Protein AF-A0A944GNU3-F1 (afdb_monomer)

Foldseek 3Di:
DQFQALLDDGDDDDDDFAKDKDKDKFWQQQLLLAQNQQSLLQLQQQQQQQQQQAFLGWAFAAKEKEKEFADQCLDPPLVLSVQDDDDPQPHDGRLRSVQNNLNNNQVLCALLQHFHFYYFYAHDWFDDPRATATQSRMIIMMIGMTIAGPVRRHAADADFFWFKKKWFDAADQELQCVVVQLQAAPPPDDDVNSVNSPHDDDSNRLSLVSQLSVSLRPHPHRQFRGKHAQAFQGQQVQVLVVQLQFAKEFELVQGGHPDPPDDPSSSRGHRHGSMMITTGHPVCVVVSVSSSVVSVIDMTRGITGHRPQWYFYAYPVRDTPDIGRSCVVVDDDDDDDDDADADADFWDDDDFDPVCVVVLLLSLLQGSRQFFPCLSNVSHDQQRPVFWLHGQFDAQLGTRAQLWTWGAPDPVAFKIKIKHKFFQLLLCVLALLQRLVRRVLSRLLSRLLFLFPQFLAQKEKEKEKEFQPPVDGNRVVSVVSNVVSNVVLCVQLVYYHPYYYYRHNSWHADPVRDIHHHRTMIMMMMMGMGRGSVLRAALADDPAQQKFKKKWALAVDPQFQASASSQSSRSIRGNGAAGRPHSLLNSLSSVLSSVCSVVSFFNHKHWAAHQGQQSSQLSNHQSDLWKHKEWEPQPDPDQRPSSNRTGRHTIMMTMGRNVCVVVSVVSCVVSVIDMDGTIGIDGDQWYWYDHPHDIDTGRSNVSSLSSHVSSLSSVPVVDPDCVSVVCSVPSSPRGDDDDDDPQDPVDCVSVVHDD

Secondary structure (DSSP, 8-state):
-EES-SSS---EE-----EEEEEEEEE-HHHHHHSHHHHHHHHHHHHHHHHHTSTT--EEEEEEEEEEES----SS--GGGGSSPPP--SS--HHHHHHHHHHHHHHHHHHHT--EEEEEEEE-EEEETTEEEE-SS-EEEEEEEEEEEGGGSSPPPP-TTPEEEEEEPPB-S--TTHHHHHTS-BT-S-HHHHGGG-----HHHHHHHHHHHHHHHHSSS--EEEEEE--TTTHHHHHHHHHTTT-EEEEGGGS-BS-TT--HHHHHH---SSEEEEEE-GGGHHHHHHHHHHHT--EEEEEEE-SSSEEEEE-TTS--SEEEEHHHHT--PPPP-----------PPPP--GGGHHHHHHHHHHSTTTS--HHHHTTS-SSTTS-EEE-SEETTTTEE--S-EEEESSSS--SEEEEEEE--HHHHHH-HHHHHHHHHHHHHHHHTTS-BSSGGGGEEEEEEEE--TTSSTTHHHHHHHHHHHHHHHHHHHT-EEEEEEEE---EEE-TTS-EEEPPPEEEEEEEEEES-GGG---SSPP--SSEEEEEEESS-S----BTSHHHHHTT---S-B---S-HHHHHHHHHHHHHHHHTT-EEEEEE--TTHHHHHHHHHHHT-SS-EEEEE-TTSS---HHHHHH---SEEEEEEETTTHHHHHHHHHHHT--EEEEEEEESSSEEEEEETTEEEEEEHHHHHHHHHHHHHHHHTTT--TTHHHHHHHHGGG--------TT--SSTGGGT---

Sequence (755 aa):
FSPAEHSVPDWFRVKDVESVISLKAETHNFPTTVEPFNGASTGTGGEIRDRMGGGTGSLPIAGTAVYMTSYPRLEEGRGWENVLPVREWLYQSPEQILVKASNGASDFGNKFGQPLIAGSLLTFEHQENGEKYGYDKVIMLAGGVGYGTRRDCLKGEPKKGNKVVVVGGDNYRIGLGGGSVSSVDTGRYAGAIELNAVQRANPEMQKRAANLVRALCEEDVNPVVSIHDHGSAGHVNCLSELVEECGGKIDMSALPVGDPTLSAKEIIANESQERMGLLIREEHIDHVRRIAERERAPLYVVGETTGDARFCFEQADGERPFDLEVAQMFGHSPKTVMTDTTVERHYAAPQTDAAKLQEYVENVLRLEAVACKDWLTNKVDRSVTGRVANQQTQGELQLPLADYGCVALDYRGRAGIATSIGHAPQAGLADPAEGSRLAVSEALTNLVFAPLSDGLDSVSLSANWMWPCRSQKGEDARLYAAVEALSRFCCELKINVPTGKDSLSLSQQYPNGEKIISPGTVIVSAGGEVNDIRKVVNPVLQDVAKSSLYHIDFSSSPLALGGSAFAQSQGKVGDDVARVVSADYFRDAFNAVQQLVQEGLLLAGHDISAGGLITCLLEMCFARVEGGLDVDLAKFRDTDLVRILFAENPGVVVQVADAHKKRFLEVLDAAGVACVKIAKPCDERHVMVHFHGADYQFGVDYLRDVWYKTSYLLDTRQSFHGCARQRYENYGRQPLEFHFHPEFRGTFASLGIDP

Mean predicted aligned error: 5.02 Å

Solvent-accessible surface area (backbone atoms only — not comparable to full-atom values): 38013 Å² total; per-residue (Å²): 107,44,51,76,45,69,67,55,96,55,62,72,44,82,67,92,75,65,67,40,79,40,70,54,54,40,73,26,27,61,29,22,37,65,39,18,32,34,13,27,14,38,27,40,51,48,36,51,37,49,44,33,23,38,22,34,26,27,46,70,57,38,30,28,41,35,43,32,27,28,67,52,77,90,61,86,93,53,73,32,66,63,57,52,82,89,71,89,61,93,63,53,51,41,47,54,34,59,55,32,21,51,49,17,32,31,50,30,30,48,60,44,56,34,15,53,25,41,69,53,47,43,54,43,64,46,62,57,99,89,48,47,36,22,22,72,42,26,45,37,34,20,30,35,40,29,37,20,47,55,88,28,55,55,59,51,81,75,51,64,60,25,29,33,32,43,32,32,55,50,37,41,102,27,26,64,55,40,58,66,60,55,69,37,56,43,74,76,72,63,72,78,65,55,58,28,41,51,55,67,67,58,37,57,49,33,34,22,35,48,51,37,51,48,46,42,63,69,44,97,70,58,62,47,33,32,37,30,36,38,49,66,49,8,52,55,45,29,54,45,67,67,23,56,91,20,7,25,44,32,39,55,76,45,50,58,68,69,45,87,83,58,50,74,68,45,64,37,31,18,34,38,45,46,32,37,35,37,31,31,48,60,92,43,48,71,58,54,47,43,26,19,60,71,52,62,22,48,74,30,74,25,32,32,26,63,57,74,39,36,38,33,41,31,41,90,88,66,52,54,92,40,74,43,46,37,71,68,74,74,45,88,71,77,83,85,81,87,84,70,50,85,63,92,67,85,44,61,66,62,86,82,56,78,91,47,46,68,60,51,53,56,46,27,28,47,36,66,58,49,15,41,48,46,61,68,53,78,76,36,39,64,47,58,88,76,27,61,68,36,42,31,55,35,59,43,43,52,37,58,63,44,59,30,15,27,31,34,76,49,93,84,59,36,41,24,42,34,33,21,57,15,58,27,36,52,24,15,64,48,36,33,35,43,14,3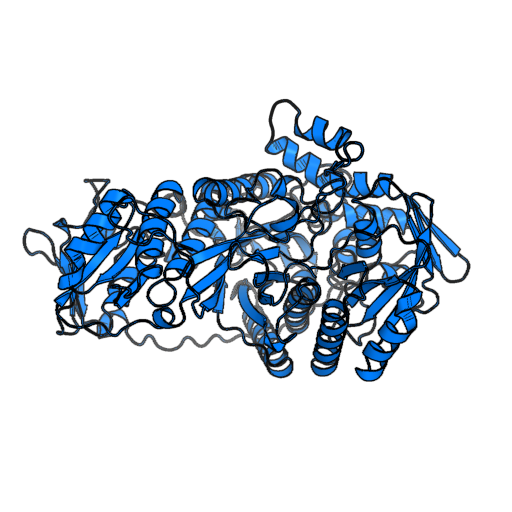1,43,45,5,50,44,42,11,46,50,27,38,42,41,46,30,40,65,59,39,67,73,35,37,41,31,29,47,35,39,40,27,27,45,81,73,51,89,20,38,54,37,39,50,50,45,18,53,51,36,32,52,52,47,32,58,65,58,64,38,53,66,86,41,60,44,77,43,56,35,29,27,29,48,44,97,89,72,51,66,38,34,25,60,52,32,51,42,24,38,32,38,30,44,22,58,35,56,84,45,57,47,46,35,48,66,63,98,49,81,66,28,37,27,30,42,36,53,36,12,86,51,77,78,22,47,13,27,20,42,51,11,41,50,69,60,29,40,10,59,53,44,36,45,69,73,41,49,65,58,29,48,35,33,47,38,38,45,27,50,36,37,71,71,65,52,56,64,12,37,39,43,26,46,69,34,3,44,51,42,38,60,49,57,23,48,53,28,53,90,70,37,28,34,45,29,45,54,72,82,52,88,72,86,50,66,56,50,66,32,27,18,43,35,45,27,35,41,37,31,32,42,55,91,47,45,66,62,55,49,52,47,30,59,76,52,70,39,57,69,44,77,34,34,28,64,38,77,54,62,28,41,37,40,38,48,92,92,44,78,46,81,42,50,45,69,62,52,42,50,50,17,36,45,51,19,37,60,57,22,56,78,74,45,64,97,59,48,30,56,55,46,67,78,37,47,88,76,52,67,64,81,85,86,73,62,93,70,59,70,93,44,52,68,56,70,77,42,85,133

Structure (mmCIF, N/CA/C/O backbone):
data_AF-A0A944GNU3-F1
#
_entry.id   AF-A0A944GNU3-F1
#
loop_
_atom_site.group_PDB
_atom_site.id
_atom_site.type_symbol
_atom_site.label_atom_id
_atom_site.label_alt_id
_atom_site.label_comp_id
_atom_site.label_asym_id
_atom_site.label_entity_id
_atom_site.label_seq_id
_atom_site.pdbx_PDB_ins_code
_atom_site.Cartn_x
_atom_site.Cartn_y
_atom_site.Cartn_z
_atom_site.occupancy
_atom_site.B_iso_or_equiv
_atom_site.auth_seq_id
_atom_site.auth_comp_id
_atom_site.auth_asym_id
_atom_site.auth_atom_id
_atom_site.pdbx_PDB_model_num
ATOM 1 N N . PHE A 1 1 ? -11.774 -24.131 8.171 1.00 87.06 1 PHE A N 1
ATOM 2 C CA . PHE A 1 1 ? -10.802 -24.936 8.939 1.00 87.06 1 PHE A CA 1
ATOM 3 C C . PHE A 1 1 ? -10.678 -24.321 10.322 1.00 87.06 1 PHE A C 1
ATOM 5 O O . PHE A 1 1 ? -9.999 -23.311 10.466 1.00 87.06 1 PHE A O 1
ATOM 12 N N . SER A 1 2 ? -11.372 -24.885 11.303 1.00 91.12 2 SER A N 1
ATOM 13 C CA . SER A 1 2 ? -11.442 -24.389 12.687 1.00 91.12 2 SER A CA 1
ATOM 14 C C . SER A 1 2 ? -11.725 -25.560 13.638 1.00 91.12 2 SER A C 1
ATOM 16 O O . SER A 1 2 ? -12.176 -26.607 13.159 1.00 91.12 2 SER A O 1
ATOM 18 N N . PRO A 1 3 ? -11.421 -25.451 14.946 1.00 91.81 3 PRO A N 1
ATOM 19 C CA . PRO A 1 3 ? -11.862 -26.427 15.942 1.00 91.81 3 PRO A CA 1
ATOM 20 C C . PRO A 1 3 ? -13.382 -26.617 15.893 1.00 91.81 3 PRO A C 1
ATOM 22 O O . PRO A 1 3 ? -14.110 -25.674 15.602 1.00 91.81 3 PRO A O 1
ATOM 25 N N . ALA A 1 4 ? -13.869 -27.825 16.173 1.00 90.88 4 ALA A N 1
ATOM 26 C CA . ALA A 1 4 ? -15.310 -28.074 16.187 1.00 90.88 4 ALA A CA 1
ATOM 27 C C . ALA A 1 4 ? -16.034 -27.413 17.375 1.00 90.88 4 ALA A C 1
ATOM 29 O O . ALA A 1 4 ? -17.187 -27.018 17.227 1.00 90.88 4 ALA A O 1
ATOM 30 N N . GLU A 1 5 ? -15.356 -27.254 18.512 1.00 92.56 5 GLU A N 1
ATOM 31 C CA . GLU A 1 5 ? -15.818 -26.468 19.654 1.00 92.56 5 GLU A CA 1
ATOM 32 C C . GLU A 1 5 ? -14.703 -25.522 20.123 1.00 92.56 5 GLU A C 1
ATOM 34 O O . GLU A 1 5 ? -13.572 -25.942 20.375 1.00 92.56 5 GLU A O 1
ATOM 39 N N . HIS A 1 6 ? -15.021 -24.234 20.270 1.00 94.69 6 HIS A N 1
ATOM 40 C CA . HIS A 1 6 ? -14.042 -23.212 20.648 1.00 94.69 6 HIS A CA 1
ATOM 41 C C . HIS A 1 6 ? -13.842 -23.054 22.162 1.00 94.69 6 HIS A C 1
ATOM 43 O O . HIS A 1 6 ? -12.827 -22.491 22.580 1.00 94.69 6 HIS A O 1
ATOM 49 N N . SER A 1 7 ? -14.762 -23.557 22.996 1.00 93.44 7 SER A N 1
ATOM 50 C CA . SER A 1 7 ? -14.659 -23.508 24.465 1.00 93.44 7 SER A CA 1
ATOM 51 C C . SER A 1 7 ? -13.730 -24.561 25.073 1.00 93.44 7 SER A C 1
ATOM 53 O O . SER A 1 7 ? -13.356 -24.434 26.239 1.00 93.44 7 SER A O 1
ATOM 55 N N . VAL A 1 8 ? -13.323 -25.580 24.314 1.00 92.56 8 VAL A N 1
ATOM 56 C CA . VAL A 1 8 ? -12.504 -26.705 24.799 1.00 92.56 8 VAL A CA 1
ATOM 57 C C . VAL A 1 8 ? -11.402 -27.062 23.791 1.00 92.56 8 VAL A C 1
ATOM 59 O O . VAL A 1 8 ? -11.365 -26.522 22.686 1.00 92.56 8 VAL A O 1
ATOM 62 N N . PRO A 1 9 ? -10.421 -27.908 24.148 1.00 91.88 9 PRO A N 1
ATOM 63 C CA . PRO A 1 9 ? -9.549 -28.528 23.155 1.00 91.88 9 PRO A CA 1
ATOM 64 C C . PRO A 1 9 ? -10.360 -29.488 22.274 1.00 91.88 9 PRO A C 1
ATOM 66 O O . PRO A 1 9 ? -10.901 -30.466 22.783 1.00 91.88 9 PRO A O 1
ATOM 69 N N . ASP A 1 10 ? -10.420 -29.228 20.969 1.00 94.19 10 ASP A N 1
ATOM 70 C CA . ASP A 1 10 ? -11.136 -30.071 20.006 1.00 94.19 10 ASP A CA 1
ATOM 71 C C . ASP A 1 10 ? -10.383 -30.157 18.665 1.00 94.19 10 ASP A C 1
ATOM 73 O O . ASP A 1 10 ? -9.446 -29.398 18.395 1.00 94.19 10 ASP A O 1
ATOM 77 N N . TRP A 1 11 ? -10.780 -31.108 17.826 1.00 93.38 11 TRP A N 1
ATOM 78 C CA . TRP A 1 11 ? -10.220 -31.364 16.507 1.00 93.38 11 TRP A CA 1
ATOM 79 C C . TRP A 1 11 ? -10.645 -30.303 15.495 1.00 93.38 11 TRP A C 1
ATOM 81 O O . TRP A 1 11 ? -11.786 -29.836 15.491 1.00 93.38 11 TRP A O 1
ATOM 91 N N . PHE A 1 12 ? -9.739 -29.976 14.574 1.00 92.56 12 PHE A N 1
ATOM 92 C CA . PHE A 1 12 ? -10.054 -29.108 13.447 1.00 92.56 12 PHE A CA 1
ATOM 93 C C . PHE A 1 12 ? -10.945 -29.823 12.429 1.00 92.56 12 PHE A C 1
ATOM 95 O O . PHE A 1 12 ? -10.721 -30.987 12.096 1.00 92.56 12 PHE A O 1
ATOM 102 N N . ARG A 1 13 ? -11.925 -29.100 11.886 1.00 91.44 13 ARG A N 1
ATOM 103 C CA . ARG A 1 13 ? -12.795 -29.552 10.797 1.00 91.44 13 ARG A CA 1
ATOM 104 C C . ARG A 1 13 ? -12.716 -28.606 9.610 1.00 91.44 13 ARG A C 1
ATOM 106 O O . ARG A 1 13 ? -12.487 -27.402 9.750 1.00 91.44 13 ARG A O 1
ATOM 113 N N . VAL A 1 14 ? -12.920 -29.160 8.422 1.00 90.31 14 VAL A N 1
ATOM 114 C CA . VAL A 1 14 ? -13.059 -28.393 7.183 1.00 90.31 14 VAL A CA 1
ATOM 115 C C . VAL A 1 14 ? -14.545 -28.188 6.911 1.00 90.31 14 VAL A C 1
ATOM 117 O O . VAL A 1 14 ? -15.332 -29.123 7.036 1.00 90.31 14 VAL A O 1
ATOM 120 N N . LYS A 1 15 ? -14.915 -26.957 6.564 1.00 89.00 15 LYS A N 1
ATOM 121 C CA . LYS A 1 15 ? -16.277 -26.556 6.227 1.00 89.00 15 LYS A CA 1
ATOM 122 C C . LYS A 1 15 ? -16.204 -25.557 5.084 1.00 89.00 15 LYS A C 1
ATOM 124 O O . LYS A 1 15 ? -15.349 -24.670 5.120 1.00 89.00 15 LYS A O 1
ATOM 129 N N . ASP A 1 16 ? -17.108 -25.711 4.129 1.00 90.44 16 ASP A N 1
ATOM 130 C CA . ASP A 1 16 ? -17.300 -24.745 3.059 1.00 90.44 16 ASP A CA 1
ATOM 131 C C . ASP A 1 16 ? -18.222 -23.631 3.564 1.00 90.44 16 ASP A C 1
ATOM 133 O O . ASP A 1 16 ? -19.275 -23.891 4.157 1.00 90.44 16 ASP A O 1
ATOM 137 N N . VAL A 1 17 ? -17.800 -22.385 3.373 1.00 91.25 17 VAL A N 1
ATOM 138 C CA . VAL A 1 17 ? -18.550 -21.190 3.766 1.00 91.25 17 VAL A CA 1
ATOM 139 C C . VAL A 1 17 ? -18.490 -20.172 2.640 1.00 91.25 17 VAL A C 1
ATOM 141 O O . VAL A 1 17 ? -17.457 -20.023 1.991 1.00 91.25 17 VAL A O 1
ATOM 144 N N . GLU A 1 18 ? -19.587 -19.455 2.419 1.00 93.06 18 GLU A N 1
ATOM 145 C CA . GLU A 1 18 ? -19.543 -18.257 1.587 1.00 93.06 18 GLU A CA 1
ATOM 146 C C . GLU A 1 18 ? -18.896 -17.125 2.385 1.00 93.06 18 GLU A C 1
ATOM 148 O O . GLU A 1 18 ? -19.298 -16.849 3.520 1.00 93.06 18 GLU A O 1
ATOM 153 N N . SER A 1 19 ? -17.908 -16.462 1.793 1.00 93.06 19 SER A N 1
ATOM 154 C CA . SER A 1 19 ? -17.188 -15.343 2.399 1.00 93.06 19 SER A CA 1
ATOM 155 C C . SER A 1 19 ? -17.290 -14.083 1.549 1.00 93.06 19 SER A C 1
ATOM 157 O O . SER A 1 19 ? -17.420 -14.164 0.332 1.00 93.06 19 SER A O 1
ATOM 159 N N . VAL A 1 20 ? -17.176 -12.924 2.189 1.00 94.75 20 VAL A N 1
ATOM 160 C CA . VAL A 1 20 ? -17.062 -11.615 1.539 1.00 94.75 20 VAL A CA 1
ATOM 161 C C . VAL A 1 20 ? -15.716 -11.015 1.918 1.00 94.75 20 VAL A C 1
ATOM 163 O O . VAL A 1 20 ? -15.351 -11.022 3.095 1.00 94.75 20 VAL A O 1
ATOM 166 N N . ILE A 1 21 ? -14.979 -10.511 0.931 1.00 93.94 21 ILE A N 1
ATOM 167 C CA . ILE A 1 21 ? -13.676 -9.874 1.136 1.00 93.94 21 ILE A CA 1
ATOM 168 C C . ILE A 1 21 ? -13.868 -8.550 1.876 1.00 93.94 21 ILE A C 1
ATOM 170 O O . ILE A 1 21 ? -14.768 -7.773 1.562 1.00 93.94 21 ILE A O 1
ATOM 174 N N . SER A 1 22 ? -13.003 -8.285 2.851 1.00 94.19 22 SER A N 1
ATOM 175 C CA . SER A 1 22 ? -12.895 -6.988 3.509 1.00 94.19 22 SER A CA 1
ATOM 176 C C . SER A 1 22 ? -11.599 -6.294 3.101 1.00 94.19 22 SER A C 1
ATOM 178 O O . SER A 1 22 ? -10.547 -6.923 2.984 1.00 94.19 22 SER A O 1
ATOM 180 N N . LEU A 1 23 ? -11.689 -4.984 2.889 1.00 95.75 23 LEU A N 1
ATOM 181 C CA . LEU A 1 23 ? -10.580 -4.084 2.596 1.00 95.75 23 LEU A CA 1
ATOM 182 C C . LEU A 1 23 ? -10.748 -2.859 3.490 1.00 95.75 23 LEU A C 1
ATOM 184 O O . LEU A 1 23 ? -11.850 -2.322 3.589 1.00 95.75 23 LEU A O 1
ATOM 188 N N . LYS A 1 24 ? -9.670 -2.421 4.132 1.00 96.00 24 LYS A N 1
ATOM 189 C CA . LYS A 1 24 ? -9.643 -1.193 4.927 1.00 96.00 24 LYS A CA 1
ATOM 190 C C . LYS A 1 24 ? -8.237 -0.607 4.892 1.00 96.00 24 LYS A C 1
ATOM 192 O O . LYS A 1 24 ? -7.249 -1.324 4.747 1.00 96.00 24 LYS A O 1
ATOM 197 N N . ALA A 1 25 ? -8.173 0.711 4.996 1.00 96.25 25 ALA A N 1
ATOM 198 C CA . ALA A 1 25 ? -6.951 1.449 5.242 1.00 96.25 25 ALA A CA 1
ATOM 199 C C . ALA A 1 25 ? -7.256 2.660 6.132 1.00 96.25 25 ALA A C 1
ATOM 201 O O . ALA A 1 25 ? -8.369 3.187 6.135 1.00 96.25 25 ALA A O 1
ATOM 202 N N . GLU A 1 26 ? -6.265 3.040 6.923 1.00 93.81 26 GLU A N 1
ATOM 203 C CA . GLU A 1 26 ? -6.300 4.029 7.995 1.00 93.81 26 GLU A CA 1
ATOM 204 C C . GLU A 1 26 ? -4.999 4.834 7.966 1.00 93.81 26 GLU A C 1
ATOM 206 O O . GLU A 1 26 ? -3.953 4.327 7.561 1.00 93.81 26 GLU A O 1
ATOM 211 N N . THR A 1 27 ? -5.022 6.068 8.468 1.00 95.50 27 THR A N 1
ATOM 212 C CA . THR A 1 27 ? -3.814 6.898 8.568 1.00 95.50 27 THR A CA 1
ATOM 213 C C . THR A 1 27 ? -3.547 7.343 9.992 1.00 95.50 27 THR A C 1
ATOM 215 O O . THR A 1 27 ? -4.478 7.699 10.713 1.00 95.50 27 THR A O 1
ATOM 218 N N . HIS A 1 28 ? -2.272 7.425 10.367 1.00 94.44 28 HIS A N 1
ATOM 219 C CA . HIS A 1 28 ? -1.835 7.836 11.700 1.00 94.44 28 HIS A CA 1
ATOM 220 C C . HIS A 1 28 ? -0.744 8.919 11.650 1.00 94.44 28 HIS A C 1
ATOM 222 O O . HIS A 1 28 ? 0.299 8.849 12.301 1.00 94.44 28 HIS A O 1
ATOM 228 N N . ASN A 1 29 ? -1.013 9.951 10.851 1.00 95.19 29 ASN A N 1
ATOM 229 C CA . ASN A 1 29 ? -0.065 10.979 10.409 1.00 95.19 29 ASN A CA 1
ATOM 230 C C . ASN A 1 29 ? 0.542 11.802 11.559 1.00 95.19 29 ASN A C 1
ATOM 232 O O . ASN A 1 29 ? 1.760 11.843 11.742 1.00 95.19 29 ASN A O 1
ATOM 236 N N . PHE A 1 30 ? -0.305 12.452 12.366 1.00 91.69 30 PHE A N 1
ATOM 237 C CA . PHE A 1 30 ? 0.155 13.329 13.449 1.00 91.69 30 PHE A CA 1
ATOM 238 C C . PHE A 1 30 ? 0.888 12.564 14.568 1.00 91.69 30 PHE A C 1
ATOM 240 O O . PHE A 1 30 ? 2.024 12.940 14.860 1.00 91.69 30 PHE A O 1
ATOM 247 N N . PRO A 1 31 ? 0.340 11.466 15.137 1.00 91.69 31 PRO A N 1
ATOM 248 C CA . PRO A 1 31 ? 1.061 10.684 16.141 1.00 91.69 31 PRO A CA 1
ATOM 249 C C . PRO A 1 31 ? 2.408 10.180 15.624 1.00 91.69 31 PRO A C 1
ATOM 251 O O . PRO A 1 31 ? 3.402 10.277 16.334 1.00 91.69 31 PRO A O 1
ATOM 254 N N . THR A 1 32 ? 2.471 9.733 14.363 1.00 95.81 32 THR A N 1
ATOM 255 C CA . THR A 1 32 ? 3.727 9.260 13.763 1.00 95.81 32 THR A CA 1
ATOM 256 C C . THR A 1 32 ? 4.741 10.387 13.552 1.00 95.81 32 THR A C 1
ATOM 258 O O . THR A 1 32 ? 5.941 10.155 13.647 1.00 95.81 32 THR A O 1
ATOM 261 N N . THR A 1 33 ? 4.283 11.618 13.309 1.00 94.88 33 THR A N 1
ATOM 262 C CA . THR A 1 33 ? 5.166 12.792 13.209 1.00 94.88 33 THR A CA 1
ATOM 263 C C . THR A 1 33 ? 5.836 13.098 14.558 1.00 94.88 33 THR A C 1
ATOM 265 O O . THR A 1 33 ? 7.015 13.442 14.591 1.00 94.88 33 THR A O 1
ATOM 268 N N . VAL A 1 34 ? 5.104 12.947 15.670 1.00 92.06 34 VAL A N 1
ATOM 269 C CA . VAL A 1 34 ? 5.588 13.250 17.032 1.00 92.06 34 VAL A CA 1
ATOM 270 C C . VAL A 1 34 ? 6.413 12.096 17.616 1.00 92.06 34 VAL A C 1
ATOM 272 O O . VAL A 1 34 ? 7.550 12.290 18.047 1.00 92.06 34 VAL A O 1
ATOM 275 N N . GLU A 1 35 ? 5.851 10.886 17.626 1.00 94.50 35 GLU A N 1
ATOM 276 C CA . GLU A 1 35 ? 6.476 9.665 18.138 1.00 94.50 35 GLU A CA 1
ATOM 277 C C . GLU A 1 35 ? 6.230 8.515 17.139 1.00 94.50 35 GLU A C 1
ATOM 279 O O . GLU A 1 35 ? 5.177 7.870 17.161 1.00 94.50 35 GLU A O 1
ATOM 284 N N . PRO A 1 36 ? 7.182 8.252 16.225 1.00 96.12 36 PRO A N 1
ATOM 285 C CA . PRO A 1 36 ? 6.901 7.419 15.064 1.00 96.12 36 PRO A CA 1
ATOM 286 C C . PRO A 1 36 ? 6.667 5.944 15.375 1.00 96.12 36 PRO A C 1
ATOM 288 O O . PRO A 1 36 ? 5.898 5.301 14.662 1.00 96.12 36 PRO A O 1
ATOM 291 N N . PHE A 1 37 ? 7.313 5.386 16.406 1.00 97.19 37 PHE A N 1
ATOM 292 C CA . PHE A 1 37 ? 7.216 3.952 16.671 1.00 97.19 37 PHE A CA 1
ATOM 293 C C . PHE A 1 37 ? 5.804 3.577 17.122 1.00 97.19 37 PHE A C 1
ATOM 295 O O . PHE A 1 37 ? 5.136 2.775 16.469 1.00 97.19 37 PHE A O 1
ATOM 302 N N . ASN A 1 38 ? 5.310 4.177 18.206 1.00 95.25 38 ASN A N 1
ATOM 303 C CA . ASN A 1 38 ? 3.967 3.890 18.693 1.00 95.25 38 ASN A CA 1
ATOM 304 C C . ASN A 1 38 ? 2.902 4.496 17.784 1.00 95.25 38 ASN A C 1
ATOM 306 O O . ASN A 1 38 ? 1.839 3.893 17.650 1.00 95.25 38 ASN A O 1
ATOM 310 N N . GLY A 1 39 ? 3.176 5.626 17.122 1.00 95.00 39 GLY A N 1
ATOM 311 C CA . GLY A 1 39 ? 2.290 6.183 16.100 1.00 95.00 39 GLY A CA 1
ATOM 312 C C . GLY A 1 39 ? 1.968 5.156 15.012 1.00 95.00 39 GLY A C 1
ATOM 313 O O . GLY A 1 39 ? 0.802 4.831 14.802 1.00 95.00 39 GLY A O 1
ATOM 314 N N . ALA A 1 40 ? 2.987 4.553 14.401 1.00 97.06 40 ALA A N 1
ATOM 315 C CA . ALA A 1 40 ? 2.806 3.535 13.367 1.00 97.06 40 ALA A CA 1
ATOM 316 C C . ALA A 1 40 ? 2.263 2.198 13.904 1.00 97.06 40 ALA A C 1
ATOM 318 O O . ALA A 1 40 ? 1.438 1.545 13.258 1.00 97.06 40 ALA A O 1
ATOM 319 N N . SER A 1 41 ? 2.708 1.795 15.099 1.00 96.88 41 SER A N 1
ATOM 320 C CA . SER A 1 41 ? 2.262 0.563 15.757 1.00 96.88 41 SER A CA 1
ATOM 321 C C . SER A 1 41 ? 0.758 0.603 16.049 1.00 96.88 41 SER A C 1
ATOM 323 O O . SER A 1 41 ? 0.021 -0.306 15.677 1.00 96.88 41 SER A O 1
ATOM 325 N N . THR A 1 42 ? 0.271 1.703 16.624 1.00 94.75 42 THR A N 1
ATOM 326 C CA . THR A 1 42 ? -1.158 1.886 16.919 1.00 94.75 42 THR A CA 1
ATOM 327 C C . THR A 1 42 ? -1.996 2.189 15.684 1.00 94.75 42 THR A C 1
ATOM 329 O O . THR A 1 42 ? -3.146 1.768 15.652 1.00 94.75 42 THR A O 1
ATOM 332 N N . GLY A 1 43 ? -1.425 2.797 14.637 1.00 95.06 43 GLY A N 1
ATOM 333 C CA . GLY A 1 43 ? -2.073 2.877 13.323 1.00 95.06 43 GLY A CA 1
ATOM 334 C C . GLY A 1 43 ? -2.367 1.488 12.743 1.00 95.06 43 GLY A C 1
ATOM 335 O O . GLY A 1 43 ? -3.484 1.216 12.315 1.00 95.06 43 GLY A O 1
ATOM 336 N N . THR A 1 44 ? -1.393 0.574 12.830 1.00 96.44 44 THR A N 1
ATOM 337 C CA . THR A 1 44 ? -1.568 -0.838 12.437 1.00 96.44 44 THR A CA 1
ATOM 338 C C . THR A 1 44 ? -2.599 -1.540 13.323 1.00 96.44 44 THR A C 1
ATOM 340 O O . THR A 1 44 ? -3.485 -2.234 12.831 1.00 96.44 44 THR A O 1
ATOM 343 N N . GLY A 1 45 ? -2.521 -1.337 14.640 1.00 96.38 45 GLY A N 1
ATOM 344 C CA . GLY A 1 45 ? -3.476 -1.907 15.585 1.00 96.38 45 GLY A CA 1
ATOM 345 C C . GLY A 1 45 ? -4.911 -1.437 15.357 1.00 96.38 45 GLY A C 1
ATOM 346 O O . GLY A 1 45 ? -5.811 -2.272 15.330 1.00 96.38 45 GLY A O 1
ATOM 347 N N . GLY A 1 46 ? -5.126 -0.134 15.171 1.00 94.69 46 GLY A N 1
ATOM 348 C CA . GLY A 1 46 ? -6.435 0.456 14.888 1.00 94.69 46 GLY A CA 1
ATOM 349 C C . GLY A 1 46 ? -7.057 -0.119 13.622 1.00 94.69 46 GLY A C 1
ATOM 350 O O . GLY A 1 46 ? -8.162 -0.644 13.672 1.00 94.69 46 GLY A O 1
ATOM 351 N N . GLU A 1 47 ? -6.297 -0.163 12.529 1.00 96.19 47 GLU A N 1
ATOM 352 C CA . GLU A 1 47 ? -6.762 -0.730 11.259 1.00 96.19 47 GLU A CA 1
ATOM 353 C C . GLU A 1 47 ? -7.194 -2.201 11.377 1.00 96.19 47 GLU A C 1
ATOM 355 O O . GLU A 1 47 ? -8.243 -2.599 10.864 1.00 96.19 47 GLU A O 1
ATOM 360 N N . ILE A 1 48 ? -6.432 -3.015 12.111 1.00 96.88 48 ILE A N 1
ATOM 361 C CA . ILE A 1 48 ? -6.793 -4.415 12.358 1.00 96.88 48 ILE A CA 1
ATOM 362 C C . ILE A 1 48 ? -8.112 -4.506 13.145 1.00 96.88 48 ILE A C 1
ATOM 364 O O . ILE A 1 48 ? -8.925 -5.389 12.858 1.00 96.88 48 ILE A O 1
ATOM 368 N N . ARG A 1 49 ? -8.344 -3.615 14.121 1.00 96.94 49 ARG A N 1
ATOM 369 C CA . ARG A 1 49 ? -9.598 -3.584 14.894 1.00 96.94 49 ARG A CA 1
ATOM 370 C C . ARG A 1 49 ? -10.785 -3.157 14.040 1.00 96.94 49 ARG A C 1
ATOM 372 O O . ARG A 1 49 ? -11.826 -3.800 14.134 1.00 96.94 49 ARG A O 1
ATOM 379 N N . ASP A 1 50 ? -10.615 -2.169 13.169 1.00 94.31 50 ASP A N 1
ATOM 380 C CA . ASP A 1 50 ? -11.651 -1.749 12.220 1.00 94.31 50 ASP A CA 1
ATOM 381 C C . ASP A 1 50 ? -12.099 -2.913 11.340 1.00 94.31 50 ASP A C 1
ATOM 383 O O . ASP A 1 50 ? -13.295 -3.172 11.197 1.00 94.31 50 ASP A O 1
ATOM 387 N N . ARG A 1 51 ? -11.144 -3.677 10.790 1.00 93.94 51 ARG A N 1
ATOM 388 C CA . ARG A 1 51 ? -11.478 -4.886 10.025 1.00 93.94 51 ARG A CA 1
ATOM 389 C C . ARG A 1 51 ? -12.203 -5.904 10.891 1.00 93.94 51 ARG A C 1
ATOM 391 O O . ARG A 1 51 ? -13.221 -6.440 10.459 1.00 93.94 51 ARG A O 1
ATOM 398 N N . MET A 1 52 ? -11.736 -6.157 12.111 1.00 95.50 52 MET A N 1
ATOM 399 C CA . MET A 1 52 ? -12.437 -7.052 13.040 1.00 95.50 52 MET A CA 1
ATOM 400 C C . MET A 1 52 ? -13.870 -6.587 13.342 1.00 95.50 52 MET A C 1
ATOM 402 O O . MET A 1 52 ? -14.739 -7.433 13.535 1.00 95.50 52 MET A O 1
ATOM 406 N N . GLY A 1 53 ? -14.117 -5.274 13.344 1.00 94.38 53 GLY A N 1
ATOM 407 C CA . GLY A 1 53 ? -15.418 -4.635 13.555 1.00 94.38 53 GLY A CA 1
ATOM 408 C C . GLY A 1 53 ? -16.369 -4.654 12.349 1.00 94.38 53 GLY A C 1
ATOM 409 O O . GLY A 1 53 ? -17.491 -4.157 12.449 1.00 94.38 53 GLY A O 1
ATOM 410 N N . GLY A 1 54 ? -15.958 -5.216 11.207 1.00 92.88 54 GLY A N 1
ATOM 411 C CA . GLY A 1 54 ? -16.816 -5.354 10.029 1.00 92.88 54 GLY A CA 1
ATOM 412 C C . GLY A 1 54 ? -17.968 -6.343 10.255 1.00 92.88 54 GLY A C 1
ATOM 413 O O . GLY A 1 54 ? -17.732 -7.513 10.556 1.00 92.88 54 GLY A O 1
ATOM 414 N N . GLY A 1 55 ? -19.213 -5.890 10.068 1.00 93.88 55 GLY A N 1
ATOM 415 C CA . GLY A 1 55 ? -20.410 -6.710 10.291 1.00 93.88 55 GLY A CA 1
ATOM 416 C C . GLY A 1 55 ? -20.593 -7.086 11.767 1.00 93.88 55 GLY A C 1
ATOM 417 O O . GLY A 1 55 ? -20.481 -6.232 12.644 1.00 93.88 55 GLY A O 1
ATOM 418 N N . THR A 1 56 ? -20.871 -8.358 12.051 1.00 96.06 56 THR A N 1
ATOM 419 C CA . THR A 1 56 ? -20.828 -8.952 13.402 1.00 96.06 56 THR A CA 1
ATOM 420 C C . THR A 1 56 ? -19.476 -9.606 13.713 1.00 96.06 56 THR A C 1
ATOM 422 O O . THR A 1 56 ? -19.317 -10.247 14.754 1.00 96.06 56 THR A O 1
ATOM 425 N N . GLY A 1 57 ? -18.494 -9.429 12.825 1.00 95.06 57 GLY A N 1
ATOM 426 C CA . GLY A 1 57 ? -17.119 -9.878 12.980 1.00 95.06 57 GLY A CA 1
ATOM 427 C C . GLY A 1 57 ? -16.493 -10.283 11.644 1.00 95.06 57 GLY A C 1
ATOM 428 O O . GLY A 1 57 ? -17.082 -11.027 10.858 1.00 95.06 57 GLY A O 1
ATOM 429 N N . SER A 1 58 ? -15.256 -9.847 11.402 1.00 95.12 58 SER A N 1
ATOM 430 C CA . SER A 1 58 ? -14.468 -10.276 10.239 1.00 95.12 58 SER A CA 1
ATOM 431 C C . SER A 1 58 ? -13.023 -10.617 10.613 1.00 95.12 58 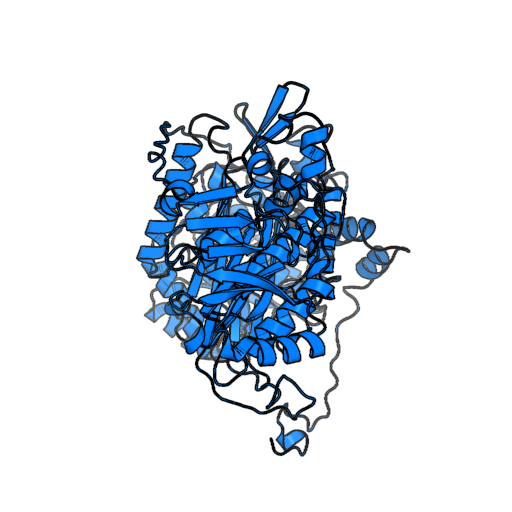SER A C 1
ATOM 433 O O . SER A 1 58 ? -12.546 -10.300 11.705 1.00 95.12 58 SER A O 1
ATOM 435 N N . LEU A 1 59 ? -12.333 -11.330 9.725 1.00 94.81 59 LEU A N 1
ATOM 436 C CA . LEU A 1 59 ? -11.003 -11.874 9.957 1.00 94.81 59 LEU A CA 1
ATOM 437 C C . LEU A 1 59 ? -9.964 -11.133 9.109 1.00 94.81 59 LEU A C 1
ATOM 439 O O . LEU A 1 59 ? -9.941 -11.307 7.887 1.00 94.81 59 LEU A O 1
ATOM 443 N N . PRO A 1 60 ? -9.067 -10.348 9.726 1.00 94.94 60 PRO A N 1
ATOM 444 C CA . PRO A 1 60 ? -7.940 -9.766 9.012 1.00 94.94 60 PRO A CA 1
ATOM 445 C C . PRO A 1 60 ? -6.945 -10.874 8.626 1.00 94.94 60 PRO A C 1
ATOM 447 O O . PRO A 1 60 ? -6.556 -11.676 9.477 1.00 94.94 60 PRO A O 1
ATOM 450 N N . ILE A 1 61 ? -6.521 -10.930 7.356 1.00 95.25 61 ILE A N 1
ATOM 451 C CA . ILE A 1 61 ? -5.555 -11.938 6.880 1.00 95.25 61 ILE A CA 1
ATOM 452 C C . ILE A 1 61 ? -4.171 -11.332 6.700 1.00 95.25 61 ILE A C 1
ATOM 454 O O . ILE A 1 61 ? -3.216 -11.866 7.249 1.00 95.25 61 ILE A O 1
ATOM 458 N N . ALA A 1 62 ? -4.056 -10.250 5.932 1.00 97.19 62 ALA A N 1
ATOM 459 C CA . ALA A 1 62 ? -2.776 -9.636 5.590 1.00 97.19 62 ALA A CA 1
ATOM 460 C C . ALA A 1 62 ? -2.849 -8.114 5.678 1.00 97.19 62 ALA A C 1
ATOM 462 O O . ALA A 1 62 ? -3.935 -7.535 5.581 1.00 97.19 62 ALA A O 1
ATOM 463 N N . GLY A 1 63 ? -1.696 -7.494 5.902 1.00 97.38 63 GLY A N 1
ATOM 464 C CA . GLY A 1 63 ? -1.535 -6.056 6.049 1.00 97.38 63 GLY A CA 1
ATOM 465 C C . GLY A 1 63 ? -0.708 -5.428 4.932 1.00 97.38 63 GLY A C 1
ATOM 466 O O . GLY A 1 63 ? 0.052 -6.098 4.224 1.00 97.38 63 GLY A O 1
ATOM 467 N N . THR A 1 64 ? -0.841 -4.114 4.827 1.00 97.81 64 THR A N 1
ATOM 468 C CA . THR A 1 64 ? -0.093 -3.232 3.938 1.00 97.81 64 THR A CA 1
ATOM 469 C C . THR A 1 64 ? 0.329 -1.968 4.678 1.00 97.81 64 THR A C 1
ATOM 471 O O . THR A 1 64 ? -0.373 -1.539 5.594 1.00 97.81 64 THR A O 1
ATOM 474 N N . ALA A 1 65 ? 1.431 -1.334 4.273 1.00 98.12 65 ALA A N 1
ATOM 475 C CA . ALA A 1 65 ? 1.862 -0.069 4.873 1.00 98.12 65 ALA A CA 1
ATOM 476 C C . ALA A 1 65 ? 2.395 0.928 3.840 1.00 98.12 65 ALA A C 1
ATOM 478 O O . ALA A 1 65 ? 3.092 0.536 2.905 1.00 98.12 65 ALA A O 1
ATOM 479 N N . VAL A 1 66 ? 2.108 2.217 4.035 1.00 98.69 66 VAL A N 1
ATOM 480 C CA . VAL A 1 66 ? 2.668 3.305 3.218 1.00 98.69 66 VAL A CA 1
ATOM 481 C C . VAL A 1 66 ? 3.317 4.356 4.104 1.00 98.69 66 VAL A C 1
ATOM 483 O O . VAL A 1 66 ? 2.743 4.764 5.116 1.00 98.69 66 VAL A O 1
ATOM 486 N N . TYR A 1 67 ? 4.502 4.809 3.699 1.00 98.62 67 TYR A N 1
ATOM 487 C CA . TYR A 1 67 ? 5.262 5.850 4.385 1.00 98.62 67 TYR A CA 1
ATOM 488 C C . TYR A 1 67 ? 5.553 6.997 3.418 1.00 98.62 67 TYR A C 1
ATOM 490 O O . TYR A 1 67 ? 6.129 6.765 2.357 1.00 98.62 67 TYR A O 1
ATOM 498 N N . MET A 1 68 ? 5.194 8.232 3.779 1.00 98.75 68 MET A N 1
ATOM 499 C CA . MET A 1 68 ? 5.622 9.416 3.027 1.00 98.75 68 MET A CA 1
ATOM 500 C C . MET A 1 68 ? 6.252 10.460 3.937 1.00 98.75 68 MET A C 1
ATOM 502 O O . MET A 1 68 ? 5.631 10.890 4.912 1.00 98.75 68 MET A O 1
ATOM 506 N N . THR A 1 69 ? 7.486 10.858 3.623 1.00 98.56 69 THR A N 1
ATOM 507 C CA . THR A 1 69 ? 8.269 11.812 4.422 1.00 98.56 69 THR A CA 1
ATOM 508 C C . THR A 1 69 ? 9.011 12.814 3.542 1.00 98.56 69 THR A C 1
ATOM 510 O O . THR A 1 69 ? 9.118 12.673 2.329 1.00 98.56 69 THR A O 1
ATOM 513 N N . SER A 1 70 ? 9.554 13.850 4.161 1.00 98.25 70 SER A N 1
ATOM 514 C CA . SER A 1 70 ? 10.602 14.678 3.564 1.00 98.25 70 SER A CA 1
ATOM 515 C C . SER A 1 70 ? 11.910 13.880 3.356 1.00 98.25 70 SER A C 1
ATOM 517 O O . SER A 1 70 ? 11.989 12.706 3.737 1.00 98.25 70 SER A O 1
ATOM 519 N N . TYR A 1 71 ? 12.938 14.464 2.728 1.00 98.31 71 TYR A N 1
ATOM 520 C CA . TYR A 1 71 ? 14.142 13.709 2.346 1.00 98.31 71 TYR A CA 1
ATOM 521 C C . TYR A 1 71 ? 14.990 13.295 3.564 1.00 98.31 71 TYR A C 1
ATOM 523 O O . TYR A 1 71 ? 15.333 14.158 4.385 1.00 98.31 71 TYR A O 1
ATOM 531 N N . PRO A 1 72 ? 15.385 12.010 3.679 1.00 97.12 72 PRO A N 1
ATOM 532 C CA . PRO A 1 72 ? 16.169 11.506 4.804 1.00 97.12 72 PRO A CA 1
ATOM 533 C C . PRO A 1 72 ? 17.635 11.944 4.768 1.00 97.12 72 PRO A C 1
ATOM 535 O O . PRO A 1 72 ? 18.249 11.985 5.832 1.00 97.12 72 PRO A O 1
ATOM 538 N N . ARG A 1 73 ? 18.173 12.314 3.591 1.00 96.38 73 ARG A N 1
ATOM 539 C CA . ARG A 1 73 ? 19.540 12.837 3.419 1.00 96.38 73 ARG A CA 1
ATOM 540 C C . ARG A 1 73 ? 20.607 11.883 3.954 1.00 96.38 73 ARG A C 1
ATOM 542 O O . ARG A 1 73 ? 21.393 12.214 4.838 1.00 96.38 73 ARG A O 1
ATOM 549 N N . LEU A 1 74 ? 20.588 10.663 3.418 1.00 95.69 74 LEU A N 1
ATOM 550 C CA . LEU A 1 74 ? 21.379 9.526 3.907 1.00 95.69 74 LEU A CA 1
ATOM 551 C C . LEU A 1 74 ? 22.870 9.609 3.548 1.00 95.69 74 LEU A C 1
ATOM 553 O O . LEU A 1 74 ? 23.703 9.001 4.220 1.00 95.69 74 LEU A O 1
ATOM 557 N N . GLU A 1 75 ? 23.207 10.319 2.473 1.00 94.69 75 GLU A N 1
ATOM 558 C CA . GLU A 1 75 ? 24.572 10.484 1.971 1.00 94.69 75 GLU A CA 1
ATOM 559 C C . GLU A 1 75 ? 24.683 11.736 1.087 1.00 94.69 75 GLU A C 1
ATOM 561 O O . GLU A 1 75 ? 23.684 12.256 0.592 1.00 94.69 75 GLU A O 1
ATOM 566 N N . GLU A 1 76 ? 25.908 12.206 0.854 1.00 93.50 76 GLU A N 1
ATOM 567 C CA . GLU A 1 76 ? 26.175 13.305 -0.079 1.00 93.50 76 GLU A CA 1
ATOM 568 C C . GLU A 1 76 ? 25.976 12.884 -1.554 1.00 93.50 76 GLU A C 1
ATOM 570 O O . GLU A 1 76 ? 25.846 11.706 -1.896 1.00 93.50 76 GLU A O 1
ATOM 575 N N . GLY A 1 77 ? 25.961 13.861 -2.468 1.00 90.62 77 GLY A N 1
ATOM 576 C CA . GLY A 1 77 ? 25.857 13.596 -3.911 1.00 90.62 77 GLY A CA 1
ATOM 577 C C . GLY A 1 77 ? 24.449 13.227 -4.395 1.00 90.62 77 GLY A C 1
ATOM 578 O O . GLY A 1 77 ? 24.307 12.639 -5.466 1.00 90.62 77 GLY A O 1
ATOM 579 N N . ARG A 1 78 ? 23.411 13.554 -3.617 1.00 95.44 78 ARG A N 1
ATOM 580 C CA . ARG A 1 78 ? 21.991 13.477 -3.996 1.00 95.44 78 ARG A CA 1
ATOM 581 C C . ARG A 1 78 ? 21.459 14.882 -4.272 1.00 95.44 78 ARG A C 1
ATOM 583 O O . ARG A 1 78 ? 20.895 15.538 -3.403 1.00 95.44 78 ARG A O 1
ATOM 590 N N . GLY A 1 79 ? 21.723 15.391 -5.476 1.00 94.62 79 GLY A N 1
ATOM 591 C CA . GLY A 1 79 ? 21.506 16.804 -5.819 1.00 94.62 79 GLY A CA 1
ATOM 592 C C . GLY A 1 79 ? 20.077 17.307 -5.573 1.00 94.62 79 GLY A C 1
ATOM 593 O O . GLY A 1 79 ? 19.905 18.441 -5.126 1.00 94.62 79 GLY A O 1
ATOM 594 N N . TRP A 1 80 ? 19.075 16.452 -5.793 1.00 95.75 80 TRP A N 1
ATOM 595 C CA . TRP A 1 80 ? 17.655 16.761 -5.589 1.00 95.75 80 TRP A CA 1
ATOM 596 C C . TRP A 1 80 ? 17.290 17.058 -4.127 1.00 95.75 80 TRP A C 1
ATOM 598 O O . TRP A 1 80 ? 16.362 17.822 -3.875 1.00 95.75 80 TRP A O 1
ATOM 608 N N . GLU A 1 81 ? 18.039 16.537 -3.148 1.00 97.19 81 GLU A N 1
ATOM 609 C CA . GLU A 1 81 ? 17.766 16.769 -1.720 1.00 97.19 81 GLU A CA 1
ATOM 610 C C . GLU A 1 81 ? 18.120 18.197 -1.260 1.00 97.19 81 GLU A C 1
ATOM 612 O O . GLU A 1 81 ? 17.758 18.607 -0.151 1.00 97.19 81 GLU A O 1
ATOM 617 N N . ASN A 1 82 ? 18.801 18.966 -2.119 1.00 95.44 82 ASN A N 1
ATOM 618 C CA . ASN A 1 82 ? 19.194 20.356 -1.877 1.00 95.44 82 ASN A CA 1
ATOM 619 C C . ASN A 1 82 ? 18.143 21.380 -2.339 1.00 95.44 82 ASN A C 1
ATOM 621 O O . ASN A 1 82 ? 18.374 22.581 -2.201 1.00 95.44 82 ASN A O 1
ATOM 625 N N . VAL A 1 83 ? 17.007 20.933 -2.893 1.00 95.44 83 VAL A N 1
ATOM 626 C CA . VAL A 1 83 ? 15.911 21.814 -3.350 1.00 95.44 83 VAL A CA 1
ATOM 627 C C . VAL A 1 83 ? 15.350 22.688 -2.223 1.00 95.44 83 VAL A C 1
ATOM 629 O O . VAL A 1 83 ? 14.921 23.815 -2.459 1.00 95.44 83 VAL A O 1
ATOM 632 N N . LEU A 1 84 ? 15.402 22.187 -0.988 1.00 94.69 84 LEU A N 1
ATOM 633 C CA . LEU A 1 84 ? 15.057 22.912 0.225 1.00 94.69 84 LEU A CA 1
ATOM 634 C C . LEU A 1 84 ? 16.197 22.805 1.245 1.00 94.69 84 LEU A C 1
ATOM 636 O O . LEU A 1 84 ? 16.824 21.745 1.365 1.00 94.69 84 LEU A O 1
ATOM 640 N N . PRO A 1 85 ? 16.450 23.871 2.028 1.00 92.38 85 PRO A N 1
ATOM 641 C CA . PRO A 1 85 ? 17.383 23.798 3.140 1.00 92.38 85 PRO A CA 1
ATOM 642 C C . PRO A 1 85 ? 16.888 22.804 4.196 1.00 92.38 85 PRO A C 1
ATOM 644 O O . PRO A 1 85 ? 15.684 22.672 4.445 1.00 92.38 85 PRO A O 1
ATOM 647 N N . VAL A 1 86 ? 17.840 22.135 4.850 1.00 93.56 86 VAL A N 1
ATOM 648 C CA . VAL A 1 86 ? 17.553 21.274 6.001 1.00 93.56 86 VAL A CA 1
ATOM 649 C C . VAL A 1 86 ? 16.929 22.118 7.105 1.00 93.56 86 VAL A C 1
ATOM 651 O O . VAL A 1 86 ? 17.432 23.189 7.448 1.00 93.56 86 VAL A O 1
ATOM 654 N N . ARG A 1 87 ? 15.828 21.618 7.656 1.00 90.81 87 ARG A N 1
ATOM 655 C CA . ARG A 1 87 ? 15.071 22.279 8.716 1.00 90.81 87 ARG A CA 1
ATOM 656 C C . ARG A 1 87 ? 15.540 21.788 10.079 1.00 90.81 87 ARG A C 1
ATOM 658 O O . ARG A 1 87 ? 15.989 20.652 10.228 1.00 90.81 87 ARG A O 1
ATOM 665 N N . GLU A 1 88 ? 15.397 22.636 11.088 1.00 93.38 88 GLU A N 1
ATOM 666 C CA . GLU A 1 88 ? 15.470 22.201 12.481 1.00 93.38 88 GLU A CA 1
ATOM 667 C C . GLU A 1 88 ? 14.157 21.484 12.819 1.00 93.38 88 GLU A C 1
ATOM 669 O O . GLU A 1 88 ? 13.136 22.118 13.075 1.00 93.38 88 GLU A O 1
ATOM 674 N N . TRP A 1 89 ? 14.153 20.154 12.710 1.00 93.25 89 TRP A N 1
ATOM 675 C CA . TRP A 1 89 ? 12.953 19.331 12.876 1.00 93.25 89 TRP A CA 1
ATOM 676 C C . TRP A 1 89 ? 12.328 19.498 14.267 1.00 93.25 89 TRP A C 1
ATOM 678 O O . TRP A 1 89 ? 13.029 19.371 15.267 1.00 93.25 89 TRP A O 1
ATOM 688 N N . LEU A 1 90 ? 11.004 19.709 14.338 1.00 89.00 90 LEU A N 1
ATOM 689 C CA . LEU A 1 90 ? 10.298 19.868 15.621 1.00 89.00 90 LEU A CA 1
ATOM 690 C C . LEU A 1 90 ? 10.386 18.623 16.511 1.00 89.00 90 LEU A C 1
ATOM 692 O O . LEU A 1 90 ? 10.501 18.758 17.727 1.00 89.00 90 LEU A O 1
ATOM 696 N N . TYR A 1 91 ? 10.300 17.428 15.917 1.00 90.94 91 TYR A N 1
ATOM 697 C CA . TYR A 1 91 ? 10.217 16.173 16.672 1.00 90.94 91 TYR A CA 1
ATOM 698 C C . TYR A 1 91 ? 11.284 15.157 16.256 1.00 90.94 91 TYR A C 1
ATOM 700 O O . TYR A 1 91 ? 12.096 14.743 17.080 1.00 90.94 91 TYR A O 1
ATOM 708 N N . GLN A 1 92 ? 11.276 14.720 14.994 1.00 94.81 92 GLN A N 1
ATOM 709 C CA . GLN A 1 92 ? 12.162 13.674 14.475 1.00 94.81 92 GLN A CA 1
ATOM 710 C C . GLN A 1 92 ? 12.603 14.026 13.052 1.00 94.81 92 GLN A C 1
ATOM 712 O O . GLN A 1 92 ? 11.840 14.632 12.300 1.00 94.81 92 GLN A O 1
ATOM 717 N N . SER A 1 93 ? 13.817 13.627 12.667 1.00 96.94 93 SER A N 1
ATOM 718 C CA . SER A 1 93 ? 14.249 13.725 11.269 1.00 96.94 93 SER A CA 1
ATOM 719 C C . SER A 1 93 ? 13.499 12.712 10.387 1.00 96.94 93 SER A C 1
ATOM 721 O O . SER A 1 93 ? 13.069 11.671 10.893 1.00 96.94 93 SER A O 1
ATOM 723 N N . PRO A 1 94 ? 13.383 12.932 9.064 1.00 97.69 94 PRO A N 1
ATOM 724 C CA . PRO A 1 94 ? 12.744 11.967 8.172 1.00 97.69 94 PRO A CA 1
ATOM 725 C C . PRO A 1 94 ? 13.384 10.572 8.214 1.00 97.69 94 PRO A C 1
ATOM 727 O O . PRO A 1 94 ? 12.662 9.579 8.232 1.00 97.69 94 PRO A O 1
ATOM 730 N N . GLU A 1 95 ? 14.715 10.477 8.343 1.00 97.62 95 GLU A N 1
ATOM 731 C CA . GLU A 1 95 ? 15.420 9.201 8.570 1.00 97.62 95 GLU A CA 1
ATOM 732 C C . GLU A 1 95 ? 14.903 8.496 9.838 1.00 97.62 95 GLU A C 1
ATOM 734 O O . GLU A 1 95 ? 14.554 7.315 9.800 1.00 97.62 95 GLU A O 1
ATOM 739 N N . GLN A 1 96 ? 14.797 9.221 10.959 1.00 97.69 96 GLN A N 1
ATOM 740 C CA . GLN A 1 96 ? 14.279 8.671 12.214 1.00 97.69 96 GLN A CA 1
ATOM 741 C C . GLN A 1 96 ? 12.815 8.246 12.090 1.00 97.69 96 GLN A C 1
ATOM 743 O O . GLN A 1 96 ? 12.453 7.204 12.637 1.00 97.69 96 GLN A O 1
ATOM 748 N N . ILE A 1 97 ? 11.984 9.022 11.387 1.00 98.31 97 ILE A N 1
ATOM 749 C CA . ILE A 1 97 ? 10.573 8.690 11.169 1.00 98.31 97 ILE A CA 1
ATOM 750 C C . ILE A 1 97 ? 10.454 7.403 10.360 1.00 98.31 97 ILE A C 1
ATOM 752 O O . ILE A 1 97 ? 9.819 6.464 10.832 1.00 98.31 97 ILE A O 1
ATOM 756 N N . LEU A 1 98 ? 11.109 7.316 9.201 1.00 98.38 98 LEU A N 1
ATOM 757 C CA . LEU A 1 98 ? 11.107 6.120 8.355 1.00 98.38 98 LEU A CA 1
ATOM 758 C C . LEU A 1 98 ? 11.559 4.878 9.132 1.00 98.38 98 LEU A C 1
ATOM 760 O O . LEU A 1 98 ? 10.901 3.832 9.102 1.00 98.38 98 LEU A O 1
ATOM 764 N N . VAL A 1 99 ? 12.651 5.001 9.890 1.00 97.81 99 VAL A N 1
ATOM 765 C CA . VAL A 1 99 ? 13.208 3.901 10.679 1.00 97.81 99 VAL A CA 1
ATOM 766 C C . VAL A 1 99 ? 12.262 3.455 11.791 1.00 97.81 99 VAL A C 1
ATOM 768 O O . VAL A 1 99 ? 11.980 2.263 11.914 1.00 97.81 99 VAL A O 1
ATOM 771 N N . LYS A 1 100 ? 11.767 4.390 12.605 1.00 98.06 100 LYS A N 1
ATOM 772 C CA . LYS A 1 100 ? 10.947 4.078 13.782 1.00 98.06 100 LYS A CA 1
ATOM 773 C C . LYS A 1 100 ? 9.520 3.680 13.406 1.00 98.06 100 LYS A C 1
ATOM 775 O O . LYS A 1 100 ? 9.010 2.727 13.986 1.00 98.06 100 LYS A O 1
ATOM 780 N N . ALA A 1 101 ? 8.903 4.347 12.429 1.00 98.06 101 ALA A N 1
ATOM 781 C CA . ALA A 1 101 ? 7.552 4.031 11.969 1.00 98.06 101 ALA A CA 1
ATOM 782 C C . ALA A 1 101 ? 7.486 2.638 11.336 1.00 98.06 101 ALA A C 1
ATOM 784 O O . ALA A 1 101 ? 6.613 1.841 11.679 1.00 98.06 101 ALA A O 1
ATOM 785 N N . SER A 1 102 ? 8.445 2.298 10.468 1.00 97.56 102 SER A N 1
ATOM 786 C CA . SER A 1 102 ? 8.494 0.951 9.891 1.00 97.56 102 SER A CA 1
ATOM 787 C C . SER A 1 102 ? 8.727 -0.124 10.952 1.00 97.56 102 SER A C 1
ATOM 789 O O . SER A 1 102 ? 8.052 -1.147 10.933 1.00 97.56 102 SER A O 1
ATOM 791 N N . ASN A 1 103 ? 9.596 0.127 11.937 1.00 97.12 103 ASN A N 1
ATOM 792 C CA . ASN A 1 103 ? 9.779 -0.789 13.063 1.00 97.12 103 ASN A CA 1
ATOM 793 C C . ASN A 1 103 ? 8.497 -0.953 13.895 1.00 97.12 103 ASN A C 1
ATOM 795 O O . ASN A 1 103 ? 8.177 -2.072 14.278 1.00 97.12 103 ASN A O 1
ATOM 799 N N . GLY A 1 104 ? 7.758 0.128 14.155 1.00 97.38 104 GLY A N 1
ATOM 800 C CA . GLY A 1 104 ? 6.512 0.091 14.923 1.00 97.38 104 GLY A CA 1
ATOM 801 C C . GLY A 1 104 ? 5.398 -0.700 14.236 1.00 97.38 104 GLY A C 1
ATOM 802 O O . GLY A 1 104 ? 4.738 -1.520 14.879 1.00 97.38 104 GLY A O 1
ATOM 803 N N . ALA A 1 105 ? 5.221 -0.498 12.926 1.00 97.06 105 ALA A N 1
ATOM 804 C CA . ALA A 1 105 ? 4.259 -1.250 12.120 1.00 97.06 105 ALA A CA 1
ATOM 805 C C . ALA A 1 105 ? 4.623 -2.745 12.046 1.00 97.06 105 ALA A C 1
ATOM 807 O O . ALA A 1 105 ? 3.779 -3.602 12.313 1.00 97.06 105 ALA A O 1
ATOM 808 N N . SER A 1 106 ? 5.894 -3.066 11.760 1.00 96.00 106 SER A N 1
ATOM 809 C CA . SER A 1 106 ? 6.378 -4.452 11.745 1.00 96.00 106 SER A CA 1
ATOM 810 C C . SER A 1 106 ? 6.256 -5.120 13.115 1.00 96.00 106 SER A C 1
ATOM 812 O O . SER A 1 106 ? 5.827 -6.265 13.189 1.00 96.00 106 SER A O 1
ATOM 814 N N . ASP A 1 107 ? 6.591 -4.427 14.208 1.00 97.06 107 ASP A N 1
ATOM 815 C CA . ASP A 1 107 ? 6.487 -4.977 15.565 1.00 97.06 107 ASP A CA 1
ATOM 816 C C . ASP A 1 107 ? 5.043 -5.363 15.909 1.00 97.06 107 ASP A C 1
ATOM 818 O O . ASP A 1 107 ? 4.812 -6.455 16.439 1.00 97.06 107 ASP A O 1
ATOM 822 N N . PHE A 1 108 ? 4.071 -4.516 15.540 1.00 97.94 108 PHE A N 1
ATOM 823 C CA . PHE A 1 108 ? 2.657 -4.826 15.738 1.00 97.94 108 PHE A CA 1
ATOM 824 C C . PHE A 1 108 ? 2.233 -6.039 14.912 1.00 97.94 108 PHE A C 1
ATOM 826 O O . PHE A 1 108 ? 1.723 -7.008 15.476 1.00 97.94 108 PHE A O 1
ATOM 833 N N . GLY A 1 109 ? 2.483 -6.013 13.597 1.00 96.62 109 GLY A N 1
ATOM 834 C CA . GLY A 1 109 ? 2.127 -7.103 12.685 1.00 96.62 109 GLY A CA 1
ATOM 835 C C . GLY A 1 109 ? 2.733 -8.443 13.110 1.00 96.62 109 GLY A C 1
ATOM 836 O O . GLY A 1 109 ? 2.013 -9.436 13.219 1.00 96.62 109 GLY A O 1
ATOM 837 N N . ASN A 1 110 ? 4.022 -8.456 13.464 1.00 97.44 110 ASN A N 1
ATOM 838 C CA . ASN A 1 110 ? 4.751 -9.653 13.890 1.00 97.44 110 ASN A CA 1
ATOM 839 C C . ASN A 1 110 ? 4.176 -10.250 15.182 1.00 97.44 110 ASN A C 1
ATOM 841 O O . ASN A 1 110 ? 3.895 -11.445 15.243 1.00 97.44 110 ASN A O 1
ATOM 845 N N . LYS A 1 111 ? 3.984 -9.430 16.224 1.00 97.81 111 LYS A N 1
ATOM 846 C CA . LYS A 1 111 ? 3.478 -9.903 17.526 1.00 97.81 111 LYS A CA 1
ATOM 847 C C . LYS A 1 111 ? 1.996 -10.279 17.477 1.00 97.81 111 LYS A C 1
ATOM 849 O O . LYS A 1 111 ? 1.582 -11.192 18.187 1.00 97.81 111 LYS A O 1
ATOM 854 N N . PHE A 1 112 ? 1.203 -9.602 16.645 1.00 97.69 112 PHE A N 1
ATOM 855 C CA . PHE A 1 112 ? -0.192 -9.965 16.395 1.00 97.69 112 PHE A CA 1
ATOM 856 C C . PHE A 1 112 ? -0.310 -11.246 15.546 1.00 97.69 112 PHE A C 1
ATOM 858 O O . PHE A 1 112 ? -1.213 -12.060 15.752 1.00 97.69 112 PHE A O 1
ATOM 865 N N . GLY A 1 113 ? 0.615 -11.453 14.607 1.00 96.31 113 GLY A N 1
ATOM 866 C CA . GLY A 1 113 ? 0.599 -12.561 13.654 1.00 96.31 113 GLY A CA 1
ATOM 867 C C . GLY A 1 113 ? -0.165 -12.243 12.367 1.00 96.31 113 GLY A C 1
ATOM 868 O O . GLY A 1 113 ? -0.900 -13.097 11.872 1.00 96.31 113 GLY A O 1
ATOM 869 N N . GLN A 1 114 ? -0.010 -11.024 11.843 1.00 95.62 114 GLN A N 1
ATOM 870 C CA . GLN A 1 114 ? -0.462 -10.627 10.509 1.00 95.62 114 GLN A CA 1
ATOM 871 C C . GLN A 1 114 ? 0.760 -10.388 9.608 1.00 95.62 114 GLN A C 1
ATOM 873 O O . GLN A 1 114 ? 1.590 -9.544 9.950 1.00 95.62 114 GLN A O 1
ATOM 878 N N . PRO A 1 115 ? 0.869 -11.073 8.455 1.00 97.06 115 PRO A N 1
ATOM 879 C CA . PRO A 1 115 ? 1.930 -10.803 7.503 1.00 97.06 115 PRO A CA 1
ATOM 880 C C . PRO A 1 115 ? 1.697 -9.459 6.804 1.00 97.06 115 PRO A C 1
ATOM 882 O O . PRO A 1 115 ? 0.565 -9.132 6.434 1.00 97.06 115 PRO A O 1
ATOM 885 N N . LEU A 1 116 ? 2.772 -8.707 6.571 1.00 96.44 116 LEU A N 1
ATOM 886 C CA . LEU A 1 116 ? 2.745 -7.489 5.761 1.00 96.44 116 LEU A CA 1
ATOM 887 C C . LEU A 1 116 ? 3.277 -7.814 4.365 1.00 96.44 116 LEU A C 1
ATOM 889 O O . LEU A 1 116 ? 4.464 -8.105 4.221 1.00 96.44 116 LEU A O 1
ATOM 893 N N . ILE A 1 117 ? 2.418 -7.781 3.348 1.00 96.81 117 ILE A N 1
ATOM 894 C CA . ILE A 1 117 ? 2.722 -8.385 2.033 1.00 96.81 117 ILE A CA 1
ATOM 895 C C . ILE A 1 117 ? 2.805 -7.390 0.873 1.00 96.81 117 ILE A C 1
ATOM 897 O O . ILE A 1 117 ? 3.257 -7.765 -0.203 1.00 96.81 117 ILE A O 1
ATOM 901 N N . ALA A 1 118 ? 2.400 -6.137 1.087 1.00 97.12 118 ALA A N 1
ATOM 902 C CA . ALA A 1 118 ? 2.521 -5.050 0.118 1.00 97.12 118 ALA A CA 1
ATOM 903 C C . ALA A 1 118 ? 2.724 -3.712 0.845 1.00 97.12 118 ALA A C 1
ATOM 905 O O . ALA A 1 118 ? 2.469 -3.594 2.047 1.00 97.12 118 ALA A O 1
ATOM 906 N N . GLY A 1 119 ? 3.207 -2.697 0.138 1.00 97.56 119 GLY A N 1
ATOM 907 C CA . GLY A 1 119 ? 3.438 -1.383 0.722 1.00 97.56 119 GLY A CA 1
ATOM 908 C C . GLY A 1 119 ? 4.058 -0.402 -0.259 1.00 97.56 119 GLY A C 1
ATOM 909 O O . GLY A 1 119 ? 4.391 -0.774 -1.376 1.00 97.56 119 GLY A O 1
ATOM 910 N N . SER A 1 120 ? 4.218 0.845 0.173 1.00 97.81 120 SER A N 1
ATOM 911 C CA . SER A 1 120 ? 4.826 1.903 -0.636 1.00 97.81 120 SER A CA 1
ATOM 912 C C . SER A 1 120 ? 5.635 2.878 0.226 1.00 97.81 120 SER A C 1
ATOM 914 O O . SER A 1 120 ? 5.437 2.993 1.440 1.00 97.81 120 SER A O 1
ATOM 916 N N . LEU A 1 121 ? 6.583 3.568 -0.399 1.00 98.44 121 LEU A N 1
ATOM 917 C CA . LEU A 1 121 ? 7.420 4.588 0.218 1.00 98.44 121 LEU A CA 1
ATOM 918 C C . LEU A 1 121 ? 7.589 5.741 -0.764 1.00 98.44 121 LEU A C 1
ATOM 920 O O . LEU A 1 121 ? 7.968 5.510 -1.905 1.00 98.44 121 LEU A O 1
ATOM 924 N N . LEU A 1 122 ? 7.385 6.972 -0.305 1.00 98.69 122 LEU A N 1
ATOM 925 C CA . LEU A 1 122 ? 7.706 8.173 -1.067 1.00 98.69 122 LEU A CA 1
ATOM 926 C C . LEU A 1 122 ? 8.455 9.171 -0.187 1.00 98.69 122 LEU A C 1
ATOM 928 O O . LEU A 1 122 ? 8.030 9.489 0.921 1.00 98.69 122 LEU A O 1
ATOM 932 N N . THR A 1 123 ? 9.548 9.718 -0.699 1.00 98.75 123 THR A N 1
ATOM 933 C CA . THR A 1 123 ? 10.168 10.915 -0.130 1.00 98.75 123 THR A CA 1
ATOM 934 C C . THR A 1 123 ? 9.977 12.061 -1.101 1.00 98.75 123 THR A C 1
ATOM 936 O O . THR A 1 123 ? 10.110 11.868 -2.308 1.00 98.75 123 THR A O 1
ATOM 939 N N . PHE A 1 124 ? 9.619 13.246 -0.613 1.00 98.50 124 PHE A N 1
ATOM 940 C CA . PHE A 1 124 ? 9.431 14.387 -1.502 1.00 98.50 124 PHE A CA 1
ATOM 941 C C . PHE A 1 124 ? 9.602 15.718 -0.778 1.00 98.50 124 PHE A C 1
ATOM 943 O O . PHE A 1 124 ? 9.014 15.956 0.278 1.00 98.50 124 PHE A O 1
ATOM 950 N N . GLU A 1 125 ? 10.368 16.604 -1.404 1.00 98.44 125 GLU A N 1
ATOM 951 C CA . GLU A 1 125 ? 10.429 18.030 -1.106 1.00 98.44 125 GLU A CA 1
ATOM 952 C C . GLU A 1 125 ? 10.503 18.789 -2.432 1.00 98.44 125 GLU A C 1
ATOM 954 O O . GLU A 1 125 ? 11.158 18.326 -3.369 1.00 98.44 125 GLU A O 1
ATOM 959 N N . HIS A 1 126 ? 9.864 19.957 -2.508 1.00 97.81 126 HIS A N 1
ATOM 960 C CA . HIS A 1 126 ? 9.961 20.848 -3.666 1.00 97.81 126 HIS A CA 1
ATOM 961 C C . HIS A 1 126 ? 9.797 22.308 -3.261 1.00 97.81 126 HIS A C 1
ATOM 963 O O . HIS A 1 126 ? 9.086 22.626 -2.306 1.00 97.81 126 HIS A O 1
ATOM 969 N N . GLN A 1 127 ? 10.416 23.211 -4.015 1.00 96.00 127 GLN A N 1
ATOM 970 C CA . GLN A 1 127 ? 10.175 24.641 -3.888 1.00 96.00 127 GLN A CA 1
ATOM 971 C C . GLN A 1 127 ? 10.143 25.303 -5.257 1.00 96.00 127 GLN A C 1
ATOM 973 O O . GLN A 1 127 ? 11.107 25.241 -6.016 1.00 96.00 127 GLN A O 1
ATOM 978 N N . GLU A 1 128 ? 9.055 26.013 -5.536 1.00 94.00 128 GLU A N 1
ATOM 979 C CA . GLU A 1 128 ? 8.886 26.787 -6.761 1.00 94.00 128 GLU A CA 1
ATOM 980 C C . GLU A 1 128 ? 7.833 27.876 -6.539 1.00 94.00 128 GLU A C 1
ATOM 982 O O . GLU A 1 128 ? 6.952 27.730 -5.696 1.00 94.00 128 GLU A O 1
ATOM 987 N N . ASN A 1 129 ? 7.942 29.007 -7.242 1.00 90.88 129 ASN A N 1
ATOM 988 C CA . ASN A 1 129 ? 6.978 30.117 -7.166 1.00 90.88 129 ASN A CA 1
ATOM 989 C C . ASN A 1 129 ? 6.693 30.659 -5.746 1.00 90.88 129 ASN A C 1
ATOM 991 O O . ASN A 1 129 ? 5.648 31.252 -5.495 1.00 90.88 129 ASN A O 1
ATOM 995 N N . GLY A 1 130 ? 7.633 30.485 -4.812 1.00 89.25 130 GLY A N 1
ATOM 996 C CA . GLY A 1 130 ? 7.481 30.908 -3.415 1.00 89.25 130 GLY A CA 1
ATOM 997 C C . GLY A 1 130 ? 6.701 29.930 -2.526 1.00 89.25 130 GLY A C 1
ATOM 998 O O . GLY A 1 130 ? 6.608 30.174 -1.325 1.00 89.25 130 GLY A O 1
ATOM 999 N N . GLU A 1 131 ? 6.206 28.819 -3.072 1.00 92.31 131 GLU A N 1
ATOM 1000 C CA . GLU A 1 131 ? 5.561 27.737 -2.323 1.00 92.31 131 GLU A CA 1
ATOM 1001 C C . GLU A 1 131 ? 6.596 26.670 -1.937 1.00 92.31 131 GLU A C 1
ATOM 1003 O O . GLU A 1 131 ? 7.513 26.371 -2.705 1.00 92.31 131 GLU A O 1
ATOM 1008 N N . LYS A 1 132 ? 6.463 26.105 -0.732 1.00 96.06 132 LYS A N 1
ATOM 1009 C CA . LYS A 1 132 ? 7.354 25.067 -0.198 1.00 96.06 132 LYS A CA 1
ATOM 1010 C C . LYS A 1 132 ? 6.552 23.818 0.129 1.00 96.06 132 LYS A C 1
ATOM 1012 O O . LYS A 1 132 ? 5.672 23.854 0.994 1.00 96.06 132 LYS A O 1
ATOM 1017 N N . TYR A 1 133 ? 6.902 22.728 -0.538 1.00 97.62 133 TYR A N 1
ATOM 1018 C CA . TYR A 1 133 ? 6.234 21.447 -0.418 1.00 97.62 133 TYR A CA 1
ATOM 1019 C C . TYR A 1 133 ? 7.116 20.419 0.285 1.00 97.62 133 TYR A C 1
ATOM 1021 O O . TYR A 1 133 ? 8.307 20.315 -0.009 1.00 97.62 133 TYR A O 1
ATOM 1029 N N . GLY A 1 134 ? 6.523 19.644 1.190 1.00 97.62 134 GLY A N 1
ATOM 1030 C CA . GLY A 1 134 ? 7.193 18.539 1.872 1.00 97.62 134 GLY A CA 1
ATOM 1031 C C . GLY A 1 134 ? 6.271 17.782 2.826 1.00 97.62 134 GLY A C 1
ATOM 1032 O O . GLY A 1 134 ? 5.312 18.334 3.374 1.00 97.62 134 GLY A O 1
ATOM 1033 N N . TYR A 1 135 ? 6.569 16.507 3.053 1.00 97.94 135 TYR A N 1
ATOM 1034 C CA . TYR A 1 135 ? 5.877 15.688 4.053 1.00 97.94 135 TYR A CA 1
ATOM 1035 C C . TYR A 1 135 ? 6.565 15.821 5.415 1.00 97.94 135 TYR A C 1
ATOM 1037 O O . TYR A 1 135 ? 7.109 14.859 5.958 1.00 97.94 135 TYR A O 1
ATOM 1045 N N . ASP A 1 136 ? 6.574 17.043 5.951 1.00 96.00 136 ASP A N 1
ATOM 1046 C CA . ASP A 1 136 ? 7.093 17.326 7.296 1.00 96.00 136 ASP A CA 1
ATOM 1047 C C . ASP A 1 136 ? 6.116 16.845 8.375 1.00 96.00 136 ASP A C 1
ATOM 1049 O O . ASP A 1 136 ? 6.528 16.249 9.369 1.00 96.00 136 ASP A O 1
ATOM 1053 N N . LYS A 1 137 ? 4.810 17.027 8.132 1.00 95.69 137 LYS A N 1
ATOM 1054 C CA . LYS A 1 137 ? 3.777 16.177 8.725 1.00 95.69 137 LYS A CA 1
ATOM 1055 C C . LYS A 1 137 ? 3.660 14.946 7.836 1.00 95.69 137 LYS A C 1
ATOM 1057 O O . LYS A 1 137 ? 3.271 15.054 6.675 1.00 95.69 137 LYS A O 1
ATOM 1062 N N . VAL A 1 138 ? 4.050 13.797 8.367 1.00 97.38 138 VAL A N 1
ATOM 1063 C CA . VAL A 1 138 ? 4.249 12.594 7.553 1.00 97.38 138 VAL A CA 1
ATOM 1064 C C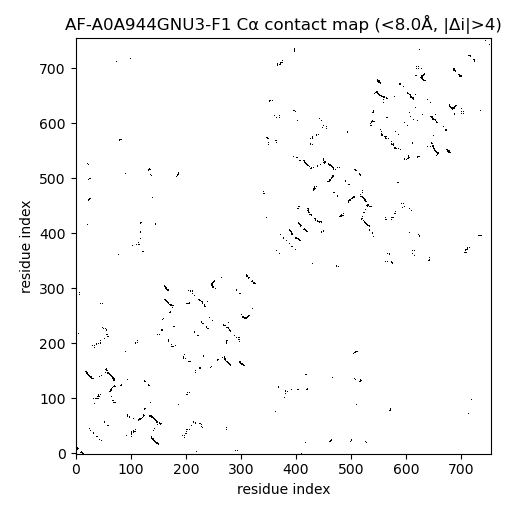 . VAL A 1 138 ? 2.938 11.898 7.233 1.00 97.38 138 VAL A C 1
ATOM 1066 O O . VAL A 1 138 ? 1.955 12.048 7.962 1.00 97.38 138 VAL A O 1
ATOM 1069 N N . ILE A 1 139 ? 2.946 11.081 6.182 1.00 98.62 139 ILE A N 1
ATOM 1070 C CA . ILE A 1 139 ? 1.884 10.105 5.949 1.00 98.62 139 ILE A CA 1
ATOM 1071 C C . ILE A 1 139 ? 2.363 8.751 6.456 1.00 98.62 139 ILE A C 1
ATOM 1073 O O . ILE A 1 139 ? 3.398 8.243 6.026 1.00 98.62 139 ILE A O 1
ATOM 1077 N N . MET A 1 140 ? 1.595 8.173 7.375 1.00 98.19 140 MET A N 1
ATOM 1078 C CA . MET A 1 140 ? 1.725 6.776 7.773 1.00 98.19 140 MET A CA 1
ATOM 1079 C C . MET A 1 140 ? 0.360 6.141 7.588 1.00 98.19 140 MET A C 1
ATOM 1081 O O . MET A 1 140 ? -0.578 6.488 8.305 1.00 98.19 140 MET A O 1
ATOM 1085 N N . LEU A 1 141 ? 0.254 5.255 6.603 1.00 98.50 141 LEU A N 1
ATOM 1086 C CA . LEU A 1 141 ? -0.954 4.492 6.334 1.00 98.50 141 LEU A CA 1
ATOM 1087 C C . LEU A 1 141 ? -0.717 3.036 6.717 1.00 98.50 141 LEU A C 1
ATOM 1089 O O . LEU A 1 141 ? 0.286 2.441 6.321 1.00 98.50 141 LEU A O 1
ATOM 1093 N N . ALA A 1 142 ? -1.666 2.470 7.452 1.00 97.88 142 ALA A N 1
ATOM 1094 C CA . ALA A 1 142 ? -1.821 1.035 7.619 1.00 97.88 142 ALA A CA 1
ATOM 1095 C C . ALA A 1 142 ? -3.069 0.602 6.851 1.00 97.88 142 ALA A C 1
ATOM 1097 O O . ALA A 1 142 ? -4.062 1.323 6.819 1.00 97.88 142 ALA A O 1
ATOM 1098 N N . GLY A 1 143 ? -3.026 -0.562 6.224 1.00 97.38 143 GLY A N 1
ATOM 1099 C CA . GLY A 1 143 ? -4.173 -1.135 5.530 1.00 97.38 143 GLY A CA 1
ATOM 1100 C C . GLY A 1 143 ? -4.107 -2.645 5.518 1.00 97.38 143 GLY A C 1
ATOM 1101 O O . GLY A 1 143 ? -3.161 -3.242 6.038 1.00 97.38 143 GLY A O 1
ATOM 1102 N N . GLY A 1 144 ? -5.090 -3.276 4.896 1.00 96.50 144 GLY A N 1
ATOM 1103 C CA . GLY A 1 144 ? -5.033 -4.702 4.665 1.00 96.50 144 GLY A CA 1
ATOM 1104 C C . GLY A 1 144 ? -6.319 -5.304 4.136 1.00 96.50 144 GLY A C 1
ATOM 1105 O O . GLY A 1 144 ? -7.356 -4.653 4.006 1.00 96.50 144 GLY A O 1
ATOM 1106 N N . VAL A 1 145 ? -6.228 -6.605 3.874 1.00 97.38 145 VAL A N 1
ATOM 1107 C CA . VAL A 1 145 ? -7.329 -7.425 3.371 1.00 97.38 145 VAL A CA 1
ATOM 1108 C C . VAL A 1 145 ? -7.685 -8.551 4.329 1.00 97.38 145 VAL A C 1
ATOM 1110 O O . VAL A 1 145 ? -6.850 -9.064 5.083 1.00 97.38 145 VAL A O 1
ATOM 1113 N N . GLY A 1 146 ? -8.951 -8.929 4.320 1.00 95.88 146 GLY A N 1
ATOM 1114 C CA . GLY A 1 146 ? -9.508 -9.981 5.150 1.00 95.88 146 GLY A CA 1
ATOM 1115 C C . GLY A 1 146 ? -10.789 -10.534 4.549 1.00 95.88 146 GLY A C 1
ATOM 1116 O O . GLY A 1 146 ? -11.077 -10.332 3.371 1.00 95.88 146 GLY A O 1
ATOM 1117 N N . TYR A 1 147 ? -11.561 -11.243 5.361 1.00 95.19 147 TYR A N 1
ATOM 1118 C CA . TYR A 1 147 ? -12.875 -11.731 4.958 1.00 95.19 147 TYR A CA 1
ATOM 1119 C C . TYR A 1 147 ? -13.813 -11.866 6.152 1.00 95.19 147 TYR A C 1
ATOM 1121 O O . TYR A 1 147 ? -13.383 -12.135 7.272 1.00 95.19 147 TYR A O 1
ATOM 1129 N N . GLY A 1 148 ? -15.108 -11.719 5.903 1.00 95.12 148 GLY A N 1
ATOM 1130 C CA . GLY A 1 148 ? -16.170 -12.149 6.809 1.00 95.12 148 GLY A CA 1
ATOM 1131 C C . GLY A 1 148 ? -16.938 -13.318 6.203 1.00 95.12 148 GLY A C 1
ATOM 1132 O O . GLY A 1 148 ? -17.030 -13.438 4.981 1.00 95.12 148 GLY A O 1
ATOM 1133 N N . THR A 1 149 ? -17.511 -14.183 7.035 1.00 94.31 149 THR A N 1
ATOM 1134 C CA . THR A 1 149 ? -18.518 -15.143 6.563 1.00 94.31 149 THR A CA 1
ATOM 1135 C C . THR A 1 149 ? -19.748 -14.356 6.120 1.00 94.31 149 THR A C 1
ATOM 1137 O O . THR A 1 149 ? -20.200 -13.485 6.854 1.00 94.31 149 THR A O 1
ATOM 1140 N N . ARG A 1 150 ? -20.342 -14.666 4.962 1.00 95.25 150 ARG A N 1
ATOM 1141 C CA . ARG A 1 150 ? -21.448 -13.882 4.378 1.00 95.25 150 ARG A CA 1
ATOM 1142 C C . ARG A 1 150 ? -22.609 -13.632 5.346 1.00 95.25 150 ARG A C 1
ATOM 1144 O O . ARG A 1 150 ? -23.202 -12.557 5.322 1.00 95.25 150 ARG A O 1
ATOM 1151 N N . ARG A 1 151 ? -22.917 -14.607 6.208 1.00 94.38 151 ARG A N 1
ATOM 1152 C CA . ARG A 1 151 ? -23.962 -14.498 7.243 1.00 94.38 151 ARG A CA 1
ATOM 1153 C C . ARG A 1 151 ? -23.687 -13.390 8.277 1.00 94.38 151 ARG A C 1
ATOM 1155 O O . ARG A 1 151 ? -24.632 -12.865 8.845 1.00 94.38 151 ARG A O 1
ATOM 1162 N N . ASP A 1 152 ? -22.411 -13.075 8.507 1.00 95.25 152 ASP A N 1
ATOM 1163 C CA . ASP A 1 152 ? -21.895 -12.185 9.554 1.00 95.25 152 ASP A CA 1
ATOM 1164 C C . ASP A 1 152 ? -21.513 -10.801 8.994 1.00 95.25 152 ASP A C 1
ATOM 1166 O O . ASP A 1 152 ? -21.106 -9.911 9.731 1.00 95.25 152 ASP A O 1
ATOM 1170 N N . CYS A 1 153 ? -21.639 -10.576 7.681 1.00 94.44 153 CYS A N 1
ATOM 1171 C CA . CYS A 1 153 ? -21.209 -9.327 7.041 1.00 94.44 153 CYS A CA 1
ATOM 1172 C C . CYS A 1 153 ? -22.138 -8.129 7.299 1.00 94.44 153 CYS A C 1
ATOM 1174 O O . CYS A 1 153 ? -21.765 -6.999 6.988 1.00 94.44 153 CYS A O 1
ATOM 1176 N N . LEU A 1 154 ? -23.331 -8.351 7.854 1.00 94.50 154 LEU A N 1
ATOM 1177 C CA . LEU A 1 154 ? -24.274 -7.298 8.229 1.00 94.50 154 LEU A CA 1
ATOM 1178 C C . LEU A 1 154 ? -24.440 -7.276 9.744 1.00 94.50 154 LEU A C 1
ATOM 1180 O O . LEU A 1 154 ? -24.613 -8.327 10.356 1.00 94.50 154 LEU A O 1
ATOM 1184 N N . LYS A 1 155 ? -24.426 -6.078 10.336 1.00 93.56 155 LYS A N 1
ATOM 1185 C CA . LYS A 1 155 ? -24.755 -5.894 11.754 1.00 93.56 155 LYS A CA 1
ATOM 1186 C C . LYS A 1 155 ? -26.205 -6.320 12.014 1.00 93.56 155 LYS A C 1
ATOM 1188 O O . LYS A 1 155 ? -27.084 -6.123 11.173 1.00 93.56 155 LYS A O 1
ATOM 1193 N N . GLY A 1 156 ? -26.444 -6.904 13.181 1.00 93.00 156 GLY A N 1
ATOM 1194 C CA . GLY A 1 156 ? -27.779 -7.164 13.704 1.00 93.00 156 GLY A CA 1
ATOM 1195 C C . GLY A 1 156 ? -28.382 -5.928 14.374 1.00 93.00 156 GLY A C 1
ATOM 1196 O O . GLY A 1 156 ? -27.688 -4.961 14.675 1.00 93.00 156 GLY A O 1
ATOM 1197 N N . GLU A 1 157 ? -29.686 -5.984 14.636 1.00 93.25 157 GLU A N 1
ATOM 1198 C CA . GLU A 1 157 ? -30.431 -4.894 15.274 1.00 93.25 157 GLU A CA 1
ATOM 1199 C C . GLU A 1 157 ? -30.319 -4.980 16.813 1.00 93.25 157 GLU A C 1
ATOM 1201 O O . GLU A 1 157 ? -30.709 -6.008 17.387 1.00 93.25 157 GLU A O 1
ATOM 1206 N N . PRO A 1 158 ? -29.832 -3.933 17.505 1.00 92.81 158 PRO A N 1
ATOM 1207 C CA . PRO A 1 158 ? -29.817 -3.869 18.964 1.00 92.81 158 PRO A CA 1
ATOM 1208 C C . PRO A 1 158 ? -31.217 -4.017 19.575 1.00 92.81 158 PRO A C 1
ATOM 1210 O O . PRO A 1 158 ? -32.152 -3.296 19.231 1.00 92.81 158 PRO A O 1
ATOM 1213 N N . LYS A 1 159 ? -31.377 -4.920 20.548 1.00 94.44 159 LYS A N 1
ATOM 1214 C CA . LYS A 1 159 ? -32.638 -5.118 21.285 1.00 94.44 159 LYS A CA 1
ATOM 1215 C C . LYS A 1 159 ? -32.432 -4.914 22.772 1.00 94.44 159 LYS A C 1
ATOM 1217 O O . LYS A 1 159 ? -31.427 -5.361 23.310 1.00 94.44 159 LYS A O 1
ATOM 1222 N N . LYS A 1 160 ? -33.430 -4.326 23.441 1.00 96.31 160 LYS A N 1
ATOM 1223 C CA . LYS A 1 160 ? -33.449 -4.151 24.900 1.00 96.31 160 LYS A CA 1
ATOM 1224 C C . LYS A 1 160 ? -32.996 -5.424 25.623 1.00 96.31 160 LYS A C 1
ATOM 1226 O O . LYS A 1 160 ? -33.501 -6.511 25.346 1.00 96.31 160 LYS A O 1
ATOM 1231 N N . GLY A 1 161 ? -32.089 -5.265 26.583 1.00 95.88 161 GLY A N 1
ATOM 1232 C CA . GLY A 1 161 ? -31.518 -6.356 27.368 1.00 95.88 161 GLY A CA 1
ATOM 1233 C C . GLY A 1 161 ? -30.333 -7.060 26.702 1.00 95.88 161 GLY A C 1
ATOM 1234 O O . GLY A 1 161 ? -29.753 -7.955 27.313 1.00 95.88 161 GLY A O 1
ATOM 1235 N N . ASN A 1 162 ? -29.925 -6.675 25.486 1.00 97.50 162 ASN A N 1
ATOM 1236 C CA . ASN A 1 162 ? -28.612 -7.070 24.978 1.00 97.50 162 ASN A CA 1
ATOM 1237 C C . ASN A 1 162 ? -27.520 -6.477 25.869 1.00 97.50 162 ASN A C 1
ATOM 1239 O O . ASN A 1 162 ? -27.588 -5.302 26.242 1.00 97.50 162 ASN A O 1
ATOM 1243 N N . LYS A 1 163 ? -26.516 -7.290 26.188 1.00 98.38 163 LYS A N 1
ATOM 1244 C CA . LYS A 1 163 ? -25.392 -6.909 27.032 1.00 98.38 163 LYS A CA 1
ATOM 1245 C C . LYS A 1 163 ? -24.328 -6.195 26.227 1.00 98.38 163 LYS A C 1
ATOM 1247 O O . LYS A 1 163 ? -23.945 -6.650 25.149 1.00 98.38 163 LYS A O 1
ATOM 1252 N N . VAL A 1 164 ? -23.844 -5.100 26.799 1.00 98.31 164 VAL A N 1
ATOM 1253 C CA . VAL A 1 164 ? -22.704 -4.344 26.295 1.00 98.31 164 VAL A CA 1
ATOM 1254 C C . VAL A 1 164 ? -21.451 -4.937 26.920 1.00 98.31 164 VAL A C 1
ATOM 1256 O O . VAL A 1 164 ? -21.318 -4.998 28.145 1.00 98.31 164 VAL A O 1
ATOM 1259 N N . VAL A 1 165 ? -20.546 -5.405 26.072 1.00 98.19 165 VAL A N 1
ATOM 1260 C CA . VAL A 1 165 ? -19.331 -6.111 26.466 1.00 98.19 165 VAL A CA 1
ATOM 1261 C C . VAL A 1 165 ? -18.117 -5.354 25.949 1.00 98.19 165 VAL A C 1
ATOM 1263 O O . VAL A 1 165 ? -18.063 -4.985 24.781 1.00 98.19 165 VAL A O 1
ATOM 1266 N N . VAL A 1 166 ? -17.125 -5.150 26.809 1.00 97.88 166 VAL A N 1
ATOM 1267 C CA . VAL A 1 166 ? -15.799 -4.656 26.429 1.00 97.88 166 VAL A CA 1
ATOM 1268 C C . VAL A 1 166 ? -14.824 -5.821 26.493 1.00 97.88 166 VAL A C 1
ATOM 1270 O O . VAL A 1 166 ? -14.757 -6.527 27.498 1.00 97.88 166 VAL A O 1
ATOM 1273 N N . VAL A 1 167 ? -14.060 -6.018 25.423 1.00 97.31 167 VAL A N 1
ATOM 1274 C CA . VAL A 1 167 ? -12.993 -7.021 25.345 1.00 97.31 167 VAL A CA 1
ATOM 1275 C C . VAL A 1 167 ? -11.661 -6.309 25.162 1.00 97.31 167 VAL A C 1
ATOM 1277 O O . VAL A 1 167 ? -11.570 -5.421 24.316 1.00 97.31 167 VAL A O 1
ATOM 1280 N N . GLY A 1 168 ? -10.627 -6.726 25.897 1.00 95.25 168 GLY A N 1
ATOM 1281 C CA . GLY A 1 168 ? -9.251 -6.276 25.674 1.00 95.25 168 GLY A CA 1
ATOM 1282 C C . GLY A 1 168 ? -8.620 -5.500 26.832 1.00 95.25 168 GLY A C 1
ATOM 1283 O O . GLY A 1 168 ? -8.760 -5.896 27.985 1.00 95.25 168 GLY A O 1
ATOM 1284 N N . GLY A 1 169 ? -7.843 -4.461 26.510 1.00 92.44 169 GLY A N 1
ATOM 1285 C CA . GLY A 1 169 ? -6.964 -3.765 27.461 1.00 92.44 169 GLY A CA 1
ATOM 1286 C C . GLY A 1 169 ? -7.654 -2.867 28.500 1.00 92.44 169 GLY A C 1
ATOM 1287 O O . GLY A 1 169 ? -8.780 -2.408 28.309 1.00 92.44 169 GLY A O 1
ATOM 1288 N N . ASP A 1 170 ? -6.927 -2.577 29.584 1.00 93.69 170 ASP A N 1
ATOM 1289 C CA . ASP A 1 170 ? -7.366 -1.684 30.663 1.00 93.69 170 ASP A CA 1
ATOM 1290 C C . ASP A 1 170 ? -7.318 -0.194 30.265 1.00 93.69 170 ASP A C 1
ATOM 1292 O O . ASP A 1 170 ? -6.577 0.224 29.372 1.00 93.69 170 ASP A O 1
ATOM 1296 N N . ASN A 1 171 ? -8.083 0.630 30.982 1.00 91.44 171 ASN A N 1
ATOM 1297 C CA . ASN A 1 171 ? -8.109 2.082 30.848 1.00 91.44 171 ASN A CA 1
ATOM 1298 C C . ASN A 1 171 ? -6.874 2.729 31.501 1.00 91.44 171 ASN A C 1
ATOM 1300 O O . ASN A 1 171 ? -6.626 2.548 32.697 1.00 91.44 171 ASN A O 1
ATOM 1304 N N . TYR A 1 172 ? -6.162 3.554 30.730 1.00 92.06 172 TYR A N 1
ATOM 1305 C CA . TYR A 1 172 ? -5.045 4.396 31.167 1.00 92.06 172 TYR A CA 1
ATOM 1306 C C . TYR A 1 172 ? -5.214 5.838 30.666 1.00 92.06 172 TYR A C 1
ATOM 1308 O O . TYR A 1 172 ? -6.019 6.116 29.775 1.00 92.06 172 TYR A O 1
ATOM 1316 N N . ARG A 1 173 ? -4.417 6.775 31.201 1.00 90.25 173 ARG A N 1
ATOM 1317 C CA . ARG A 1 173 ? -4.356 8.168 30.720 1.00 90.25 173 ARG A CA 1
ATOM 1318 C C . ARG A 1 173 ? -3.601 8.243 29.385 1.00 90.25 173 ARG A C 1
ATOM 1320 O O . ARG A 1 173 ? -2.447 8.656 29.345 1.00 90.25 173 ARG A O 1
ATOM 1327 N N . ILE A 1 174 ? -4.241 7.804 28.303 1.00 86.69 174 ILE A N 1
ATOM 1328 C CA . ILE A 1 174 ? -3.667 7.736 26.950 1.00 86.69 174 ILE A CA 1
ATOM 1329 C C . ILE A 1 174 ? -4.588 8.459 25.966 1.00 86.69 174 ILE A C 1
ATOM 1331 O O . ILE A 1 174 ? -5.809 8.301 26.023 1.00 86.69 174 ILE A O 1
ATOM 1335 N N . GLY A 1 175 ? -3.999 9.253 25.065 1.00 77.56 175 GLY A N 1
ATOM 1336 C CA . GLY A 1 175 ? -4.689 9.795 23.889 1.00 77.56 175 GLY A CA 1
ATOM 1337 C C . GLY A 1 175 ? -5.854 10.743 24.178 1.00 77.56 175 GLY A C 1
ATOM 1338 O O . GLY A 1 175 ? -6.729 10.921 23.340 1.00 77.56 175 GLY A O 1
ATOM 1339 N N . LEU A 1 176 ? -5.914 11.364 25.360 1.00 80.12 176 LEU A N 1
ATOM 1340 C CA . LEU A 1 176 ? -7.023 12.258 25.704 1.00 80.12 176 LEU A CA 1
ATOM 1341 C C . LEU A 1 176 ? -7.083 13.457 24.748 1.00 80.12 176 LEU A C 1
ATOM 1343 O O . LEU A 1 176 ? -6.260 14.374 24.815 1.00 80.12 176 LEU A O 1
ATOM 1347 N N . GLY A 1 177 ? -8.099 13.451 23.883 1.00 68.56 177 GLY A N 1
ATOM 1348 C CA . GLY A 1 177 ? -8.301 14.465 22.852 1.00 68.56 177 GLY A CA 1
ATOM 1349 C C . GLY A 1 177 ? -7.478 14.251 21.578 1.00 68.56 177 GLY A C 1
ATOM 1350 O O . GLY A 1 177 ? -7.324 15.211 20.824 1.00 68.56 177 GLY A O 1
ATOM 1351 N N . GLY A 1 178 ? -6.965 13.041 21.319 1.00 63.16 178 GLY A N 1
ATOM 1352 C CA . GLY A 1 178 ? -6.173 12.716 20.126 1.00 63.16 178 GLY A CA 1
ATOM 1353 C C . GLY A 1 178 ? -6.860 13.119 18.817 1.00 63.16 178 GLY A C 1
ATOM 1354 O O . GLY A 1 178 ? -6.240 13.779 17.978 1.00 63.16 178 GLY A O 1
ATOM 1355 N N . GLY A 1 179 ? -8.168 12.861 18.695 1.00 60.94 179 GLY A N 1
ATOM 1356 C CA . GLY A 1 179 ? -8.983 13.319 17.560 1.00 60.94 179 GLY A CA 1
ATOM 1357 C C . GLY A 1 179 ? -8.923 14.839 17.339 1.00 60.94 179 GLY A C 1
ATOM 1358 O O . GLY A 1 179 ? -8.647 15.306 16.231 1.00 60.94 179 GLY A O 1
ATOM 1359 N N . SER A 1 180 ? -9.061 15.631 18.405 1.00 67.31 180 SER A N 1
ATOM 1360 C CA . SER A 1 180 ? -8.985 17.097 18.339 1.00 67.31 180 SER A CA 1
ATOM 1361 C C . SER A 1 180 ? -7.592 17.606 17.959 1.00 67.31 180 SER A C 1
ATOM 1363 O O . SER A 1 180 ? -7.481 18.568 17.201 1.00 67.31 180 SER A O 1
ATOM 1365 N N . VAL A 1 181 ? -6.525 16.972 18.458 1.00 63.97 181 VAL A N 1
ATOM 1366 C CA . VAL A 1 181 ? -5.141 17.381 18.153 1.00 63.97 181 VAL A CA 1
ATOM 1367 C C . VAL A 1 181 ? -4.741 16.979 16.729 1.00 63.97 181 VAL A C 1
ATOM 1369 O O . VAL A 1 181 ? -4.055 17.733 16.046 1.00 63.97 181 VAL A O 1
ATOM 1372 N N . SER A 1 182 ? -5.229 15.844 16.224 1.00 60.19 182 SER A N 1
ATOM 1373 C CA . SER A 1 182 ? -4.995 15.435 14.830 1.00 60.19 182 SER A CA 1
ATOM 1374 C C . SER A 1 182 ? -5.650 16.378 13.802 1.00 60.19 182 SER A C 1
ATOM 1376 O O . SER A 1 182 ? -5.159 16.517 12.678 1.00 60.19 182 SER A O 1
ATOM 1378 N N . SER A 1 183 ? -6.705 17.091 14.214 1.00 58.72 183 SER A N 1
ATOM 1379 C CA . SER A 1 183 ? -7.522 17.983 13.378 1.00 58.72 183 SER A CA 1
ATOM 1380 C C . SER A 1 183 ? -6.933 19.389 13.171 1.00 58.72 183 SER A C 1
ATOM 1382 O O . SER A 1 183 ? -7.573 20.234 12.545 1.00 58.72 183 SER A O 1
ATOM 1384 N N . VAL A 1 184 ? -5.726 19.670 13.676 1.00 61.06 184 VAL A N 1
ATOM 1385 C CA . VAL A 1 184 ? -5.058 20.977 13.534 1.00 61.06 184 VAL A CA 1
ATOM 1386 C C . VAL A 1 184 ? -3.697 20.883 12.836 1.00 61.06 184 VAL A C 1
ATOM 1388 O O . VAL A 1 184 ? -3.105 19.806 12.725 1.00 61.06 184 VAL A O 1
ATOM 1391 N N . ASP A 1 185 ? -3.195 22.036 12.386 1.00 60.38 185 ASP A N 1
ATOM 1392 C CA . ASP A 1 185 ? -1.810 22.195 11.927 1.00 60.38 185 ASP A CA 1
ATOM 1393 C C . ASP A 1 185 ? -0.833 21.779 13.041 1.00 60.38 185 ASP A C 1
ATOM 1395 O O . ASP A 1 185 ? -0.960 22.200 14.199 1.00 60.38 185 ASP A O 1
ATOM 1399 N N . THR A 1 186 ? 0.153 20.953 12.687 1.00 57.91 186 THR A N 1
ATOM 1400 C CA . THR A 1 186 ? 1.172 20.472 13.627 1.00 57.91 186 THR A CA 1
ATOM 1401 C C . THR A 1 186 ? 2.066 21.634 14.082 1.00 57.91 186 THR A C 1
ATOM 1403 O O . THR A 1 186 ? 2.436 22.487 13.273 1.00 57.91 186 THR A O 1
ATOM 1406 N N . GLY A 1 187 ? 2.432 21.669 15.371 1.00 55.00 187 GLY A N 1
ATOM 1407 C CA . GLY A 1 187 ? 3.276 22.721 15.964 1.00 55.00 187 GLY A CA 1
ATOM 1408 C C . GLY A 1 187 ? 2.525 23.958 16.482 1.00 55.00 187 GLY A C 1
ATOM 1409 O O . GLY A 1 187 ? 3.152 24.907 16.947 1.00 55.00 187 GLY A O 1
ATOM 1410 N N . ARG A 1 188 ? 1.183 23.975 16.432 1.00 54.81 188 ARG A N 1
ATOM 1411 C CA . ARG A 1 188 ? 0.357 25.114 16.884 1.00 54.81 188 ARG A CA 1
ATOM 1412 C C . ARG A 1 188 ? 0.103 25.165 18.404 1.00 54.81 188 ARG A C 1
ATOM 1414 O O . ARG A 1 188 ? -0.239 26.228 18.922 1.00 54.81 188 ARG A O 1
ATOM 1421 N N . TYR A 1 189 ? 0.224 24.043 19.119 1.00 56.75 189 TYR A N 1
ATOM 1422 C CA . TYR A 1 189 ? -0.112 23.919 20.549 1.00 56.75 189 TYR A CA 1
ATOM 1423 C C . TYR A 1 189 ? 1.127 23.734 21.445 1.00 56.75 189 TYR A C 1
ATOM 1425 O O . TYR A 1 189 ? 2.174 23.305 20.985 1.00 56.75 189 TYR A O 1
ATOM 1433 N N . ALA A 1 190 ? 1.006 24.066 22.738 1.00 54.84 190 ALA A N 1
ATOM 1434 C CA . ALA A 1 190 ? 2.080 23.917 23.728 1.00 54.84 190 ALA A CA 1
ATOM 1435 C C . ALA A 1 190 ? 2.247 22.459 24.220 1.00 54.84 190 ALA A C 1
ATOM 1437 O O . ALA A 1 190 ? 1.283 21.693 24.251 1.00 54.84 190 ALA A O 1
ATOM 1438 N N . GLY A 1 191 ? 3.448 22.111 24.703 1.00 53.78 191 GLY A N 1
ATOM 1439 C CA . GLY A 1 191 ? 3.911 20.728 24.928 1.00 53.78 191 GLY A CA 1
ATOM 1440 C C . GLY A 1 191 ? 3.078 19.800 25.831 1.00 53.78 191 GLY A C 1
ATOM 1441 O O . GLY A 1 191 ? 3.212 18.586 25.726 1.00 53.78 191 GLY A O 1
ATOM 1442 N N . ALA A 1 192 ? 2.171 20.304 26.679 1.00 54.41 192 ALA A N 1
ATOM 1443 C CA . ALA A 1 192 ? 1.272 19.439 27.460 1.00 54.41 192 ALA A CA 1
ATOM 1444 C C . ALA A 1 192 ? 0.211 18.731 26.590 1.00 54.41 192 ALA A C 1
ATOM 1446 O O . ALA A 1 192 ? -0.223 17.634 26.925 1.00 54.41 192 ALA A O 1
ATOM 1447 N N . ILE A 1 193 ? -0.192 19.344 25.471 1.00 58.72 193 ILE A N 1
ATOM 1448 C CA . ILE A 1 193 ? -1.152 18.769 24.513 1.00 58.72 193 ILE A CA 1
ATOM 1449 C C . ILE A 1 193 ? -0.456 17.732 23.614 1.00 58.72 193 ILE A C 1
ATOM 1451 O O . ILE A 1 193 ? -1.072 16.753 23.204 1.00 58.72 193 ILE A O 1
ATOM 1455 N N . GLU A 1 194 ? 0.842 17.905 23.358 1.00 66.69 194 GLU A N 1
ATOM 1456 C CA . GLU A 1 194 ? 1.645 17.008 22.518 1.00 66.69 194 GLU A CA 1
ATOM 1457 C C . GLU A 1 194 ? 1.997 15.691 23.225 1.00 66.69 194 GLU A C 1
ATOM 1459 O O . GLU A 1 194 ? 2.087 14.657 22.570 1.00 66.69 194 GLU A O 1
ATOM 1464 N N . LEU A 1 195 ? 2.102 15.678 24.562 1.00 70.88 195 LEU A N 1
ATOM 1465 C CA . LEU A 1 195 ? 2.250 14.431 25.330 1.00 70.88 195 LEU A CA 1
ATOM 1466 C C . LEU A 1 195 ? 1.056 13.484 25.145 1.00 70.88 195 LEU A C 1
ATOM 1468 O O . LEU A 1 195 ? 1.241 12.269 25.150 1.00 70.88 195 LEU A O 1
ATOM 1472 N N . ASN A 1 196 ? -0.149 14.016 24.909 1.00 74.31 196 ASN A N 1
ATOM 1473 C CA . ASN A 1 196 ? -1.323 13.193 24.609 1.00 74.31 196 ASN A CA 1
ATOM 1474 C C . ASN A 1 196 ? -1.248 12.538 23.218 1.00 74.31 196 ASN A C 1
ATOM 1476 O O . ASN A 1 196 ? -2.035 11.641 22.941 1.00 74.31 196 ASN A O 1
ATOM 1480 N N . ALA A 1 197 ? -0.317 12.955 22.351 1.00 71.31 197 ALA A N 1
ATOM 1481 C CA . ALA A 1 197 ? -0.076 12.324 21.055 1.00 71.31 197 ALA A CA 1
ATOM 1482 C C . ALA A 1 197 ? 0.754 11.035 21.166 1.00 71.31 197 ALA A C 1
ATOM 1484 O O . ALA A 1 197 ? 0.793 10.254 20.214 1.00 71.31 197 ALA A O 1
ATOM 1485 N N . VAL A 1 198 ? 1.425 10.810 22.305 1.00 81.88 198 VAL A N 1
ATOM 1486 C CA . VAL A 1 198 ? 2.218 9.601 22.539 1.00 81.88 198 VAL A CA 1
ATOM 1487 C C . VAL A 1 198 ? 1.273 8.433 22.787 1.00 81.88 198 VAL A C 1
ATOM 1489 O O . VAL A 1 198 ? 0.605 8.337 23.817 1.00 81.88 198 VAL A O 1
ATOM 1492 N N . GLN A 1 199 ? 1.225 7.545 21.805 1.00 85.12 199 GLN A N 1
ATOM 1493 C CA . GLN A 1 199 ? 0.397 6.349 21.822 1.00 85.12 199 GLN A CA 1
ATOM 1494 C C . GLN A 1 199 ? 1.127 5.177 22.490 1.00 85.12 199 GLN A C 1
ATOM 1496 O O . GLN A 1 199 ? 2.333 5.229 22.738 1.00 85.12 199 GLN A O 1
ATOM 1501 N N . ARG A 1 200 ? 0.400 4.095 22.781 1.00 90.69 200 ARG A N 1
ATOM 1502 C CA . ARG A 1 200 ? 0.968 2.864 23.350 1.00 90.69 200 ARG A CA 1
ATOM 1503 C C . ARG A 1 200 ? 0.294 1.650 22.738 1.00 90.69 200 ARG A C 1
ATOM 1505 O O . ARG A 1 200 ? -0.919 1.528 22.845 1.00 90.69 200 ARG A O 1
ATOM 1512 N N . ALA A 1 201 ? 1.092 0.744 22.186 1.00 93.00 201 ALA A N 1
ATOM 1513 C CA . ALA A 1 201 ? 0.610 -0.514 21.630 1.00 93.00 201 ALA A CA 1
ATOM 1514 C C . ALA A 1 201 ? 0.904 -1.714 22.546 1.00 93.00 201 ALA A C 1
ATOM 1516 O O . ALA A 1 201 ? 1.955 -1.790 23.189 1.00 93.00 201 ALA A O 1
ATOM 1517 N N . ASN A 1 202 ? 0.001 -2.692 22.544 1.00 96.50 202 ASN A N 1
ATOM 1518 C CA . ASN A 1 202 ? 0.202 -4.039 23.071 1.00 96.50 202 ASN A CA 1
ATOM 1519 C C . ASN A 1 202 ? -0.386 -5.096 22.109 1.00 96.50 202 ASN A C 1
ATOM 1521 O O . ASN A 1 202 ? -1.473 -5.625 22.351 1.00 96.50 202 ASN A O 1
ATOM 1525 N N . PRO A 1 203 ? 0.337 -5.470 21.038 1.00 97.12 203 PRO A N 1
ATOM 1526 C CA . PRO A 1 203 ? -0.203 -6.337 19.986 1.00 97.12 203 PRO A CA 1
ATOM 1527 C C . PRO A 1 203 ? -0.662 -7.722 20.479 1.00 97.12 203 PRO A C 1
ATOM 1529 O O . PRO A 1 203 ? -1.568 -8.319 19.899 1.00 97.12 203 PRO A O 1
ATOM 1532 N N . GLU A 1 204 ? -0.071 -8.231 21.567 1.00 97.88 204 GLU A N 1
ATOM 1533 C CA . GLU A 1 204 ? -0.459 -9.507 22.187 1.00 97.88 204 GLU A CA 1
ATOM 1534 C C . GLU A 1 204 ? -1.874 -9.454 22.776 1.00 97.88 204 GLU A C 1
ATOM 1536 O O . GLU A 1 204 ? -2.656 -10.391 22.594 1.00 97.88 204 GLU A O 1
ATOM 1541 N N . MET A 1 205 ? -2.244 -8.330 23.402 1.00 97.94 205 MET A N 1
ATOM 1542 C CA . MET A 1 205 ? -3.602 -8.124 23.909 1.00 97.94 205 MET A CA 1
ATOM 1543 C C . MET A 1 205 ? -4.610 -8.126 22.759 1.00 97.94 205 MET A C 1
ATOM 1545 O O . MET A 1 205 ? -5.639 -8.801 22.832 1.00 97.94 205 MET A O 1
ATOM 1549 N N . GLN A 1 206 ? -4.286 -7.439 21.656 1.00 97.94 206 GLN A N 1
ATOM 1550 C CA . GLN A 1 206 ? -5.144 -7.447 20.474 1.00 97.94 206 GLN A CA 1
ATOM 1551 C C . GLN A 1 206 ? -5.248 -8.840 19.859 1.00 97.94 206 GLN A C 1
ATOM 1553 O O . GLN A 1 206 ? -6.322 -9.217 19.402 1.00 97.94 206 GLN A O 1
ATOM 1558 N N . LYS A 1 207 ? -4.173 -9.637 19.883 1.00 97.75 207 LYS A N 1
ATOM 1559 C CA . LYS A 1 207 ? -4.208 -11.026 19.417 1.00 97.75 207 LYS A CA 1
ATOM 1560 C C . LYS A 1 207 ? -5.178 -11.878 20.237 1.00 97.75 207 LYS A C 1
ATOM 1562 O O . LYS A 1 207 ? -5.957 -12.632 19.659 1.00 97.75 207 LYS A O 1
ATOM 1567 N N . ARG A 1 208 ? -5.198 -11.729 21.562 1.00 98.19 208 ARG A N 1
ATOM 1568 C CA . ARG A 1 208 ? -6.163 -12.427 22.433 1.00 98.19 208 ARG A CA 1
ATOM 1569 C C . ARG A 1 208 ? -7.601 -12.019 22.124 1.00 98.19 208 ARG A C 1
ATOM 1571 O O . ARG A 1 208 ? -8.445 -12.888 21.914 1.00 98.19 208 ARG A O 1
ATOM 1578 N N . ALA A 1 209 ? -7.866 -10.716 22.007 1.00 97.44 209 ALA A N 1
ATOM 1579 C CA . ALA A 1 209 ? -9.179 -10.210 21.602 1.00 97.44 209 ALA A CA 1
ATOM 1580 C C . ALA A 1 209 ? -9.589 -10.721 20.207 1.00 97.44 209 ALA A C 1
ATOM 1582 O O . ALA A 1 209 ? -10.720 -11.163 20.010 1.00 97.44 209 ALA A O 1
ATOM 1583 N N . ALA A 1 210 ? -8.659 -10.738 19.251 1.00 97.19 210 ALA A N 1
ATOM 1584 C CA . ALA A 1 210 ? -8.891 -11.239 17.901 1.00 97.19 210 ALA A CA 1
ATOM 1585 C C . ALA A 1 210 ? -9.157 -12.742 17.859 1.00 97.19 210 ALA A C 1
ATOM 1587 O O . ALA A 1 210 ? -9.990 -13.180 17.074 1.00 97.19 210 ALA A O 1
ATOM 1588 N N . ASN A 1 211 ? -8.497 -13.542 18.698 1.00 97.06 211 ASN A N 1
ATOM 1589 C CA . ASN A 1 211 ? -8.787 -14.969 18.789 1.00 97.06 211 ASN A CA 1
ATOM 1590 C C . ASN A 1 211 ? -10.195 -15.232 19.342 1.00 97.06 211 ASN A C 1
ATOM 1592 O O . ASN A 1 211 ? -10.859 -16.141 18.848 1.00 97.06 211 ASN A O 1
ATOM 1596 N N . LEU A 1 212 ? -10.668 -14.428 20.305 1.00 97.75 212 LEU A N 1
ATOM 1597 C CA . LEU A 1 212 ? -12.059 -14.492 20.762 1.00 97.75 212 LEU A CA 1
ATOM 1598 C C . LEU A 1 212 ? -13.019 -14.162 19.615 1.00 97.75 212 LEU A C 1
ATOM 1600 O O . LEU A 1 212 ? -13.880 -14.975 19.307 1.00 97.75 212 LEU A O 1
ATOM 1604 N N . VAL A 1 213 ? -12.849 -13.016 18.945 1.00 97.06 213 VAL A N 1
ATOM 1605 C CA . VAL A 1 213 ? -13.707 -12.628 17.807 1.00 97.06 213 VAL A CA 1
ATOM 1606 C C . VAL A 1 213 ? -13.686 -13.703 16.721 1.00 97.06 213 VAL A C 1
ATOM 1608 O O . VAL A 1 213 ? -14.735 -14.120 16.244 1.00 97.06 213 VAL A O 1
ATOM 1611 N N . ARG A 1 214 ? -12.502 -14.227 16.390 1.00 96.12 214 ARG A N 1
ATOM 1612 C CA . ARG A 1 214 ? -12.346 -15.314 15.425 1.00 96.12 214 ARG A CA 1
ATOM 1613 C C . ARG A 1 214 ? -13.130 -16.557 15.820 1.00 96.12 214 ARG A C 1
ATOM 1615 O O . ARG A 1 214 ? -13.794 -17.121 14.961 1.00 96.12 214 ARG A O 1
ATOM 1622 N N . ALA A 1 215 ? -13.051 -16.973 17.082 1.00 96.69 215 ALA A N 1
ATOM 1623 C CA . ALA A 1 215 ? -13.798 -18.122 17.572 1.00 96.69 215 ALA A CA 1
ATOM 1624 C C . ALA A 1 215 ? -15.307 -17.935 17.366 1.00 96.69 215 ALA A C 1
ATOM 1626 O O . ALA A 1 215 ? -15.944 -18.828 16.823 1.00 96.69 215 ALA A O 1
ATOM 1627 N N . LEU A 1 216 ? -15.849 -16.756 17.697 1.00 96.25 216 LEU A N 1
ATOM 1628 C CA . LEU A 1 216 ? -17.271 -16.436 17.501 1.00 96.25 216 LEU A CA 1
ATOM 1629 C C . LEU A 1 216 ? -17.675 -16.445 16.016 1.00 96.25 216 LEU A C 1
ATOM 1631 O O . LEU A 1 216 ? -18.734 -16.960 15.663 1.00 96.25 216 LEU A O 1
ATOM 1635 N N . CYS A 1 217 ? -16.813 -15.929 15.134 1.00 95.00 217 CYS A N 1
ATOM 1636 C CA . CYS A 1 217 ? -17.036 -15.954 13.686 1.00 95.00 217 CYS A CA 1
ATOM 1637 C C . CYS A 1 217 ? -16.932 -17.359 13.072 1.00 95.00 217 CYS A C 1
ATOM 1639 O O . CYS A 1 217 ? -17.483 -17.592 11.998 1.00 95.00 217 CYS A O 1
ATOM 1641 N N . GLU A 1 218 ? -16.195 -18.280 13.697 1.00 94.31 218 GLU A N 1
ATOM 1642 C CA . GLU A 1 218 ? -15.984 -19.649 13.209 1.00 94.31 218 GLU A CA 1
ATOM 1643 C C . GLU A 1 218 ? -17.079 -20.633 13.682 1.00 94.31 218 GLU A C 1
ATOM 1645 O O . GLU A 1 218 ? -17.196 -21.717 13.105 1.00 94.31 218 GLU A O 1
ATOM 1650 N N . GLU A 1 219 ? -17.929 -20.254 14.648 1.00 92.50 219 GLU A N 1
ATOM 1651 C CA . GLU A 1 219 ? -19.063 -21.073 15.113 1.00 92.50 219 GLU A CA 1
ATOM 1652 C C . GLU A 1 219 ? -20.169 -21.221 14.055 1.00 92.50 219 GLU A C 1
ATOM 1654 O O . GLU A 1 219 ? -20.210 -20.508 13.055 1.00 92.50 219 GLU A O 1
ATOM 1659 N N . ASP A 1 220 ? -21.123 -22.135 14.245 1.00 90.31 220 ASP A N 1
ATOM 1660 C CA . ASP A 1 220 ? -22.285 -22.234 13.349 1.00 90.31 220 ASP A CA 1
ATOM 1661 C C . ASP A 1 220 ? -23.254 -21.052 13.509 1.00 90.31 220 ASP A C 1
ATOM 1663 O O . ASP A 1 220 ? -23.841 -20.598 12.521 1.00 90.31 220 ASP A O 1
ATOM 1667 N N . VAL A 1 221 ? -23.370 -20.530 14.732 1.00 91.69 221 VAL A N 1
ATOM 1668 C CA . VAL A 1 221 ? -24.207 -19.384 15.092 1.00 91.69 221 VAL A CA 1
ATOM 1669 C C . VAL A 1 221 ? -23.335 -18.356 15.800 1.00 91.69 221 VAL A C 1
ATOM 1671 O O . VAL A 1 221 ? -22.915 -18.591 16.925 1.00 91.69 221 VAL A O 1
ATOM 1674 N N . ASN A 1 222 ? -23.099 -17.209 15.164 1.00 95.38 222 ASN A N 1
ATOM 1675 C CA . ASN A 1 222 ? -22.380 -16.107 15.792 1.00 95.38 222 ASN A CA 1
ATOM 1676 C C . ASN A 1 222 ? -23.293 -15.407 16.829 1.00 95.38 222 ASN A C 1
ATOM 1678 O O . ASN A 1 222 ? -24.379 -14.933 16.468 1.00 95.38 222 ASN A O 1
ATOM 1682 N N . PRO A 1 223 ? -22.910 -15.342 18.119 1.00 95.44 223 PRO A N 1
ATOM 1683 C CA . PRO A 1 223 ? -23.729 -14.716 19.158 1.00 95.44 223 PRO A CA 1
ATOM 1684 C C . PRO A 1 223 ? -23.671 -13.179 19.154 1.00 95.44 223 PRO A C 1
ATOM 1686 O O . PRO A 1 223 ? -24.441 -12.544 19.883 1.00 95.44 223 PRO A O 1
ATOM 1689 N N . VAL A 1 224 ? -22.768 -12.578 18.371 1.00 97.00 224 VAL A N 1
ATOM 1690 C CA . VAL A 1 224 ? -22.580 -11.127 18.279 1.00 97.00 224 VAL A CA 1
ATOM 1691 C C . VAL A 1 224 ? -23.716 -10.492 17.480 1.00 97.00 224 VAL A C 1
ATOM 1693 O O . VAL A 1 224 ? -24.003 -10.880 16.352 1.00 97.00 224 VAL A O 1
ATOM 1696 N N . VAL A 1 225 ? -24.361 -9.485 18.069 1.00 96.50 225 VAL A N 1
ATOM 1697 C CA . VAL A 1 225 ? -25.363 -8.640 17.403 1.00 96.50 225 VAL A CA 1
ATOM 1698 C C . VAL A 1 225 ? -24.676 -7.491 16.675 1.00 96.50 225 VAL A C 1
ATOM 1700 O O . VAL A 1 225 ? -25.010 -7.187 15.538 1.00 96.50 225 VAL A O 1
ATOM 1703 N N . SER A 1 226 ? -23.698 -6.861 17.317 1.00 96.50 226 SER A N 1
ATOM 1704 C CA . SER A 1 226 ? -22.908 -5.776 16.741 1.00 96.50 226 SER A CA 1
ATOM 1705 C C . SER A 1 226 ? -21.531 -5.758 17.395 1.00 96.50 226 SER A C 1
ATOM 1707 O O . SER A 1 226 ? -21.394 -6.124 18.564 1.00 96.50 226 SER A O 1
ATOM 1709 N N . ILE A 1 227 ? -20.515 -5.352 16.645 1.00 97.19 227 ILE A N 1
ATOM 1710 C CA . ILE A 1 227 ? -19.143 -5.187 17.117 1.00 97.19 227 ILE A CA 1
ATOM 1711 C C . ILE A 1 227 ? -18.603 -3.853 16.599 1.00 97.19 227 ILE A C 1
ATOM 1713 O O . ILE A 1 227 ? -18.962 -3.408 15.507 1.00 97.19 227 ILE A O 1
ATOM 1717 N N . HIS A 1 228 ? -17.777 -3.198 17.407 1.00 96.31 228 HIS A N 1
ATOM 1718 C CA . HIS A 1 228 ? -17.142 -1.933 17.063 1.00 96.31 228 HIS A CA 1
ATOM 1719 C C . HIS A 1 228 ? -15.745 -1.845 17.684 1.00 96.31 228 HIS A C 1
ATOM 1721 O O . HIS A 1 228 ? -15.509 -2.352 18.786 1.00 96.31 228 HIS A O 1
ATOM 1727 N N . ASP A 1 229 ? -14.804 -1.208 16.996 1.00 94.12 229 ASP A N 1
ATOM 1728 C CA . ASP A 1 229 ? -13.484 -0.917 17.545 1.00 94.12 229 ASP A CA 1
ATOM 1729 C C . ASP A 1 229 ? -13.552 0.215 18.585 1.00 94.12 229 ASP A C 1
ATOM 1731 O O . ASP A 1 229 ? -14.467 1.043 18.585 1.00 94.12 229 ASP A O 1
ATOM 1735 N N . HIS A 1 230 ? -12.576 0.249 19.496 1.00 92.62 230 HIS A N 1
ATOM 1736 C CA . HIS A 1 230 ? -12.264 1.466 20.241 1.00 92.62 230 HIS A CA 1
ATOM 1737 C C . HIS A 1 230 ? -11.131 2.221 19.535 1.00 92.62 230 HIS A C 1
ATOM 1739 O O . HIS A 1 230 ? -9.983 1.754 19.490 1.00 92.62 230 HIS A O 1
ATOM 1745 N N . GLY A 1 231 ? -11.466 3.414 19.053 1.00 87.31 231 GLY A N 1
ATOM 1746 C CA . GLY A 1 231 ? -10.552 4.371 18.442 1.00 87.31 231 GLY A CA 1
ATOM 1747 C C . GLY A 1 231 ? -10.601 5.722 19.155 1.00 87.31 231 GLY A C 1
ATOM 1748 O O . GLY A 1 231 ? -10.463 5.802 20.381 1.00 87.31 231 GLY A O 1
ATOM 1749 N N . SER A 1 232 ? -10.794 6.796 18.382 1.00 85.12 232 SER A N 1
ATOM 1750 C CA . SER A 1 232 ? -10.848 8.150 18.938 1.00 85.12 232 SER A CA 1
ATOM 1751 C C . SER A 1 232 ? -12.054 8.350 19.859 1.00 85.12 232 SER A C 1
ATOM 1753 O O . SER A 1 232 ? -13.111 7.757 19.661 1.00 85.12 232 SER A O 1
ATOM 1755 N N . ALA A 1 233 ? -11.868 9.166 20.900 1.00 87.00 233 ALA A N 1
ATOM 1756 C CA . ALA A 1 233 ? -12.824 9.388 21.989 1.00 87.00 233 ALA A CA 1
ATOM 1757 C C . ALA A 1 233 ? -13.189 8.139 22.831 1.00 87.00 233 ALA A C 1
ATOM 1759 O O . ALA A 1 233 ? -13.983 8.242 23.766 1.00 87.00 233 ALA A O 1
ATOM 1760 N N . GLY A 1 234 ? -12.561 6.982 22.597 1.00 91.00 234 GLY A N 1
ATOM 1761 C CA . GLY A 1 234 ? -12.589 5.856 23.530 1.00 91.00 234 GLY A CA 1
ATOM 1762 C C . GLY A 1 234 ? -13.961 5.202 23.707 1.00 91.00 234 GLY A C 1
ATOM 1763 O O . GLY A 1 234 ? -14.660 4.910 22.736 1.00 91.00 234 GLY A O 1
ATOM 1764 N N . HIS A 1 235 ? -14.336 4.940 24.966 1.00 94.38 235 HIS A N 1
ATOM 1765 C CA . HIS A 1 235 ? -15.594 4.265 25.300 1.00 94.38 235 HIS A CA 1
ATOM 1766 C C . HIS A 1 235 ? -16.814 5.050 24.832 1.00 94.38 235 HIS A C 1
ATOM 1768 O O . HIS A 1 235 ? -17.789 4.437 24.410 1.00 94.38 235 HIS A O 1
ATOM 1774 N N . VAL A 1 236 ? -16.773 6.385 24.894 1.00 92.06 236 VAL A N 1
ATOM 1775 C CA . VAL A 1 236 ? -17.943 7.192 24.538 1.00 92.06 236 VAL A CA 1
ATOM 1776 C C . VAL A 1 236 ? -18.343 6.981 23.083 1.00 92.06 236 VAL A C 1
ATOM 1778 O O . VAL A 1 236 ? -19.527 6.826 22.840 1.00 92.06 236 VAL A O 1
ATOM 1781 N N . ASN A 1 237 ? -17.378 6.902 22.157 1.00 91.94 237 ASN A N 1
ATOM 1782 C CA . ASN A 1 237 ? -17.652 6.711 20.733 1.00 91.94 237 ASN A CA 1
ATOM 1783 C C . ASN A 1 237 ? -18.067 5.268 20.436 1.00 91.94 237 ASN A C 1
ATOM 1785 O O . ASN A 1 237 ? -19.157 5.016 19.936 1.00 91.94 237 ASN A O 1
ATOM 1789 N N . CYS A 1 238 ? -17.225 4.306 20.825 1.00 94.19 238 CYS A N 1
ATOM 1790 C CA . CYS A 1 238 ? -17.475 2.894 20.543 1.00 94.19 238 CYS A CA 1
ATOM 1791 C C . CYS A 1 238 ? -18.819 2.419 21.119 1.00 94.19 238 CYS A C 1
ATOM 1793 O O . CYS A 1 238 ? -19.613 1.778 20.433 1.00 94.19 238 CYS A O 1
ATOM 1795 N N . LEU A 1 239 ? -19.092 2.734 22.390 1.00 95.44 239 LEU A N 1
ATOM 1796 C CA . LEU A 1 239 ? -20.284 2.227 23.060 1.00 95.44 239 LEU A CA 1
ATOM 1797 C C . LEU A 1 239 ? -21.549 2.983 22.648 1.00 95.44 239 LEU A C 1
ATOM 1799 O O . LEU A 1 239 ? -22.606 2.358 22.641 1.00 95.44 239 LEU A O 1
ATOM 1803 N N . SER A 1 240 ? -21.468 4.268 22.271 1.00 92.56 240 SER A N 1
ATOM 1804 C CA . SER A 1 240 ? -22.639 4.985 21.749 1.00 92.56 240 SER A CA 1
ATOM 1805 C C . SER A 1 240 ? -23.077 4.441 20.395 1.00 92.56 240 SER A C 1
ATOM 1807 O O . SER A 1 240 ? -24.272 4.277 20.178 1.00 92.56 240 SER A O 1
ATOM 1809 N N . GLU A 1 241 ? -22.132 4.106 19.511 1.00 89.94 241 GLU A N 1
ATOM 1810 C CA . GLU A 1 241 ? -22.433 3.494 18.210 1.00 89.94 241 GLU A CA 1
ATOM 1811 C C . GLU A 1 241 ? -23.088 2.110 18.351 1.00 89.94 241 GLU A C 1
ATOM 1813 O O . GLU A 1 241 ? -23.983 1.753 17.589 1.00 89.94 241 GLU A O 1
ATOM 1818 N N . LEU A 1 242 ? -22.711 1.326 19.367 1.00 92.69 242 LEU A N 1
ATOM 1819 C CA . LEU A 1 242 ? -23.338 0.021 19.625 1.00 92.69 242 LEU A CA 1
ATOM 1820 C C . LEU A 1 242 ? -24.787 0.119 20.114 1.00 92.69 242 LEU A C 1
ATOM 1822 O O . LEU A 1 242 ? -25.543 -0.845 19.969 1.00 92.69 242 LEU A O 1
ATOM 1826 N N . VAL A 1 243 ? -25.165 1.240 20.729 1.00 92.56 243 VAL A N 1
ATOM 1827 C CA . VAL A 1 243 ? -26.479 1.417 21.365 1.00 92.56 243 VAL A CA 1
ATOM 1828 C C . VAL A 1 243 ? -27.326 2.500 20.705 1.00 92.56 243 VAL A C 1
ATOM 1830 O O . VAL A 1 243 ? -28.383 2.834 21.239 1.00 92.56 243 VAL A O 1
ATOM 1833 N N . GLU A 1 244 ? -26.901 3.026 19.553 1.00 88.81 244 GLU A N 1
ATOM 1834 C CA . GLU A 1 244 ? -27.521 4.174 18.882 1.00 88.81 244 GLU A CA 1
ATOM 1835 C C . GLU A 1 244 ? -29.045 4.008 18.718 1.00 88.81 244 GLU A C 1
ATOM 1837 O O . GLU A 1 244 ? -29.827 4.895 19.053 1.00 88.81 244 GLU A O 1
ATOM 1842 N N . GLU A 1 245 ? -29.501 2.832 18.294 1.00 86.94 245 GLU A N 1
ATOM 1843 C CA . GLU A 1 245 ? -30.925 2.601 18.019 1.00 86.94 245 GLU A CA 1
ATOM 1844 C C . GLU A 1 245 ? -31.785 2.363 19.276 1.00 86.94 245 GLU A C 1
ATOM 1846 O O . GLU A 1 245 ? -33.009 2.480 19.223 1.00 86.94 245 GLU A O 1
ATOM 1851 N N . CYS A 1 246 ? -31.179 2.014 20.417 1.00 90.50 246 CYS A N 1
ATOM 1852 C CA . CYS A 1 246 ? -31.901 1.468 21.576 1.00 90.50 246 CYS A CA 1
ATOM 1853 C C . CYS A 1 246 ? -31.660 2.248 22.882 1.00 90.50 246 CYS A C 1
ATOM 1855 O O . CYS A 1 246 ? -32.459 2.162 23.817 1.00 90.50 246 CYS A O 1
ATOM 1857 N N . GLY A 1 247 ? -30.586 3.033 22.962 1.00 94.62 247 GLY A N 1
ATOM 1858 C CA . GLY A 1 247 ? -30.057 3.529 24.229 1.00 94.62 247 GLY A CA 1
ATOM 1859 C C . GLY A 1 247 ? -29.349 2.430 25.025 1.00 94.62 247 GLY A C 1
ATOM 1860 O O . GLY A 1 247 ? -29.454 1.232 24.734 1.00 94.62 247 GLY A O 1
ATOM 1861 N N . GLY A 1 248 ? -28.609 2.834 26.050 1.00 96.56 248 GLY A N 1
ATOM 1862 C CA . GLY A 1 248 ? -27.854 1.921 26.889 1.00 96.56 248 GLY A CA 1
ATOM 1863 C C . GLY A 1 248 ? -27.381 2.549 28.190 1.00 96.56 248 GLY A C 1
ATOM 1864 O O . GLY A 1 248 ? -27.175 3.756 28.297 1.00 96.56 248 GLY A O 1
ATOM 1865 N N . LYS A 1 249 ? -27.179 1.699 29.189 1.00 97.94 249 LYS A N 1
ATOM 1866 C CA . LYS A 1 249 ? -26.628 2.081 30.484 1.00 97.94 249 LYS A CA 1
ATOM 1867 C C . LYS A 1 249 ? -25.320 1.339 30.709 1.00 97.94 249 LYS A C 1
ATOM 1869 O O . LYS A 1 249 ? -25.315 0.109 30.732 1.00 97.94 249 LYS A O 1
ATOM 1874 N N . ILE A 1 250 ? -24.243 2.093 30.896 1.00 98.12 250 ILE A N 1
ATOM 1875 C CA . ILE A 1 250 ? -22.911 1.582 31.218 1.00 98.12 250 ILE A CA 1
ATOM 1876 C C . ILE A 1 250 ? -22.665 1.742 32.718 1.00 98.12 250 ILE A C 1
ATOM 1878 O O . ILE A 1 250 ? -22.748 2.845 33.255 1.00 98.12 250 ILE A O 1
ATOM 1882 N N . ASP A 1 251 ? -22.352 0.640 33.387 1.00 97.75 251 ASP A N 1
ATOM 1883 C CA . ASP A 1 251 ? -21.853 0.601 34.757 1.00 97.75 251 ASP A CA 1
ATOM 1884 C C . ASP A 1 251 ? -20.344 0.865 34.749 1.00 97.75 251 ASP A C 1
ATOM 1886 O O . ASP A 1 251 ? -19.536 0.033 34.325 1.00 97.75 251 ASP A O 1
ATOM 1890 N N . MET A 1 252 ? -19.948 2.043 35.229 1.00 96.75 252 MET A N 1
ATOM 1891 C CA . MET A 1 252 ? -18.543 2.441 35.265 1.00 96.75 252 MET A CA 1
ATOM 1892 C C . MET A 1 252 ? -17.704 1.585 36.217 1.00 96.75 252 MET A C 1
ATOM 1894 O O . MET A 1 252 ? -16.492 1.504 36.028 1.00 96.75 252 MET A O 1
ATOM 1898 N N . SER A 1 253 ? -18.312 0.939 37.217 1.00 95.06 253 SER A N 1
ATOM 1899 C CA . SER A 1 253 ? -17.594 0.059 38.148 1.00 95.06 253 SER A CA 1
ATOM 1900 C C . SER A 1 253 ? -17.179 -1.271 37.511 1.00 95.06 253 SER A C 1
ATOM 1902 O O . SER A 1 253 ? -16.263 -1.930 38.002 1.00 95.06 253 SER A O 1
ATOM 1904 N N 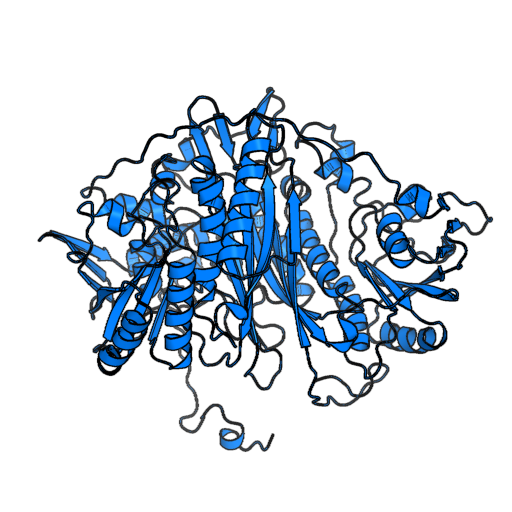. ALA A 1 254 ? -17.813 -1.637 36.393 1.00 96.56 254 ALA A N 1
ATOM 1905 C CA . ALA A 1 254 ? -17.491 -2.821 35.606 1.00 96.56 254 ALA A CA 1
ATOM 1906 C C . ALA A 1 254 ? -16.442 -2.556 34.509 1.00 96.56 254 ALA A C 1
ATOM 1908 O O . ALA A 1 254 ? -15.962 -3.503 33.881 1.00 96.56 254 ALA A O 1
ATOM 1909 N N . LEU A 1 255 ? -16.075 -1.291 34.259 1.00 96.12 255 LEU A N 1
ATOM 1910 C CA . LEU A 1 255 ? -15.031 -0.944 33.293 1.00 96.12 255 LEU A CA 1
ATOM 1911 C C . LEU A 1 255 ? -13.638 -1.323 33.831 1.00 96.12 255 LEU A C 1
ATOM 1913 O O . LEU A 1 255 ? -13.355 -1.133 35.016 1.00 96.12 255 LEU A O 1
ATOM 1917 N N . PRO A 1 256 ? -12.723 -1.805 32.973 1.00 92.31 256 PRO A N 1
ATOM 1918 C CA . PRO A 1 256 ? -11.386 -2.189 33.411 1.00 92.31 256 PRO A CA 1
ATOM 1919 C C . PRO A 1 256 ? -10.505 -0.963 33.657 1.00 92.31 256 PRO A C 1
ATOM 1921 O O . PRO A 1 256 ? -10.015 -0.359 32.709 1.00 92.31 256 PRO A O 1
ATOM 1924 N N . VAL A 1 257 ? -10.292 -0.558 34.909 1.00 94.06 257 VAL A N 1
ATOM 1925 C CA . VAL A 1 257 ? -9.482 0.629 35.244 1.00 94.06 257 VAL A CA 1
ATOM 1926 C C . VAL A 1 257 ? -8.067 0.221 35.662 1.00 94.06 257 VAL A C 1
ATOM 1928 O O . VAL A 1 257 ? -7.864 -0.289 36.762 1.00 94.06 257 VAL A O 1
ATOM 1931 N N . GLY A 1 258 ? -7.086 0.462 34.786 1.00 92.25 258 GLY A N 1
ATOM 1932 C CA . GLY A 1 258 ? -5.674 0.137 35.023 1.00 92.25 258 GLY A CA 1
ATOM 1933 C C . GLY A 1 258 ? -4.916 1.222 35.795 1.00 92.25 258 GLY A C 1
ATOM 1934 O O . GLY A 1 258 ? -3.968 0.918 36.520 1.00 92.25 258 GLY A O 1
ATOM 1935 N N . ASP A 1 259 ? -5.343 2.481 35.671 1.00 92.56 259 ASP A N 1
ATOM 1936 C CA . ASP A 1 259 ? -4.875 3.608 36.485 1.00 92.56 259 ASP A CA 1
ATOM 1937 C C . ASP A 1 259 ? -6.010 4.099 37.406 1.00 92.56 259 ASP A C 1
ATOM 1939 O O . ASP A 1 259 ? -6.957 4.732 36.934 1.00 92.56 259 ASP A O 1
ATOM 1943 N N . PRO A 1 260 ? -5.941 3.848 38.727 1.00 91.12 260 PRO A N 1
ATOM 1944 C CA . PRO A 1 260 ? -7.000 4.232 39.659 1.00 91.12 260 PRO A CA 1
ATOM 1945 C C . PRO A 1 260 ? -7.096 5.750 39.889 1.00 91.12 260 PRO A C 1
ATOM 1947 O O . PRO A 1 260 ? -7.993 6.199 40.597 1.00 91.12 260 PRO A O 1
ATOM 1950 N N . THR A 1 261 ? -6.179 6.551 39.335 1.00 93.88 261 THR A N 1
ATOM 1951 C CA . THR A 1 261 ? -6.194 8.020 39.449 1.00 93.88 261 THR A CA 1
ATOM 1952 C C . THR A 1 261 ? -7.013 8.710 38.359 1.00 93.88 261 THR A C 1
ATOM 1954 O O . THR A 1 261 ? -7.106 9.940 38.355 1.00 93.88 261 THR A O 1
ATOM 1957 N N . LEU A 1 262 ? -7.587 7.946 37.423 1.00 94.00 262 LEU A N 1
ATOM 1958 C CA . LEU A 1 262 ? -8.401 8.491 36.344 1.00 94.00 262 LEU A CA 1
ATOM 1959 C C . LEU A 1 262 ? -9.703 9.082 36.887 1.00 94.00 262 LEU A C 1
ATOM 1961 O O . LEU A 1 262 ? -10.463 8.441 37.609 1.00 94.00 262 LEU A O 1
ATOM 1965 N N . SER A 1 263 ? -9.989 10.311 36.476 1.00 94.75 263 SER A N 1
ATOM 1966 C CA . SER A 1 263 ? -11.307 10.913 36.653 1.00 94.75 263 SER A CA 1
ATOM 1967 C C . SER A 1 263 ? -12.355 10.229 35.768 1.00 94.75 263 SER A C 1
ATOM 1969 O O . SER A 1 263 ? -12.029 9.587 34.769 1.00 94.75 263 SER A O 1
ATOM 1971 N N . ALA A 1 264 ? -13.639 10.442 36.067 1.00 94.69 264 ALA A N 1
ATOM 1972 C CA . ALA A 1 264 ? -14.744 9.907 35.267 1.00 94.69 264 ALA A CA 1
ATOM 1973 C C . ALA A 1 264 ? -14.637 10.269 33.776 1.00 94.69 264 ALA A C 1
ATOM 1975 O O . ALA A 1 264 ? -14.819 9.419 32.907 1.00 94.69 264 ALA A O 1
ATOM 1976 N N . LYS A 1 265 ? -14.265 11.521 33.479 1.00 93.31 265 LYS A N 1
ATOM 1977 C CA . LYS A 1 265 ? -14.017 11.990 32.111 1.00 93.31 265 LYS A CA 1
ATOM 1978 C C . LYS A 1 265 ? -12.912 11.184 31.429 1.00 93.31 265 LYS A C 1
ATOM 1980 O O . LYS A 1 265 ? -13.038 10.847 30.258 1.00 93.31 265 LYS A O 1
ATOM 1985 N N . GLU A 1 266 ? -11.824 10.908 32.140 1.00 93.31 266 GLU A N 1
ATOM 1986 C CA . GLU A 1 266 ? -10.685 10.182 31.581 1.00 93.31 266 GLU A CA 1
ATOM 1987 C C . GLU A 1 266 ? -11.011 8.704 31.363 1.00 93.31 266 GLU A C 1
ATOM 1989 O O . GLU A 1 266 ? -10.640 8.155 30.331 1.00 93.31 266 GLU A O 1
ATOM 1994 N N . ILE A 1 267 ? -11.777 8.078 32.262 1.00 95.06 267 ILE A N 1
ATOM 1995 C CA . ILE A 1 267 ? -12.289 6.713 32.063 1.00 95.06 267 ILE A CA 1
ATOM 1996 C C . ILE A 1 267 ? -13.165 6.651 30.805 1.00 95.06 267 ILE A C 1
ATOM 1998 O O . ILE A 1 267 ? -12.996 5.756 29.989 1.00 95.06 267 ILE A O 1
ATOM 2002 N N . ILE A 1 268 ? -14.057 7.621 30.604 1.00 94.50 268 ILE A N 1
ATOM 2003 C CA . ILE A 1 268 ? -14.988 7.624 29.466 1.00 94.50 268 ILE A CA 1
ATOM 2004 C C . ILE A 1 268 ? -14.275 7.903 28.128 1.00 94.50 268 ILE A C 1
ATOM 2006 O O . ILE A 1 268 ? -14.599 7.276 27.121 1.00 94.50 268 ILE A O 1
ATOM 2010 N N . ALA A 1 269 ? -13.313 8.832 28.102 1.00 91.75 269 ALA A N 1
ATOM 2011 C CA . ALA A 1 269 ? -12.785 9.403 26.857 1.00 91.75 269 ALA A CA 1
ATOM 2012 C C . ALA A 1 269 ? -11.339 9.008 26.498 1.00 91.75 269 ALA A C 1
ATOM 2014 O O . ALA A 1 269 ? -10.798 9.535 25.525 1.00 91.75 269 ALA A O 1
ATOM 2015 N N . ASN A 1 270 ? -10.670 8.145 27.271 1.00 91.62 270 ASN A N 1
ATOM 2016 C CA . ASN A 1 270 ? -9.306 7.723 26.933 1.00 91.62 270 ASN A CA 1
ATOM 2017 C C . ASN A 1 270 ? -9.265 6.860 25.665 1.00 91.62 270 ASN A C 1
ATOM 2019 O O . ASN A 1 270 ? -10.112 5.991 25.449 1.00 91.62 270 ASN A O 1
ATOM 2023 N N . GLU A 1 271 ? -8.198 7.019 24.892 1.00 91.12 271 GLU A N 1
ATOM 2024 C CA . GLU A 1 271 ? -7.955 6.283 23.649 1.00 91.12 271 GLU A CA 1
ATOM 2025 C C . GLU A 1 271 ? -6.973 5.118 23.891 1.00 91.12 271 GLU A C 1
ATOM 2027 O O . GLU A 1 271 ? -6.113 4.821 23.061 1.00 91.12 271 GLU A O 1
ATOM 2032 N N . SER A 1 272 ? -7.075 4.451 25.054 1.00 92.69 272 SER A N 1
ATOM 2033 C CA . SER A 1 272 ? -6.313 3.219 25.320 1.00 92.69 272 SER A CA 1
ATOM 2034 C C . SER A 1 272 ? -6.601 2.178 24.235 1.00 92.69 272 SER A C 1
ATOM 2036 O O . SER A 1 272 ? -7.745 2.026 23.789 1.00 92.69 272 SER A O 1
ATOM 2038 N N . GLN A 1 273 ? -5.556 1.476 23.809 1.00 92.62 273 GLN A N 1
ATOM 2039 C CA . GLN A 1 273 ? -5.577 0.613 22.634 1.00 92.62 273 GLN A CA 1
ATOM 2040 C C . GLN A 1 273 ? -6.072 -0.809 22.943 1.00 92.62 273 GLN A C 1
ATOM 2042 O O . GLN A 1 273 ? -6.364 -1.157 24.086 1.00 92.62 273 GLN A O 1
ATOM 2047 N N . GLU A 1 274 ? -6.192 -1.622 21.888 1.00 94.88 274 GLU A N 1
ATOM 2048 C CA . GLU A 1 274 ? -6.531 -3.051 21.953 1.00 94.88 274 GLU A CA 1
ATOM 2049 C C . GLU A 1 274 ? -7.862 -3.371 22.644 1.00 94.88 274 GLU A C 1
ATOM 2051 O O . GLU A 1 274 ? -7.963 -4.369 23.358 1.00 94.88 274 GLU A O 1
ATOM 2056 N N . ARG A 1 275 ? -8.889 -2.539 22.423 1.00 95.75 275 ARG A N 1
ATOM 2057 C CA . ARG A 1 275 ? -10.251 -2.750 22.934 1.00 95.75 275 ARG A CA 1
ATOM 2058 C C . ARG A 1 275 ? -11.272 -2.888 21.804 1.00 95.75 275 ARG A C 1
ATOM 2060 O O . ARG A 1 275 ? -11.221 -2.149 20.822 1.00 95.75 275 ARG A O 1
ATOM 2067 N N . MET A 1 276 ? -12.224 -3.799 21.982 1.00 97.25 276 MET A N 1
ATOM 2068 C CA . MET A 1 276 ? -13.409 -3.969 21.133 1.00 97.25 276 MET A CA 1
ATOM 2069 C C . MET A 1 276 ? -14.666 -3.856 21.996 1.00 97.25 276 MET A C 1
ATOM 2071 O O . MET A 1 276 ? -14.696 -4.368 23.116 1.00 97.25 276 MET A O 1
ATOM 2075 N N . GLY A 1 277 ? -15.698 -3.197 21.480 1.00 97.50 277 GLY A N 1
ATOM 2076 C CA . GLY A 1 277 ? -17.039 -3.209 22.052 1.00 97.50 277 GLY A CA 1
ATOM 2077 C C . GLY A 1 277 ? -17.910 -4.215 21.306 1.00 97.50 277 GLY A C 1
ATOM 2078 O O . GLY A 1 277 ? -17.885 -4.265 20.079 1.00 97.50 277 GLY A O 1
ATOM 2079 N N . LEU A 1 278 ? -18.651 -5.042 22.037 1.00 98.06 278 LEU A N 1
ATOM 2080 C CA . LEU A 1 278 ? -19.556 -6.042 21.482 1.00 98.06 278 LEU A CA 1
ATOM 2081 C C . LEU A 1 278 ? -20.940 -5.892 22.112 1.00 98.06 278 LEU A C 1
ATOM 2083 O O . LEU A 1 278 ? -21.073 -5.642 23.311 1.00 98.06 278 LEU A O 1
ATOM 2087 N N . LEU A 1 279 ? -21.969 -6.120 21.306 1.00 97.69 279 LEU A N 1
ATOM 2088 C CA . LEU A 1 279 ? -23.341 -6.284 21.752 1.00 97.69 279 LEU A CA 1
ATOM 2089 C C . LEU A 1 279 ? -23.734 -7.758 21.620 1.00 97.69 279 LEU A C 1
ATOM 2091 O O . LEU A 1 279 ? -23.678 -8.317 20.525 1.00 97.69 279 LEU A O 1
ATOM 2095 N N . ILE A 1 280 ? -24.107 -8.402 22.729 1.00 97.69 280 ILE A N 1
ATOM 2096 C CA . ILE A 1 280 ? -24.348 -9.855 22.793 1.00 97.69 280 ILE A CA 1
ATOM 2097 C C . ILE A 1 280 ? -25.679 -10.139 23.500 1.00 97.69 280 ILE A C 1
ATOM 2099 O O . ILE A 1 280 ? -26.063 -9.443 24.443 1.00 97.69 280 ILE A O 1
ATOM 2103 N N . ARG A 1 281 ? -26.407 -11.173 23.063 1.00 94.56 281 ARG A N 1
ATOM 2104 C CA . ARG A 1 281 ? -27.613 -11.643 23.768 1.00 94.56 281 ARG A CA 1
ATOM 2105 C C . ARG A 1 281 ? -27.243 -12.311 25.096 1.00 94.56 281 ARG A C 1
ATOM 2107 O O . ARG A 1 281 ? -26.317 -13.116 25.138 1.00 94.56 281 ARG A O 1
ATOM 2114 N N . GLU A 1 282 ? -28.008 -12.028 26.151 1.00 95.62 282 GLU A N 1
ATOM 2115 C CA . GLU A 1 282 ? -27.757 -12.527 27.517 1.00 95.62 282 GLU A CA 1
ATOM 2116 C C . GLU A 1 282 ? -27.540 -14.047 27.575 1.00 95.62 282 GLU A C 1
ATOM 2118 O O . GLU A 1 282 ? -26.594 -14.526 28.193 1.00 95.62 282 GLU A O 1
ATOM 2123 N N . GLU A 1 283 ? -28.363 -14.810 26.853 1.00 96.56 283 GLU A N 1
ATOM 2124 C CA . GLU A 1 283 ? -28.304 -16.277 26.784 1.00 96.56 283 GLU A CA 1
ATOM 2125 C C . GLU A 1 283 ? -26.963 -16.849 26.288 1.00 96.56 283 GLU A C 1
ATOM 2127 O O . GLU A 1 283 ? -26.663 -18.017 26.534 1.00 96.56 283 GLU A O 1
ATOM 2132 N N . HIS A 1 284 ? -26.143 -16.045 25.604 1.00 96.94 284 HIS A N 1
ATOM 2133 C CA . HIS A 1 284 ? -24.844 -16.463 25.076 1.00 96.94 284 HIS A CA 1
ATOM 2134 C C . HIS A 1 284 ? -23.659 -16.024 25.943 1.00 96.94 284 HIS A C 1
ATOM 2136 O O . HIS A 1 284 ? -22.545 -16.503 25.727 1.00 96.94 284 HIS A O 1
ATOM 2142 N N . ILE A 1 285 ? -23.863 -15.159 26.941 1.00 97.50 285 ILE A N 1
ATOM 2143 C CA . ILE A 1 285 ? -22.770 -14.536 27.701 1.00 97.50 285 ILE A CA 1
ATOM 2144 C C . ILE A 1 285 ? -21.875 -15.565 28.394 1.00 97.50 285 ILE A C 1
ATOM 2146 O O . ILE A 1 285 ? -20.651 -15.468 28.308 1.00 97.50 285 ILE A O 1
ATOM 2150 N N . ASP A 1 286 ? -22.452 -16.586 29.026 1.00 97.75 286 ASP A N 1
ATOM 2151 C CA . ASP A 1 286 ? -21.663 -17.618 29.707 1.00 97.75 286 ASP A CA 1
ATOM 2152 C C . ASP A 1 286 ? -20.828 -18.453 28.737 1.00 97.75 286 ASP A C 1
ATOM 2154 O O . ASP A 1 286 ? -19.735 -18.902 29.080 1.00 97.75 286 ASP A O 1
ATOM 2158 N N . HIS A 1 287 ? -21.332 -18.673 27.524 1.00 97.00 287 HIS A N 1
ATOM 2159 C CA . HIS A 1 287 ? -20.600 -19.389 26.489 1.00 97.00 287 HIS A CA 1
ATOM 2160 C C . HIS A 1 287 ? -19.435 -18.552 25.949 1.00 97.00 287 HIS A C 1
ATOM 2162 O O . HIS A 1 287 ? -18.296 -19.023 25.955 1.00 97.00 287 HIS A O 1
ATOM 2168 N N . VAL A 1 288 ? -19.689 -17.286 25.604 1.00 97.81 288 VAL A N 1
ATOM 2169 C CA . VAL A 1 288 ? -18.652 -16.346 25.150 1.00 97.81 288 VAL A CA 1
ATOM 2170 C C . VAL A 1 288 ? -17.576 -16.160 26.224 1.00 97.81 288 VAL A C 1
ATOM 2172 O O . VAL A 1 288 ? -16.388 -16.153 25.905 1.00 97.81 288 VAL A O 1
ATOM 2175 N N . ARG A 1 289 ? -17.958 -16.091 27.508 1.00 98.00 289 ARG A N 1
ATOM 2176 C CA . ARG A 1 289 ? -17.009 -15.996 28.627 1.00 98.00 289 ARG A CA 1
ATOM 2177 C C . ARG A 1 289 ? -16.069 -17.202 28.698 1.00 98.00 289 ARG A C 1
ATOM 2179 O O . ARG A 1 289 ? -14.871 -17.004 28.868 1.00 98.00 289 ARG A O 1
ATOM 2186 N N . ARG A 1 290 ? -16.566 -18.430 28.500 1.00 97.88 290 ARG A N 1
ATOM 2187 C CA . ARG A 1 290 ? -15.711 -19.636 28.469 1.00 97.88 290 ARG A CA 1
ATOM 2188 C C . ARG A 1 290 ? -14.680 -19.586 27.339 1.00 97.88 290 ARG A C 1
ATOM 2190 O O . ARG A 1 290 ? -13.526 -19.956 27.549 1.00 97.88 290 ARG A O 1
ATOM 2197 N N . ILE A 1 291 ? -15.076 -19.113 26.155 1.00 97.88 291 ILE A N 1
ATOM 2198 C CA . ILE A 1 291 ? -14.148 -18.925 25.029 1.00 97.88 291 ILE A CA 1
ATOM 2199 C C . ILE A 1 291 ? -13.107 -17.855 25.382 1.00 97.88 291 ILE A C 1
ATOM 2201 O O . ILE A 1 291 ? -11.909 -18.080 25.205 1.00 97.88 291 ILE A O 1
ATOM 2205 N N . ALA A 1 292 ? -13.545 -16.723 25.938 1.00 98.00 292 ALA A N 1
ATOM 2206 C CA . ALA A 1 292 ? -12.665 -15.634 26.350 1.00 98.00 292 ALA A CA 1
ATOM 2207 C C . ALA A 1 292 ? -11.631 -16.095 27.392 1.00 98.00 292 ALA A C 1
ATOM 2209 O O . ALA A 1 292 ? -10.443 -15.833 27.230 1.00 98.00 292 ALA A O 1
ATOM 2210 N N . GLU A 1 293 ? -12.040 -16.860 28.407 1.00 97.81 293 GLU A N 1
ATOM 2211 C CA . GLU A 1 293 ? -11.144 -17.450 29.412 1.00 97.81 293 GLU A CA 1
ATOM 2212 C C . GLU A 1 293 ? -10.111 -18.400 28.787 1.00 97.81 293 GLU A C 1
ATOM 2214 O O . GLU A 1 293 ? -8.925 -18.343 29.129 1.00 97.81 293 GLU A O 1
ATOM 2219 N N . ARG A 1 294 ? -10.527 -19.238 27.825 1.00 96.88 294 ARG A N 1
ATOM 2220 C CA . ARG A 1 294 ? -9.627 -20.152 27.103 1.00 96.88 294 ARG A CA 1
ATOM 2221 C C . ARG A 1 294 ? -8.589 -19.399 26.271 1.00 96.88 294 ARG A C 1
ATOM 2223 O O . ARG A 1 294 ? -7.408 -19.742 26.326 1.00 96.88 294 ARG A O 1
ATOM 2230 N N . GLU A 1 295 ? -9.007 -18.357 25.557 1.00 96.88 295 GLU A N 1
ATOM 2231 C CA . GLU A 1 295 ? -8.119 -17.467 24.791 1.00 96.88 295 GLU A CA 1
ATOM 2232 C C . GLU A 1 295 ? -7.366 -16.465 25.683 1.00 96.88 295 GLU A C 1
ATOM 2234 O O . GLU A 1 295 ? -6.496 -15.731 25.216 1.00 96.88 295 GLU A O 1
ATOM 2239 N N . ARG A 1 296 ? -7.671 -16.443 26.987 1.00 97.50 296 ARG A N 1
ATOM 2240 C CA . ARG A 1 296 ? -7.236 -15.430 27.952 1.00 97.50 296 ARG A CA 1
ATOM 2241 C C . ARG A 1 296 ? -7.592 -14.008 27.515 1.00 97.50 296 ARG A C 1
ATOM 2243 O O . ARG A 1 296 ? -6.909 -13.079 27.916 1.00 97.50 296 ARG A O 1
ATOM 2250 N N . ALA A 1 297 ? -8.617 -13.786 26.706 1.00 97.56 297 ALA A N 1
ATOM 2251 C CA . ALA A 1 297 ? -9.075 -12.447 26.350 1.00 97.56 297 ALA A CA 1
ATOM 2252 C C . ALA A 1 297 ? -9.843 -11.830 27.536 1.00 97.56 297 ALA A C 1
ATOM 2254 O O . ALA A 1 297 ? -10.853 -12.407 27.944 1.00 97.56 297 ALA A O 1
ATOM 2255 N N . PRO A 1 298 ? -9.404 -10.695 28.118 1.00 97.50 298 PRO A N 1
ATOM 2256 C CA . PRO A 1 298 ? -10.181 -10.031 29.160 1.00 97.50 298 PRO A CA 1
ATOM 2257 C C . PRO A 1 298 ? -11.542 -9.610 28.602 1.00 97.50 298 PRO A C 1
ATOM 2259 O O . PRO A 1 298 ? -11.606 -9.031 27.517 1.00 97.50 298 PRO A O 1
ATOM 2262 N N . LEU A 1 299 ? -12.613 -9.929 29.327 1.00 97.69 299 LEU A N 1
ATOM 2263 C CA . LEU A 1 299 ? -13.992 -9.681 28.923 1.00 97.69 299 LEU A CA 1
ATOM 2264 C C . LEU A 1 299 ? -14.767 -9.095 30.099 1.00 97.69 299 LEU A C 1
ATOM 2266 O O . LEU A 1 299 ? -14.843 -9.703 31.167 1.00 97.69 299 LEU A O 1
ATOM 2270 N N . TYR A 1 300 ? -15.388 -7.945 29.869 1.00 97.94 300 TYR A N 1
ATOM 2271 C CA . TYR A 1 300 ? -16.131 -7.186 30.865 1.00 97.94 300 TYR A CA 1
ATOM 2272 C C . TYR A 1 300 ? -17.550 -6.964 30.356 1.00 97.94 300 TYR A C 1
ATOM 2274 O O . TYR A 1 300 ? -17.742 -6.374 29.296 1.00 97.94 300 TYR A O 1
ATOM 2282 N N . VAL A 1 301 ? -18.555 -7.435 31.096 1.00 98.19 301 VAL A N 1
ATOM 2283 C CA . VAL A 1 301 ? -19.953 -7.061 30.842 1.00 98.19 301 VAL A CA 1
ATOM 2284 C C . VAL A 1 301 ? -20.178 -5.731 31.545 1.00 98.19 301 VAL A C 1
ATOM 2286 O O . VAL A 1 301 ? -20.281 -5.694 32.767 1.00 98.19 301 VAL A O 1
ATOM 2289 N N . VAL A 1 302 ? -20.184 -4.647 30.776 1.00 97.88 302 VAL A N 1
ATOM 2290 C CA . VAL A 1 302 ? -20.120 -3.276 31.305 1.00 97.88 302 VAL A CA 1
ATOM 2291 C C . VAL A 1 302 ? -21.472 -2.582 31.308 1.00 97.88 302 VAL A C 1
ATOM 2293 O O . VAL A 1 302 ? -21.580 -1.460 31.780 1.00 97.88 302 VAL A O 1
ATOM 2296 N N . GLY A 1 303 ? -22.509 -3.200 30.752 1.00 97.50 303 GLY A N 1
ATOM 2297 C CA . GLY A 1 303 ? -23.808 -2.555 30.651 1.00 97.50 303 GLY A CA 1
ATOM 2298 C C . GLY A 1 303 ? -24.829 -3.350 29.861 1.00 97.50 303 GLY A C 1
ATOM 2299 O O . GLY A 1 303 ? -24.622 -4.515 29.511 1.00 97.50 303 GLY A O 1
ATOM 2300 N N . GLU A 1 304 ? -25.941 -2.695 29.557 1.00 97.88 304 GLU A N 1
ATOM 2301 C CA . GLU A 1 304 ? -27.010 -3.254 28.735 1.00 97.88 304 GLU A CA 1
ATOM 2302 C C . GLU A 1 304 ? -27.768 -2.175 27.961 1.00 97.88 304 GLU A C 1
ATOM 2304 O O . GLU A 1 304 ? -27.788 -1.002 28.334 1.00 97.88 304 GLU A O 1
ATOM 2309 N N . THR A 1 305 ? -28.414 -2.595 26.880 1.00 97.69 305 THR A N 1
ATOM 2310 C CA . THR A 1 305 ? -29.338 -1.763 26.101 1.00 97.69 305 THR A CA 1
ATOM 2311 C C . THR A 1 305 ? -30.681 -1.623 26.814 1.00 97.69 305 THR A C 1
ATOM 2313 O O . THR A 1 305 ? -31.263 -2.603 27.290 1.00 97.69 305 THR A O 1
ATOM 2316 N N . THR A 1 306 ? -31.201 -0.401 26.883 1.00 96.44 306 THR A N 1
ATOM 2317 C CA . THR A 1 306 ? -32.333 -0.039 27.756 1.00 96.44 306 THR A CA 1
ATOM 2318 C C . THR A 1 306 ? -33.673 0.034 27.022 1.00 96.44 306 THR A C 1
ATOM 2320 O O . THR A 1 306 ? -34.718 -0.269 27.613 1.00 96.44 306 THR A O 1
ATOM 2323 N N . GLY A 1 307 ? -33.662 0.385 25.734 1.00 94.75 307 GLY A N 1
ATOM 2324 C CA . GLY A 1 307 ? -34.862 0.610 24.921 1.00 94.75 307 GLY A CA 1
ATOM 2325 C C . GLY A 1 307 ? -35.548 1.955 25.174 1.00 94.75 307 GLY A C 1
ATOM 2326 O O . GLY A 1 307 ? -36.697 2.122 24.776 1.00 94.75 307 GLY A O 1
ATOM 2327 N N . ASP A 1 308 ? -34.890 2.886 25.869 1.00 94.88 308 ASP A N 1
ATOM 2328 C CA . ASP A 1 308 ? -35.416 4.216 26.212 1.00 94.88 308 ASP A CA 1
ATOM 2329 C C . ASP A 1 308 ? -34.744 5.358 25.428 1.00 94.88 308 ASP A C 1
ATOM 2331 O O . ASP A 1 308 ? -34.997 6.527 25.719 1.00 94.88 308 ASP A O 1
ATOM 2335 N N . ALA A 1 309 ? -33.911 5.022 24.431 1.00 91.94 309 ALA A N 1
ATOM 2336 C CA . ALA A 1 309 ? -33.162 5.969 23.601 1.00 91.94 309 ALA A CA 1
ATOM 2337 C C . ALA A 1 309 ? -32.276 6.942 24.407 1.00 91.94 309 ALA A C 1
ATOM 2339 O O . ALA A 1 309 ? -31.963 8.050 23.956 1.00 91.94 309 ALA A O 1
ATOM 2340 N N . ARG A 1 310 ? -31.847 6.524 25.602 1.00 95.25 310 ARG A N 1
ATOM 2341 C CA . ARG A 1 310 ? -30.968 7.285 26.487 1.00 95.25 310 ARG A CA 1
ATOM 2342 C C . ARG A 1 310 ? -29.653 6.543 26.683 1.00 95.25 310 ARG A C 1
ATOM 2344 O O . ARG A 1 310 ? -29.648 5.328 26.849 1.00 95.25 310 ARG A O 1
ATOM 2351 N N . PHE A 1 311 ? -28.537 7.262 26.638 1.00 96.12 311 PHE A N 1
ATOM 2352 C CA . PHE A 1 311 ? -27.203 6.705 26.825 1.00 96.12 311 PHE A CA 1
ATOM 2353 C C . PHE A 1 311 ? -26.533 7.337 28.042 1.00 96.12 311 PHE A C 1
ATOM 2355 O O . PHE A 1 311 ? -26.370 8.560 28.105 1.00 96.12 311 PHE A O 1
ATOM 2362 N N . CYS A 1 312 ? -26.158 6.516 29.023 1.00 96.88 312 CYS A N 1
ATOM 2363 C CA . CYS A 1 312 ? -25.508 7.007 30.231 1.00 96.88 312 CYS A CA 1
ATOM 2364 C C . CYS A 1 312 ? -24.361 6.121 30.722 1.00 96.88 312 CYS A C 1
ATOM 2366 O O . CYS A 1 312 ? -24.363 4.903 30.551 1.00 96.88 312 CYS A O 1
ATOM 2368 N N . PHE A 1 313 ? -23.404 6.770 31.382 1.00 97.69 313 PHE A N 1
ATOM 2369 C CA . PHE A 1 313 ? -22.392 6.142 32.221 1.00 97.69 313 PHE A CA 1
ATOM 2370 C C . PHE A 1 313 ? -22.759 6.439 33.673 1.00 97.69 313 PHE A C 1
ATOM 2372 O O . PHE A 1 313 ? -22.868 7.606 34.045 1.00 97.69 313 PHE A O 1
ATOM 2379 N N . GLU A 1 314 ? -22.976 5.402 34.478 1.00 97.88 314 GLU A N 1
ATOM 2380 C CA . GLU A 1 314 ? -23.375 5.507 35.884 1.00 97.88 314 GLU A CA 1
ATOM 2381 C C . GLU A 1 314 ? -22.277 4.940 36.789 1.00 97.88 314 GLU A C 1
ATOM 2383 O O . GLU A 1 314 ? -21.741 3.859 36.543 1.00 97.88 314 GLU A O 1
ATOM 2388 N N . GLN A 1 315 ? -21.928 5.689 37.829 1.00 95.75 315 GLN A N 1
ATOM 2389 C CA . GLN A 1 315 ? -20.989 5.282 38.867 1.00 95.75 315 GLN A CA 1
ATOM 2390 C C . GLN A 1 315 ? -21.686 4.462 39.959 1.00 95.75 315 GLN A C 1
ATOM 2392 O O . GLN A 1 315 ? -22.910 4.452 40.077 1.00 95.75 315 GLN A O 1
ATOM 2397 N N . ALA A 1 316 ? -20.896 3.793 40.803 1.00 93.31 316 ALA A N 1
ATOM 2398 C CA . ALA A 1 316 ? -21.413 2.938 41.875 1.00 93.31 316 ALA A CA 1
ATOM 2399 C C . ALA A 1 316 ? -22.249 3.693 42.931 1.00 93.31 316 ALA A C 1
ATOM 2401 O O . ALA A 1 316 ? -23.075 3.086 43.611 1.00 93.31 316 ALA A O 1
ATOM 2402 N N . ASP A 1 317 ? -22.044 5.003 43.080 1.00 94.06 317 ASP A N 1
ATOM 2403 C CA . ASP A 1 317 ? -22.829 5.881 43.955 1.00 94.06 317 ASP A CA 1
ATOM 2404 C C . ASP A 1 317 ? -24.104 6.436 43.285 1.00 94.06 317 ASP A C 1
ATOM 2406 O O . ASP A 1 317 ? -24.879 7.151 43.923 1.00 94.06 317 ASP A O 1
ATOM 2410 N N . GLY A 1 318 ? -24.349 6.073 42.022 1.00 94.44 318 GLY A N 1
ATOM 2411 C CA . GLY A 1 318 ? -25.472 6.531 41.212 1.00 94.44 318 GLY A CA 1
ATOM 2412 C C . GLY A 1 318 ? -25.222 7.848 40.474 1.00 94.44 318 GLY A C 1
ATOM 2413 O O . GLY A 1 318 ? -26.113 8.294 39.746 1.00 94.44 318 GLY A O 1
ATOM 2414 N N . GLU A 1 319 ? -24.050 8.479 40.622 1.00 96.12 319 GLU A N 1
ATOM 2415 C CA . GLU A 1 319 ? -23.704 9.666 39.842 1.00 96.12 319 GLU A CA 1
ATOM 2416 C C . GLU A 1 319 ? -23.581 9.304 38.356 1.00 96.12 319 GLU A C 1
ATOM 2418 O O . GLU A 1 319 ? -22.972 8.301 37.981 1.00 96.12 319 GLU A O 1
ATOM 2423 N N . ARG A 1 320 ? -24.159 10.138 37.486 1.00 96.56 320 ARG A N 1
ATOM 2424 C CA . ARG A 1 320 ? -24.095 9.963 36.032 1.00 96.56 320 ARG A CA 1
ATOM 2425 C C . ARG A 1 320 ? -23.290 11.086 35.391 1.00 96.56 320 ARG A C 1
ATOM 2427 O O . ARG A 1 320 ? -23.878 12.073 34.947 1.00 96.56 320 ARG A O 1
ATOM 2434 N N . PRO A 1 321 ? -21.952 10.965 35.328 1.00 95.06 321 PRO A N 1
ATOM 2435 C CA . PRO A 1 321 ? -21.095 11.980 34.710 1.00 95.06 321 PRO A CA 1
ATOM 2436 C C . PRO A 1 321 ? -21.395 12.199 33.220 1.00 95.06 321 PRO A C 1
ATOM 2438 O O . PRO A 1 321 ? -21.027 13.232 32.663 1.00 95.06 321 PRO A O 1
ATOM 2441 N N . PHE A 1 322 ? -22.058 11.237 32.574 1.00 94.75 322 PHE A N 1
ATOM 2442 C CA . PHE A 1 322 ? -22.577 11.347 31.220 1.00 94.75 322 PHE A CA 1
ATOM 2443 C C . PHE A 1 322 ? -23.982 10.737 31.176 1.00 94.75 322 PHE A C 1
ATOM 2445 O O . PHE A 1 322 ? -24.150 9.565 31.507 1.00 94.75 322 PHE A O 1
ATOM 2452 N N . ASP A 1 323 ? -24.983 11.521 30.778 1.00 95.38 323 ASP A N 1
ATOM 2453 C CA . ASP A 1 323 ? -26.379 11.088 30.644 1.00 95.38 323 ASP A CA 1
ATOM 2454 C C . ASP A 1 323 ? -27.075 11.973 29.602 1.00 95.38 323 ASP A C 1
ATOM 2456 O O . ASP A 1 323 ? -27.470 13.105 29.894 1.00 95.38 323 ASP A O 1
ATOM 2460 N N . LEU A 1 324 ? -27.181 11.469 28.372 1.00 94.44 324 LEU A N 1
ATOM 2461 C CA . LEU A 1 324 ? -27.776 12.183 27.244 1.00 94.44 324 LEU A CA 1
ATOM 2462 C C . LEU A 1 324 ? -28.794 11.303 26.524 1.00 94.44 324 LEU A C 1
ATOM 2464 O O . LEU A 1 324 ? -28.686 10.078 26.491 1.00 94.44 324 LEU A O 1
ATOM 2468 N N . GLU A 1 325 ? -29.785 11.932 25.900 1.00 91.75 325 GLU A N 1
ATOM 2469 C CA . GLU A 1 325 ? -30.572 11.241 24.878 1.00 91.75 325 GLU A CA 1
ATOM 2470 C C . GLU A 1 325 ? -29.684 10.983 23.661 1.00 91.75 325 GLU A C 1
ATOM 2472 O O . GLU A 1 325 ? -28.901 11.850 23.266 1.00 91.75 325 GLU A O 1
ATOM 2477 N N . VAL A 1 326 ? -29.821 9.817 23.031 1.00 87.44 326 VAL A N 1
ATOM 2478 C CA . VAL A 1 326 ? -28.967 9.439 21.896 1.00 87.44 326 VAL A CA 1
ATOM 2479 C C . VAL A 1 326 ? -29.047 10.477 20.766 1.00 87.44 326 VAL A C 1
ATOM 2481 O O . VAL A 1 326 ? -28.028 10.900 20.222 1.00 87.44 326 VAL A O 1
ATOM 2484 N N . ALA A 1 327 ? -30.248 10.996 20.494 1.00 85.69 327 ALA A N 1
ATOM 2485 C CA . ALA A 1 327 ? -30.474 12.036 19.490 1.00 85.69 327 ALA A CA 1
ATOM 2486 C C . ALA A 1 327 ? -29.755 13.371 19.786 1.00 85.69 327 ALA A C 1
ATOM 2488 O O . ALA A 1 327 ? -29.500 14.147 18.866 1.00 85.69 327 ALA A O 1
ATOM 2489 N N . GLN A 1 328 ? -29.433 13.661 21.053 1.00 86.44 328 GLN A N 1
ATOM 2490 C CA . GLN A 1 328 ? -28.660 14.849 21.433 1.00 86.44 328 GLN A CA 1
ATOM 2491 C C . GLN A 1 328 ? -27.164 14.656 21.167 1.00 86.44 328 GLN A C 1
ATOM 2493 O O . GLN A 1 328 ? -26.471 15.626 20.866 1.00 86.44 328 GLN A O 1
ATOM 2498 N N . MET A 1 329 ? -26.674 13.418 21.265 1.00 81.31 329 MET A N 1
ATOM 2499 C CA . MET A 1 329 ? -25.268 13.074 21.062 1.00 81.31 329 MET A CA 1
ATOM 2500 C C . MET A 1 329 ? -24.886 13.094 19.579 1.00 81.31 329 MET A C 1
ATOM 2502 O O . MET A 1 329 ? -23.922 13.755 19.205 1.00 81.31 329 MET A O 1
ATOM 2506 N N . PHE A 1 330 ? -25.692 12.457 18.727 1.00 75.12 330 PHE A N 1
ATOM 2507 C CA . PHE A 1 330 ? -25.496 12.433 17.270 1.00 75.12 330 PHE A CA 1
ATOM 2508 C C . PHE A 1 330 ? -26.110 13.654 16.561 1.00 75.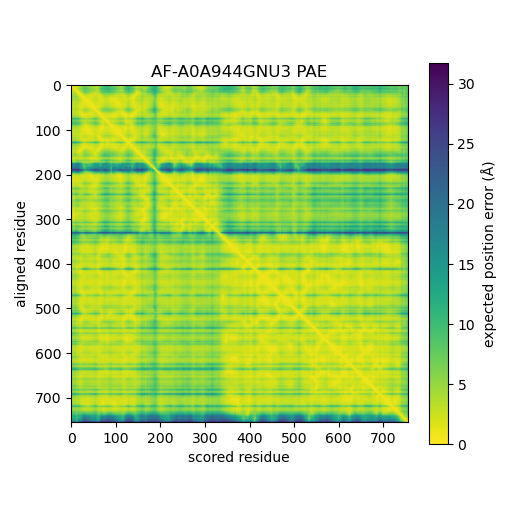12 330 PHE A C 1
ATOM 2510 O O . PHE A 1 330 ? -26.408 13.613 15.368 1.00 75.12 330 PHE A O 1
ATOM 2517 N N . GLY A 1 331 ? -26.347 14.741 17.305 1.00 66.56 331 GLY A N 1
ATOM 2518 C CA . GLY A 1 331 ? -27.112 15.903 16.864 1.00 66.56 331 GLY A CA 1
ATOM 2519 C C . GLY A 1 331 ? -26.715 16.443 15.482 1.00 66.56 331 GLY A C 1
ATOM 2520 O O . GLY A 1 331 ? -25.553 16.443 15.077 1.00 66.56 331 GLY A O 1
ATOM 2521 N N . HIS A 1 332 ? -27.708 16.965 14.762 1.00 65.00 332 HIS A N 1
ATOM 2522 C CA . HIS A 1 332 ? -27.578 17.483 13.400 1.00 65.00 332 HIS A CA 1
ATOM 2523 C C . HIS A 1 332 ? -26.820 18.822 13.378 1.00 65.00 332 HIS A C 1
ATOM 2525 O O . HIS A 1 332 ? -27.426 19.892 13.270 1.00 65.00 332 HIS A O 1
ATOM 2531 N N . SER A 1 333 ? -25.491 18.787 13.488 1.00 71.69 333 SER A N 1
ATOM 2532 C CA . SER A 1 333 ? -24.668 19.967 13.202 1.00 71.69 333 SER A CA 1
ATOM 2533 C C . SER A 1 333 ? -24.963 20.454 11.773 1.00 71.69 333 SER A C 1
ATOM 2535 O O . SER A 1 333 ? -25.102 19.623 10.868 1.00 71.69 333 SER A O 1
ATOM 2537 N N . PRO A 1 334 ? -25.087 21.774 11.524 1.00 82.25 334 PRO A N 1
ATOM 2538 C CA . PRO A 1 334 ? -25.277 22.280 10.171 1.00 82.25 334 PRO A CA 1
ATOM 2539 C C . PRO A 1 334 ? -24.173 21.772 9.243 1.00 82.25 334 PRO A C 1
ATOM 2541 O O . PRO A 1 334 ? -23.006 21.723 9.632 1.00 82.25 334 PRO A O 1
ATOM 2544 N N . LYS A 1 335 ? -24.529 21.418 8.004 1.00 87.50 335 LYS A N 1
ATOM 2545 C CA . LYS A 1 335 ? -23.536 21.021 7.001 1.00 87.50 335 LYS A CA 1
ATOM 2546 C C . LYS A 1 335 ? -22.535 22.162 6.793 1.00 87.50 335 LYS A C 1
ATOM 2548 O O . LYS A 1 335 ? -22.936 23.282 6.474 1.00 87.50 335 LYS A O 1
ATOM 2553 N N . THR A 1 336 ? -21.246 21.870 6.942 1.00 87.44 336 THR A N 1
ATOM 2554 C CA . THR A 1 336 ? -20.175 22.828 6.647 1.00 87.44 336 THR A CA 1
ATOM 2555 C C . THR A 1 336 ? -20.091 23.049 5.141 1.00 87.44 336 THR A C 1
ATOM 2557 O O . THR A 1 336 ? -19.919 22.098 4.383 1.00 87.44 336 THR A O 1
ATOM 2560 N N . VAL A 1 337 ? -20.179 24.305 4.704 1.00 89.69 337 VAL A N 1
ATOM 2561 C CA . VAL A 1 337 ? -19.920 24.695 3.313 1.00 89.69 337 VAL A CA 1
ATOM 2562 C C . VAL A 1 337 ? -18.506 25.259 3.240 1.00 89.69 337 VAL A C 1
ATOM 2564 O O . VAL A 1 337 ? -18.214 26.280 3.862 1.00 89.69 337 VAL A O 1
ATOM 2567 N N . MET A 1 338 ? -17.622 24.574 2.516 1.00 89.12 338 MET A N 1
ATOM 2568 C CA . MET A 1 338 ? -16.264 25.043 2.235 1.00 89.12 338 MET A CA 1
ATOM 2569 C C . MET A 1 338 ? -16.270 25.807 0.911 1.00 89.12 338 MET A C 1
ATOM 2571 O O . MET A 1 338 ? -16.717 25.278 -0.104 1.00 89.12 338 MET A O 1
ATOM 2575 N N . THR A 1 339 ? -15.799 27.054 0.938 1.00 92.69 339 THR A N 1
ATOM 2576 C CA . THR A 1 339 ? -15.748 27.933 -0.235 1.00 92.69 339 THR A CA 1
ATOM 2577 C C . THR A 1 339 ? -14.303 28.305 -0.514 1.00 92.69 339 THR A C 1
ATOM 2579 O O . THR A 1 339 ? -13.648 28.906 0.335 1.00 92.69 339 THR A O 1
ATOM 2582 N N . ASP A 1 340 ? -13.835 27.996 -1.717 1.00 96.25 340 ASP A N 1
ATOM 2583 C CA . ASP A 1 340 ? -12.492 28.318 -2.194 1.00 96.25 340 ASP A CA 1
ATOM 2584 C C . ASP A 1 340 ? -12.545 28.649 -3.695 1.00 96.25 340 ASP A C 1
ATOM 2586 O O . ASP A 1 340 ? -13.601 28.591 -4.329 1.00 96.25 340 ASP A O 1
ATOM 2590 N N . THR A 1 341 ? -11.412 29.040 -4.266 1.00 96.12 341 THR A N 1
ATOM 2591 C CA . THR A 1 341 ? -11.273 29.401 -5.680 1.00 96.12 341 THR A CA 1
ATOM 2592 C C . THR A 1 341 ? -10.151 28.609 -6.318 1.00 96.12 341 THR A C 1
ATOM 2594 O O . THR A 1 341 ? -9.074 28.518 -5.733 1.00 96.12 341 THR A O 1
ATOM 2597 N N . THR A 1 342 ? -10.355 28.130 -7.542 1.00 96.75 342 THR A N 1
ATOM 2598 C CA . THR A 1 342 ? -9.296 27.484 -8.321 1.00 96.75 342 THR A CA 1
ATOM 2599 C C . THR A 1 342 ? -8.102 28.423 -8.500 1.00 96.75 342 THR A C 1
ATOM 2601 O O . THR A 1 342 ? -8.260 29.587 -8.872 1.00 96.75 342 THR A O 1
ATOM 2604 N N . VAL A 1 343 ? -6.906 27.903 -8.227 1.00 95.00 343 VAL A N 1
ATOM 2605 C CA . VAL A 1 343 ? -5.625 28.577 -8.457 1.00 95.00 343 VAL A CA 1
ATOM 2606 C C . VAL A 1 343 ? -4.806 27.693 -9.385 1.00 95.00 343 VAL A C 1
ATOM 2608 O O . VAL A 1 343 ? -4.473 26.565 -9.016 1.00 95.00 343 VAL A O 1
ATOM 2611 N N . GLU A 1 344 ? -4.498 28.203 -10.574 1.00 92.31 344 GLU A N 1
ATOM 2612 C CA . GLU A 1 344 ? -3.592 27.542 -11.513 1.00 92.31 344 GLU A CA 1
ATOM 2613 C C . GLU A 1 344 ? -2.152 27.647 -11.007 1.00 92.31 344 GLU A C 1
ATOM 2615 O O . GLU A 1 344 ? -1.714 28.704 -10.540 1.00 92.31 344 GLU A O 1
ATOM 2620 N N . ARG A 1 345 ? -1.428 26.530 -11.078 1.00 92.12 345 ARG A N 1
ATOM 2621 C CA . ARG A 1 345 ? -0.019 26.420 -10.704 1.00 92.12 345 ARG A CA 1
ATOM 2622 C C . ARG A 1 345 ? 0.736 25.849 -11.890 1.00 92.12 345 ARG A C 1
ATOM 2624 O O . ARG A 1 345 ? 0.242 24.931 -12.532 1.00 92.12 345 ARG A O 1
ATOM 2631 N N . HIS A 1 346 ? 1.907 26.416 -12.149 1.00 95.81 346 HIS A N 1
ATOM 2632 C CA . HIS A 1 346 ? 2.786 26.010 -13.235 1.00 95.81 346 HIS A CA 1
ATOM 2633 C C . HIS A 1 346 ? 4.162 25.674 -12.684 1.00 95.81 346 HIS A C 1
ATOM 2635 O O . HIS A 1 346 ? 4.700 26.415 -11.855 1.00 95.81 346 HIS A O 1
ATOM 2641 N N . TYR A 1 347 ? 4.733 24.590 -13.180 1.00 97.62 347 TYR A N 1
ATOM 2642 C CA . TYR A 1 347 ? 5.996 24.030 -12.747 1.00 97.62 347 TYR A CA 1
ATOM 2643 C C . TYR A 1 347 ? 6.927 23.831 -13.939 1.00 97.62 347 TYR A C 1
ATOM 2645 O O . TYR A 1 347 ? 6.549 23.321 -14.997 1.00 97.62 347 TYR A O 1
ATOM 2653 N N . ALA A 1 348 ? 8.190 24.203 -13.758 1.00 97.50 348 ALA A N 1
ATOM 2654 C CA . ALA A 1 348 ? 9.205 24.055 -14.784 1.00 97.50 348 ALA A CA 1
ATOM 2655 C C . ALA A 1 348 ? 9.418 22.577 -15.152 1.00 97.50 348 ALA A C 1
ATOM 2657 O O . ALA A 1 348 ? 9.632 21.729 -14.284 1.00 97.50 348 ALA A O 1
ATOM 2658 N N . ALA A 1 349 ? 9.416 22.288 -16.454 1.00 96.88 349 ALA A N 1
ATOM 2659 C CA . ALA A 1 349 ? 9.700 20.958 -16.977 1.00 96.88 349 ALA A CA 1
ATOM 2660 C C . ALA A 1 349 ? 11.156 20.527 -16.694 1.00 96.88 349 ALA A C 1
ATOM 2662 O O . ALA A 1 349 ? 12.059 21.378 -16.672 1.00 96.88 349 ALA A O 1
ATOM 2663 N N . PRO A 1 350 ? 11.414 19.219 -16.507 1.00 95.94 350 PRO A N 1
ATOM 2664 C CA . PRO A 1 350 ? 12.775 18.696 -16.469 1.00 95.94 350 PRO A CA 1
ATOM 2665 C C . PRO A 1 350 ? 13.459 18.825 -17.836 1.00 95.94 350 PRO A C 1
ATOM 2667 O O . PRO A 1 350 ? 12.806 18.843 -18.879 1.00 95.94 350 PRO A O 1
ATOM 2670 N N . GLN A 1 351 ? 14.790 18.910 -17.835 1.00 94.38 351 GLN A N 1
ATOM 2671 C CA . GLN A 1 351 ? 15.575 18.947 -19.069 1.00 94.38 351 GLN A CA 1
ATOM 2672 C C . GLN A 1 351 ? 15.960 17.536 -19.503 1.00 94.38 351 GLN A C 1
ATOM 2674 O O . GLN A 1 351 ? 16.363 16.716 -18.681 1.00 94.38 351 GLN A O 1
ATOM 2679 N N . THR A 1 352 ? 15.882 17.266 -20.800 1.00 96.31 352 THR A N 1
ATOM 2680 C CA . THR A 1 352 ? 16.210 15.965 -21.386 1.00 96.31 352 THR A CA 1
ATOM 2681 C C . THR A 1 352 ? 17.521 16.052 -22.162 1.00 96.31 352 THR A C 1
ATOM 2683 O O . THR A 1 352 ? 17.642 16.827 -23.111 1.00 96.31 352 THR A O 1
ATOM 2686 N N . ASP A 1 353 ? 18.502 15.242 -21.771 1.00 96.19 353 ASP A N 1
ATOM 2687 C CA . ASP A 1 353 ? 19.779 15.099 -22.471 1.00 96.19 353 ASP A CA 1
ATOM 2688 C C . ASP A 1 353 ? 20.213 13.627 -22.485 1.00 96.19 353 ASP A C 1
ATOM 2690 O O . ASP A 1 353 ? 20.617 13.070 -21.464 1.00 96.19 353 ASP A O 1
ATOM 2694 N N . ALA A 1 354 ? 20.152 12.988 -23.656 1.00 93.69 354 ALA A N 1
ATOM 2695 C CA . ALA A 1 354 ? 20.530 11.585 -23.812 1.00 93.69 354 ALA A CA 1
ATOM 2696 C C . ALA A 1 354 ? 22.012 11.316 -23.476 1.00 93.69 354 ALA A C 1
ATOM 2698 O O . ALA A 1 354 ? 22.367 10.178 -23.174 1.00 93.69 354 ALA A O 1
ATOM 2699 N N . ALA A 1 355 ? 22.882 12.336 -23.480 1.00 95.75 355 ALA A N 1
ATOM 2700 C CA . ALA A 1 355 ? 24.276 12.182 -23.062 1.00 95.75 355 ALA A CA 1
ATOM 2701 C C . ALA A 1 355 ? 24.428 11.949 -21.547 1.00 95.75 355 ALA A C 1
ATOM 2703 O O . ALA A 1 355 ? 25.451 11.425 -21.109 1.00 95.75 355 ALA A O 1
ATOM 2704 N N . LYS A 1 356 ? 23.413 12.304 -20.747 1.00 97.25 356 LYS A N 1
ATOM 2705 C CA . LYS A 1 356 ? 23.385 12.129 -19.284 1.00 97.25 356 LYS A CA 1
ATOM 2706 C C . LYS A 1 356 ? 22.585 10.913 -18.834 1.00 97.25 356 LYS A C 1
ATOM 2708 O O . LYS A 1 356 ? 22.309 10.757 -17.650 1.00 97.25 356 LYS A O 1
ATOM 2713 N N . LEU A 1 357 ? 22.204 10.041 -19.764 1.00 97.44 357 LEU A N 1
ATOM 2714 C CA . LEU A 1 357 ? 21.255 8.968 -19.492 1.00 97.44 357 LEU A CA 1
ATOM 2715 C C . LEU A 1 357 ? 21.690 8.048 -18.338 1.00 97.44 357 LEU A C 1
ATOM 2717 O O . LEU A 1 357 ? 20.870 7.710 -17.493 1.00 97.44 357 LEU A O 1
ATOM 2721 N N . GLN A 1 358 ? 22.981 7.717 -18.255 1.00 97.69 358 GLN A N 1
ATOM 2722 C CA . GLN A 1 358 ? 23.535 6.928 -17.150 1.00 97.69 358 GLN A CA 1
ATOM 2723 C C . GLN A 1 358 ? 23.354 7.626 -15.789 1.00 97.69 358 GLN A C 1
ATOM 2725 O O . GLN A 1 358 ? 22.882 7.007 -14.841 1.00 97.69 358 GLN A O 1
ATOM 2730 N N . GLU A 1 359 ? 23.665 8.925 -15.709 1.00 97.94 359 GLU A N 1
ATOM 2731 C CA . GLU A 1 359 ? 23.476 9.739 -14.498 1.00 97.94 359 GLU A CA 1
ATOM 2732 C C . GLU A 1 359 ? 21.995 9.796 -14.099 1.00 97.94 359 GLU A C 1
ATOM 2734 O O . GLU A 1 359 ? 21.655 9.672 -12.924 1.00 97.94 359 GLU A O 1
ATOM 2739 N N . TYR A 1 360 ? 21.097 9.946 -15.077 1.00 98.56 360 TYR A N 1
ATOM 2740 C CA . TYR A 1 360 ? 19.658 9.964 -14.829 1.00 98.56 360 TYR A CA 1
ATOM 2741 C C . TYR A 1 360 ? 19.148 8.641 -14.262 1.00 98.56 360 TYR A C 1
ATOM 2743 O O . TYR A 1 360 ? 18.419 8.661 -13.272 1.00 98.56 360 TYR A O 1
ATOM 2751 N N . VAL A 1 361 ? 19.566 7.506 -14.831 1.00 98.81 361 VAL A N 1
ATOM 2752 C CA . VAL A 1 361 ? 19.199 6.180 -14.312 1.00 98.81 361 VAL A CA 1
ATOM 2753 C C . VAL A 1 361 ? 19.726 6.002 -12.888 1.00 98.81 361 VAL A C 1
ATOM 2755 O O . VAL A 1 361 ? 18.969 5.613 -12.003 1.00 98.81 361 VAL A O 1
ATOM 2758 N N . GLU A 1 362 ? 20.989 6.345 -12.627 1.00 98.69 362 GLU A N 1
ATOM 2759 C CA . GLU A 1 362 ? 21.574 6.239 -11.285 1.00 98.69 362 GLU A CA 1
ATOM 2760 C C . GLU A 1 362 ? 20.852 7.116 -10.254 1.00 98.69 362 GLU A C 1
ATOM 2762 O O . GLU A 1 362 ? 20.595 6.669 -9.137 1.00 98.69 362 GLU A O 1
ATOM 2767 N N . ASN A 1 363 ? 20.491 8.350 -10.612 1.00 98.56 363 ASN A N 1
ATOM 2768 C CA . ASN A 1 363 ? 19.768 9.246 -9.712 1.00 98.56 363 ASN A CA 1
ATOM 2769 C C . ASN A 1 363 ? 18.352 8.735 -9.421 1.00 98.56 363 ASN A C 1
ATOM 2771 O O . ASN A 1 363 ? 17.946 8.713 -8.260 1.00 98.56 363 ASN A O 1
ATOM 2775 N N . VAL A 1 364 ? 17.627 8.281 -10.449 1.00 98.88 364 VAL A N 1
ATOM 2776 C CA . VAL A 1 364 ? 16.278 7.716 -10.299 1.00 98.88 364 VAL A CA 1
ATOM 2777 C C . VAL A 1 364 ? 16.306 6.478 -9.405 1.00 98.88 364 VAL A C 1
ATOM 2779 O O . VAL A 1 364 ? 15.554 6.428 -8.438 1.00 98.88 364 VAL A O 1
ATOM 2782 N N . LEU A 1 365 ? 17.230 5.537 -9.629 1.00 98.88 365 LEU A N 1
ATOM 2783 C CA . LEU A 1 365 ? 17.356 4.321 -8.812 1.00 98.88 365 LEU A CA 1
ATOM 2784 C C . LEU A 1 365 ? 17.742 4.590 -7.349 1.00 98.88 365 LEU A C 1
ATOM 2786 O O . LEU A 1 365 ? 17.586 3.707 -6.508 1.00 98.88 365 LEU A O 1
ATOM 2790 N N . ARG A 1 366 ? 18.250 5.786 -7.024 1.00 98.44 366 ARG A N 1
ATOM 2791 C CA . ARG A 1 366 ? 18.608 6.186 -5.653 1.00 98.44 366 ARG A CA 1
ATOM 2792 C C . ARG A 1 366 ? 17.462 6.855 -4.895 1.00 98.44 366 ARG A C 1
ATOM 2794 O O . ARG A 1 366 ? 17.540 6.896 -3.663 1.00 98.44 366 ARG A O 1
ATOM 2801 N N . LEU A 1 367 ? 16.427 7.352 -5.583 1.00 98.69 367 LEU A N 1
ATOM 2802 C CA . LEU A 1 367 ? 15.232 7.925 -4.951 1.00 98.69 367 LEU A CA 1
ATOM 2803 C C . LEU A 1 367 ? 14.532 6.871 -4.101 1.00 98.69 367 LEU A C 1
ATOM 2805 O O . LEU A 1 367 ? 14.335 5.752 -4.559 1.00 98.69 367 LEU A O 1
ATOM 2809 N N . GLU A 1 368 ? 14.095 7.217 -2.891 1.00 98.44 368 GLU A N 1
ATOM 2810 C CA . GLU A 1 368 ? 13.465 6.241 -1.996 1.00 98.44 368 GLU A CA 1
ATOM 2811 C C . GLU A 1 368 ? 12.208 5.599 -2.593 1.00 98.44 368 GLU A C 1
ATOM 2813 O O . GLU A 1 368 ? 11.927 4.454 -2.258 1.00 98.44 368 GLU A O 1
ATOM 2818 N N . ALA A 1 369 ? 11.488 6.283 -3.490 1.00 98.06 369 ALA A N 1
ATOM 2819 C CA . ALA A 1 369 ? 10.337 5.717 -4.197 1.00 98.06 369 ALA A CA 1
ATOM 2820 C C . ALA A 1 369 ? 10.714 4.545 -5.114 1.00 98.06 369 ALA A C 1
ATOM 2822 O O . ALA A 1 369 ? 9.986 3.560 -5.164 1.00 98.06 369 ALA A O 1
ATOM 2823 N N . VAL A 1 370 ? 11.901 4.585 -5.722 1.00 98.81 370 VAL A N 1
ATOM 2824 C CA . VAL A 1 370 ? 12.381 3.585 -6.688 1.00 98.81 370 VAL A CA 1
ATOM 2825 C C . VAL A 1 370 ? 13.325 2.577 -6.037 1.00 98.81 370 VAL A C 1
ATOM 2827 O O . VAL A 1 370 ? 13.166 1.378 -6.201 1.00 98.81 370 VAL A O 1
ATOM 2830 N N . ALA A 1 371 ? 14.274 3.052 -5.231 1.00 98.75 371 ALA A N 1
ATOM 2831 C CA . ALA A 1 371 ? 15.326 2.251 -4.616 1.00 98.75 371 ALA A CA 1
ATOM 2832 C C . ALA A 1 371 ? 14.796 1.047 -3.820 1.00 98.75 371 ALA A C 1
ATOM 2834 O O . ALA A 1 371 ? 13.682 1.066 -3.295 1.00 98.75 371 ALA A O 1
ATOM 2835 N N . CYS A 1 372 ? 15.638 0.033 -3.631 1.00 98.69 372 CYS A N 1
ATOM 2836 C CA . CYS A 1 372 ? 15.291 -1.198 -2.927 1.00 98.69 372 CYS A CA 1
ATOM 2837 C C . CYS A 1 372 ? 14.614 -0.957 -1.570 1.00 98.69 372 CYS A C 1
ATOM 2839 O O . CYS A 1 372 ? 15.062 -0.146 -0.754 1.00 98.69 372 CYS A O 1
ATOM 2841 N N . LYS A 1 373 ? 13.556 -1.724 -1.295 1.00 98.44 373 LYS A N 1
ATOM 2842 C CA . LYS A 1 373 ? 12.787 -1.661 -0.040 1.00 98.44 373 LYS A CA 1
ATOM 2843 C C . LYS A 1 373 ? 13.149 -2.766 0.948 1.00 98.44 373 LYS A C 1
ATOM 2845 O O . LYS A 1 373 ? 12.378 -3.057 1.860 1.00 98.44 373 LYS A O 1
ATOM 2850 N N . ASP A 1 374 ? 14.314 -3.391 0.795 1.00 97.62 374 ASP A N 1
ATOM 2851 C CA . ASP A 1 374 ? 14.662 -4.581 1.572 1.00 97.62 374 ASP A CA 1
ATOM 2852 C C . ASP A 1 374 ? 14.674 -4.320 3.088 1.00 97.62 374 ASP A C 1
ATOM 2854 O O . ASP A 1 374 ? 14.185 -5.144 3.855 1.00 97.62 374 ASP A O 1
ATOM 2858 N N . TRP A 1 375 ? 15.109 -3.134 3.517 1.00 97.38 375 TRP A N 1
ATOM 2859 C CA . TRP A 1 375 ? 15.086 -2.679 4.914 1.00 97.38 375 TRP A CA 1
ATOM 2860 C C . TRP A 1 375 ? 13.671 -2.595 5.526 1.00 97.38 375 TRP A C 1
ATOM 2862 O O . TRP A 1 375 ? 13.514 -2.599 6.749 1.00 97.38 375 TRP A O 1
ATOM 2872 N N . LEU A 1 376 ? 12.619 -2.513 4.702 1.00 97.50 376 LEU A N 1
ATOM 2873 C CA . LEU A 1 376 ? 11.222 -2.612 5.144 1.00 97.50 376 LEU A CA 1
ATOM 2874 C C . LEU A 1 376 ? 10.771 -4.067 5.235 1.00 97.50 376 LEU A C 1
ATOM 2876 O O . LEU A 1 376 ? 10.051 -4.435 6.163 1.00 97.50 376 LEU A O 1
ATOM 2880 N N . THR A 1 377 ? 11.194 -4.897 4.283 1.00 95.56 377 THR A N 1
ATOM 2881 C CA . THR A 1 377 ? 10.699 -6.267 4.151 1.00 95.56 377 THR A CA 1
ATOM 2882 C C . THR A 1 377 ? 11.467 -7.264 5.007 1.00 95.56 377 THR A C 1
ATOM 2884 O O . THR A 1 377 ? 10.874 -8.214 5.490 1.00 95.56 377 THR A O 1
ATOM 2887 N N . ASN A 1 378 ? 12.762 -7.077 5.258 1.00 92.19 378 ASN A N 1
ATOM 2888 C CA . ASN A 1 378 ? 13.619 -8.086 5.892 1.00 92.19 378 ASN A CA 1
ATOM 2889 C C . ASN A 1 378 ? 13.352 -8.313 7.399 1.00 92.19 378 ASN A C 1
ATOM 2891 O O . ASN A 1 378 ? 13.804 -9.313 7.955 1.00 92.19 378 ASN A O 1
ATOM 2895 N N . LYS A 1 379 ? 12.571 -7.433 8.035 1.00 91.25 379 LYS A N 1
ATOM 2896 C CA . LYS A 1 379 ? 12.215 -7.464 9.467 1.00 91.25 379 LYS A CA 1
ATOM 2897 C C . LYS A 1 379 ? 10.759 -7.835 9.755 1.00 91.25 379 LYS A C 1
ATOM 2899 O O . LYS A 1 379 ? 10.397 -8.065 10.910 1.00 91.25 379 LYS A O 1
ATOM 2904 N N . VAL A 1 380 ? 9.912 -7.839 8.729 1.00 93.19 380 VAL A N 1
ATOM 2905 C CA . VAL A 1 380 ? 8.479 -8.109 8.874 1.00 93.19 380 VAL A CA 1
ATOM 2906 C C . VAL A 1 380 ? 8.174 -9.563 8.551 1.00 93.19 380 VAL A C 1
ATOM 2908 O O . VAL A 1 380 ? 8.797 -10.151 7.665 1.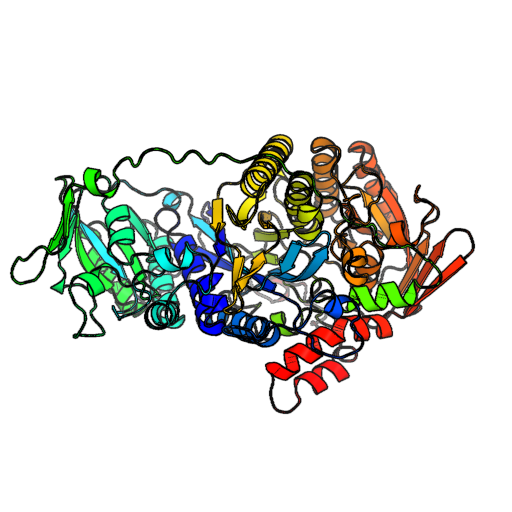00 93.19 380 VAL A O 1
ATOM 2911 N N . ASP A 1 381 ? 7.220 -10.150 9.264 1.00 95.25 381 ASP A N 1
ATOM 2912 C CA . ASP A 1 381 ? 6.701 -11.468 8.940 1.00 95.25 381 ASP A CA 1
ATOM 2913 C C . ASP A 1 381 ? 5.952 -11.411 7.601 1.00 95.25 381 ASP A C 1
ATOM 2915 O O . ASP A 1 381 ? 5.145 -10.515 7.342 1.00 95.25 381 ASP A O 1
ATOM 2919 N N . ARG A 1 382 ? 6.256 -12.372 6.730 1.00 94.81 382 ARG A N 1
ATOM 2920 C CA . ARG A 1 382 ? 5.681 -12.517 5.383 1.00 94.81 382 ARG A CA 1
ATOM 2921 C C . ARG A 1 382 ? 5.207 -13.948 5.124 1.00 94.81 382 ARG A C 1
ATOM 2923 O O . ARG A 1 382 ? 5.099 -14.370 3.979 1.00 94.81 382 ARG A O 1
ATOM 2930 N N . SER A 1 383 ? 4.991 -14.722 6.187 1.00 93.12 383 SER A N 1
ATOM 2931 C CA . SER A 1 383 ? 4.748 -16.169 6.119 1.00 93.12 383 SER A CA 1
ATOM 2932 C C . SER A 1 383 ? 3.740 -16.684 7.149 1.00 93.12 383 SER A C 1
ATOM 2934 O O . SER A 1 383 ? 3.087 -17.705 6.907 1.00 93.12 383 SER A O 1
ATOM 2936 N N . VAL A 1 384 ? 3.569 -15.986 8.278 1.00 95.38 384 VAL A N 1
ATOM 2937 C CA . VAL A 1 384 ? 2.577 -16.317 9.302 1.00 95.38 384 VAL A CA 1
ATOM 2938 C C . VAL A 1 384 ? 1.195 -16.446 8.671 1.00 95.38 384 VAL A C 1
ATOM 2940 O O . VAL A 1 384 ? 0.869 -15.764 7.700 1.00 95.38 384 VAL A O 1
ATOM 2943 N N . THR A 1 385 ? 0.403 -17.368 9.224 1.00 92.88 385 THR A N 1
ATOM 2944 C CA . THR A 1 385 ? -0.810 -18.011 8.676 1.00 92.88 385 THR A CA 1
ATOM 2945 C C . THR A 1 385 ? -0.565 -19.204 7.760 1.00 92.88 385 THR A C 1
ATOM 2947 O O . THR A 1 385 ? -1.442 -20.063 7.719 1.00 92.88 385 THR A O 1
ATOM 2950 N N . GLY A 1 386 ? 0.577 -19.289 7.066 1.00 93.75 386 GLY A N 1
ATOM 2951 C CA . GLY A 1 386 ? 0.834 -20.313 6.045 1.00 93.75 386 GLY A CA 1
ATOM 2952 C C . GLY A 1 386 ? -0.009 -20.154 4.773 1.00 93.75 386 GLY A C 1
ATOM 2953 O O . GLY A 1 386 ? -0.118 -21.102 4.003 1.00 93.75 386 GLY A O 1
ATOM 2954 N N . ARG A 1 387 ? -0.642 -18.987 4.573 1.00 95.00 387 ARG A N 1
ATOM 2955 C CA . ARG A 1 387 ? -1.530 -18.698 3.432 1.00 95.00 387 ARG A CA 1
ATOM 2956 C C . ARG A 1 387 ? -0.972 -17.661 2.460 1.00 95.00 387 ARG A C 1
ATOM 2958 O O . ARG A 1 387 ? -1.640 -17.337 1.489 1.00 95.00 387 ARG A O 1
ATOM 2965 N N . VA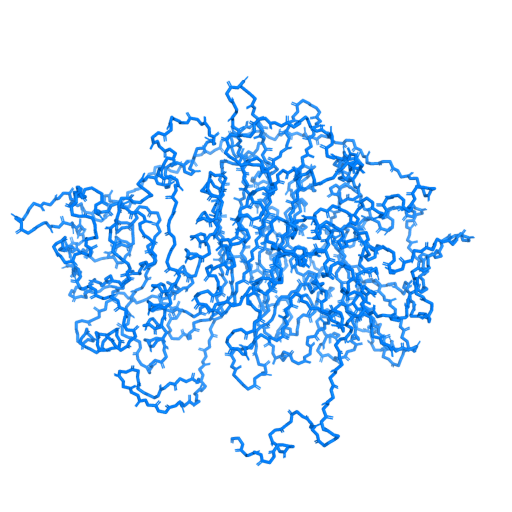L A 1 388 ? 0.213 -17.109 2.705 1.00 96.94 388 VAL A N 1
ATOM 2966 C CA . VAL A 1 388 ? 0.814 -16.118 1.801 1.00 96.94 388 VAL A CA 1
ATOM 2967 C C . VAL A 1 388 ? 1.236 -16.810 0.504 1.00 96.94 388 VAL A C 1
ATOM 2969 O O . VAL A 1 388 ? 2.064 -17.715 0.532 1.00 96.94 388 VAL A O 1
ATOM 2972 N N . ALA A 1 389 ? 0.638 -16.397 -0.613 1.00 96.38 389 ALA A N 1
ATOM 2973 C CA . ALA A 1 389 ? 0.867 -16.962 -1.942 1.00 96.38 389 ALA A CA 1
ATOM 2974 C C . ALA A 1 389 ? 1.816 -16.097 -2.781 1.00 96.38 389 ALA A C 1
ATOM 2976 O O . ALA A 1 389 ? 2.653 -16.629 -3.502 1.00 96.38 389 ALA A O 1
ATOM 2977 N N . ASN A 1 390 ? 1.708 -14.770 -2.653 1.00 97.25 390 ASN A N 1
ATOM 2978 C CA . ASN A 1 390 ? 2.646 -13.813 -3.229 1.00 97.25 390 ASN A CA 1
ATOM 2979 C C . ASN A 1 390 ? 2.985 -12.735 -2.196 1.00 97.25 390 ASN A C 1
ATOM 2981 O O . ASN A 1 390 ? 2.095 -12.202 -1.530 1.00 97.25 390 ASN A O 1
ATOM 2985 N N . GLN A 1 391 ? 4.271 -12.432 -2.070 1.00 95.88 391 GLN A N 1
ATOM 2986 C CA . GLN A 1 391 ? 4.822 -11.418 -1.170 1.00 95.88 391 GLN A CA 1
ATOM 2987 C C . GLN A 1 391 ? 5.889 -10.609 -1.903 1.00 95.88 391 GLN A C 1
ATOM 2989 O O . GLN A 1 391 ? 6.280 -10.955 -3.014 1.00 95.88 391 GLN A O 1
ATOM 2994 N N . GLN A 1 392 ? 6.376 -9.544 -1.274 1.00 97.88 392 GLN A N 1
ATOM 2995 C CA . GLN A 1 392 ? 7.255 -8.556 -1.896 1.00 97.88 392 GLN A CA 1
ATOM 2996 C C . GLN A 1 392 ? 8.504 -9.184 -2.518 1.00 97.88 392 GLN A C 1
ATOM 2998 O O . GLN A 1 392 ? 8.907 -8.789 -3.606 1.00 97.88 392 GLN A O 1
ATOM 3003 N N . THR A 1 393 ? 9.138 -10.141 -1.827 1.00 97.25 393 THR A N 1
ATOM 3004 C CA . THR A 1 393 ? 10.440 -10.675 -2.253 1.00 97.25 393 THR A CA 1
ATOM 3005 C C . THR A 1 393 ? 10.319 -11.757 -3.328 1.00 97.25 393 THR A C 1
ATOM 3007 O O . THR A 1 393 ? 9.613 -12.745 -3.137 1.00 97.25 393 THR A O 1
ATOM 3010 N N . GLN A 1 394 ? 11.040 -11.577 -4.435 1.00 97.06 394 GLN A N 1
ATOM 3011 C CA . GLN A 1 394 ? 10.921 -12.342 -5.676 1.00 97.06 394 GLN A CA 1
ATOM 3012 C C . GLN A 1 394 ? 12.278 -12.868 -6.162 1.00 97.06 394 GLN A C 1
ATOM 3014 O O . GLN A 1 394 ? 13.328 -12.303 -5.842 1.00 97.06 394 GLN A O 1
ATOM 3019 N N . GLY A 1 395 ? 12.232 -13.933 -6.969 1.00 95.31 395 GLY A N 1
ATOM 3020 C CA . GLY A 1 395 ? 13.393 -14.554 -7.615 1.00 95.31 395 GLY A CA 1
ATOM 3021 C C . GLY A 1 395 ? 14.371 -15.226 -6.650 1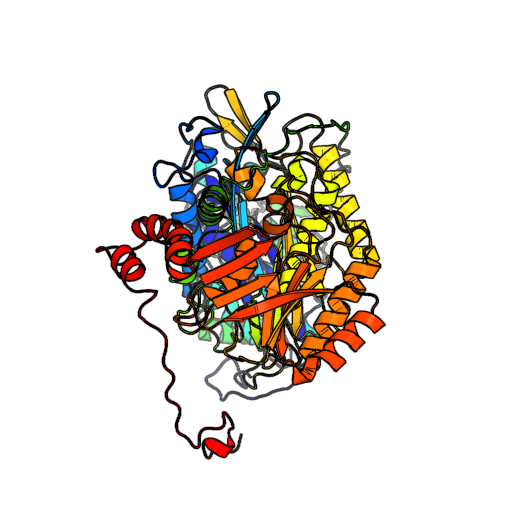.00 95.31 395 GLY A C 1
ATOM 3022 O O . GLY A 1 395 ? 14.179 -15.236 -5.435 1.00 95.31 395 GLY A O 1
ATOM 3023 N N . GLU A 1 396 ? 15.442 -15.793 -7.202 1.00 95.31 396 GLU A N 1
ATOM 3024 C CA . GLU A 1 396 ? 16.446 -16.543 -6.432 1.00 95.31 396 GLU A CA 1
ATOM 3025 C C . GLU A 1 396 ? 17.182 -15.668 -5.409 1.00 95.31 396 GLU A C 1
ATOM 3027 O O . GLU A 1 396 ? 17.617 -16.166 -4.378 1.00 95.31 396 GLU A O 1
ATOM 3032 N N . LEU A 1 397 ? 17.268 -14.356 -5.643 1.00 96.56 397 LEU A N 1
ATOM 3033 C CA . LEU A 1 397 ? 17.884 -13.409 -4.708 1.00 96.56 397 LEU A CA 1
ATOM 3034 C C . LEU A 1 397 ? 16.914 -12.848 -3.655 1.00 96.56 397 LEU A C 1
ATOM 3036 O O . LEU A 1 397 ? 17.340 -12.092 -2.782 1.00 96.56 397 LEU A O 1
ATOM 3040 N N . GLN A 1 398 ? 15.622 -13.194 -3.726 1.00 96.62 398 GLN A N 1
ATOM 3041 C CA . GLN A 1 398 ? 14.575 -12.695 -2.829 1.00 96.62 398 GLN A CA 1
ATOM 3042 C C . GLN A 1 398 ? 14.572 -11.159 -2.694 1.00 96.62 398 GLN A C 1
ATOM 3044 O O . GLN A 1 398 ? 14.564 -10.622 -1.583 1.00 96.62 398 GLN A O 1
ATOM 3049 N N . LEU A 1 399 ? 14.544 -10.440 -3.819 1.00 98.06 399 LEU A N 1
ATOM 3050 C CA . LEU A 1 399 ? 14.501 -8.972 -3.835 1.00 98.06 399 LEU A CA 1
ATOM 3051 C C . LEU A 1 399 ? 13.060 -8.445 -3.811 1.00 98.06 399 LEU A C 1
ATOM 3053 O O . LEU A 1 399 ? 12.208 -9.041 -4.467 1.00 98.06 399 LEU A O 1
ATOM 3057 N N . PRO A 1 400 ? 12.760 -7.357 -3.076 1.00 97.94 400 PRO A N 1
ATOM 3058 C CA . PRO A 1 400 ? 11.401 -6.839 -2.903 1.00 97.94 400 PRO A CA 1
ATOM 3059 C C . PRO A 1 400 ? 10.900 -6.106 -4.159 1.00 97.94 400 PRO A C 1
ATOM 3061 O O . PRO A 1 400 ? 11.013 -4.888 -4.238 1.00 97.94 400 PRO A O 1
ATOM 3064 N N . LEU A 1 401 ? 10.378 -6.860 -5.127 1.00 98.12 401 LEU A N 1
ATOM 3065 C CA . LEU A 1 401 ? 10.008 -6.385 -6.468 1.00 98.12 401 LEU A CA 1
ATOM 3066 C C . LEU A 1 401 ? 8.538 -6.634 -6.829 1.00 98.12 401 LEU A C 1
ATOM 3068 O O . LEU A 1 401 ? 8.106 -6.228 -7.895 1.00 98.12 401 LEU A O 1
ATOM 3072 N N . ALA A 1 402 ? 7.777 -7.368 -6.012 1.00 98.31 402 ALA A N 1
ATOM 3073 C CA . ALA A 1 402 ? 6.410 -7.731 -6.381 1.00 98.31 402 ALA A CA 1
ATOM 3074 C C . ALA A 1 402 ? 5.466 -6.519 -6.421 1.00 98.31 402 ALA A C 1
ATOM 3076 O O . ALA A 1 402 ? 5.374 -5.785 -5.438 1.00 98.31 402 ALA A O 1
ATOM 3077 N N . ASP A 1 403 ? 4.682 -6.432 -7.494 1.00 98.69 403 ASP A N 1
ATOM 3078 C CA . ASP A 1 403 ? 3.663 -5.396 -7.718 1.00 98.69 403 ASP A CA 1
ATOM 3079 C C . ASP A 1 403 ? 2.483 -5.473 -6.726 1.00 98.69 403 ASP A C 1
ATOM 3081 O O . ASP A 1 403 ? 1.860 -4.476 -6.361 1.00 98.69 403 ASP A O 1
ATOM 3085 N N . TYR A 1 404 ? 2.158 -6.678 -6.246 1.00 98.69 404 TYR A N 1
ATOM 3086 C CA . TYR A 1 404 ? 0.993 -6.925 -5.394 1.00 98.69 404 TYR A CA 1
ATOM 3087 C C . TYR A 1 404 ? 1.235 -8.050 -4.382 1.00 98.69 404 TYR A C 1
ATOM 3089 O O . TYR A 1 404 ? 2.052 -8.950 -4.581 1.00 98.69 404 TYR A O 1
ATOM 3097 N N . GLY A 1 405 ? 0.470 -8.043 -3.292 1.00 98.38 405 GLY A N 1
ATOM 3098 C CA . GLY A 1 405 ? 0.400 -9.146 -2.335 1.00 98.38 405 GLY A CA 1
ATOM 3099 C C . GLY A 1 405 ? -0.762 -10.087 -2.647 1.00 98.38 405 GLY A C 1
ATOM 3100 O O . GLY A 1 405 ? -1.819 -9.636 -3.081 1.00 98.38 405 GLY A O 1
ATOM 3101 N N . CYS A 1 406 ? -0.605 -11.389 -2.396 1.00 98.31 406 CYS A N 1
ATOM 3102 C CA . CYS A 1 406 ? -1.681 -12.370 -2.559 1.00 98.31 406 CYS A CA 1
ATOM 3103 C C . CYS A 1 406 ? -1.697 -13.380 -1.410 1.00 98.31 406 CYS A C 1
ATOM 3105 O O . CYS A 1 406 ? -0.657 -13.921 -1.029 1.00 98.31 406 CYS A O 1
ATOM 3107 N N . VAL A 1 407 ? -2.885 -13.692 -0.897 1.00 97.62 407 VAL A N 1
ATOM 3108 C CA . VAL A 1 407 ? -3.102 -14.711 0.141 1.00 97.62 407 VAL A CA 1
ATOM 3109 C C . VAL A 1 407 ? -4.163 -15.714 -0.277 1.00 97.62 407 VAL A C 1
ATOM 3111 O O . VAL A 1 407 ? -5.111 -15.360 -0.965 1.00 97.62 407 VAL A O 1
ATOM 3114 N N . ALA A 1 408 ? -4.031 -16.959 0.166 1.00 96.31 408 ALA A N 1
ATOM 3115 C CA . ALA A 1 408 ? -5.060 -17.978 0.057 1.00 96.31 408 ALA A CA 1
ATOM 3116 C C . ALA A 1 408 ? -6.164 -17.753 1.105 1.00 96.31 408 ALA A C 1
ATOM 3118 O O . ALA A 1 408 ? -5.887 -17.399 2.256 1.00 96.31 408 ALA A O 1
ATOM 3119 N N . LEU A 1 409 ? -7.417 -18.021 0.737 1.00 93.00 409 LEU A N 1
ATOM 3120 C CA . LEU A 1 409 ? -8.539 -18.006 1.682 1.00 93.00 409 LEU A CA 1
ATOM 3121 C C . LEU A 1 409 ? -8.480 -19.204 2.641 1.00 93.00 409 LEU A C 1
ATOM 3123 O O . LEU A 1 409 ? -8.810 -19.084 3.823 1.00 93.00 409 LEU A O 1
ATOM 3127 N N . ASP A 1 410 ? -7.995 -20.346 2.156 1.00 89.81 410 ASP A N 1
ATOM 3128 C CA . ASP A 1 410 ? -7.903 -21.598 2.898 1.00 89.81 410 ASP A CA 1
ATOM 3129 C C . ASP A 1 410 ? -6.519 -22.264 2.781 1.00 89.81 410 ASP A C 1
ATOM 3131 O O . ASP A 1 410 ? -5.586 -21.731 2.186 1.00 89.81 410 ASP A O 1
ATOM 3135 N N . TYR A 1 411 ? -6.385 -23.447 3.384 1.00 89.31 411 TYR A N 1
ATOM 3136 C CA . TYR A 1 411 ? -5.162 -24.258 3.343 1.00 89.31 411 TYR A CA 1
ATOM 3137 C C . TYR A 1 411 ? -5.110 -25.242 2.164 1.00 89.31 411 TYR A C 1
ATOM 3139 O O . TYR A 1 411 ? -4.150 -25.999 2.050 1.00 89.31 411 TYR A O 1
ATOM 3147 N N . ARG A 1 412 ? -6.135 -25.265 1.299 1.00 83.19 412 ARG A N 1
ATOM 3148 C CA . ARG A 1 412 ? -6.139 -26.057 0.057 1.00 83.19 412 ARG A CA 1
ATOM 3149 C C . ARG A 1 412 ? -5.485 -25.289 -1.092 1.00 83.19 412 ARG A C 1
ATOM 3151 O O . ARG A 1 412 ? -5.077 -25.913 -2.067 1.00 83.19 412 ARG A O 1
ATOM 3158 N N . GLY A 1 413 ? -5.344 -23.967 -0.957 1.00 80.81 413 GLY A N 1
ATOM 3159 C CA . GLY A 1 413 ? -4.436 -23.160 -1.772 1.00 80.81 413 GLY A CA 1
ATOM 3160 C C . GLY A 1 413 ? -4.919 -22.960 -3.205 1.00 80.81 413 GLY A C 1
ATOM 3161 O O . GLY A 1 413 ? -4.151 -23.150 -4.147 1.00 80.81 413 GLY A O 1
ATOM 3162 N N . ARG A 1 414 ? -6.200 -22.603 -3.375 1.00 91.50 414 ARG A N 1
ATOM 3163 C CA . ARG A 1 414 ? -6.781 -22.276 -4.686 1.00 91.50 414 ARG A CA 1
ATOM 3164 C C . ARG A 1 414 ? -7.325 -20.852 -4.743 1.00 91.50 414 ARG A C 1
ATOM 3166 O O . ARG A 1 414 ? -6.731 -20.025 -5.420 1.00 91.50 414 ARG A O 1
ATOM 3173 N N . ALA A 1 415 ? -8.419 -20.570 -4.040 1.00 95.00 415 ALA A N 1
ATOM 3174 C CA . ALA A 1 415 ? -8.998 -19.229 -4.002 1.00 95.00 415 ALA A CA 1
ATOM 3175 C C . ALA A 1 415 ? -8.229 -18.317 -3.035 1.00 95.00 415 ALA A C 1
ATOM 3177 O O . ALA A 1 415 ? -7.636 -18.791 -2.057 1.00 95.00 415 ALA A O 1
ATOM 3178 N N . GLY A 1 416 ? -8.249 -17.014 -3.288 1.00 96.75 416 GLY A N 1
ATOM 3179 C CA . GLY A 1 416 ? -7.446 -16.049 -2.553 1.00 96.75 416 GLY A CA 1
ATOM 3180 C C . GLY A 1 416 ? -7.945 -14.612 -2.630 1.00 96.75 416 GLY A C 1
ATOM 3181 O O . GLY A 1 416 ? -9.009 -14.328 -3.173 1.00 96.75 416 GLY A O 1
ATOM 3182 N N . ILE A 1 417 ? -7.137 -13.710 -2.081 1.00 97.88 417 ILE A N 1
ATOM 3183 C CA . ILE A 1 417 ? -7.324 -12.261 -2.146 1.00 97.88 417 ILE A CA 1
ATOM 3184 C C . ILE A 1 417 ? -6.001 -11.641 -2.580 1.00 97.88 417 ILE A C 1
ATOM 3186 O O . ILE A 1 417 ? -4.966 -11.919 -1.966 1.00 97.88 417 ILE A O 1
ATOM 3190 N N . ALA A 1 418 ? -6.042 -10.794 -3.603 1.00 98.44 418 ALA A N 1
ATOM 3191 C CA . ALA A 1 418 ? -4.917 -9.967 -4.016 1.00 98.44 418 ALA A CA 1
ATOM 3192 C C . ALA A 1 418 ? -5.112 -8.517 -3.561 1.00 98.44 418 ALA A C 1
ATOM 3194 O O . ALA A 1 418 ? -6.245 -8.042 -3.467 1.00 98.44 418 ALA A O 1
ATOM 3195 N N . THR A 1 419 ? -4.014 -7.821 -3.269 1.00 98.69 419 THR A N 1
ATOM 3196 C CA . THR A 1 419 ? -4.028 -6.405 -2.894 1.00 98.69 419 THR A CA 1
ATOM 3197 C C . THR A 1 419 ? -2.802 -5.655 -3.398 1.00 98.69 419 THR A C 1
ATOM 3199 O O . THR A 1 419 ? -1.693 -6.190 -3.393 1.00 98.69 419 THR A O 1
ATOM 3202 N N . SER A 1 420 ? -3.008 -4.409 -3.807 1.00 98.75 420 SER A N 1
ATOM 3203 C CA . SER A 1 420 ? -1.996 -3.500 -4.354 1.00 98.75 420 SER A CA 1
ATOM 3204 C C . SER A 1 420 ? -2.284 -2.056 -3.925 1.00 98.75 420 SER A C 1
ATOM 3206 O O . SER A 1 420 ? -3.313 -1.766 -3.301 1.00 98.75 420 SER A O 1
ATOM 3208 N N . ILE A 1 421 ? -1.359 -1.145 -4.235 1.00 98.88 421 ILE A N 1
ATOM 3209 C CA . ILE A 1 421 ? -1.416 0.266 -3.841 1.00 98.88 421 ILE A CA 1
ATOM 3210 C C . ILE A 1 421 ? -1.031 1.145 -5.034 1.00 98.88 421 ILE A C 1
ATOM 3212 O O . ILE A 1 421 ? -0.186 0.748 -5.829 1.00 98.88 421 ILE A O 1
ATOM 3216 N N . GLY A 1 422 ? -1.626 2.335 -5.128 1.00 98.69 422 GLY A N 1
ATOM 3217 C CA . GLY A 1 422 ? -1.212 3.387 -6.056 1.00 98.69 422 GLY A CA 1
ATOM 3218 C C . GLY A 1 422 ? -1.395 4.794 -5.480 1.00 98.69 422 GLY A C 1
ATOM 3219 O O . GLY A 1 422 ? -2.287 5.037 -4.658 1.00 98.69 422 GLY A O 1
ATOM 3220 N N . HIS A 1 423 ? -0.516 5.717 -5.867 1.00 98.69 423 HIS A N 1
ATOM 3221 C CA . HIS A 1 423 ? -0.502 7.133 -5.490 1.00 98.69 423 HIS A CA 1
ATOM 3222 C C . HIS A 1 423 ? 0.397 7.925 -6.458 1.00 98.69 423 HIS A C 1
ATOM 3224 O O . HIS A 1 423 ? 1.480 7.487 -6.814 1.00 98.69 423 HIS A O 1
ATOM 3230 N N . ALA A 1 424 ? -0.014 9.132 -6.851 1.00 98.50 424 ALA A N 1
ATOM 3231 C CA . ALA A 1 424 ? 0.792 9.979 -7.742 1.00 98.50 424 ALA A CA 1
ATOM 3232 C C . ALA A 1 424 ? 0.805 11.454 -7.295 1.00 98.50 424 ALA A C 1
ATOM 3234 O O . ALA A 1 424 ? 0.382 12.340 -8.045 1.00 98.50 424 ALA A O 1
ATOM 3235 N N . PRO A 1 425 ? 1.238 11.766 -6.058 1.00 98.19 425 PRO A N 1
ATOM 3236 C CA . PRO A 1 425 ? 1.137 13.122 -5.522 1.00 98.19 425 PRO A CA 1
ATOM 3237 C C . PRO A 1 425 ? 2.025 14.140 -6.249 1.00 98.19 425 PRO A C 1
ATOM 3239 O O . PRO A 1 425 ? 1.663 15.313 -6.308 1.00 98.19 425 PRO A O 1
ATOM 3242 N N . GLN A 1 426 ? 3.149 13.727 -6.845 1.00 97.81 426 GLN A N 1
ATOM 3243 C CA . GLN A 1 426 ? 3.987 14.613 -7.660 1.00 97.81 426 GLN A CA 1
ATOM 3244 C C . GLN A 1 426 ? 3.244 15.081 -8.919 1.00 97.81 426 GLN A C 1
ATOM 3246 O O . GLN A 1 426 ? 3.234 16.275 -9.210 1.00 97.81 426 GLN A O 1
ATOM 3251 N N . ALA A 1 427 ? 2.562 14.173 -9.627 1.00 98.25 427 ALA A N 1
ATOM 3252 C CA . ALA A 1 427 ? 1.667 14.539 -10.726 1.00 98.25 427 ALA A CA 1
ATOM 3253 C C . ALA A 1 427 ? 0.467 15.354 -10.213 1.00 98.25 427 ALA A C 1
ATOM 3255 O O . ALA A 1 427 ? 0.089 16.353 -10.819 1.00 98.25 427 ALA A O 1
ATOM 3256 N N . GLY A 1 428 ? -0.064 14.989 -9.040 1.00 97.88 428 GLY A N 1
ATOM 3257 C CA . GLY A 1 428 ? -1.137 15.698 -8.344 1.00 97.88 428 GLY A CA 1
ATOM 3258 C C . GLY A 1 428 ? -0.825 17.162 -8.018 1.00 97.88 428 GLY A C 1
ATOM 3259 O O . GLY A 1 428 ? -1.744 17.982 -7.973 1.00 97.88 428 GLY A O 1
ATOM 3260 N N . LEU A 1 429 ? 0.447 17.532 -7.817 1.00 97.19 429 LEU A N 1
ATOM 3261 C CA . LEU A 1 429 ? 0.853 18.934 -7.658 1.00 97.19 429 LEU A CA 1
ATOM 3262 C C . LEU A 1 429 ? 0.521 19.752 -8.909 1.00 97.19 429 LEU A C 1
ATOM 3264 O O . LEU A 1 429 ? -0.157 20.777 -8.790 1.00 97.19 429 LEU A O 1
ATOM 3268 N N . ALA A 1 430 ? 0.934 19.266 -10.080 1.00 97.00 430 ALA A N 1
ATOM 3269 C CA . ALA A 1 430 ? 0.655 19.899 -11.365 1.00 97.00 430 ALA A CA 1
ATOM 3270 C C . ALA A 1 430 ? -0.835 19.818 -11.730 1.00 97.00 430 ALA A C 1
ATOM 3272 O O . ALA A 1 430 ? -1.456 20.844 -12.003 1.00 97.00 430 ALA A O 1
ATOM 3273 N N . ASP A 1 431 ? -1.435 18.628 -11.647 1.00 98.00 431 ASP A N 1
ATOM 3274 C CA . ASP A 1 431 ? -2.846 18.400 -11.961 1.00 98.00 431 ASP A CA 1
ATOM 3275 C C . ASP A 1 431 ? -3.496 17.449 -10.932 1.00 98.00 431 ASP A C 1
ATOM 3277 O O . ASP A 1 431 ? -3.251 16.239 -10.955 1.00 98.00 431 ASP A O 1
ATOM 3281 N N . PRO A 1 432 ? -4.353 17.957 -10.020 1.00 98.19 432 PRO A N 1
ATOM 3282 C CA . PRO A 1 432 ? -4.965 17.136 -8.973 1.00 98.19 432 PRO A CA 1
ATOM 3283 C C . PRO A 1 432 ? -5.943 16.084 -9.523 1.00 98.19 432 PRO A C 1
ATOM 3285 O O . PRO A 1 432 ? -6.148 15.045 -8.885 1.00 98.19 432 PRO A O 1
ATOM 3288 N N . ALA A 1 433 ? -6.546 16.329 -10.691 1.00 98.25 433 ALA A N 1
ATOM 3289 C CA . ALA A 1 433 ? -7.459 15.387 -11.322 1.00 98.25 433 ALA A CA 1
ATOM 3290 C C . ALA A 1 433 ? -6.682 14.214 -11.929 1.00 98.25 433 ALA A C 1
ATOM 3292 O O . ALA A 1 433 ? -7.012 13.058 -11.654 1.00 98.25 433 ALA A O 1
ATOM 3293 N N . GLU A 1 434 ? -5.621 14.496 -12.691 1.00 98.25 434 GLU A N 1
ATOM 3294 C CA . GLU A 1 434 ? -4.790 13.438 -13.276 1.00 98.25 434 GLU A CA 1
ATOM 3295 C C . GLU A 1 434 ? -4.016 12.672 -12.199 1.00 98.25 434 GLU A C 1
ATOM 3297 O O . GLU A 1 434 ? -4.012 11.446 -12.232 1.00 98.25 434 GLU A O 1
ATOM 3302 N N . GLY A 1 435 ? -3.484 13.338 -11.165 1.00 98.44 435 GLY A N 1
ATOM 3303 C CA . GLY A 1 435 ? -2.854 12.649 -10.029 1.00 98.44 435 GLY A CA 1
ATOM 3304 C C . GLY A 1 435 ? -3.784 11.636 -9.344 1.00 98.44 435 GLY A C 1
ATOM 3305 O O . GLY A 1 435 ? -3.349 10.558 -8.940 1.00 98.44 435 GLY A O 1
ATOM 3306 N N . SER A 1 436 ? -5.087 11.929 -9.281 1.00 98.62 436 SER A N 1
ATOM 3307 C CA . SER A 1 436 ? -6.081 11.005 -8.716 1.00 98.62 436 SER A CA 1
ATOM 3308 C C . SER A 1 436 ? -6.399 9.828 -9.638 1.00 98.62 436 SER A C 1
ATOM 3310 O O . SER A 1 436 ? -6.557 8.702 -9.164 1.00 98.62 436 SER A O 1
ATOM 3312 N N . ARG A 1 437 ? -6.468 10.055 -10.957 1.00 98.75 437 ARG A N 1
ATOM 3313 C CA . ARG A 1 437 ? -6.631 8.968 -11.936 1.00 98.75 437 ARG A CA 1
ATOM 3314 C C . ARG A 1 437 ? -5.403 8.072 -11.989 1.00 98.75 437 ARG A C 1
ATOM 3316 O O . ARG A 1 437 ? -5.556 6.857 -12.061 1.00 98.75 437 ARG A O 1
ATOM 3323 N N . LEU A 1 438 ? -4.206 8.650 -11.919 1.00 98.88 438 LEU A N 1
ATOM 3324 C CA . LEU A 1 438 ? -2.947 7.912 -11.881 1.00 98.88 438 LEU A CA 1
ATOM 3325 C C . LEU A 1 438 ? -2.837 7.060 -10.614 1.00 98.88 438 LEU A C 1
ATOM 3327 O O . LEU A 1 438 ? -2.468 5.900 -10.724 1.00 98.88 438 LEU A O 1
ATOM 3331 N N . ALA A 1 439 ? -3.270 7.559 -9.450 1.00 98.88 439 ALA A N 1
ATOM 3332 C CA . ALA A 1 439 ? -3.321 6.754 -8.226 1.00 98.88 439 ALA A CA 1
ATOM 3333 C C . ALA A 1 439 ? -4.220 5.508 -8.368 1.00 98.88 439 ALA A C 1
ATOM 3335 O O . ALA A 1 439 ? -3.852 4.422 -7.926 1.00 98.88 439 ALA A O 1
ATOM 3336 N N . VAL A 1 440 ? -5.388 5.640 -9.016 1.00 98.94 440 VAL A N 1
ATOM 3337 C CA . VAL A 1 440 ? -6.243 4.484 -9.352 1.00 98.94 440 VAL A CA 1
ATOM 3338 C C . VAL A 1 440 ? -5.561 3.582 -10.381 1.00 98.94 440 VAL A C 1
ATOM 3340 O O . VAL A 1 440 ? -5.585 2.364 -10.240 1.00 98.94 440 VAL A O 1
ATOM 3343 N N . SER A 1 441 ? -4.945 4.174 -11.401 1.00 98.88 441 SER A N 1
ATOM 3344 C CA . SER A 1 441 ? -4.310 3.446 -12.501 1.00 98.88 441 SER A CA 1
ATOM 3345 C C . SER A 1 441 ? -3.157 2.578 -12.011 1.00 98.88 441 SER A C 1
ATOM 3347 O O . SER A 1 441 ? -3.159 1.395 -12.315 1.00 98.88 441 SER A O 1
ATOM 3349 N N . GLU A 1 442 ? -2.248 3.125 -11.200 1.00 98.88 442 GLU A N 1
ATOM 3350 C CA . GLU A 1 442 ? -1.115 2.404 -10.603 1.00 98.88 442 GLU A CA 1
ATOM 3351 C C . GLU A 1 442 ? -1.591 1.272 -9.682 1.00 98.88 442 GLU A C 1
ATOM 3353 O O . GLU A 1 442 ? -1.099 0.149 -9.757 1.00 98.88 442 GLU A O 1
ATOM 3358 N N . ALA A 1 443 ? -2.618 1.514 -8.854 1.00 98.88 443 ALA A N 1
ATOM 3359 C CA . ALA A 1 443 ? -3.185 0.454 -8.021 1.00 98.88 443 ALA A CA 1
ATOM 3360 C C . ALA A 1 443 ? -3.696 -0.718 -8.881 1.00 98.88 443 ALA A C 1
ATOM 3362 O O . ALA A 1 443 ? -3.522 -1.882 -8.517 1.00 98.88 443 ALA A O 1
ATOM 3363 N N . LEU A 1 444 ? -4.303 -0.430 -10.034 1.00 98.94 444 LEU A N 1
ATOM 3364 C CA . LEU A 1 444 ? -4.824 -1.443 -10.949 1.00 98.94 444 LEU A CA 1
ATOM 3365 C C . LEU A 1 444 ? -3.725 -2.102 -11.801 1.00 98.94 444 LEU A C 1
ATOM 3367 O O . LEU A 1 444 ? -3.757 -3.322 -11.943 1.00 98.94 444 LEU A O 1
ATOM 3371 N N . THR A 1 445 ? -2.743 -1.364 -12.328 1.00 98.88 445 THR A N 1
ATOM 3372 C CA . THR A 1 445 ? -1.621 -1.950 -13.088 1.00 98.88 445 THR A CA 1
ATOM 3373 C C . THR A 1 445 ? -0.770 -2.855 -12.211 1.00 98.88 445 THR A C 1
ATOM 3375 O O . THR A 1 445 ? -0.385 -3.926 -12.666 1.00 98.88 445 THR A O 1
ATOM 3378 N N . ASN A 1 446 ? -0.606 -2.523 -10.930 1.00 98.75 446 ASN A N 1
ATOM 3379 C CA . ASN A 1 446 ? 0.014 -3.421 -9.963 1.00 98.75 446 ASN A CA 1
ATOM 3380 C C . ASN A 1 446 ? -0.799 -4.714 -9.738 1.00 98.75 446 ASN A C 1
ATOM 3382 O O . ASN A 1 446 ? -0.245 -5.806 -9.618 1.00 98.75 446 ASN A O 1
ATOM 3386 N N . LEU A 1 447 ? -2.134 -4.619 -9.679 1.00 98.81 447 LEU A N 1
ATOM 3387 C CA . LEU A 1 447 ? -3.011 -5.766 -9.394 1.00 98.81 447 LEU A CA 1
ATOM 3388 C C . LEU A 1 447 ? -3.209 -6.703 -10.597 1.00 98.81 447 LEU A C 1
ATOM 3390 O O . LEU A 1 447 ? -3.601 -7.855 -10.414 1.00 98.81 447 LEU A O 1
ATOM 3394 N N . VAL A 1 448 ? -2.982 -6.225 -11.825 1.00 98.81 448 VAL A N 1
ATOM 3395 C CA . VAL A 1 448 ? -3.410 -6.891 -13.072 1.00 98.81 448 VAL A CA 1
ATOM 3396 C C . VAL A 1 448 ? -2.752 -8.254 -13.320 1.00 98.81 448 VAL A C 1
ATOM 3398 O O . VAL A 1 448 ? -3.220 -9.027 -14.154 1.00 98.81 448 VAL A O 1
ATOM 3401 N N . PHE A 1 449 ? -1.679 -8.575 -12.603 1.00 98.62 449 PHE A N 1
ATOM 3402 C CA . PHE A 1 449 ? -0.988 -9.861 -12.685 1.00 98.62 449 PHE A CA 1
ATOM 3403 C C . PHE A 1 449 ? -1.557 -10.923 -11.733 1.00 98.62 449 PHE A C 1
ATOM 3405 O O . PHE A 1 449 ? -1.240 -12.110 -11.858 1.00 98.62 449 PHE A O 1
ATOM 3412 N N . ALA A 1 450 ? -2.450 -10.526 -10.819 1.00 98.44 450 ALA A N 1
ATOM 3413 C CA . ALA A 1 450 ? -3.232 -11.452 -10.017 1.00 98.44 450 ALA A CA 1
ATOM 3414 C C . ALA A 1 450 ? -4.290 -12.160 -10.886 1.00 98.44 450 ALA A C 1
ATOM 3416 O O . ALA A 1 450 ? -4.951 -11.505 -11.689 1.00 98.44 450 ALA A O 1
ATOM 3417 N N . PRO A 1 451 ? -4.512 -13.477 -10.722 1.00 97.81 451 PRO A N 1
ATOM 3418 C CA . PRO A 1 451 ? -5.537 -14.207 -11.464 1.00 97.81 451 PRO A CA 1
ATOM 3419 C C . PRO A 1 451 ? -6.922 -13.956 -10.852 1.00 97.81 451 PRO A C 1
ATOM 3421 O O . PRO A 1 451 ? -7.439 -14.777 -10.088 1.00 97.81 451 PRO A O 1
ATOM 3424 N N . LEU A 1 452 ? -7.510 -12.799 -11.161 1.00 98.50 452 LEU A N 1
ATOM 3425 C CA . LEU A 1 452 ? -8.789 -12.378 -10.594 1.00 98.50 452 LEU A CA 1
ATOM 3426 C C . LEU A 1 452 ? -9.942 -13.235 -11.131 1.00 98.50 452 LEU A C 1
ATOM 3428 O O . LEU A 1 452 ? -9.884 -13.734 -12.261 1.00 98.50 452 LEU A O 1
ATOM 3432 N N . SER A 1 453 ? -10.980 -13.423 -10.311 1.00 97.25 453 SER A N 1
ATOM 3433 C CA . SER A 1 453 ? -12.124 -14.286 -10.641 1.00 97.25 453 SER A CA 1
ATOM 3434 C C . SER A 1 453 ? -12.884 -13.813 -11.887 1.00 97.25 453 SER A C 1
ATOM 3436 O O . SER A 1 453 ? -13.121 -14.621 -12.784 1.00 97.25 453 SER A O 1
ATOM 3438 N N . ASP A 1 454 ? -13.175 -12.513 -11.974 1.00 97.50 454 ASP A N 1
ATOM 3439 C CA . ASP A 1 454 ? -14.003 -11.871 -13.007 1.00 97.50 454 ASP A CA 1
ATOM 3440 C C . ASP A 1 454 ? -13.309 -10.632 -13.611 1.00 97.50 454 ASP A C 1
ATOM 3442 O O . ASP A 1 454 ? -13.941 -9.643 -13.990 1.00 97.50 454 ASP A O 1
ATOM 3446 N N . GLY A 1 455 ? -11.974 -10.662 -13.683 1.00 97.94 455 GLY A N 1
ATOM 3447 C CA . GLY A 1 455 ? -11.177 -9.535 -14.165 1.00 97.94 455 GLY A CA 1
ATOM 3448 C C . GLY A 1 455 ? -11.392 -8.281 -13.313 1.00 97.94 455 GLY A C 1
ATOM 3449 O O . GLY A 1 455 ? -11.359 -8.348 -12.084 1.00 97.94 455 GLY A O 1
ATOM 3450 N N . LEU A 1 456 ? -11.607 -7.126 -13.953 1.00 98.50 456 LEU A N 1
ATOM 3451 C CA . LEU A 1 456 ? -11.767 -5.853 -13.236 1.00 98.50 456 LEU A CA 1
ATOM 3452 C C . LEU A 1 456 ? -13.015 -5.817 -12.332 1.00 98.50 456 LEU A C 1
ATOM 3454 O O . LEU A 1 456 ? -13.022 -5.098 -11.336 1.00 98.50 456 LEU A O 1
ATOM 3458 N N . ASP A 1 457 ? -14.049 -6.608 -12.634 1.00 97.94 457 ASP A N 1
ATOM 3459 C CA . ASP A 1 457 ? -15.295 -6.627 -11.850 1.00 97.94 457 ASP A CA 1
ATOM 3460 C C . ASP A 1 457 ? -15.129 -7.272 -10.466 1.00 97.94 457 ASP A C 1
ATOM 3462 O O . ASP A 1 457 ? -15.982 -7.099 -9.597 1.00 97.94 457 ASP A O 1
ATOM 3466 N N . SER A 1 458 ? -14.012 -7.965 -10.225 1.00 97.00 458 SER A N 1
ATOM 3467 C CA . SER A 1 458 ? -13.660 -8.490 -8.903 1.00 97.00 458 SER A CA 1
ATOM 3468 C C . SER A 1 458 ? -13.036 -7.449 -7.968 1.00 97.00 458 SER A C 1
ATOM 3470 O O . SER A 1 458 ? -12.734 -7.791 -6.825 1.00 97.00 458 SER A O 1
ATOM 3472 N N . VAL A 1 459 ? -12.779 -6.219 -8.431 1.00 98.31 459 VAL A N 1
ATOM 3473 C CA . VAL A 1 459 ? -11.963 -5.235 -7.705 1.00 98.31 459 VAL A CA 1
ATOM 3474 C C . VAL A 1 459 ? -12.816 -4.232 -6.927 1.00 98.31 459 VAL A C 1
ATOM 3476 O O . VAL A 1 459 ? -13.734 -3.610 -7.459 1.00 98.31 459 VAL A O 1
ATOM 3479 N N . SER A 1 460 ? -12.432 -4.002 -5.672 1.00 98.12 460 SER A N 1
ATOM 3480 C CA . SER A 1 460 ? -12.916 -2.904 -4.832 1.00 98.12 460 SER A CA 1
ATOM 3481 C C . SER A 1 460 ? -11.757 -2.052 -4.328 1.00 98.12 460 SER A C 1
ATOM 3483 O O . SER A 1 460 ? -10.659 -2.558 -4.089 1.00 98.12 460 SER A O 1
ATOM 3485 N N . LEU A 1 461 ? -12.010 -0.756 -4.139 1.00 98.50 461 LEU A N 1
ATOM 3486 C CA . LEU A 1 461 ? -10.986 0.212 -3.748 1.00 98.50 461 LEU A CA 1
ATOM 3487 C C . LEU A 1 461 ? -11.215 0.813 -2.353 1.00 98.50 461 LEU A C 1
ATOM 3489 O O . LEU A 1 461 ? -12.341 1.000 -1.898 1.00 98.50 461 LEU A O 1
ATOM 3493 N N . SER A 1 462 ? -10.127 1.214 -1.706 1.00 98.38 462 SER A N 1
ATOM 3494 C CA . SER A 1 462 ? -10.123 2.169 -0.599 1.00 98.38 462 SER A CA 1
ATOM 3495 C C . SER A 1 462 ? -9.428 3.444 -1.051 1.00 98.38 462 SER A C 1
ATOM 3497 O O . SER A 1 462 ? -8.289 3.366 -1.502 1.00 98.38 462 SER A O 1
ATOM 3499 N N . ALA A 1 463 ? -10.057 4.609 -0.882 1.00 98.50 463 ALA A N 1
ATOM 3500 C CA . ALA A 1 463 ? -9.433 5.904 -1.178 1.00 98.50 463 ALA A CA 1
ATOM 3501 C C . ALA A 1 463 ? -9.140 6.682 0.113 1.00 98.50 463 ALA A C 1
ATOM 3503 O O . ALA A 1 463 ? -10.059 7.029 0.856 1.00 98.50 463 ALA A O 1
ATOM 3504 N N . ASN A 1 464 ? -7.862 6.954 0.386 1.00 98.62 464 ASN A N 1
ATOM 3505 C CA . ASN A 1 464 ? -7.421 7.690 1.572 1.00 98.62 464 ASN A CA 1
ATOM 3506 C C . ASN A 1 464 ? -6.863 9.059 1.178 1.00 98.62 464 ASN A C 1
ATOM 3508 O O . ASN A 1 464 ? -5.881 9.128 0.441 1.00 98.62 464 ASN A O 1
ATOM 3512 N N . TRP A 1 465 ? -7.491 10.130 1.663 1.00 98.56 465 TRP A N 1
ATOM 3513 C CA . TRP A 1 465 ? -7.242 11.512 1.251 1.00 98.56 465 TRP A CA 1
ATOM 3514 C C . TRP A 1 465 ? -6.430 12.268 2.301 1.00 98.56 465 TRP A C 1
ATOM 3516 O O . TRP A 1 465 ? -6.943 12.653 3.348 1.00 98.56 465 TRP A O 1
ATOM 3526 N N . MET A 1 466 ? -5.163 12.534 2.011 1.00 98.38 466 MET A N 1
ATOM 3527 C CA . MET A 1 466 ? -4.275 13.341 2.841 1.00 98.38 466 MET A CA 1
ATOM 3528 C C . MET A 1 466 ? -4.120 14.695 2.166 1.00 98.38 466 MET A C 1
ATOM 3530 O O . MET A 1 466 ? -3.417 14.820 1.165 1.00 98.38 466 MET A O 1
ATOM 3534 N N . TRP A 1 467 ? -4.806 15.710 2.686 1.00 97.75 467 TRP A N 1
ATOM 3535 C CA . TRP A 1 467 ? -4.915 16.996 2.005 1.00 97.75 467 TRP A CA 1
ATOM 3536 C C . TRP A 1 467 ? -4.597 18.174 2.928 1.00 97.75 467 TRP A C 1
ATOM 3538 O O . TRP A 1 467 ? -5.013 18.172 4.087 1.00 97.75 467 TRP A O 1
ATOM 3548 N N . PRO A 1 468 ? -3.883 19.209 2.462 1.00 96.38 468 PRO A N 1
ATOM 3549 C CA . PRO A 1 468 ? -3.594 20.401 3.256 1.00 96.38 468 PRO A CA 1
ATOM 3550 C C . PRO A 1 468 ? -4.739 21.428 3.180 1.00 96.38 468 PRO A C 1
ATOM 3552 O O . PRO A 1 468 ? -4.517 22.589 2.823 1.00 96.38 468 PRO A O 1
ATOM 3555 N N . CYS A 1 469 ? -5.975 21.029 3.502 1.00 94.69 469 CYS A N 1
ATOM 3556 C CA . CYS A 1 469 ? -7.131 21.928 3.402 1.00 94.69 469 CYS A CA 1
ATOM 3557 C C . CYS A 1 469 ? -6.884 23.234 4.165 1.00 94.69 469 CYS A C 1
ATOM 3559 O O . CYS A 1 469 ? -6.275 23.244 5.239 1.00 94.69 469 CYS A O 1
ATOM 3561 N N . ARG A 1 470 ? -7.353 24.352 3.604 1.00 92.00 470 ARG A N 1
ATOM 3562 C CA . ARG A 1 470 ? -7.217 25.709 4.174 1.00 92.00 470 ARG A CA 1
ATOM 3563 C C . ARG A 1 470 ? -5.773 26.168 4.437 1.00 92.00 470 ARG A C 1
ATOM 3565 O O . ARG A 1 470 ? -5.574 27.219 5.048 1.00 92.00 470 ARG A O 1
ATOM 3572 N N . SER A 1 471 ? -4.760 25.418 3.998 1.00 91.00 471 SER A N 1
ATOM 3573 C CA . SER A 1 471 ? -3.355 25.770 4.239 1.00 91.00 471 SER A CA 1
ATOM 3574 C C . SER A 1 471 ? -2.832 26.820 3.271 1.00 91.00 471 SER A C 1
ATOM 3576 O O . SER A 1 471 ? -1.940 27.581 3.642 1.00 91.00 471 SER A O 1
ATOM 3578 N N . GLN A 1 472 ? -3.411 26.889 2.074 1.00 91.94 472 GLN A N 1
ATOM 3579 C CA . GLN A 1 472 ? -3.202 27.948 1.094 1.00 91.94 472 GLN A CA 1
ATOM 3580 C C . GLN A 1 472 ? -4.430 28.070 0.185 1.00 91.94 472 GLN A C 1
ATOM 3582 O O . GLN A 1 472 ? -5.302 27.201 0.169 1.00 91.94 472 GLN A O 1
ATOM 3587 N N . LYS A 1 473 ? -4.507 29.168 -0.570 1.00 94.38 473 LYS A N 1
ATOM 3588 C CA . LYS A 1 473 ? -5.603 29.420 -1.509 1.00 94.38 473 LYS A CA 1
ATOM 3589 C C . LYS A 1 473 ? -5.640 28.338 -2.599 1.00 94.38 473 LYS A C 1
ATOM 3591 O O . LYS A 1 473 ? -4.607 28.029 -3.203 1.00 94.38 473 LYS A O 1
ATOM 3596 N N . GLY A 1 474 ? -6.829 27.817 -2.882 1.00 95.88 474 GLY A N 1
ATOM 3597 C CA . GLY A 1 474 ? -7.076 26.825 -3.922 1.00 95.88 474 GLY A CA 1
ATOM 3598 C C . GLY A 1 474 ? -6.908 25.366 -3.505 1.00 95.88 474 GLY A C 1
ATOM 3599 O O . GLY A 1 474 ? -7.192 24.506 -4.333 1.00 95.88 474 GLY A O 1
ATOM 3600 N N . GLU A 1 475 ? -6.475 25.044 -2.281 1.00 95.75 475 GLU A N 1
ATOM 3601 C CA . GLU A 1 475 ? -6.331 23.637 -1.866 1.00 95.75 475 GLU A CA 1
ATOM 3602 C C . GLU A 1 475 ? -7.661 22.910 -1.726 1.00 95.75 475 GLU A C 1
ATOM 3604 O O . GLU A 1 475 ? -7.757 21.749 -2.118 1.00 95.75 475 GLU A O 1
ATOM 3609 N N . ASP A 1 476 ? -8.702 23.582 -1.237 1.00 96.94 476 ASP A N 1
ATOM 3610 C CA . ASP A 1 476 ? -10.007 22.944 -1.064 1.00 96.94 476 ASP A CA 1
ATOM 3611 C C . ASP A 1 476 ? -10.655 22.718 -2.447 1.00 96.94 476 ASP A C 1
ATOM 3613 O O . ASP A 1 476 ? -11.287 21.688 -2.693 1.00 96.94 476 ASP A O 1
ATOM 3617 N N . ALA A 1 477 ? -10.426 23.643 -3.391 1.00 97.62 477 ALA A N 1
ATOM 3618 C CA . ALA A 1 477 ? -10.824 23.479 -4.791 1.00 97.62 477 ALA A CA 1
ATOM 3619 C C . ALA A 1 477 ? -10.065 22.328 -5.480 1.00 97.62 477 ALA A C 1
ATOM 3621 O O . ALA A 1 477 ? -10.661 21.566 -6.243 1.00 97.62 477 ALA A O 1
ATOM 3622 N N . ARG A 1 478 ? -8.765 22.170 -5.191 1.00 97.81 478 ARG A N 1
ATOM 3623 C CA . ARG A 1 478 ? -7.950 21.060 -5.708 1.00 97.81 478 ARG A CA 1
ATOM 3624 C C . ARG A 1 478 ? -8.411 19.710 -5.152 1.00 97.81 478 ARG A C 1
ATOM 3626 O O . ARG A 1 478 ? -8.530 18.776 -5.940 1.00 97.81 478 ARG A O 1
ATOM 3633 N N . LEU A 1 479 ? -8.745 19.616 -3.858 1.00 98.25 479 LEU A N 1
ATOM 3634 C CA . LEU A 1 479 ? -9.329 18.401 -3.269 1.00 98.25 479 LEU A CA 1
ATOM 3635 C C . LEU A 1 479 ? -10.637 18.023 -3.965 1.00 98.25 479 LEU A C 1
ATOM 3637 O O . LEU A 1 479 ? -10.835 16.867 -4.323 1.00 98.25 479 LEU A O 1
ATOM 3641 N N . TYR A 1 480 ? -11.525 18.996 -4.187 1.00 98.06 480 TYR A N 1
ATOM 3642 C CA . TYR A 1 480 ? -12.793 18.734 -4.863 1.00 98.06 480 TYR A CA 1
ATOM 3643 C C . TYR A 1 480 ? -12.582 18.185 -6.281 1.00 98.06 480 TYR A C 1
ATOM 3645 O O . TYR A 1 480 ? -13.186 17.177 -6.640 1.00 98.06 480 TYR A O 1
ATOM 3653 N N . ALA A 1 481 ? -11.693 18.805 -7.066 1.00 98.38 481 ALA A N 1
ATOM 3654 C CA . ALA A 1 481 ? -11.363 18.347 -8.416 1.00 98.38 481 ALA A CA 1
ATOM 3655 C C . ALA A 1 481 ? -10.761 16.930 -8.420 1.00 98.38 481 ALA A C 1
ATOM 3657 O O . ALA A 1 481 ? -11.118 16.111 -9.264 1.00 98.38 481 ALA A O 1
ATOM 3658 N N . ALA A 1 482 ? -9.894 16.629 -7.450 1.00 98.69 482 ALA A N 1
ATOM 3659 C CA . ALA A 1 482 ? -9.287 15.316 -7.256 1.00 98.69 482 ALA A CA 1
ATOM 3660 C C . ALA A 1 482 ? -10.341 14.230 -6.951 1.00 98.69 482 ALA A C 1
ATOM 3662 O O . ALA A 1 482 ? -10.412 13.207 -7.637 1.00 98.69 482 ALA A O 1
ATOM 3663 N N . VAL A 1 483 ? -11.218 14.483 -5.970 1.00 98.69 483 VAL A N 1
ATOM 3664 C CA . VAL A 1 483 ? -12.312 13.576 -5.577 1.00 98.69 483 VAL A CA 1
ATOM 3665 C C . VAL A 1 483 ? -13.303 13.371 -6.720 1.00 98.69 483 VAL A C 1
ATOM 3667 O O . VAL A 1 483 ? -13.705 12.237 -6.988 1.00 98.69 483 VAL A O 1
ATOM 3670 N N . GLU A 1 484 ? -13.686 14.441 -7.421 1.00 98.69 484 GLU A N 1
ATOM 3671 C CA . GLU A 1 484 ? -14.585 14.354 -8.573 1.00 98.69 484 GLU A CA 1
ATOM 3672 C C . GLU A 1 484 ? -13.965 13.522 -9.704 1.00 98.69 484 GLU A C 1
ATOM 3674 O O . GLU A 1 484 ? -14.641 12.658 -10.268 1.00 98.69 484 GLU A O 1
ATOM 3679 N N . ALA A 1 485 ? -12.685 13.741 -10.020 1.00 98.75 485 ALA A N 1
ATOM 3680 C CA . ALA A 1 485 ? -11.984 13.003 -11.065 1.00 98.75 485 ALA A CA 1
ATOM 3681 C C . ALA A 1 485 ? -11.875 11.509 -10.744 1.00 98.75 485 ALA A C 1
ATOM 3683 O O . ALA A 1 485 ? -12.184 10.688 -11.609 1.00 98.75 485 ALA A O 1
ATOM 3684 N N . LEU A 1 486 ? -11.507 11.158 -9.505 1.00 98.69 486 LEU A N 1
ATOM 3685 C CA . LEU A 1 486 ? -11.476 9.768 -9.045 1.00 98.69 486 LEU A CA 1
ATOM 3686 C C . LEU A 1 486 ? -12.868 9.139 -9.118 1.00 98.69 486 LEU A C 1
ATOM 3688 O O . LEU A 1 486 ? -13.023 8.052 -9.666 1.00 98.69 486 LEU A O 1
ATOM 3692 N N . SER A 1 487 ? -13.892 9.830 -8.609 1.00 98.50 487 SER A N 1
ATOM 3693 C CA . SER A 1 487 ? -15.267 9.327 -8.610 1.00 98.50 487 SER A CA 1
ATOM 3694 C C . SER A 1 487 ? -15.777 9.058 -10.026 1.00 98.50 487 SER A C 1
ATOM 3696 O O . SER A 1 487 ? -16.321 7.983 -10.278 1.00 98.50 487 SER A O 1
ATOM 3698 N N . ARG A 1 488 ? -15.576 9.995 -10.962 1.00 98.62 488 ARG A N 1
ATOM 3699 C CA . ARG A 1 488 ? -15.967 9.808 -12.367 1.00 98.62 488 ARG A CA 1
ATOM 3700 C C . ARG A 1 488 ? -15.215 8.646 -13.004 1.00 98.62 488 ARG A C 1
ATOM 3702 O O . ARG A 1 488 ? -15.856 7.781 -13.590 1.00 98.62 488 ARG A O 1
ATOM 3709 N N . PHE A 1 489 ? -13.898 8.584 -12.822 1.00 98.75 489 PHE A N 1
ATOM 3710 C CA . PHE A 1 489 ? -13.073 7.526 -13.399 1.00 98.75 489 PHE A CA 1
ATOM 3711 C C . PHE A 1 489 ? -13.461 6.136 -12.874 1.00 98.75 489 PHE A C 1
ATOM 3713 O O . PHE A 1 489 ? -13.666 5.223 -13.666 1.00 98.75 489 PHE A O 1
ATOM 3720 N N . CYS A 1 490 ? -13.678 5.973 -11.563 1.00 98.62 490 CYS A N 1
ATOM 3721 C CA . CYS A 1 490 ? -14.150 4.706 -10.989 1.00 98.62 490 CYS A CA 1
ATOM 3722 C C . CYS A 1 490 ? -15.548 4.310 -11.496 1.00 98.62 490 CYS A C 1
ATOM 3724 O O . CYS A 1 490 ? -15.782 3.138 -11.787 1.00 98.62 490 CYS A O 1
ATOM 3726 N N . CYS A 1 491 ? -16.468 5.272 -11.649 1.00 98.56 491 CYS A N 1
ATOM 3727 C CA . CYS A 1 491 ? -17.786 5.024 -12.242 1.00 98.56 491 CYS A CA 1
ATOM 3728 C C . CYS A 1 491 ? -17.684 4.552 -13.700 1.00 98.56 491 CYS A C 1
ATOM 3730 O O . CYS A 1 491 ? -18.385 3.617 -14.085 1.00 98.56 491 CYS A O 1
ATOM 3732 N N . GLU A 1 492 ? -16.813 5.170 -14.500 1.00 98.38 492 GLU A N 1
ATOM 3733 C CA . GLU A 1 492 ? -16.558 4.780 -15.893 1.00 98.38 492 GLU A CA 1
ATOM 3734 C C . GLU A 1 492 ? -15.905 3.390 -15.979 1.00 98.38 492 GLU A C 1
ATOM 3736 O O . GLU A 1 492 ? -16.338 2.551 -16.769 1.00 98.38 492 GLU A O 1
ATOM 3741 N N . LEU A 1 493 ? -14.949 3.095 -15.091 1.00 98.44 493 LEU A N 1
ATOM 3742 C CA . LEU A 1 493 ? -14.337 1.771 -14.933 1.00 98.44 493 LEU A CA 1
ATOM 3743 C C . LEU A 1 493 ? -15.295 0.713 -14.364 1.00 98.44 493 LEU A C 1
ATOM 3745 O O . LEU A 1 493 ? -15.004 -0.479 -14.471 1.00 98.44 493 LEU A O 1
ATOM 3749 N N . LYS A 1 494 ? -16.433 1.130 -13.792 1.00 97.94 494 LYS A N 1
ATOM 3750 C CA . LYS A 1 494 ? -17.446 0.290 -13.124 1.00 97.94 494 LYS A CA 1
ATOM 3751 C C . LYS A 1 494 ? -16.921 -0.447 -11.888 1.00 97.94 494 LYS A C 1
ATOM 3753 O O . LYS A 1 494 ? -17.343 -1.564 -11.610 1.00 97.94 494 LYS A O 1
ATOM 3758 N N . ILE A 1 495 ? -16.040 0.199 -11.132 1.00 97.06 495 ILE A N 1
ATOM 3759 C CA . ILE A 1 495 ? -15.506 -0.305 -9.860 1.00 97.06 495 ILE A CA 1
ATOM 3760 C C . ILE A 1 495 ? -15.964 0.584 -8.704 1.00 97.06 495 ILE A C 1
ATOM 3762 O O . ILE A 1 495 ? -16.180 1.787 -8.867 1.00 97.06 495 ILE A O 1
ATOM 3766 N N . ASN A 1 496 ? -16.138 0.001 -7.521 1.00 96.44 496 ASN A N 1
ATOM 3767 C CA . ASN A 1 496 ? -16.610 0.724 -6.344 1.00 96.44 496 ASN A CA 1
ATOM 3768 C C . ASN A 1 496 ? -15.455 1.176 -5.433 1.00 96.44 496 ASN A C 1
ATOM 3770 O O . ASN A 1 496 ? -14.394 0.559 -5.358 1.00 96.44 496 ASN A O 1
ATOM 3774 N N . VAL A 1 497 ? -15.713 2.244 -4.677 1.00 97.69 497 VAL A N 1
ATOM 3775 C CA . VAL A 1 497 ? -14.865 2.713 -3.572 1.00 97.69 497 VAL A CA 1
ATOM 3776 C C . VAL A 1 497 ? -15.678 2.579 -2.274 1.00 97.69 497 VAL A C 1
ATOM 3778 O O . VAL A 1 497 ? -16.261 3.561 -1.817 1.00 97.69 497 VAL A O 1
ATOM 3781 N N . PRO A 1 498 ? -15.850 1.358 -1.725 1.00 94.12 498 PRO A N 1
ATOM 3782 C CA . PRO A 1 498 ? -16.741 1.115 -0.585 1.00 94.12 498 PRO A CA 1
ATOM 3783 C C . PRO A 1 498 ? -16.234 1.681 0.746 1.00 94.12 498 PRO A C 1
ATOM 3785 O O . PRO A 1 498 ? -16.994 1.740 1.708 1.00 94.12 498 PRO A O 1
ATOM 3788 N N . THR A 1 499 ? -14.961 2.063 0.825 1.00 94.50 499 THR A N 1
ATOM 3789 C CA . THR A 1 499 ? -14.339 2.572 2.048 1.00 94.50 499 THR A CA 1
ATOM 3790 C C . THR A 1 499 ? -13.310 3.651 1.724 1.00 94.50 499 THR A C 1
ATOM 3792 O O . THR A 1 499 ? -12.807 3.759 0.605 1.00 94.50 499 THR A O 1
ATOM 3795 N N . GLY A 1 500 ? -12.972 4.452 2.723 1.00 93.81 500 GLY A N 1
ATOM 3796 C CA . GLY A 1 500 ? -11.942 5.471 2.636 1.00 93.81 500 GLY A CA 1
ATOM 3797 C C . GLY A 1 500 ? -11.764 6.180 3.967 1.00 93.81 500 GLY A C 1
ATOM 3798 O O . GLY A 1 500 ? -12.485 5.909 4.930 1.00 93.81 500 GLY A O 1
ATOM 3799 N N . LYS A 1 501 ? -10.801 7.094 4.007 1.00 95.31 501 LYS A N 1
ATOM 3800 C CA . LYS A 1 501 ? -10.562 7.987 5.142 1.00 95.31 501 LYS A CA 1
ATOM 3801 C C . LYS A 1 501 ? -9.993 9.304 4.643 1.00 95.31 501 LYS A C 1
ATOM 3803 O O . LYS A 1 501 ? -9.474 9.379 3.529 1.00 95.31 501 LYS A O 1
ATOM 3808 N N . ASP A 1 502 ? -10.068 10.333 5.465 1.00 95.69 502 ASP A N 1
ATOM 3809 C CA . ASP A 1 502 ? -9.444 11.616 5.194 1.00 95.69 502 ASP A CA 1
ATOM 3810 C C . ASP A 1 502 ? -8.606 12.109 6.379 1.00 95.69 502 ASP A C 1
ATOM 3812 O O . ASP A 1 502 ? -8.846 11.797 7.545 1.00 95.69 502 ASP A O 1
ATOM 3816 N N . SER A 1 503 ? -7.575 12.878 6.049 1.00 95.31 503 SER A N 1
ATOM 3817 C CA . SER A 1 503 ? -6.733 13.634 6.963 1.00 95.31 503 SER A CA 1
ATOM 3818 C C . SER A 1 503 ? -6.502 14.991 6.308 1.00 95.31 503 SER A C 1
ATOM 3820 O O . SER A 1 503 ? -5.770 15.086 5.328 1.00 95.31 503 SER A O 1
ATOM 3822 N N . LEU A 1 504 ? -7.135 16.045 6.827 1.00 95.19 504 LEU A N 1
ATOM 3823 C CA . LEU A 1 504 ? -7.278 17.330 6.117 1.00 95.19 504 LEU A CA 1
ATOM 3824 C C . LEU A 1 504 ? -6.364 18.461 6.627 1.00 95.19 504 LEU A C 1
ATOM 3826 O O . LEU A 1 504 ? -6.537 19.621 6.258 1.00 95.19 504 LEU A O 1
ATOM 3830 N N . SER A 1 505 ? -5.394 18.141 7.485 1.00 92.81 505 SER A N 1
ATOM 3831 C CA . SER A 1 505 ? -4.488 19.101 8.136 1.00 92.81 505 SER A CA 1
ATOM 3832 C C . SER A 1 505 ? -3.014 18.818 7.815 1.00 92.81 505 SER A C 1
ATOM 3834 O O . SER A 1 505 ? -2.159 18.854 8.703 1.00 92.81 505 SER A O 1
ATOM 3836 N N . LEU A 1 506 ? -2.705 18.468 6.559 1.00 95.19 506 LEU A N 1
ATOM 3837 C CA . LEU A 1 506 ? -1.357 18.081 6.108 1.00 95.19 506 LEU A CA 1
ATOM 3838 C C . LEU A 1 506 ? -0.420 19.281 5.912 1.00 95.19 506 LEU A C 1
ATOM 3840 O O . LEU A 1 506 ? 0.042 19.593 4.817 1.00 95.19 506 LEU A O 1
ATOM 3844 N N . SER A 1 507 ? -0.141 19.982 7.004 1.00 94.50 507 SER A N 1
ATOM 3845 C CA . SER A 1 507 ? 0.857 21.041 7.026 1.00 94.50 507 SER A CA 1
ATOM 3846 C C . SER A 1 507 ? 1.606 21.079 8.355 1.00 94.50 507 SER A C 1
ATOM 3848 O O . SER A 1 507 ? 1.101 20.632 9.391 1.00 94.50 507 SER A O 1
ATOM 3850 N N . GLN A 1 508 ? 2.827 21.608 8.309 1.00 93.38 508 GLN A N 1
ATOM 3851 C CA . GLN A 1 508 ? 3.702 21.784 9.461 1.00 93.38 508 GLN A CA 1
ATOM 3852 C C . GLN A 1 508 ? 4.036 23.265 9.622 1.00 93.38 508 GLN A C 1
ATOM 3854 O O . GLN A 1 508 ? 4.567 23.887 8.700 1.00 93.38 508 GLN A O 1
ATOM 3859 N N . GLN A 1 509 ? 3.759 23.820 10.802 1.00 91.75 509 GLN A N 1
ATOM 3860 C CA . GLN A 1 509 ? 4.189 25.167 11.164 1.00 91.75 509 GLN A CA 1
ATOM 3861 C C . GLN A 1 509 ? 5.427 25.097 12.065 1.00 91.75 509 GLN A C 1
ATOM 3863 O O . GLN A 1 509 ? 5.486 24.286 12.991 1.00 91.75 509 GLN A O 1
ATOM 3868 N N . TYR A 1 510 ? 6.414 25.946 11.785 1.00 91.19 510 TYR A N 1
ATOM 3869 C CA . TYR A 1 510 ? 7.662 26.053 12.538 1.00 91.19 510 TYR A CA 1
ATOM 3870 C C . TYR A 1 510 ? 7.685 27.318 13.420 1.00 91.19 510 TYR A C 1
ATOM 3872 O O . TYR A 1 510 ? 7.047 28.321 13.078 1.00 91.19 510 TYR A O 1
ATOM 3880 N N . PRO A 1 511 ? 8.447 27.330 14.536 1.00 89.25 511 PRO A N 1
ATOM 3881 C CA . PRO A 1 511 ? 8.543 28.483 15.442 1.00 89.25 511 PRO A CA 1
ATOM 3882 C C . PRO A 1 511 ? 9.029 29.782 14.787 1.00 89.25 511 PRO A C 1
ATOM 3884 O O . PRO A 1 511 ? 8.707 30.872 15.254 1.00 89.25 511 PRO A O 1
ATOM 3887 N N . ASN A 1 512 ? 9.791 29.678 13.696 1.00 88.38 512 ASN A N 1
ATOM 3888 C CA . ASN A 1 512 ? 10.262 30.812 12.897 1.00 88.38 512 ASN A CA 1
ATOM 3889 C C . ASN A 1 512 ? 9.161 31.431 12.002 1.00 88.38 512 ASN A C 1
ATOM 3891 O O . ASN A 1 512 ? 9.435 32.384 11.275 1.00 88.38 512 ASN A O 1
ATOM 3895 N N . GLY A 1 513 ? 7.934 30.899 12.038 1.00 87.88 513 GLY A N 1
ATOM 3896 C CA . GLY A 1 513 ? 6.805 31.326 11.209 1.00 87.88 513 GLY A CA 1
ATOM 3897 C C . GLY A 1 513 ? 6.742 30.657 9.834 1.00 87.88 513 GLY A C 1
ATOM 3898 O O . GLY A 1 513 ? 5.798 30.911 9.087 1.00 87.88 513 GLY A O 1
ATOM 3899 N N . GLU A 1 514 ? 7.705 29.799 9.494 1.00 89.88 514 GLU A N 1
ATOM 3900 C CA . GLU A 1 514 ? 7.695 29.026 8.255 1.00 89.88 514 GLU A CA 1
ATOM 3901 C C . GLU A 1 514 ? 6.586 27.968 8.282 1.00 89.88 514 GLU A C 1
ATOM 3903 O O . GLU A 1 514 ? 6.352 27.312 9.300 1.00 89.88 514 GLU A O 1
ATOM 3908 N N . LYS A 1 515 ? 5.892 27.807 7.152 1.00 92.56 515 LYS A N 1
ATOM 3909 C CA . LYS A 1 515 ? 4.862 26.786 6.958 1.00 92.56 515 LYS A CA 1
ATOM 3910 C C . LYS A 1 515 ? 5.249 25.913 5.771 1.00 92.56 515 LYS A C 1
ATOM 3912 O O . LYS A 1 515 ? 5.455 26.434 4.677 1.00 92.56 515 LYS A O 1
ATOM 3917 N N . ILE A 1 516 ? 5.333 24.608 6.001 1.00 95.75 516 ILE A N 1
ATOM 3918 C CA . ILE A 1 516 ? 5.562 23.597 4.967 1.00 95.75 516 ILE A CA 1
ATOM 3919 C C . ILE A 1 516 ? 4.244 22.875 4.709 1.00 95.75 516 ILE A C 1
ATOM 3921 O O . ILE A 1 516 ? 3.553 22.462 5.644 1.00 95.75 516 ILE A O 1
ATOM 3925 N N . ILE A 1 517 ? 3.876 22.771 3.436 1.00 96.56 517 ILE A N 1
ATOM 3926 C CA . ILE A 1 517 ? 2.607 22.200 2.987 1.00 96.56 517 ILE A CA 1
ATOM 3927 C C . ILE A 1 517 ? 2.904 20.850 2.344 1.00 96.56 517 ILE A C 1
ATOM 3929 O O . ILE A 1 517 ? 3.781 20.757 1.490 1.00 96.56 517 ILE A O 1
ATOM 3933 N N . SER A 1 518 ? 2.205 19.786 2.724 1.00 97.62 518 SER A N 1
ATOM 3934 C CA . SER A 1 518 ? 2.364 18.525 1.996 1.00 97.62 518 SER A CA 1
ATOM 3935 C C . SER A 1 518 ? 1.599 18.573 0.676 1.00 97.62 518 SER A C 1
ATOM 3937 O O . SER A 1 518 ? 0.524 19.176 0.627 1.00 97.62 518 SER A O 1
ATOM 3939 N N . PRO A 1 519 ? 2.104 17.935 -0.392 1.00 97.31 519 PRO A N 1
ATOM 3940 C CA . PRO A 1 519 ? 1.312 17.706 -1.593 1.00 97.31 519 PRO A CA 1
ATOM 3941 C C . PRO A 1 519 ? -0.043 17.063 -1.260 1.00 97.31 519 PRO A C 1
ATOM 3943 O O . PRO A 1 519 ? -0.117 16.133 -0.452 1.00 97.31 519 PRO A O 1
ATOM 3946 N N . GLY A 1 520 ? -1.116 17.548 -1.888 1.00 97.94 520 GLY A N 1
ATOM 3947 C CA . GLY A 1 520 ? -2.418 16.886 -1.825 1.00 97.94 520 GLY A CA 1
ATOM 3948 C C . GLY A 1 520 ? -2.305 15.468 -2.381 1.00 97.94 520 GLY A C 1
ATOM 3949 O O . GLY A 1 520 ? -1.879 15.282 -3.519 1.00 97.94 520 GLY A O 1
ATOM 3950 N N . THR A 1 521 ? -2.638 14.473 -1.562 1.00 98.62 521 THR A N 1
ATOM 3951 C CA . THR A 1 521 ? -2.341 13.065 -1.834 1.00 98.62 521 THR A CA 1
ATOM 3952 C C . THR A 1 521 ? -3.585 12.213 -1.657 1.00 98.62 521 THR A C 1
ATOM 3954 O O . THR A 1 521 ? -4.228 12.253 -0.609 1.00 98.62 521 THR A O 1
ATOM 3957 N N . VAL A 1 522 ? -3.881 11.382 -2.652 1.00 98.81 522 VAL A N 1
ATOM 3958 C CA . VAL A 1 522 ? -4.770 10.231 -2.491 1.00 98.81 522 VAL A CA 1
ATOM 3959 C C . VAL A 1 522 ? -3.947 8.955 -2.599 1.00 98.81 522 VAL A C 1
ATOM 3961 O O . VAL A 1 522 ? -3.161 8.799 -3.531 1.00 98.81 522 VAL A O 1
ATOM 3964 N N . ILE A 1 523 ? -4.110 8.058 -1.628 1.00 98.88 523 ILE A N 1
ATOM 3965 C CA . ILE A 1 523 ? -3.577 6.696 -1.694 1.00 98.88 523 ILE A CA 1
ATOM 3966 C C . ILE A 1 523 ? -4.750 5.761 -1.950 1.00 98.88 523 ILE A C 1
ATOM 3968 O O . ILE A 1 523 ? -5.703 5.717 -1.161 1.00 98.88 523 ILE A O 1
ATOM 3972 N N . VAL A 1 524 ? -4.668 5.015 -3.047 1.00 98.88 524 VAL A N 1
ATOM 3973 C CA . VAL A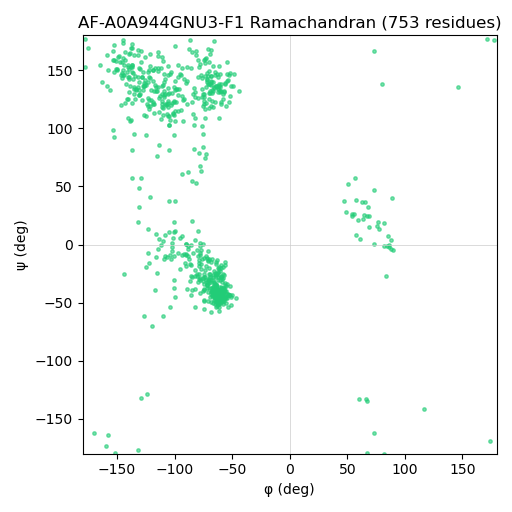 1 524 ? -5.659 4.020 -3.443 1.00 98.88 524 VAL A CA 1
ATOM 3974 C C . VAL A 1 524 ? -5.123 2.640 -3.096 1.00 98.88 524 VAL A C 1
ATOM 3976 O O . VAL A 1 524 ? -4.061 2.246 -3.566 1.00 98.88 524 VAL A O 1
ATOM 3979 N N . SER A 1 525 ? -5.856 1.897 -2.272 1.00 98.81 525 SER A N 1
ATOM 3980 C CA . SER A 1 525 ? -5.612 0.467 -2.059 1.00 98.81 525 SER A CA 1
ATOM 3981 C C . SER A 1 525 ? -6.646 -0.321 -2.845 1.00 98.81 525 SER A C 1
ATOM 3983 O O . SER A 1 525 ? -7.836 -0.035 -2.722 1.00 98.81 525 SER A O 1
ATOM 3985 N N . ALA A 1 526 ? -6.218 -1.307 -3.627 1.00 98.56 526 ALA A N 1
ATOM 3986 C CA . ALA A 1 526 ? -7.119 -2.206 -4.339 1.00 98.56 526 ALA A CA 1
ATOM 3987 C C . ALA A 1 526 ? -7.148 -3.580 -3.660 1.00 98.56 526 ALA A C 1
ATOM 3989 O O . ALA A 1 526 ? -6.140 -4.043 -3.121 1.00 98.56 526 ALA A O 1
ATOM 3990 N N . GLY A 1 527 ? -8.310 -4.228 -3.678 1.00 98.06 527 GLY A N 1
ATOM 3991 C CA . GLY A 1 527 ? -8.504 -5.603 -3.230 1.00 98.06 527 GLY A CA 1
ATOM 3992 C C . GLY A 1 527 ? -9.363 -6.364 -4.232 1.00 98.06 527 GLY A C 1
ATOM 3993 O O . GLY A 1 527 ? -10.370 -5.826 -4.690 1.00 98.06 527 GLY A O 1
ATOM 3994 N N . GLY A 1 528 ? -8.977 -7.595 -4.574 1.00 97.69 528 GLY A N 1
ATOM 3995 C CA . GLY A 1 528 ? -9.717 -8.413 -5.537 1.00 97.69 528 GLY A CA 1
ATOM 3996 C C . GLY A 1 528 ? -9.715 -9.903 -5.216 1.00 97.69 528 GLY A C 1
ATOM 3997 O O . GLY A 1 528 ? -8.741 -10.435 -4.678 1.00 97.69 528 GLY A O 1
ATOM 3998 N N . GLU A 1 529 ? -10.822 -10.572 -5.540 1.00 97.50 529 GLU A N 1
ATOM 3999 C CA . GLU A 1 529 ? -10.953 -12.027 -5.421 1.00 97.50 529 GLU A CA 1
ATOM 4000 C C . GLU A 1 529 ? -10.072 -12.739 -6.449 1.00 97.50 529 GLU A C 1
ATOM 4002 O O . GLU A 1 529 ? -10.095 -12.414 -7.634 1.00 97.50 529 GLU A O 1
ATOM 4007 N N . VAL A 1 530 ? -9.318 -13.736 -5.988 1.00 97.75 530 VAL A N 1
ATOM 4008 C CA . VAL A 1 530 ? -8.437 -14.566 -6.810 1.00 97.75 530 VAL A CA 1
ATOM 4009 C C . VAL A 1 530 ? -9.022 -15.969 -6.930 1.00 97.75 530 VAL A C 1
ATOM 4011 O O . VAL A 1 530 ? -9.267 -16.621 -5.913 1.00 97.75 530 VAL A O 1
ATOM 4014 N N . ASN A 1 531 ? -9.180 -16.477 -8.154 1.00 94.88 531 ASN A N 1
ATOM 4015 C CA . ASN A 1 531 ? -9.753 -17.810 -8.388 1.00 94.88 531 ASN A CA 1
ATOM 4016 C C . ASN A 1 531 ? -8.724 -18.953 -8.318 1.00 94.88 531 ASN A C 1
ATOM 4018 O O . ASN A 1 531 ? -9.085 -20.100 -8.025 1.00 94.88 531 ASN A O 1
ATOM 4022 N N . ASP A 1 532 ? -7.454 -18.665 -8.614 1.00 96.00 532 ASP A N 1
ATOM 4023 C CA . ASP A 1 532 ? -6.365 -19.640 -8.600 1.00 96.00 532 ASP A CA 1
ATOM 4024 C C . ASP A 1 532 ? -5.003 -18.991 -8.319 1.00 96.00 532 ASP A C 1
ATOM 4026 O O . ASP A 1 532 ? -4.277 -18.605 -9.233 1.00 96.00 532 ASP A O 1
ATOM 4030 N N . ILE A 1 533 ? -4.608 -18.948 -7.046 1.00 96.06 533 ILE A N 1
ATOM 4031 C CA . ILE A 1 533 ? -3.329 -18.379 -6.588 1.00 96.06 533 ILE A CA 1
ATOM 4032 C C . ILE A 1 533 ? -2.084 -18.994 -7.255 1.00 96.06 533 ILE A C 1
ATOM 4034 O O . ILE A 1 533 ? -1.000 -18.430 -7.168 1.00 96.06 533 ILE A O 1
ATOM 4038 N N . ARG A 1 534 ? -2.201 -20.151 -7.920 1.00 93.75 534 ARG A N 1
ATOM 4039 C CA . ARG A 1 534 ? -1.076 -20.824 -8.592 1.00 93.75 534 ARG A CA 1
ATOM 4040 C C . ARG A 1 534 ? -0.748 -20.213 -9.956 1.00 93.75 534 ARG A C 1
ATOM 4042 O O . ARG A 1 534 ? 0.263 -20.579 -10.543 1.00 93.75 534 ARG A O 1
ATOM 4049 N N . LYS A 1 535 ? -1.604 -19.320 -10.463 1.00 96.25 535 LYS A N 1
ATOM 4050 C CA . LYS A 1 535 ? -1.408 -18.580 -11.721 1.00 96.25 535 LYS A CA 1
ATOM 4051 C C . LYS A 1 535 ? -0.893 -17.151 -11.511 1.00 96.25 535 LYS A C 1
ATOM 4053 O O . LYS A 1 535 ? -0.947 -16.349 -12.435 1.00 96.25 535 LYS A O 1
ATOM 4058 N N . VAL A 1 536 ? -0.455 -16.817 -10.297 1.00 96.88 536 VAL A N 1
ATOM 4059 C CA . VAL A 1 536 ? 0.219 -15.545 -9.990 1.00 96.88 536 VAL A CA 1
ATOM 4060 C C . VAL A 1 536 ? 1.378 -15.347 -10.967 1.00 96.88 536 VAL A C 1
ATOM 4062 O O . VAL A 1 536 ? 2.213 -16.239 -11.117 1.00 96.88 536 VAL A O 1
ATOM 4065 N N . VAL A 1 537 ? 1.420 -14.183 -11.614 1.00 98.38 537 VAL A N 1
ATOM 4066 C CA . VAL A 1 537 ? 2.520 -13.778 -12.495 1.00 98.38 537 VAL A CA 1
ATOM 4067 C C . VAL A 1 537 ? 3.442 -12.844 -11.716 1.00 98.38 537 VAL A C 1
ATOM 4069 O O . VAL A 1 537 ? 2.979 -11.937 -11.031 1.00 98.38 537 VAL A O 1
ATOM 4072 N N . ASN A 1 538 ? 4.748 -13.092 -11.789 1.00 97.06 538 ASN A N 1
ATOM 4073 C CA . ASN A 1 538 ? 5.773 -12.335 -11.070 1.00 97.06 538 ASN A CA 1
ATOM 4074 C C . ASN A 1 538 ? 6.634 -11.491 -12.031 1.00 97.06 538 ASN A C 1
ATOM 4076 O O . ASN A 1 538 ? 6.708 -11.802 -13.222 1.00 97.06 538 ASN A O 1
ATOM 4080 N N . PRO A 1 539 ? 7.344 -10.468 -11.522 1.00 98.12 539 PRO A N 1
ATOM 4081 C CA . PRO A 1 539 ? 8.131 -9.549 -12.351 1.00 98.12 539 PRO A CA 1
ATOM 4082 C C . PRO A 1 539 ? 9.453 -10.140 -12.850 1.00 98.12 539 PRO A C 1
ATOM 4084 O O . PRO A 1 539 ? 10.089 -9.587 -13.740 1.00 98.12 539 PRO A O 1
ATOM 4087 N N . VAL A 1 540 ? 9.897 -11.274 -12.308 1.00 98.00 540 VAL A N 1
ATOM 4088 C CA . VAL A 1 540 ? 11.236 -11.807 -12.588 1.00 98.00 540 VAL A CA 1
ATOM 4089 C C . VAL A 1 540 ? 11.309 -12.418 -13.983 1.00 98.00 540 VAL A C 1
ATOM 4091 O O . VAL A 1 540 ? 10.584 -13.364 -14.293 1.00 98.00 540 VAL A O 1
ATOM 4094 N N . LEU A 1 541 ? 12.249 -11.927 -14.792 1.00 97.69 541 LEU A N 1
ATOM 4095 C CA . LEU A 1 541 ? 12.533 -12.419 -16.136 1.00 97.69 541 LEU A CA 1
ATOM 4096 C C . LEU A 1 541 ? 12.829 -13.926 -16.139 1.00 97.69 541 LEU A C 1
ATOM 4098 O O . LEU A 1 541 ? 13.825 -14.384 -15.574 1.00 97.69 541 LEU A O 1
ATOM 4102 N N . GLN A 1 542 ? 12.013 -14.699 -16.849 1.00 96.38 542 GLN A N 1
ATOM 4103 C CA . GLN A 1 542 ? 12.179 -16.145 -16.971 1.00 96.38 542 GLN A CA 1
ATOM 4104 C C . GLN A 1 542 ? 13.254 -16.509 -17.995 1.00 96.38 542 GLN A C 1
ATOM 4106 O O . GLN A 1 542 ? 13.380 -15.874 -19.047 1.00 96.38 542 GLN A O 1
ATOM 4111 N N . ASP A 1 543 ? 13.997 -17.580 -17.713 1.00 91.50 543 ASP A N 1
ATOM 4112 C CA . ASP A 1 543 ? 15.079 -18.082 -18.561 1.00 91.50 543 ASP A CA 1
ATOM 4113 C C . ASP A 1 543 ? 14.566 -18.871 -19.774 1.00 91.50 543 ASP A C 1
ATOM 4115 O O . ASP A 1 543 ? 14.681 -20.091 -19.878 1.00 91.50 543 ASP A O 1
ATOM 4119 N N . VAL A 1 544 ? 13.911 -18.164 -20.695 1.00 95.56 544 VAL A N 1
ATOM 4120 C CA . VAL A 1 544 ? 13.322 -18.750 -21.900 1.00 95.56 544 VAL A CA 1
ATOM 4121 C C . VAL A 1 544 ? 13.873 -18.030 -23.122 1.00 95.56 544 VAL A C 1
ATOM 4123 O O . VAL A 1 544 ? 13.326 -17.019 -23.556 1.00 95.56 544 VAL A O 1
ATOM 4126 N N . ALA A 1 545 ? 14.931 -18.578 -23.724 1.00 90.00 545 ALA A N 1
ATOM 4127 C CA . ALA A 1 545 ? 15.623 -17.963 -24.865 1.00 90.00 545 ALA A CA 1
ATOM 4128 C C . ALA A 1 545 ? 14.696 -17.628 -26.054 1.00 90.00 545 ALA A C 1
ATOM 4130 O O . ALA A 1 545 ? 14.884 -16.631 -26.744 1.00 90.00 545 ALA A O 1
ATOM 4131 N N . LYS A 1 546 ? 13.662 -18.447 -26.296 1.00 96.38 546 LYS A N 1
ATOM 4132 C CA . LYS A 1 546 ? 12.632 -18.195 -27.321 1.00 96.38 546 LYS A CA 1
ATOM 4133 C C . LYS A 1 546 ? 11.432 -17.469 -26.722 1.00 96.38 546 LYS A C 1
ATOM 4135 O O . LYS A 1 546 ? 10.319 -18.003 -26.694 1.00 96.38 546 LYS A O 1
ATOM 4140 N N . SER A 1 547 ? 11.675 -16.276 -26.198 1.00 98.44 547 SER A N 1
ATOM 4141 C CA . SER A 1 547 ? 10.642 -15.386 -25.676 1.00 98.44 547 SER A CA 1
ATOM 4142 C C . SER A 1 547 ? 10.918 -13.937 -26.065 1.00 98.44 547 SER A C 1
ATOM 4144 O O . SER A 1 547 ? 12.010 -13.572 -26.504 1.00 98.44 547 SER A O 1
ATOM 4146 N N . SER A 1 548 ? 9.894 -13.104 -25.937 1.00 98.56 548 SER A N 1
ATOM 4147 C CA . SER A 1 548 ? 9.945 -11.682 -26.257 1.00 98.56 548 SER A CA 1
ATOM 4148 C C . SER A 1 548 ? 9.221 -10.889 -25.173 1.00 98.56 548 SER A C 1
ATOM 4150 O O . SER A 1 548 ? 8.236 -11.379 -24.620 1.00 98.56 548 SER A O 1
ATOM 4152 N N . LEU A 1 549 ? 9.678 -9.666 -24.910 1.00 98.75 549 LEU A N 1
ATOM 4153 C CA . LEU A 1 549 ? 9.004 -8.735 -24.013 1.00 98.75 549 LEU A CA 1
ATOM 4154 C C . LEU A 1 549 ? 8.195 -7.716 -24.814 1.00 98.75 549 LEU A C 1
ATOM 4156 O O . LEU A 1 549 ? 8.645 -7.221 -25.858 1.00 98.75 549 LEU A O 1
ATOM 4160 N N . TYR A 1 550 ? 7.011 -7.399 -24.305 1.00 98.81 550 TYR A N 1
ATOM 4161 C CA . TYR A 1 550 ? 6.070 -6.474 -24.917 1.00 98.81 550 TYR A CA 1
ATOM 4162 C C . TYR A 1 550 ? 5.652 -5.404 -23.917 1.00 98.81 550 TYR A C 1
ATOM 4164 O O . TYR A 1 550 ? 5.269 -5.733 -22.801 1.00 98.81 550 TYR A O 1
ATOM 4172 N N . HIS A 1 551 ? 5.680 -4.148 -24.352 1.00 98.75 551 HIS A N 1
ATOM 4173 C CA . HIS A 1 551 ? 4.998 -3.045 -23.687 1.00 98.75 551 HIS A CA 1
ATOM 4174 C C . HIS A 1 551 ? 3.519 -3.081 -24.078 1.00 98.75 551 HIS A C 1
ATOM 4176 O O . HIS A 1 551 ? 3.213 -3.069 -25.275 1.00 98.75 551 HIS A O 1
ATOM 4182 N N . ILE A 1 552 ? 2.620 -3.096 -23.099 1.00 98.81 552 ILE A N 1
ATOM 4183 C CA . ILE A 1 552 ? 1.171 -2.954 -23.274 1.00 98.81 552 ILE A CA 1
ATOM 4184 C C . ILE A 1 552 ? 0.773 -1.600 -22.689 1.00 98.81 552 ILE A C 1
ATOM 4186 O O . ILE A 1 552 ? 1.016 -1.329 -21.515 1.00 98.81 552 ILE A O 1
ATOM 4190 N N . ASP A 1 553 ? 0.185 -0.746 -23.521 1.00 98.19 553 ASP A N 1
ATOM 4191 C CA . ASP A 1 553 ? -0.233 0.598 -23.120 1.00 98.19 553 ASP A CA 1
ATOM 4192 C C . ASP A 1 553 ? -1.590 0.561 -22.406 1.00 98.19 553 ASP A C 1
ATOM 4194 O O . ASP A 1 553 ? -2.540 -0.010 -22.941 1.00 98.19 553 ASP A O 1
ATOM 4198 N N . PHE A 1 554 ? -1.690 1.214 -21.246 1.00 98.69 554 PHE A N 1
ATOM 4199 C CA . PHE A 1 554 ? -2.944 1.432 -20.507 1.00 98.69 554 PHE A CA 1
ATOM 4200 C C . PHE A 1 554 ? -3.402 2.899 -20.561 1.00 98.69 554 PHE A C 1
ATOM 4202 O O . PHE A 1 554 ? -4.522 3.221 -20.169 1.00 98.69 554 PHE A O 1
ATOM 4209 N N . SER A 1 555 ? -2.554 3.800 -21.055 1.00 96.88 555 SER A N 1
ATOM 4210 C CA . SER A 1 555 ? -2.779 5.242 -21.017 1.00 96.88 555 SER A CA 1
ATOM 4211 C C . SER A 1 555 ? -3.547 5.758 -22.238 1.00 96.88 555 SER A C 1
ATOM 4213 O O . SER A 1 555 ? -4.378 6.665 -22.115 1.00 96.88 555 SER A O 1
ATOM 4215 N N . SER A 1 556 ? -3.261 5.208 -23.428 1.00 94.94 556 SER A N 1
ATOM 4216 C CA . SER A 1 556 ? -3.630 5.782 -24.729 1.00 94.94 556 SER A CA 1
ATOM 4217 C C . SER A 1 556 ? -3.269 7.277 -24.846 1.00 94.94 556 SER A C 1
ATOM 4219 O O . SER A 1 556 ? -3.920 8.032 -25.576 1.00 94.94 556 SER A O 1
ATOM 4221 N N . SER A 1 557 ? -2.230 7.712 -24.126 1.00 95.50 557 SER A N 1
ATOM 4222 C CA . SER A 1 557 ? -1.776 9.101 -24.017 1.00 95.50 557 SER A CA 1
ATOM 4223 C C . SER A 1 557 ? -0.362 9.256 -24.586 1.00 95.50 557 SER A C 1
ATOM 4225 O O . SER A 1 557 ? 0.431 8.316 -24.512 1.00 95.50 557 SER A O 1
ATOM 4227 N N . PRO A 1 558 ? 0.018 10.439 -25.109 1.00 96.38 558 PRO A N 1
ATOM 4228 C CA . PRO A 1 558 ? 1.426 10.786 -25.272 1.00 96.38 558 PRO A CA 1
ATOM 4229 C C . PRO A 1 558 ? 2.212 10.590 -23.969 1.00 96.38 558 PRO A C 1
ATOM 4231 O O . PRO A 1 558 ? 1.664 10.763 -22.874 1.00 96.38 558 PRO A O 1
ATOM 4234 N N . LEU A 1 559 ? 3.488 10.228 -24.109 1.00 97.62 559 LEU A N 1
ATOM 4235 C CA . LEU A 1 559 ? 4.405 10.082 -22.984 1.00 97.62 559 LEU A CA 1
ATOM 4236 C C . LEU A 1 559 ? 4.707 11.445 -22.368 1.00 97.62 559 LEU A C 1
ATOM 4238 O O . LEU A 1 559 ? 4.915 12.411 -23.102 1.00 97.62 559 LEU A O 1
ATOM 4242 N N . ALA A 1 560 ? 4.766 11.501 -21.041 1.00 97.94 560 ALA A N 1
ATOM 4243 C CA . ALA A 1 560 ? 4.901 12.747 -20.301 1.00 97.94 560 ALA A CA 1
ATOM 4244 C C . ALA A 1 560 ? 5.850 12.569 -19.099 1.00 97.94 560 ALA A C 1
ATOM 4246 O O . ALA A 1 560 ? 5.901 11.502 -18.489 1.00 97.94 560 ALA A O 1
ATOM 4247 N N . LEU A 1 561 ? 6.642 13.601 -18.781 1.00 98.56 561 LEU A N 1
ATOM 4248 C CA . LEU A 1 561 ? 7.671 13.551 -17.722 1.00 98.56 561 LEU A CA 1
ATOM 4249 C C . LEU A 1 561 ? 7.288 14.322 -16.455 1.00 98.56 561 LEU A C 1
ATOM 4251 O O . LEU A 1 561 ? 7.987 14.225 -15.445 1.00 98.56 561 LEU A O 1
ATOM 4255 N N . GLY A 1 562 ? 6.221 15.112 -16.499 1.00 98.38 562 GLY A N 1
ATOM 4256 C CA . GLY A 1 562 ? 5.711 15.857 -15.359 1.00 98.38 562 GLY A CA 1
ATOM 4257 C C . GLY A 1 562 ? 5.273 14.917 -14.242 1.00 98.38 562 GLY A C 1
ATOM 4258 O O . GLY A 1 562 ? 4.620 13.905 -14.485 1.00 98.38 562 GLY A O 1
ATOM 4259 N N . GLY A 1 563 ? 5.664 15.235 -13.013 1.00 98.00 563 GLY A N 1
ATOM 4260 C CA . GLY A 1 563 ? 5.383 14.422 -11.834 1.00 98.00 563 GLY A CA 1
ATOM 4261 C C . GLY A 1 563 ? 6.190 13.123 -11.728 1.00 98.00 563 GLY A C 1
ATOM 4262 O O . GLY A 1 563 ? 6.013 12.414 -10.748 1.00 98.00 563 GLY A O 1
ATOM 4263 N N . SER A 1 564 ? 7.082 12.816 -12.675 1.00 98.75 564 SER A N 1
ATOM 4264 C CA . SER A 1 564 ? 7.872 11.577 -12.637 1.00 98.75 564 SER A CA 1
ATOM 4265 C C . SER A 1 564 ? 8.989 11.595 -11.586 1.00 98.75 564 SER A C 1
ATOM 4267 O O . SER A 1 564 ? 9.502 12.652 -11.199 1.00 98.75 564 SER A O 1
ATOM 4269 N N . ALA A 1 565 ? 9.474 10.415 -11.200 1.00 98.75 565 ALA A N 1
ATOM 4270 C CA . ALA A 1 565 ? 10.710 10.245 -10.441 1.00 98.75 565 ALA A CA 1
ATOM 4271 C C . ALA A 1 565 ? 11.914 10.879 -11.166 1.00 98.75 565 ALA A C 1
ATOM 4273 O O . ALA A 1 565 ? 12.806 11.453 -10.538 1.00 98.75 565 ALA A O 1
ATOM 4274 N N . PHE A 1 566 ? 11.924 10.863 -12.502 1.00 98.75 566 PHE A N 1
ATOM 4275 C CA . PHE A 1 566 ? 12.929 11.583 -13.284 1.00 98.75 566 PHE A CA 1
ATOM 4276 C C . PHE A 1 566 ? 12.857 13.097 -13.065 1.00 98.75 566 PHE A C 1
ATOM 4278 O O . PHE A 1 566 ? 13.883 13.712 -12.761 1.00 98.75 566 PHE A O 1
ATOM 4285 N N . ALA A 1 567 ? 11.666 13.700 -13.148 1.00 98.56 567 ALA A N 1
ATOM 4286 C CA . ALA A 1 567 ? 11.473 15.110 -12.813 1.00 98.56 567 ALA A CA 1
ATOM 4287 C C . ALA A 1 567 ? 11.939 15.423 -11.383 1.00 98.56 567 ALA A C 1
ATOM 4289 O O . ALA A 1 567 ? 12.710 16.367 -11.178 1.00 98.56 567 ALA A O 1
ATOM 4290 N N . GLN A 1 568 ? 11.570 14.578 -10.418 1.00 98.50 568 GLN A N 1
ATOM 4291 C CA . GLN A 1 568 ? 11.978 14.718 -9.023 1.00 98.50 568 GLN A CA 1
ATOM 4292 C C . GLN A 1 568 ? 13.509 14.700 -8.858 1.00 98.50 568 GLN A C 1
ATOM 4294 O O . GLN A 1 568 ? 14.060 15.552 -8.160 1.00 98.50 568 GLN A O 1
ATOM 4299 N N . SER A 1 569 ? 14.207 13.781 -9.536 1.00 98.12 569 SER A N 1
ATOM 4300 C CA . SER A 1 569 ? 15.677 13.665 -9.503 1.00 98.12 569 SER A CA 1
ATOM 4301 C C . SER A 1 569 ? 16.402 14.920 -10.010 1.00 98.12 569 SER A C 1
ATOM 4303 O O . SER A 1 569 ? 17.539 15.189 -9.622 1.00 98.12 569 SER A O 1
ATOM 4305 N N . GLN A 1 570 ? 15.720 15.732 -10.822 1.00 97.75 570 GLN A N 1
ATOM 4306 C CA . GLN A 1 570 ? 16.196 17.029 -11.306 1.00 97.75 570 GLN A CA 1
ATOM 4307 C C . GLN A 1 570 ? 15.707 18.228 -10.476 1.00 97.75 570 GLN A C 1
ATOM 4309 O O . GLN A 1 570 ? 15.950 19.377 -10.854 1.00 97.75 570 GLN A O 1
ATOM 4314 N N . GLY A 1 571 ? 15.017 17.992 -9.356 1.00 97.19 571 GLY A N 1
ATOM 4315 C CA . GLY A 1 571 ? 14.413 19.044 -8.535 1.00 97.19 571 GLY A CA 1
ATOM 4316 C C . GLY A 1 571 ? 13.297 19.793 -9.268 1.00 97.19 571 GLY A C 1
ATOM 4317 O O . GLY A 1 571 ? 13.196 21.018 -9.160 1.00 97.19 571 GLY A O 1
ATOM 4318 N N . LYS A 1 572 ? 12.516 19.076 -10.084 1.00 97.62 572 LYS A N 1
ATOM 4319 C CA . LYS A 1 572 ? 11.406 19.597 -10.891 1.00 97.62 572 LYS A CA 1
ATOM 4320 C C . LYS A 1 572 ? 10.118 18.828 -10.617 1.00 97.62 572 LYS A C 1
ATOM 4322 O O . LYS A 1 572 ? 10.145 17.703 -10.130 1.00 97.62 572 LYS A O 1
ATOM 4327 N N . VAL A 1 573 ? 8.997 19.450 -10.982 1.00 98.06 573 VAL A N 1
ATOM 4328 C CA . VAL A 1 573 ? 7.683 18.794 -11.060 1.00 98.06 573 VAL A CA 1
ATOM 4329 C C . VAL A 1 573 ? 7.278 18.681 -12.526 1.00 98.06 573 VAL A C 1
ATOM 4331 O O . VAL A 1 573 ? 7.212 17.573 -13.034 1.00 98.06 573 VAL A O 1
ATOM 4334 N N . GLY A 1 574 ? 7.132 19.805 -13.234 1.00 97.75 574 GLY A N 1
ATOM 4335 C CA . GLY A 1 574 ? 6.710 19.850 -14.637 1.00 97.75 574 GLY A CA 1
ATOM 4336 C C . GLY A 1 574 ? 5.194 19.707 -14.825 1.00 97.75 574 GLY A C 1
ATOM 4337 O O . GLY A 1 574 ? 4.560 18.883 -14.176 1.00 97.75 574 GLY A O 1
ATOM 4338 N N . ASP A 1 575 ? 4.628 20.505 -15.733 1.00 96.56 575 ASP A N 1
ATOM 4339 C CA . ASP A 1 575 ? 3.172 20.563 -15.972 1.00 96.56 575 ASP A CA 1
ATOM 4340 C C . ASP A 1 575 ? 2.624 19.431 -16.853 1.00 96.56 575 ASP A C 1
ATOM 4342 O O . ASP A 1 575 ? 1.438 19.105 -16.801 1.00 96.56 575 ASP A O 1
ATOM 4346 N N . ASP A 1 576 ? 3.471 18.850 -17.702 1.00 96.94 576 ASP A N 1
ATOM 4347 C CA . ASP A 1 576 ? 3.069 17.812 -18.650 1.00 96.94 576 ASP A CA 1
ATOM 4348 C C . ASP A 1 576 ? 3.054 16.446 -17.961 1.00 96.94 576 ASP A C 1
ATOM 4350 O O . ASP A 1 576 ? 4.046 15.722 -17.999 1.00 96.94 576 ASP A O 1
ATOM 4354 N N . VAL A 1 577 ? 1.965 16.140 -17.255 1.00 97.75 577 VAL A N 1
ATOM 4355 C CA . VAL A 1 577 ? 1.776 14.882 -16.513 1.00 97.75 577 VAL A CA 1
ATOM 4356 C C . VAL A 1 577 ? 1.148 13.785 -17.372 1.00 97.75 577 VAL A C 1
ATOM 4358 O O . VAL A 1 577 ? 0.377 14.060 -18.297 1.00 97.75 577 VAL A O 1
ATOM 4361 N N . ALA A 1 578 ? 1.442 12.530 -17.025 1.00 97.56 578 ALA A N 1
ATOM 4362 C CA . ALA A 1 578 ? 0.813 11.363 -17.634 1.00 97.56 578 ALA A CA 1
ATOM 4363 C C . ALA A 1 578 ? -0.708 11.347 -17.402 1.00 97.56 578 ALA A C 1
ATOM 4365 O O . ALA A 1 578 ? -1.217 11.911 -16.433 1.00 97.56 578 ALA A O 1
ATOM 4366 N N . ARG A 1 579 ? -1.448 10.696 -18.306 1.00 97.31 579 ARG A N 1
ATOM 4367 C CA . ARG A 1 579 ? -2.919 10.677 -18.296 1.00 97.31 579 ARG A CA 1
ATOM 4368 C C . ARG A 1 579 ? -3.459 9.325 -18.724 1.00 97.31 579 ARG A C 1
ATOM 4370 O O . ARG A 1 579 ? -2.800 8.605 -19.467 1.00 97.31 579 ARG A O 1
ATOM 4377 N N . VAL A 1 580 ? -4.702 9.043 -18.346 1.00 97.69 580 VAL A N 1
ATOM 4378 C CA . VAL A 1 580 ? -5.517 7.990 -18.967 1.00 97.69 580 VAL A CA 1
ATOM 4379 C C . VAL A 1 580 ? -6.583 8.661 -19.821 1.00 97.69 580 VAL A C 1
ATOM 4381 O O . VAL A 1 580 ? -7.470 9.335 -19.300 1.00 97.69 580 VAL A O 1
ATOM 4384 N N . VAL A 1 581 ? -6.485 8.504 -21.142 1.00 96.00 581 VAL A N 1
ATOM 4385 C CA . VAL A 1 581 ? -7.374 9.196 -22.093 1.00 96.00 581 VAL A CA 1
ATOM 4386 C C . VAL A 1 581 ? -8.771 8.574 -22.126 1.00 96.00 581 VAL A C 1
ATOM 4388 O O . VAL A 1 581 ? -9.751 9.280 -22.360 1.00 96.00 581 VAL A O 1
ATOM 4391 N N . SER A 1 582 ? -8.879 7.263 -21.898 1.00 97.88 582 SER A N 1
ATOM 4392 C CA . SER A 1 582 ? -10.146 6.530 -21.950 1.00 97.88 582 SER A CA 1
ATOM 4393 C C . SER A 1 582 ? -10.203 5.445 -20.876 1.00 97.88 582 SER A C 1
ATOM 4395 O O . SER A 1 582 ? -9.378 4.533 -20.859 1.00 97.88 582 SER A O 1
ATOM 4397 N N . ALA A 1 583 ? -11.211 5.530 -20.003 1.00 98.25 583 ALA A N 1
ATOM 4398 C CA . ALA A 1 583 ? -11.505 4.498 -19.013 1.00 98.25 583 ALA A CA 1
ATOM 4399 C C . ALA A 1 583 ? -11.921 3.168 -19.662 1.00 98.25 583 ALA A C 1
ATOM 4401 O O . ALA A 1 583 ? -11.521 2.112 -19.180 1.00 98.25 583 ALA A O 1
ATOM 4402 N N . ASP A 1 584 ? -12.661 3.213 -20.776 1.00 98.19 584 ASP A N 1
ATOM 4403 C CA . ASP A 1 584 ? -13.031 2.013 -21.537 1.00 98.19 584 ASP A CA 1
ATOM 4404 C C . ASP A 1 584 ? -11.778 1.300 -22.066 1.00 98.19 584 ASP A C 1
ATOM 4406 O O . ASP A 1 584 ? -11.601 0.113 -21.810 1.00 98.19 584 ASP A O 1
ATOM 4410 N N . TYR A 1 585 ? -10.853 2.038 -22.695 1.00 98.69 585 TYR A N 1
ATOM 4411 C CA . TYR A 1 585 ? -9.577 1.478 -23.155 1.00 98.69 585 TYR A CA 1
ATOM 4412 C C . TYR A 1 585 ? -8.760 0.881 -22.001 1.00 98.69 585 TYR A C 1
ATOM 4414 O O . TYR A 1 585 ? -8.242 -0.227 -22.122 1.00 98.69 585 TYR A O 1
ATOM 4422 N N . PHE A 1 586 ? -8.671 1.583 -20.865 1.00 98.81 586 PHE A N 1
ATOM 4423 C CA . PHE A 1 586 ? -7.982 1.079 -19.673 1.00 98.81 586 PHE A CA 1
ATOM 4424 C C . PHE A 1 586 ? -8.602 -0.237 -19.184 1.00 98.81 586 PHE A C 1
ATOM 4426 O O . PHE A 1 586 ? -7.895 -1.200 -18.888 1.00 98.81 586 PHE A O 1
ATOM 4433 N N . ARG A 1 587 ? -9.936 -0.298 -19.114 1.00 98.69 587 ARG A N 1
ATOM 4434 C CA . ARG A 1 587 ? -10.677 -1.491 -18.700 1.00 98.69 587 ARG A CA 1
ATOM 4435 C C . ARG A 1 587 ? -10.490 -2.652 -19.679 1.00 98.69 587 ARG A C 1
ATOM 4437 O O . ARG A 1 587 ? -10.340 -3.791 -19.233 1.00 98.69 587 ARG A O 1
ATOM 4444 N N . ASP A 1 588 ? -10.474 -2.384 -20.980 1.00 98.75 588 ASP A N 1
ATOM 4445 C CA . ASP A 1 588 ? -10.222 -3.392 -22.012 1.00 98.75 588 ASP A CA 1
ATOM 4446 C C . ASP A 1 588 ? -8.781 -3.919 -21.931 1.00 98.75 588 ASP A C 1
ATOM 4448 O O . ASP A 1 588 ? -8.575 -5.134 -21.956 1.00 98.75 588 ASP A O 1
ATOM 4452 N N . ALA A 1 589 ? -7.794 -3.041 -21.717 1.00 98.88 589 ALA A N 1
ATOM 4453 C CA . ALA A 1 589 ? -6.401 -3.421 -21.469 1.00 98.88 589 ALA A CA 1
ATOM 4454 C C . ALA A 1 589 ? -6.258 -4.297 -20.217 1.00 98.88 589 ALA A C 1
ATOM 4456 O O . ALA A 1 589 ? -5.643 -5.365 -20.278 1.00 98.88 589 ALA A O 1
ATOM 4457 N N . PHE A 1 590 ? -6.893 -3.905 -19.108 1.00 98.88 590 PHE A N 1
ATOM 4458 C CA . PHE A 1 590 ? -6.897 -4.680 -17.868 1.00 98.88 590 PHE A CA 1
ATOM 4459 C C . PHE A 1 590 ? -7.467 -6.084 -18.091 1.00 98.88 590 PHE A C 1
ATOM 4461 O O . PHE A 1 590 ? -6.834 -7.083 -17.748 1.00 98.88 590 PHE A O 1
ATOM 4468 N N . ASN A 1 591 ? -8.646 -6.180 -18.708 1.00 98.88 591 ASN A N 1
ATOM 4469 C CA . ASN A 1 591 ? -9.312 -7.462 -18.927 1.00 98.88 591 ASN A CA 1
ATOM 4470 C C . ASN A 1 591 ? -8.594 -8.332 -19.970 1.00 98.88 591 ASN A C 1
ATOM 4472 O O . ASN A 1 591 ? -8.589 -9.556 -19.838 1.00 98.88 591 ASN A O 1
ATOM 4476 N N . ALA A 1 592 ? -7.932 -7.732 -20.962 1.00 98.88 592 ALA A N 1
ATOM 4477 C CA . ALA A 1 592 ? -7.086 -8.464 -21.897 1.00 98.88 592 ALA A CA 1
ATOM 4478 C C . ALA A 1 592 ? -5.880 -9.090 -21.180 1.00 98.88 592 ALA A C 1
ATOM 4480 O O . ALA A 1 592 ? -5.611 -10.276 -21.363 1.00 98.88 592 ALA A O 1
ATOM 4481 N N . VAL A 1 593 ? -5.192 -8.347 -20.303 1.00 98.88 593 VAL A N 1
ATOM 4482 C CA . VAL A 1 593 ? -4.092 -8.903 -19.494 1.00 98.88 593 VAL A CA 1
ATOM 4483 C C . VAL A 1 593 ? -4.598 -9.989 -18.540 1.00 98.88 593 VAL A C 1
ATOM 4485 O O . VAL A 1 593 ? -3.990 -11.055 -18.466 1.00 98.88 593 VAL A O 1
ATOM 4488 N N . GLN A 1 594 ? -5.754 -9.796 -17.900 1.00 98.75 594 GLN A N 1
ATOM 4489 C CA . GLN A 1 594 ? -6.393 -10.832 -17.078 1.00 98.75 594 GLN A CA 1
ATOM 4490 C C . GLN A 1 594 ? -6.680 -12.111 -17.869 1.00 98.75 594 GLN A C 1
ATOM 4492 O O . GLN A 1 594 ? -6.415 -13.213 -17.388 1.00 98.75 594 GLN A O 1
ATOM 4497 N N . GLN A 1 595 ? -7.153 -11.994 -19.111 1.00 98.69 595 GLN A N 1
ATOM 4498 C CA . GLN A 1 595 ? -7.333 -13.150 -19.983 1.00 98.69 595 GLN A CA 1
ATOM 4499 C C . GLN A 1 595 ? -6.001 -13.868 -20.258 1.00 98.69 595 GLN A C 1
ATOM 4501 O O . GLN A 1 595 ? -5.943 -15.097 -20.189 1.00 98.69 595 GLN A O 1
ATOM 4506 N N . LEU A 1 596 ? -4.918 -13.127 -20.513 1.00 98.75 596 LEU A N 1
ATOM 4507 C CA . LEU A 1 596 ? -3.582 -13.700 -20.726 1.00 98.75 596 LEU A CA 1
ATOM 4508 C C . LEU A 1 596 ? -3.052 -14.431 -19.479 1.00 98.75 596 LEU A C 1
ATOM 4510 O O . LEU A 1 596 ? -2.466 -15.509 -19.612 1.00 98.75 596 LEU A O 1
ATOM 4514 N N . VAL A 1 597 ? -3.292 -13.881 -18.283 1.00 98.50 597 VAL A N 1
ATOM 4515 C CA . VAL A 1 597 ? -2.987 -14.523 -16.991 1.00 98.50 597 VAL A CA 1
ATOM 4516 C C . VAL A 1 597 ? -3.790 -15.818 -16.840 1.00 98.50 597 VAL A C 1
ATOM 4518 O O . VAL A 1 597 ? -3.232 -16.875 -16.542 1.00 98.50 597 VAL A O 1
ATOM 4521 N N . GLN A 1 598 ? -5.098 -15.781 -17.109 1.00 97.69 598 GLN A N 1
ATOM 4522 C CA . GLN A 1 598 ? -5.967 -16.952 -16.976 1.00 97.69 598 GLN A CA 1
ATOM 4523 C C . GLN A 1 598 ? -5.628 -18.071 -17.968 1.00 97.69 598 GLN A C 1
ATOM 4525 O O . GLN A 1 598 ? -5.729 -19.251 -17.610 1.00 97.69 598 GLN A O 1
ATOM 4530 N N . GLU A 1 599 ? -5.190 -17.721 -19.179 1.00 97.81 599 GLU A N 1
ATOM 4531 C CA . GLU A 1 599 ? -4.707 -18.658 -20.199 1.00 97.81 599 GLU A CA 1
ATOM 4532 C C . GLU A 1 599 ? -3.267 -19.150 -19.945 1.00 97.81 599 GLU A C 1
ATOM 4534 O O . GLU A 1 599 ? -2.810 -20.062 -20.635 1.00 97.81 599 GLU A O 1
ATOM 4539 N N . GLY A 1 600 ? -2.557 -18.600 -18.950 1.00 97.62 600 GLY A N 1
ATOM 4540 C CA . GLY A 1 600 ? -1.188 -19.000 -18.602 1.00 97.62 600 GLY A CA 1
ATOM 4541 C C . GLY A 1 600 ? -0.154 -18.634 -19.670 1.00 97.62 600 GLY A C 1
ATOM 4542 O O . GLY A 1 600 ? 0.800 -19.378 -19.885 1.00 97.62 600 GLY A O 1
ATOM 4543 N N . LEU A 1 601 ? -0.365 -17.524 -20.386 1.00 98.31 601 LEU A N 1
ATOM 4544 C CA . LEU A 1 601 ? 0.479 -17.120 -21.519 1.00 98.31 601 LEU A CA 1
ATOM 4545 C C . LEU A 1 601 ? 1.649 -16.212 -21.122 1.00 98.31 601 LEU A C 1
ATOM 4547 O O . LEU A 1 601 ? 2.576 -16.034 -21.917 1.00 98.31 601 LEU A O 1
ATOM 4551 N N . LEU A 1 602 ? 1.595 -15.627 -19.925 1.00 98.62 602 LEU A N 1
ATOM 4552 C CA . LEU A 1 602 ? 2.616 -14.721 -19.409 1.00 98.62 602 LEU A CA 1
ATOM 4553 C C . LEU A 1 602 ? 3.659 -15.508 -18.615 1.00 98.62 602 LEU A C 1
ATOM 4555 O O . LEU A 1 602 ? 3.320 -16.235 -17.685 1.00 98.62 602 LEU A O 1
ATOM 4559 N N . LEU A 1 603 ? 4.928 -15.354 -18.990 1.00 98.50 603 LEU A N 1
ATOM 4560 C CA . LEU A 1 603 ? 6.065 -15.918 -18.258 1.00 98.50 603 LEU A CA 1
ATOM 4561 C C . LEU A 1 603 ? 6.465 -15.024 -17.080 1.00 98.50 603 LEU A C 1
ATOM 4563 O O . LEU A 1 603 ? 6.824 -15.522 -16.020 1.00 98.50 603 LEU A O 1
ATOM 4567 N N . ALA A 1 604 ? 6.406 -13.712 -17.294 1.00 98.69 604 ALA A N 1
ATOM 4568 C CA . ALA A 1 604 ? 6.681 -12.674 -16.314 1.00 98.69 604 ALA A CA 1
ATOM 4569 C C . ALA A 1 604 ? 5.898 -11.412 -16.692 1.00 98.69 604 ALA A C 1
ATOM 4571 O O . ALA A 1 604 ? 5.536 -11.233 -17.863 1.00 98.69 604 ALA A O 1
ATOM 4572 N N . GLY A 1 605 ? 5.667 -10.535 -15.724 1.00 98.69 605 GLY A N 1
ATOM 4573 C CA . GLY A 1 605 ? 4.971 -9.272 -15.926 1.00 98.69 605 GLY A CA 1
ATOM 4574 C C . GLY A 1 605 ? 5.307 -8.281 -14.825 1.00 98.69 605 GLY A C 1
ATOM 4575 O O . GLY A 1 605 ? 5.374 -8.683 -13.667 1.00 98.69 605 GLY A O 1
ATOM 4576 N N . HIS A 1 606 ? 5.549 -7.030 -15.205 1.00 98.88 606 HIS A N 1
ATOM 4577 C CA . HIS A 1 606 ? 5.844 -5.943 -14.281 1.00 98.88 606 HIS A CA 1
ATOM 4578 C C . HIS A 1 606 ? 5.219 -4.637 -14.780 1.00 98.88 606 HIS A C 1
ATOM 4580 O O . HIS A 1 606 ? 5.096 -4.429 -15.994 1.00 98.88 606 HIS A O 1
ATOM 4586 N N . ASP A 1 607 ? 4.773 -3.784 -13.864 1.00 98.56 607 ASP A N 1
ATOM 4587 C CA . ASP A 1 607 ? 4.137 -2.518 -14.199 1.00 98.56 607 ASP A CA 1
ATOM 4588 C C . ASP A 1 607 ? 5.155 -1.408 -14.521 1.00 98.56 607 ASP A C 1
ATOM 4590 O O . ASP A 1 607 ? 6.360 -1.545 -14.299 1.00 98.56 607 ASP A O 1
ATOM 4594 N N . ILE A 1 608 ? 4.688 -0.337 -15.167 1.00 98.75 608 ILE A N 1
ATOM 4595 C CA . ILE A 1 608 ? 5.476 0.875 -15.405 1.00 98.75 608 ILE A CA 1
ATOM 4596 C C . ILE A 1 608 ? 4.972 1.939 -14.437 1.00 98.75 608 ILE A C 1
ATOM 4598 O O . ILE A 1 608 ? 3.928 2.551 -14.660 1.00 98.75 608 ILE A O 1
ATOM 4602 N N . SER A 1 609 ? 5.742 2.151 -13.376 1.00 97.38 609 SER A N 1
ATOM 4603 C CA . SER A 1 609 ? 5.442 3.087 -12.294 1.00 97.38 609 SER A CA 1
ATOM 4604 C C . SER A 1 609 ? 6.649 4.006 -12.040 1.00 97.38 609 SER A C 1
ATOM 4606 O O . SER A 1 609 ? 7.195 4.581 -12.988 1.00 97.38 609 SER A O 1
ATOM 4608 N N . ALA A 1 610 ? 7.076 4.183 -10.787 1.00 98.19 610 ALA A N 1
ATOM 4609 C CA . ALA A 1 610 ? 8.132 5.126 -10.425 1.00 98.19 610 ALA A CA 1
ATOM 4610 C C . ALA A 1 610 ? 9.467 4.802 -11.129 1.00 98.19 610 ALA A C 1
ATOM 4612 O O . ALA A 1 610 ? 10.050 3.733 -10.968 1.00 98.19 610 ALA A O 1
ATOM 4613 N N . GLY A 1 611 ? 9.994 5.764 -11.885 1.00 98.31 611 GLY A N 1
ATOM 4614 C CA . GLY A 1 611 ? 11.218 5.629 -12.678 1.00 98.31 611 GLY A CA 1
ATOM 4615 C C . GLY A 1 611 ? 11.009 5.131 -14.112 1.00 98.31 611 GLY A C 1
ATOM 4616 O O . GLY A 1 611 ? 11.963 5.139 -14.892 1.00 98.31 611 GLY A O 1
ATOM 4617 N N . GLY A 1 612 ? 9.777 4.781 -14.485 1.00 98.69 612 GLY A N 1
ATOM 4618 C CA . GLY A 1 612 ? 9.382 4.497 -15.860 1.00 98.69 612 GLY A CA 1
ATOM 4619 C C . GLY A 1 612 ? 9.899 3.166 -16.415 1.00 98.69 612 GLY A C 1
ATOM 4620 O O . GLY A 1 612 ? 10.303 2.249 -15.695 1.00 98.69 612 GLY A O 1
ATOM 4621 N N . LEU A 1 613 ? 9.871 3.057 -17.745 1.00 98.88 613 LEU A N 1
ATOM 4622 C CA . LEU A 1 613 ? 10.185 1.832 -18.482 1.00 98.88 613 LEU A CA 1
ATOM 4623 C C . LEU A 1 613 ? 11.586 1.278 -18.174 1.00 98.88 613 LEU A C 1
ATOM 4625 O O . LEU A 1 613 ? 11.754 0.062 -18.103 1.00 98.88 613 LEU A O 1
ATOM 4629 N N . ILE A 1 614 ? 12.599 2.135 -18.003 1.00 98.88 614 ILE A N 1
ATOM 4630 C CA . ILE A 1 614 ? 13.965 1.658 -17.731 1.00 98.88 614 ILE A CA 1
ATOM 4631 C C . ILE A 1 614 ? 14.073 0.962 -16.374 1.00 98.88 614 ILE A C 1
ATOM 4633 O O . ILE A 1 614 ? 14.710 -0.088 -16.287 1.00 98.88 614 ILE A O 1
ATOM 4637 N N . THR A 1 615 ? 13.426 1.508 -15.342 1.00 98.88 615 THR A N 1
ATOM 4638 C CA . THR A 1 615 ? 13.370 0.885 -14.017 1.00 98.88 615 THR A CA 1
ATOM 4639 C C . THR A 1 615 ? 12.654 -0.454 -14.102 1.00 98.88 615 THR A C 1
ATOM 4641 O O . THR A 1 615 ? 13.239 -1.450 -13.692 1.00 98.88 615 THR A O 1
ATOM 4644 N N . CYS A 1 616 ? 11.478 -0.502 -14.738 1.00 98.88 616 CYS A N 1
ATOM 4645 C CA . CYS A 1 616 ? 10.723 -1.738 -14.954 1.00 98.88 616 CYS A CA 1
ATOM 4646 C C . CYS A 1 616 ? 11.606 -2.840 -15.580 1.00 98.88 616 CYS A C 1
ATOM 4648 O O . CYS A 1 616 ? 11.749 -3.931 -15.030 1.00 98.88 616 CYS A O 1
ATOM 4650 N N . LEU A 1 617 ? 12.304 -2.547 -16.686 1.00 98.88 617 LEU A N 1
ATOM 4651 C CA . LEU A 1 617 ? 13.177 -3.520 -17.363 1.00 98.88 617 LEU A CA 1
ATOM 4652 C C . LEU A 1 617 ? 14.361 -3.983 -16.495 1.00 98.88 617 LEU A C 1
ATOM 4654 O O . LEU A 1 617 ? 14.745 -5.157 -16.540 1.00 98.88 617 LEU A O 1
ATOM 4658 N N . LEU A 1 618 ? 14.954 -3.073 -15.721 1.00 98.88 618 LEU A N 1
ATOM 4659 C CA . LEU A 1 618 ? 16.052 -3.384 -14.808 1.00 98.88 618 LEU A CA 1
ATOM 4660 C C . LEU A 1 618 ? 15.578 -4.244 -13.629 1.00 98.88 618 LEU A C 1
ATOM 4662 O O . LEU A 1 618 ? 16.212 -5.255 -13.320 1.00 98.88 618 LEU A O 1
ATOM 4666 N N . GLU A 1 619 ? 14.444 -3.902 -13.023 1.00 98.81 619 GLU A N 1
ATOM 4667 C CA . GLU A 1 619 ? 13.834 -4.629 -11.909 1.00 98.81 619 GLU A CA 1
ATOM 4668 C C . GLU A 1 619 ? 13.430 -6.051 -12.310 1.00 98.81 619 GLU A C 1
ATOM 4670 O O . GLU A 1 619 ? 13.760 -6.998 -11.589 1.00 98.81 619 GLU A O 1
ATOM 4675 N N . MET A 1 620 ? 12.902 -6.247 -13.526 1.00 98.75 620 MET A N 1
ATOM 4676 C CA . MET A 1 620 ? 12.677 -7.590 -14.083 1.00 98.75 620 MET A CA 1
ATOM 4677 C C . MET A 1 620 ? 13.964 -8.441 -14.138 1.00 98.75 620 MET A C 1
ATOM 4679 O O . MET A 1 620 ? 13.902 -9.672 -14.084 1.00 98.75 620 MET A O 1
ATOM 4683 N N . CYS A 1 621 ? 15.143 -7.812 -14.218 1.00 98.50 621 CYS A N 1
ATOM 4684 C CA . CYS A 1 621 ? 16.442 -8.485 -14.274 1.00 98.50 621 CYS A CA 1
ATOM 4685 C C . CYS A 1 621 ? 17.143 -8.618 -12.909 1.00 98.50 621 CYS A C 1
ATOM 4687 O O . CYS A 1 621 ? 18.034 -9.464 -12.776 1.00 98.50 621 CYS A O 1
ATOM 4689 N N . PHE A 1 622 ? 16.807 -7.801 -11.906 1.00 98.50 622 PHE A N 1
ATOM 4690 C CA . PHE A 1 622 ? 17.601 -7.667 -10.676 1.00 98.50 622 PHE A CA 1
ATOM 4691 C C . PHE A 1 622 ? 17.630 -8.921 -9.809 1.00 98.50 622 PHE A C 1
ATOM 4693 O O . PHE A 1 622 ? 18.674 -9.228 -9.229 1.00 98.50 622 PHE A O 1
ATOM 4700 N N . ALA A 1 623 ? 16.524 -9.662 -9.732 1.00 96.88 623 ALA A N 1
ATOM 4701 C CA . ALA A 1 623 ? 16.403 -10.828 -8.856 1.00 96.88 623 ALA A CA 1
ATOM 4702 C C . ALA A 1 623 ? 17.048 -12.114 -9.399 1.00 96.88 623 ALA A C 1
ATOM 4704 O O . ALA A 1 623 ? 16.824 -13.181 -8.829 1.00 96.88 623 ALA A O 1
ATOM 4705 N N . ARG A 1 624 ? 17.842 -12.011 -10.471 1.00 95.00 624 ARG A N 1
ATOM 4706 C CA . ARG A 1 624 ? 18.637 -13.101 -11.051 1.00 95.00 624 ARG A CA 1
ATOM 4707 C C . ARG A 1 624 ? 20.139 -12.850 -10.922 1.00 95.00 624 ARG A C 1
ATOM 4709 O O . ARG A 1 624 ? 20.579 -11.721 -10.689 1.00 95.00 624 ARG A O 1
ATOM 4716 N N . VAL A 1 625 ? 20.941 -13.883 -11.135 1.00 95.44 625 VAL A N 1
ATOM 4717 C CA . VAL A 1 625 ? 22.408 -13.794 -11.239 1.00 95.44 625 VAL A CA 1
ATOM 4718 C C . VAL A 1 625 ? 22.917 -13.879 -12.681 1.00 95.44 625 VAL A C 1
ATOM 4720 O O . VAL A 1 625 ? 24.051 -13.493 -12.941 1.00 95.44 625 VAL A O 1
ATOM 4723 N N . GLU A 1 626 ? 22.066 -14.274 -13.632 1.00 94.88 626 GLU A N 1
ATOM 4724 C CA . GLU A 1 626 ? 22.410 -14.453 -15.052 1.00 94.88 626 GLU A CA 1
ATOM 4725 C C . GLU A 1 626 ? 21.400 -13.783 -16.000 1.00 94.88 626 GLU A C 1
ATOM 4727 O O . GLU A 1 626 ? 20.273 -13.461 -15.608 1.00 94.88 626 GLU A O 1
ATOM 4732 N N . GLY A 1 627 ? 21.817 -13.601 -17.257 1.00 94.75 627 GLY A N 1
ATOM 4733 C CA . GLY A 1 627 ? 20.998 -13.100 -18.364 1.00 94.75 627 GLY A CA 1
ATOM 4734 C C . GLY A 1 627 ? 20.856 -11.579 -18.421 1.00 94.75 627 GLY A C 1
ATOM 4735 O O . GLY A 1 627 ? 21.373 -10.846 -17.587 1.00 94.75 627 GLY A O 1
ATOM 4736 N N . GLY A 1 628 ? 20.128 -11.071 -19.397 1.00 97.06 628 GLY A N 1
ATOM 4737 C CA . GLY A 1 628 ? 19.896 -9.642 -19.575 1.00 97.06 628 GLY A CA 1
ATOM 4738 C C . GLY A 1 628 ? 18.831 -9.386 -20.624 1.00 97.06 628 GLY A C 1
ATOM 4739 O O . GLY A 1 628 ? 18.061 -10.287 -20.967 1.00 97.06 628 GLY A O 1
ATOM 4740 N N . LEU A 1 629 ? 18.785 -8.162 -21.141 1.00 98.44 629 LEU A N 1
ATOM 4741 C CA . LEU A 1 629 ? 17.835 -7.764 -22.173 1.00 98.44 629 LEU A CA 1
ATOM 4742 C C . LEU A 1 629 ? 18.528 -7.033 -23.321 1.00 98.44 629 LEU A C 1
ATOM 4744 O O . LEU A 1 629 ? 19.304 -6.108 -23.103 1.00 98.44 629 LEU A O 1
ATOM 4748 N N . ASP A 1 630 ? 18.157 -7.401 -24.541 1.00 98.25 630 ASP A N 1
ATOM 4749 C CA . ASP A 1 630 ? 18.389 -6.632 -25.765 1.00 98.25 630 ASP A CA 1
ATOM 4750 C C . ASP A 1 630 ? 17.058 -5.946 -26.111 1.00 98.25 630 ASP A C 1
ATOM 4752 O O . ASP A 1 630 ? 16.044 -6.614 -26.358 1.00 98.25 630 ASP A O 1
ATOM 4756 N N . VAL A 1 631 ? 17.051 -4.616 -26.011 1.00 98.62 631 VAL A N 1
ATOM 4757 C CA . VAL A 1 631 ? 15.880 -3.736 -26.049 1.00 98.62 631 VAL A CA 1
ATOM 4758 C C . VAL A 1 631 ? 15.934 -2.874 -27.310 1.00 98.62 631 VAL A C 1
ATOM 4760 O O . VAL A 1 631 ? 16.895 -2.147 -27.532 1.00 98.62 631 VAL A O 1
ATOM 4763 N N . ASP A 1 632 ? 14.872 -2.891 -28.110 1.00 97.94 632 ASP A N 1
ATOM 4764 C CA . ASP A 1 632 ? 14.694 -2.064 -29.305 1.00 97.94 632 ASP A CA 1
ATOM 4765 C C . ASP A 1 632 ? 13.481 -1.144 -29.129 1.00 97.94 632 ASP A C 1
ATOM 4767 O O . ASP A 1 632 ? 12.328 -1.590 -29.085 1.00 97.94 632 ASP A O 1
ATOM 4771 N N . LEU A 1 633 ? 13.751 0.160 -29.052 1.00 96.81 633 LEU A N 1
ATOM 4772 C CA . LEU A 1 633 ? 12.738 1.192 -28.833 1.00 96.81 633 LEU A CA 1
ATOM 4773 C C . LEU A 1 633 ? 12.345 1.936 -30.116 1.00 96.81 633 LEU A C 1
ATOM 4775 O O . LEU A 1 633 ? 11.536 2.859 -30.056 1.00 96.81 633 LEU A O 1
ATOM 4779 N N . ALA A 1 634 ? 12.834 1.526 -31.293 1.00 93.62 634 ALA A N 1
ATOM 4780 C CA . ALA A 1 634 ? 12.556 2.209 -32.564 1.00 93.62 634 ALA A CA 1
ATOM 4781 C C . ALA A 1 634 ? 11.068 2.199 -32.974 1.00 93.62 634 ALA A C 1
ATOM 4783 O O . ALA A 1 634 ? 10.666 2.901 -33.900 1.00 93.62 634 ALA A O 1
ATOM 4784 N N . LYS A 1 635 ? 10.245 1.373 -32.316 1.00 92.44 635 LYS A N 1
ATOM 4785 C CA . LYS A 1 635 ? 8.796 1.280 -32.552 1.00 92.44 635 LYS A CA 1
ATOM 4786 C C . LYS A 1 635 ? 7.965 2.231 -31.693 1.00 92.44 635 LYS A C 1
ATOM 4788 O O . LYS A 1 635 ? 6.759 2.331 -31.927 1.00 92.44 635 LYS A O 1
ATOM 4793 N N . PHE A 1 636 ? 8.570 2.916 -30.724 1.00 91.69 636 PHE A N 1
ATOM 4794 C CA . PHE A 1 636 ? 7.899 4.021 -30.050 1.00 91.69 636 PHE A CA 1
ATOM 4795 C C . PHE A 1 636 ? 7.728 5.194 -31.017 1.00 91.69 636 PHE A C 1
ATOM 4797 O O . PHE A 1 636 ? 8.550 5.427 -31.898 1.00 91.69 636 PHE A O 1
ATOM 4804 N N . ARG A 1 637 ? 6.615 5.921 -30.874 1.00 88.50 637 ARG A N 1
ATOM 4805 C CA . ARG A 1 637 ? 6.334 7.104 -31.705 1.00 88.50 637 ARG A CA 1
ATOM 4806 C C . ARG A 1 637 ? 7.105 8.340 -31.252 1.00 88.50 637 ARG A C 1
ATOM 4808 O O . ARG A 1 637 ? 7.300 9.246 -32.057 1.00 88.50 637 ARG A O 1
ATOM 4815 N N . ASP A 1 638 ? 7.475 8.399 -29.975 1.00 91.94 638 ASP A N 1
ATOM 4816 C CA . ASP A 1 638 ? 8.270 9.498 -29.442 1.00 91.94 638 ASP A CA 1
ATOM 4817 C C . ASP A 1 638 ? 9.712 9.400 -29.961 1.00 91.94 638 ASP A C 1
ATOM 4819 O O . ASP A 1 638 ? 10.230 8.317 -30.222 1.00 91.94 638 ASP A O 1
ATOM 4823 N N . THR A 1 639 ? 10.354 10.545 -30.153 1.00 93.06 639 THR A N 1
ATOM 4824 C CA . THR A 1 639 ? 11.738 10.636 -30.631 1.00 93.06 639 THR A CA 1
ATOM 4825 C C . THR A 1 639 ? 12.721 10.974 -29.512 1.00 93.06 639 THR A C 1
ATOM 4827 O O . THR A 1 639 ? 13.928 10.966 -29.742 1.00 93.06 639 THR A O 1
ATOM 4830 N N . ASP A 1 640 ? 12.222 11.312 -28.323 1.00 96.19 640 ASP A N 1
ATOM 4831 C CA . ASP A 1 640 ? 13.014 11.619 -27.139 1.00 96.19 640 ASP A CA 1
ATOM 4832 C C . ASP A 1 640 ? 13.220 10.354 -26.296 1.00 96.19 640 ASP A C 1
ATOM 4834 O O . ASP A 1 640 ? 12.314 9.883 -25.608 1.00 96.19 640 ASP A O 1
ATOM 4838 N N . LEU A 1 641 ? 14.439 9.812 -26.340 1.00 97.62 641 LEU A N 1
ATOM 4839 C CA . LEU A 1 641 ? 14.809 8.603 -25.604 1.00 97.62 641 LEU A CA 1
ATOM 4840 C C . LEU A 1 641 ? 14.615 8.752 -24.090 1.00 97.62 641 LEU A C 1
ATOM 4842 O O . LEU A 1 641 ? 14.195 7.802 -23.434 1.00 97.62 641 LEU A O 1
ATOM 4846 N N . VAL A 1 642 ? 14.899 9.931 -23.529 1.00 98.25 642 VAL A N 1
ATOM 4847 C CA . VAL A 1 642 ? 14.732 10.175 -22.090 1.00 98.25 642 VAL A CA 1
ATOM 4848 C C . VAL A 1 642 ? 13.247 10.093 -21.742 1.00 98.25 642 VAL A C 1
ATOM 4850 O O . VAL A 1 642 ? 12.876 9.439 -20.772 1.00 98.25 642 VAL A O 1
ATOM 4853 N N . ARG A 1 643 ? 12.377 10.665 -22.581 1.00 98.06 643 ARG A N 1
ATOM 4854 C CA . ARG A 1 643 ? 10.926 10.557 -22.394 1.00 98.06 643 ARG A CA 1
ATOM 4855 C C . ARG A 1 643 ? 10.416 9.127 -22.524 1.00 98.06 643 ARG A C 1
ATOM 4857 O O . ARG A 1 643 ? 9.604 8.716 -21.707 1.00 98.06 643 ARG A O 1
ATOM 4864 N N . ILE A 1 644 ? 10.920 8.355 -23.488 1.00 98.19 644 ILE A N 1
ATOM 4865 C CA . ILE A 1 644 ? 10.548 6.938 -23.642 1.00 98.19 644 ILE A CA 1
ATOM 4866 C C . ILE A 1 644 ? 10.909 6.123 -22.397 1.00 98.19 644 ILE A C 1
ATOM 4868 O O . ILE A 1 644 ? 10.126 5.282 -21.965 1.00 98.19 644 ILE A O 1
ATOM 4872 N N . LEU A 1 645 ? 12.095 6.353 -21.833 1.00 98.69 645 LEU A N 1
ATOM 4873 C CA . LEU A 1 645 ? 12.606 5.545 -20.730 1.00 98.69 645 LEU A CA 1
ATOM 4874 C C . LEU A 1 645 ? 12.025 5.928 -19.365 1.00 98.69 645 LEU A C 1
ATOM 4876 O O . LEU A 1 645 ? 11.877 5.041 -18.531 1.00 98.69 645 LEU A O 1
ATOM 4880 N N . PHE A 1 646 ? 11.710 7.206 -19.138 1.00 98.81 646 PHE A N 1
ATOM 4881 C CA . PHE A 1 646 ? 11.348 7.721 -17.810 1.00 98.81 646 PHE A CA 1
ATOM 4882 C C . PHE A 1 646 ? 9.907 8.215 -17.667 1.00 98.81 646 PHE A C 1
ATOM 4884 O O . PHE A 1 646 ? 9.524 8.621 -16.571 1.00 98.81 646 PHE A O 1
ATOM 4891 N N . ALA A 1 647 ? 9.108 8.229 -18.736 1.00 98.44 647 ALA A N 1
ATOM 4892 C CA . ALA A 1 647 ? 7.690 8.528 -18.592 1.00 98.44 647 ALA A CA 1
ATOM 4893 C C . ALA A 1 647 ? 6.999 7.448 -17.747 1.00 98.44 647 ALA A C 1
ATOM 4895 O O . ALA A 1 647 ? 7.216 6.252 -17.945 1.00 98.44 647 ALA A O 1
ATOM 4896 N N . GLU A 1 648 ? 6.142 7.892 -16.833 1.00 98.50 648 GLU A N 1
ATOM 4897 C CA . GLU A 1 648 ? 5.394 7.046 -15.890 1.00 98.50 648 GLU A CA 1
ATOM 4898 C C . GLU A 1 648 ? 3.929 6.933 -16.333 1.00 98.50 648 GLU A C 1
ATOM 4900 O O . GLU A 1 648 ? 2.986 6.987 -15.544 1.00 98.50 648 GLU A O 1
ATOM 4905 N N . ASN A 1 649 ? 3.724 6.859 -17.650 1.00 98.31 649 ASN A N 1
ATOM 4906 C CA . ASN A 1 649 ? 2.412 6.603 -18.221 1.00 98.31 649 ASN A CA 1
ATOM 4907 C C . ASN A 1 649 ? 1.940 5.202 -17.813 1.00 98.31 649 ASN A C 1
ATOM 4909 O O . ASN A 1 649 ? 2.727 4.262 -17.943 1.00 98.31 649 ASN A O 1
ATOM 4913 N N . PRO A 1 650 ? 0.662 5.031 -17.417 1.00 98.69 650 PRO A N 1
ATOM 4914 C CA . PRO A 1 650 ? 0.130 3.713 -17.101 1.00 98.69 650 PRO A CA 1
ATOM 4915 C C . PRO A 1 650 ? 0.375 2.720 -18.239 1.00 98.69 650 PRO A C 1
ATOM 4917 O O . PRO A 1 650 ? -0.051 2.929 -19.381 1.00 98.69 650 PRO A O 1
ATOM 4920 N N . GLY A 1 651 ? 1.049 1.625 -17.912 1.00 98.62 651 GLY A N 1
ATOM 4921 C CA . GLY A 1 651 ? 1.429 0.576 -18.844 1.00 98.62 651 GLY A CA 1
ATOM 4922 C C . GLY A 1 651 ? 2.084 -0.586 -18.111 1.00 98.62 651 GLY A C 1
ATOM 4923 O O . GLY A 1 651 ? 2.396 -0.492 -16.926 1.00 98.62 651 GLY A O 1
ATOM 4924 N N . VAL A 1 652 ? 2.278 -1.695 -18.819 1.00 98.88 652 VAL A N 1
ATOM 4925 C CA . VAL A 1 652 ? 2.946 -2.882 -18.274 1.00 98.88 652 VAL A CA 1
ATOM 4926 C C . VAL A 1 652 ? 3.906 -3.496 -19.286 1.00 98.88 652 VAL A C 1
ATOM 4928 O O . VAL A 1 652 ? 3.695 -3.402 -20.499 1.00 98.88 652 VAL A O 1
ATOM 4931 N N . VAL A 1 653 ? 4.940 -4.175 -18.796 1.00 98.94 653 VAL A N 1
ATOM 4932 C CA . VAL A 1 653 ? 5.842 -5.004 -19.598 1.00 98.94 653 VAL A CA 1
ATOM 4933 C C . VAL A 1 653 ? 5.591 -6.472 -19.284 1.00 98.94 653 VAL A C 1
ATOM 4935 O O . VAL A 1 653 ? 5.615 -6.883 -18.129 1.00 98.94 653 VAL A O 1
ATOM 4938 N N . VAL A 1 654 ? 5.377 -7.286 -20.319 1.00 98.94 654 VAL A N 1
ATOM 4939 C CA . VAL A 1 654 ? 5.150 -8.732 -20.169 1.00 98.94 654 VAL A CA 1
ATOM 4940 C C . VAL A 1 654 ? 6.108 -9.553 -21.015 1.00 98.94 654 VAL A C 1
ATOM 4942 O O . VAL A 1 654 ? 6.386 -9.213 -22.165 1.00 98.94 654 VAL A O 1
ATOM 4945 N N . GLN A 1 655 ? 6.578 -10.673 -20.470 1.00 98.81 655 GLN A N 1
ATOM 4946 C CA . GLN A 1 655 ? 7.377 -11.662 -21.186 1.00 98.81 655 GLN A CA 1
ATOM 4947 C C . GLN A 1 655 ? 6.483 -12.798 -21.688 1.00 98.81 655 GLN A C 1
ATOM 4949 O O . GLN A 1 655 ? 5.749 -13.418 -20.920 1.00 98.81 655 GLN A O 1
ATOM 4954 N N . VAL A 1 656 ? 6.582 -13.116 -22.979 1.00 98.75 656 VAL A N 1
ATOM 4955 C CA . VAL A 1 656 ? 5.753 -14.136 -23.634 1.00 98.75 656 VAL A CA 1
ATOM 4956 C C . VAL A 1 656 ? 6.639 -15.080 -24.436 1.00 98.75 656 VAL A C 1
ATOM 4958 O O . VAL A 1 656 ? 7.494 -14.639 -25.209 1.00 98.75 656 VAL A O 1
ATOM 4961 N N . ALA A 1 657 ? 6.425 -16.389 -24.287 1.00 98.62 657 ALA A N 1
ATOM 4962 C CA . ALA A 1 657 ? 7.089 -17.387 -25.121 1.00 98.62 657 ALA A CA 1
ATOM 4963 C C . ALA A 1 657 ? 6.709 -17.197 -26.600 1.00 98.62 657 ALA A C 1
ATOM 4965 O O . ALA A 1 657 ? 5.535 -17.025 -26.935 1.00 98.62 657 ALA A O 1
ATOM 4966 N N . ASP A 1 658 ? 7.669 -17.316 -27.518 1.00 98.06 658 ASP A N 1
ATOM 4967 C CA . ASP A 1 658 ? 7.425 -17.103 -28.951 1.00 98.06 658 ASP A CA 1
ATOM 4968 C C . ASP A 1 658 ? 6.368 -18.071 -29.516 1.00 98.06 658 ASP A C 1
ATOM 4970 O O . ASP A 1 658 ? 5.629 -17.724 -30.438 1.00 98.06 658 ASP A O 1
ATOM 4974 N N . ALA A 1 659 ? 6.241 -19.264 -28.923 1.00 98.00 659 ALA A N 1
ATOM 4975 C CA . ALA A 1 659 ? 5.205 -20.243 -29.255 1.00 98.00 659 ALA A CA 1
ATOM 4976 C C . ALA A 1 659 ? 3.775 -19.746 -28.954 1.00 98.00 659 ALA A C 1
ATOM 4978 O O . ALA A 1 659 ? 2.829 -20.154 -29.626 1.00 98.00 659 ALA A O 1
ATOM 4979 N N . HIS A 1 660 ? 3.614 -18.850 -27.978 1.00 98.12 660 HIS A N 1
ATOM 4980 C CA . HIS A 1 660 ? 2.330 -18.266 -27.578 1.00 98.12 660 HIS A CA 1
ATOM 4981 C C . HIS A 1 660 ? 2.067 -16.895 -28.205 1.00 98.12 660 HIS A C 1
ATOM 4983 O O . HIS A 1 660 ? 0.941 -16.404 -28.137 1.00 98.12 660 HIS A O 1
ATOM 4989 N N . LYS A 1 661 ? 3.055 -16.316 -28.900 1.00 98.06 661 LYS A N 1
ATOM 4990 C CA . LYS A 1 661 ? 2.973 -14.991 -29.532 1.00 98.06 661 LYS A CA 1
ATOM 4991 C C . LYS A 1 661 ? 1.690 -14.772 -30.332 1.00 98.06 661 LYS A C 1
ATOM 4993 O O . LYS A 1 661 ? 1.081 -13.715 -30.224 1.00 98.06 661 LYS A O 1
ATOM 4998 N N . LYS A 1 662 ? 1.293 -15.744 -31.161 1.00 98.44 662 LYS A N 1
ATOM 4999 C CA . LYS A 1 662 ? 0.098 -15.608 -32.005 1.00 98.44 662 LYS A CA 1
ATOM 5000 C C . LYS A 1 662 ? -1.156 -15.410 -31.150 1.00 98.44 662 LYS A C 1
ATOM 5002 O O . LYS A 1 662 ? -1.890 -14.460 -31.382 1.00 98.44 662 LYS A O 1
ATOM 5007 N N . ARG A 1 663 ? -1.362 -16.277 -30.153 1.00 98.56 663 ARG A N 1
ATOM 5008 C CA . ARG A 1 663 ? -2.523 -16.200 -29.261 1.00 98.56 663 ARG A CA 1
ATOM 5009 C C . ARG A 1 663 ? -2.504 -14.919 -28.425 1.00 98.56 663 ARG A C 1
ATOM 5011 O O . ARG A 1 663 ? -3.534 -14.275 -28.293 1.00 98.56 663 ARG A O 1
ATOM 5018 N N . PHE A 1 664 ? -1.332 -14.541 -27.922 1.00 98.75 664 PHE A N 1
ATOM 5019 C CA . PHE A 1 664 ? -1.129 -13.295 -27.186 1.00 98.75 664 PHE A CA 1
ATOM 5020 C C . PHE A 1 664 ? -1.580 -12.062 -27.987 1.00 98.75 664 PHE A C 1
ATOM 5022 O O . PHE A 1 664 ? -2.376 -11.270 -27.492 1.00 98.75 664 PHE A O 1
ATOM 5029 N N . LEU A 1 665 ? -1.128 -11.932 -29.241 1.00 98.62 665 LEU A N 1
ATOM 5030 C CA . LEU A 1 665 ? -1.519 -10.810 -30.101 1.00 98.62 665 LEU A CA 1
ATOM 5031 C C . LEU A 1 665 ? -3.008 -10.850 -30.459 1.00 98.62 665 LEU A C 1
ATOM 5033 O O . LEU A 1 665 ? -3.652 -9.813 -30.430 1.00 98.62 665 LEU A O 1
ATOM 5037 N N . GLU A 1 666 ? -3.578 -12.031 -30.721 1.00 98.69 666 GLU A N 1
ATOM 5038 C CA . GLU A 1 666 ? -5.017 -12.170 -30.998 1.00 98.69 666 GLU A CA 1
ATOM 5039 C C . GLU A 1 666 ? -5.898 -11.664 -29.845 1.00 98.69 666 GLU A C 1
ATOM 5041 O O . GLU A 1 666 ? -6.947 -11.082 -30.105 1.00 98.69 666 GLU A O 1
ATOM 5046 N N . VAL A 1 667 ? -5.493 -11.880 -28.586 1.00 98.81 667 VAL A N 1
ATOM 5047 C CA . VAL A 1 667 ? -6.226 -11.376 -27.409 1.00 98.81 667 VAL A CA 1
ATOM 5048 C C . VAL A 1 667 ? -6.196 -9.848 -27.363 1.00 98.81 667 VAL A C 1
ATOM 5050 O O . VAL A 1 667 ? -7.243 -9.222 -27.212 1.00 98.81 667 VAL A O 1
ATOM 5053 N N . LEU A 1 668 ? -5.019 -9.245 -27.544 1.00 98.62 668 LEU A N 1
ATOM 5054 C CA . LEU A 1 668 ? -4.861 -7.788 -27.508 1.00 98.62 668 LEU A CA 1
ATOM 5055 C C . LEU A 1 668 ? -5.537 -7.103 -28.703 1.00 98.62 668 LEU A C 1
ATOM 5057 O O . LEU A 1 668 ? -6.249 -6.120 -28.515 1.00 98.62 668 LEU A O 1
ATOM 5061 N N . ASP A 1 669 ? -5.392 -7.658 -29.909 1.00 98.38 669 ASP A N 1
ATOM 5062 C CA . ASP A 1 669 ? -6.033 -7.149 -31.125 1.00 98.38 669 ASP A CA 1
ATOM 5063 C C . ASP A 1 669 ? -7.565 -7.206 -31.015 1.00 98.38 669 ASP A C 1
ATOM 5065 O O . ASP A 1 669 ? -8.250 -6.267 -31.419 1.00 98.38 669 ASP A O 1
ATOM 5069 N N . ALA A 1 670 ? -8.118 -8.284 -30.441 1.00 98.44 670 ALA A N 1
ATOM 5070 C CA . ALA A 1 670 ? -9.559 -8.417 -30.222 1.00 98.44 670 ALA A CA 1
ATOM 5071 C C . ALA A 1 670 ? -10.102 -7.401 -29.205 1.00 98.44 670 ALA A C 1
ATOM 5073 O O . ALA A 1 670 ? -11.241 -6.957 -29.346 1.00 98.44 670 ALA A O 1
ATOM 5074 N N . ALA A 1 671 ? -9.291 -7.028 -28.212 1.00 98.12 671 ALA A N 1
ATOM 5075 C CA . ALA A 1 671 ? -9.608 -5.989 -27.236 1.00 98.12 671 ALA A CA 1
ATOM 5076 C C . ALA A 1 671 ? -9.291 -4.565 -27.738 1.00 98.12 671 ALA A C 1
ATOM 5078 O O . ALA A 1 671 ? -9.628 -3.594 -27.071 1.00 98.12 671 ALA A O 1
ATOM 5079 N N . GLY A 1 672 ? -8.641 -4.413 -28.900 1.00 98.06 672 GLY A N 1
ATOM 5080 C CA . GLY A 1 672 ? -8.215 -3.109 -29.416 1.00 98.06 672 GLY A CA 1
ATOM 5081 C C . GLY A 1 672 ? -7.082 -2.459 -28.611 1.00 98.06 672 GLY A C 1
ATOM 5082 O O . GLY A 1 672 ? -6.939 -1.238 -28.636 1.00 98.06 672 GLY A O 1
ATOM 5083 N N . VAL A 1 673 ? -6.280 -3.260 -27.905 1.00 98.38 673 VAL A N 1
ATOM 5084 C CA . VAL A 1 673 ? -5.238 -2.798 -26.978 1.00 98.38 673 VAL A CA 1
ATOM 5085 C C . VAL A 1 673 ? -3.895 -2.701 -27.693 1.00 98.38 673 VAL A C 1
ATOM 5087 O O . VAL A 1 673 ? -3.426 -3.656 -28.317 1.00 98.38 673 VAL A O 1
ATOM 5090 N N . ALA A 1 674 ? -3.242 -1.545 -27.590 1.00 97.00 674 ALA A N 1
ATOM 5091 C CA . ALA A 1 674 ? -1.955 -1.319 -28.225 1.00 97.00 674 ALA A CA 1
ATOM 5092 C C . ALA A 1 674 ? -0.831 -2.050 -27.478 1.00 97.00 674 ALA A C 1
ATOM 5094 O O . ALA A 1 674 ? -0.642 -1.890 -26.270 1.00 97.00 674 ALA A O 1
ATOM 5095 N N . CYS A 1 675 ? -0.022 -2.803 -28.225 1.00 97.19 675 CYS A N 1
ATOM 5096 C CA . CYS A 1 675 ? 1.212 -3.379 -27.711 1.00 97.19 675 CYS A CA 1
ATOM 5097 C C . CYS A 1 675 ? 2.374 -3.245 -28.693 1.00 97.19 675 CYS A C 1
ATOM 5099 O O . CYS A 1 675 ? 2.201 -3.165 -29.912 1.00 97.19 675 CYS A O 1
ATOM 5101 N N . VAL A 1 676 ? 3.588 -3.239 -28.151 1.00 97.19 676 VAL A N 1
ATOM 5102 C CA . VAL A 1 676 ? 4.826 -3.142 -28.924 1.00 97.19 676 VAL A CA 1
ATOM 5103 C C . VAL A 1 676 ? 5.817 -4.160 -28.385 1.00 97.19 676 VAL A C 1
ATOM 5105 O O . VAL A 1 676 ? 6.070 -4.205 -27.188 1.00 97.19 676 VAL A O 1
ATOM 5108 N N . LYS A 1 677 ? 6.411 -4.978 -29.264 1.00 98.00 677 LYS A N 1
ATOM 5109 C CA . LYS A 1 677 ? 7.581 -5.789 -28.893 1.00 98.00 677 LYS A CA 1
ATOM 5110 C C . LYS A 1 677 ? 8.760 -4.851 -28.659 1.00 98.00 677 LYS A C 1
ATOM 5112 O O . LYS A 1 677 ? 9.170 -4.203 -29.623 1.00 98.00 677 LYS A O 1
ATOM 5117 N N . ILE A 1 678 ? 9.302 -4.858 -27.446 1.00 98.31 678 ILE A N 1
ATOM 5118 C CA . ILE A 1 678 ? 10.373 -3.947 -27.025 1.00 98.31 678 ILE A CA 1
ATOM 5119 C C . ILE A 1 678 ? 11.679 -4.656 -26.696 1.00 98.31 678 ILE A C 1
ATOM 5121 O O . ILE A 1 678 ? 12.716 -4.025 -26.792 1.00 98.31 678 ILE A O 1
ATOM 5125 N N . ALA A 1 679 ? 11.670 -5.939 -26.323 1.00 98.12 679 ALA A N 1
ATOM 5126 C CA . ALA A 1 679 ? 12.913 -6.615 -25.959 1.00 98.12 679 ALA A CA 1
ATOM 5127 C C . ALA A 1 679 ? 12.877 -8.129 -26.190 1.00 98.12 679 ALA A C 1
ATOM 5129 O O . ALA A 1 679 ? 11.838 -8.724 -26.512 1.00 98.12 679 ALA A O 1
ATOM 5130 N N . LYS A 1 680 ? 14.037 -8.756 -26.028 1.00 97.81 680 LYS A N 1
ATOM 5131 C CA . LYS A 1 680 ? 14.241 -10.206 -25.916 1.00 97.81 680 LYS A CA 1
ATOM 5132 C C . LYS A 1 680 ? 15.313 -10.471 -24.844 1.00 97.81 680 LYS A C 1
ATOM 5134 O O . LYS A 1 680 ? 16.175 -9.610 -24.654 1.00 97.81 680 LYS A O 1
ATOM 5139 N N . PRO A 1 681 ? 15.299 -11.635 -24.177 1.00 97.62 681 PRO A N 1
ATOM 5140 C CA . PRO A 1 681 ? 16.402 -12.029 -23.307 1.00 97.62 681 PRO A CA 1
ATOM 5141 C C . PRO A 1 681 ? 17.728 -12.139 -24.075 1.00 97.62 681 PRO A C 1
ATOM 5143 O O . PRO A 1 681 ? 17.736 -12.546 -25.241 1.00 97.62 681 PRO A O 1
ATOM 5146 N N . CYS A 1 682 ? 18.834 -11.811 -23.412 1.00 96.06 682 CYS A N 1
ATOM 5147 C CA . CYS A 1 682 ? 20.202 -12.085 -23.862 1.00 96.06 682 CYS A CA 1
ATOM 5148 C C . CYS A 1 682 ? 21.010 -12.783 -22.756 1.00 96.06 682 CYS A C 1
ATOM 5150 O O . CYS A 1 682 ? 20.575 -12.821 -21.603 1.00 96.06 682 CYS A O 1
ATOM 5152 N N . ASP A 1 683 ? 22.173 -13.335 -23.107 1.00 94.56 683 ASP A N 1
ATOM 5153 C CA . ASP A 1 683 ? 23.026 -14.079 -22.167 1.00 94.56 683 ASP A CA 1
ATOM 5154 C C . ASP A 1 683 ? 23.897 -13.125 -21.326 1.00 94.56 683 ASP A C 1
ATOM 5156 O O . ASP A 1 683 ? 24.275 -13.426 -20.192 1.00 94.56 683 ASP A O 1
ATOM 5160 N N . GLU A 1 684 ? 24.212 -11.948 -21.868 1.00 96.06 684 GLU A N 1
ATOM 5161 C CA . GLU A 1 684 ? 25.027 -10.927 -21.224 1.00 96.06 684 GLU A CA 1
ATOM 5162 C C . GLU A 1 684 ? 24.306 -10.246 -20.053 1.00 96.06 684 GLU A C 1
ATOM 5164 O O . GLU A 1 684 ? 23.113 -9.958 -20.113 1.00 96.06 684 GLU A O 1
ATOM 5169 N N . ARG A 1 685 ? 25.056 -9.887 -18.999 1.00 96.62 685 ARG A N 1
ATOM 5170 C CA . ARG A 1 685 ? 24.521 -9.260 -17.776 1.00 96.62 685 ARG A CA 1
ATOM 5171 C C . ARG A 1 685 ? 24.298 -7.746 -17.910 1.00 96.62 685 ARG A C 1
ATOM 5173 O O . ARG A 1 685 ? 24.793 -6.940 -17.116 1.00 96.62 685 ARG A O 1
ATOM 5180 N N . HIS A 1 686 ? 23.563 -7.349 -18.943 1.00 97.88 686 HIS A N 1
ATOM 5181 C CA . HIS A 1 686 ? 23.214 -5.958 -19.219 1.00 97.88 686 HIS A CA 1
ATOM 5182 C C . HIS A 1 686 ? 21.764 -5.790 -19.691 1.00 97.88 686 HIS A C 1
ATOM 5184 O O . HIS A 1 686 ? 21.106 -6.743 -20.093 1.00 97.88 686 HIS A O 1
ATOM 5190 N N . VAL A 1 687 ? 21.278 -4.555 -19.655 1.00 98.62 687 VAL A N 1
ATOM 5191 C CA . VAL A 1 687 ? 20.166 -4.100 -20.489 1.00 98.62 687 VAL A CA 1
ATOM 5192 C C . VAL A 1 687 ? 20.786 -3.240 -21.587 1.00 98.62 687 VAL A C 1
ATOM 5194 O O . VAL A 1 687 ? 21.345 -2.179 -21.307 1.00 98.62 687 VAL A O 1
ATOM 5197 N N . MET A 1 688 ? 20.761 -3.732 -22.821 1.00 98.44 688 MET A N 1
ATOM 5198 C CA . MET A 1 688 ? 21.252 -3.033 -24.004 1.00 98.44 688 MET A CA 1
ATOM 5199 C C . MET A 1 688 ? 20.077 -2.359 -24.706 1.00 98.44 688 MET A C 1
ATOM 5201 O O . MET A 1 688 ? 19.183 -3.041 -25.193 1.00 98.44 688 MET A O 1
ATOM 5205 N N . VAL A 1 689 ? 20.066 -1.028 -24.753 1.00 98.50 689 VAL A N 1
ATOM 5206 C CA . VAL A 1 689 ? 19.009 -0.240 -25.396 1.00 98.50 689 VAL A CA 1
ATOM 5207 C C . VAL A 1 689 ? 19.484 0.278 -26.746 1.00 98.50 689 VAL A C 1
ATOM 5209 O O . VAL A 1 689 ? 20.424 1.067 -26.822 1.00 98.50 689 VAL A O 1
ATOM 5212 N N . HIS A 1 690 ? 18.776 -0.120 -27.797 1.00 97.38 690 HIS A N 1
ATOM 5213 C CA . HIS A 1 690 ? 18.964 0.316 -29.171 1.00 97.38 690 HIS A CA 1
ATOM 5214 C C . HIS A 1 690 ? 17.926 1.383 -29.531 1.00 97.38 690 HIS A C 1
ATOM 5216 O O . HIS A 1 690 ? 16.713 1.152 -29.460 1.00 97.38 690 HIS A O 1
ATOM 5222 N N . PHE A 1 691 ? 18.395 2.558 -29.956 1.00 95.94 691 PHE A N 1
ATOM 5223 C CA . PHE A 1 691 ? 17.517 3.637 -30.402 1.00 95.94 691 PHE A CA 1
ATOM 5224 C C . PHE A 1 691 ? 18.154 4.461 -31.522 1.00 95.94 691 PHE A C 1
ATOM 5226 O O . PHE A 1 691 ? 19.218 5.049 -31.356 1.00 95.94 691 PHE A O 1
ATOM 5233 N N . HIS A 1 692 ? 17.498 4.496 -32.687 1.00 90.06 692 HIS A N 1
ATOM 5234 C CA . HIS A 1 692 ? 17.907 5.289 -33.859 1.00 90.06 692 HIS A CA 1
ATOM 5235 C C . HIS A 1 692 ? 19.403 5.180 -34.238 1.00 90.06 692 HIS A C 1
ATOM 5237 O O . HIS A 1 692 ? 20.015 6.150 -34.684 1.00 90.06 692 HIS A O 1
ATOM 5243 N N . GLY A 1 693 ? 19.986 3.982 -34.107 1.00 89.56 693 GLY A N 1
ATOM 5244 C CA . GLY A 1 693 ? 21.379 3.699 -34.475 1.00 89.56 693 GLY A CA 1
ATOM 5245 C C . GLY A 1 693 ? 22.417 4.014 -33.393 1.00 89.56 693 GLY A C 1
ATOM 5246 O O . GLY A 1 693 ? 23.610 3.929 -33.679 1.00 89.56 693 GLY A O 1
ATOM 5247 N N . ALA A 1 694 ? 21.980 4.370 -32.183 1.00 94.44 694 ALA A N 1
ATOM 5248 C CA . ALA A 1 694 ? 22.815 4.461 -30.993 1.00 94.44 694 ALA A CA 1
ATOM 5249 C C . ALA A 1 694 ? 22.481 3.332 -30.008 1.00 94.44 694 ALA A C 1
ATOM 5251 O O . ALA A 1 694 ? 21.318 2.938 -29.877 1.00 94.44 694 ALA A O 1
ATOM 5252 N N . ASP A 1 695 ? 23.513 2.879 -29.297 1.00 96.31 695 ASP A N 1
ATOM 5253 C CA . ASP A 1 695 ? 23.434 1.813 -28.304 1.00 96.31 695 ASP A CA 1
ATOM 5254 C C . ASP A 1 695 ? 23.785 2.373 -26.922 1.00 96.31 695 ASP A C 1
ATOM 5256 O O . ASP A 1 695 ? 24.796 3.064 -26.756 1.00 96.31 695 ASP A O 1
ATOM 5260 N N . TYR A 1 696 ? 22.957 2.059 -25.928 1.00 97.69 696 TYR A N 1
ATOM 5261 C CA . TYR A 1 696 ? 23.132 2.459 -24.535 1.00 97.69 696 TYR A CA 1
ATOM 5262 C C . TYR A 1 696 ? 23.163 1.209 -23.664 1.00 97.69 696 TYR A C 1
ATOM 5264 O O . TYR A 1 696 ? 22.203 0.442 -23.631 1.00 97.69 696 TYR A O 1
ATOM 5272 N N . GLN A 1 697 ? 24.271 0.996 -22.961 1.00 97.62 697 GLN A N 1
ATOM 5273 C CA . GLN A 1 697 ? 24.481 -0.206 -22.164 1.00 97.62 697 GLN A CA 1
ATOM 5274 C C . GLN A 1 697 ? 24.343 0.087 -20.672 1.00 97.62 697 GLN A C 1
ATOM 5276 O O . GLN A 1 697 ? 25.110 0.871 -20.117 1.00 97.62 697 GLN A O 1
ATOM 5281 N N . PHE A 1 698 ? 23.446 -0.640 -20.011 1.00 98.44 698 PHE A N 1
ATOM 5282 C CA . PHE A 1 698 ? 23.213 -0.564 -18.572 1.00 98.44 698 PHE A CA 1
ATOM 5283 C C . PHE A 1 698 ? 23.625 -1.878 -17.900 1.00 98.44 698 PHE A C 1
ATOM 5285 O O . PHE A 1 698 ? 23.033 -2.926 -18.152 1.00 98.44 698 PHE A O 1
ATOM 5292 N N . GLY A 1 699 ? 24.664 -1.860 -17.062 1.00 98.50 699 GLY A N 1
ATOM 5293 C CA . GLY A 1 699 ? 25.121 -3.060 -16.348 1.00 98.50 699 GLY A CA 1
ATOM 5294 C C . GLY A 1 699 ? 24.164 -3.440 -15.218 1.00 98.50 699 GLY A C 1
ATOM 5295 O O . GLY A 1 699 ? 24.036 -2.678 -14.261 1.00 98.50 699 GLY A O 1
ATOM 5296 N N . VAL A 1 700 ? 23.527 -4.616 -15.301 1.00 98.50 700 VAL A N 1
ATOM 5297 C CA . VAL A 1 700 ? 22.461 -5.013 -14.359 1.00 98.50 700 VAL A CA 1
ATOM 5298 C C . VAL A 1 700 ? 22.985 -5.102 -12.929 1.00 98.50 700 VAL A C 1
ATOM 5300 O O . VAL A 1 700 ? 22.390 -4.516 -12.033 1.00 98.50 700 VAL A O 1
ATOM 5303 N N . ASP A 1 701 ? 24.114 -5.779 -12.704 1.00 98.00 701 ASP A N 1
ATOM 5304 C CA . ASP A 1 701 ? 24.652 -5.957 -11.349 1.00 98.00 701 ASP A CA 1
ATOM 5305 C C . ASP A 1 701 ? 25.075 -4.627 -10.711 1.00 98.00 701 ASP A C 1
ATOM 5307 O O . ASP A 1 701 ? 24.799 -4.390 -9.537 1.00 98.00 701 ASP A O 1
ATOM 5311 N N . TYR A 1 702 ? 25.694 -3.738 -11.494 1.00 98.50 702 TYR A N 1
ATOM 5312 C CA . TYR A 1 702 ? 26.095 -2.414 -11.020 1.00 98.50 702 TYR A CA 1
ATOM 5313 C C . TYR A 1 702 ? 24.879 -1.564 -10.637 1.00 98.50 702 TYR A C 1
ATOM 5315 O O . TYR A 1 702 ? 24.828 -1.008 -9.542 1.00 98.50 702 TYR A O 1
ATOM 5323 N N . LEU A 1 703 ? 23.874 -1.487 -11.514 1.00 98.81 703 LEU A N 1
ATOM 5324 C CA . LEU A 1 703 ? 22.671 -0.702 -11.239 1.00 98.81 703 LEU A CA 1
ATOM 5325 C C . LEU A 1 703 ? 21.817 -1.315 -10.128 1.00 98.81 703 LEU A C 1
ATOM 5327 O O . LEU A 1 703 ? 21.184 -0.573 -9.383 1.00 98.81 703 LEU A O 1
ATOM 5331 N N . ARG A 1 704 ? 21.862 -2.639 -9.943 1.00 98.69 704 ARG A N 1
ATOM 5332 C CA . ARG A 1 704 ? 21.267 -3.299 -8.779 1.00 98.69 704 ARG A CA 1
ATOM 5333 C C . ARG A 1 704 ? 21.937 -2.857 -7.479 1.00 98.69 704 ARG A C 1
ATOM 5335 O O . ARG A 1 704 ? 21.231 -2.590 -6.514 1.00 98.69 704 ARG A O 1
ATOM 5342 N N . ASP A 1 705 ? 23.264 -2.718 -7.449 1.00 98.56 705 ASP A N 1
ATOM 5343 C CA . ASP A 1 705 ? 23.976 -2.186 -6.277 1.00 98.56 705 ASP A CA 1
ATOM 5344 C C . ASP A 1 705 ? 23.608 -0.719 -6.005 1.00 98.56 705 ASP A C 1
ATOM 5346 O O . ASP A 1 705 ? 23.380 -0.347 -4.850 1.00 98.56 705 ASP A O 1
ATOM 5350 N N . VAL A 1 706 ? 23.486 0.102 -7.056 1.00 98.62 706 VAL A N 1
ATOM 5351 C CA . VAL A 1 706 ? 23.015 1.496 -6.950 1.00 98.62 706 VAL A CA 1
ATOM 5352 C C . VAL A 1 706 ? 21.602 1.548 -6.361 1.00 98.62 706 VAL A C 1
ATOM 5354 O O . VAL A 1 706 ? 21.371 2.264 -5.385 1.00 98.62 706 VAL A O 1
ATOM 5357 N N . TRP A 1 707 ? 20.686 0.737 -6.891 1.00 98.75 707 TRP A N 1
ATOM 5358 C CA . TRP A 1 707 ? 19.309 0.594 -6.415 1.00 98.75 707 TRP A CA 1
ATOM 5359 C C . TRP A 1 707 ? 19.233 0.066 -4.973 1.00 98.75 707 TRP A C 1
ATOM 5361 O O . TRP A 1 707 ? 18.430 0.539 -4.168 1.00 98.75 707 TRP A O 1
ATOM 5371 N N . TYR A 1 708 ? 20.100 -0.876 -4.589 1.00 98.75 708 TYR A N 1
ATOM 5372 C CA . TYR A 1 708 ? 20.122 -1.447 -3.239 1.00 98.75 708 TYR A CA 1
ATOM 5373 C C . TYR A 1 708 ? 20.699 -0.481 -2.197 1.00 98.75 708 TYR A C 1
ATOM 5375 O O . TYR A 1 708 ? 20.337 -0.536 -1.017 1.00 98.75 708 TYR A O 1
ATOM 5383 N N . LYS A 1 709 ? 21.596 0.426 -2.601 1.00 98.44 709 LYS A N 1
ATOM 5384 C CA . LYS A 1 709 ? 22.384 1.259 -1.686 1.00 98.44 709 LYS A CA 1
ATOM 5385 C C . LYS A 1 709 ? 21.540 2.019 -0.662 1.00 98.44 709 LYS A C 1
ATOM 5387 O O . LYS A 1 709 ? 21.900 2.032 0.516 1.00 98.44 709 LYS A O 1
ATOM 5392 N N . THR A 1 710 ? 20.418 2.609 -1.076 1.00 97.88 710 THR A N 1
ATOM 5393 C CA . THR A 1 710 ? 19.508 3.331 -0.170 1.00 97.88 710 THR A CA 1
ATOM 5394 C C . THR A 1 710 ? 18.957 2.415 0.928 1.00 97.88 710 THR A C 1
ATOM 5396 O O . THR A 1 710 ? 18.968 2.795 2.100 1.00 97.88 710 THR A O 1
ATOM 5399 N N . SER A 1 711 ? 18.579 1.178 0.584 1.00 98.12 711 SER A N 1
ATOM 5400 C CA . SER A 1 711 ? 18.154 0.170 1.563 1.00 98.12 711 SER A CA 1
ATOM 5401 C C . SER A 1 711 ? 19.252 -0.142 2.571 1.00 98.12 711 SER A C 1
ATOM 5403 O O . SER A 1 711 ? 18.994 -0.198 3.769 1.00 98.12 711 SER A O 1
ATOM 5405 N N . TYR A 1 712 ? 20.487 -0.326 2.097 1.00 98.25 712 TYR A N 1
ATOM 5406 C CA . TYR A 1 712 ? 21.632 -0.573 2.971 1.00 98.25 712 TYR A CA 1
ATOM 5407 C C . TYR A 1 712 ? 21.830 0.566 3.979 1.00 98.25 712 TYR A C 1
ATOM 5409 O O . TYR A 1 712 ? 21.998 0.302 5.168 1.00 98.25 712 TYR A O 1
ATOM 5417 N N . LEU A 1 713 ? 21.788 1.823 3.522 1.00 98.00 713 LEU A N 1
ATOM 5418 C CA . LEU A 1 713 ? 21.985 2.990 4.385 1.00 98.00 713 LEU A CA 1
ATOM 5419 C C . LEU A 1 713 ? 20.919 3.070 5.487 1.00 98.00 713 LEU A C 1
ATOM 5421 O O . LEU A 1 713 ? 21.271 3.259 6.651 1.00 98.00 713 LEU A O 1
ATOM 5425 N N . LEU A 1 714 ? 19.647 2.846 5.151 1.00 97.81 714 LEU A N 1
ATOM 5426 C CA . LEU A 1 714 ? 18.552 2.820 6.128 1.00 97.81 714 LEU A CA 1
ATOM 5427 C C . LEU A 1 714 ? 18.664 1.634 7.094 1.00 97.81 714 LEU A C 1
ATOM 5429 O O . LEU A 1 714 ? 18.494 1.807 8.302 1.00 97.81 714 LEU A O 1
ATOM 5433 N N . ASP A 1 715 ? 19.027 0.451 6.598 1.00 97.44 715 ASP A N 1
ATOM 5434 C CA . ASP A 1 715 ? 19.228 -0.739 7.431 1.00 97.44 715 ASP A CA 1
ATOM 5435 C C . ASP A 1 715 ? 20.372 -0.538 8.445 1.00 97.44 715 ASP A C 1
ATOM 5437 O O . ASP A 1 715 ? 20.280 -1.001 9.580 1.00 97.44 715 ASP A O 1
ATOM 5441 N N . THR A 1 716 ? 21.405 0.264 8.137 1.00 96.44 716 THR A N 1
ATOM 5442 C CA . THR A 1 716 ? 22.454 0.590 9.132 1.00 96.44 716 THR A CA 1
ATOM 5443 C C . THR A 1 716 ? 21.932 1.298 10.389 1.00 96.44 716 THR A C 1
ATOM 5445 O O . THR A 1 716 ? 22.624 1.334 11.409 1.00 96.44 716 THR A O 1
ATOM 5448 N N . ARG A 1 717 ? 20.718 1.863 10.337 1.00 94.94 717 ARG A N 1
ATOM 5449 C CA . ARG A 1 717 ? 20.035 2.496 11.476 1.00 94.94 717 ARG A CA 1
ATOM 5450 C C . ARG A 1 717 ? 19.126 1.542 12.251 1.00 94.94 717 ARG A C 1
ATOM 5452 O O . ARG A 1 717 ? 18.609 1.925 13.298 1.00 94.94 717 ARG A O 1
ATOM 5459 N N . GLN A 1 718 ? 18.911 0.332 11.742 1.00 91.81 718 GLN A N 1
ATOM 5460 C CA . GLN A 1 718 ? 17.976 -0.657 12.283 1.00 91.81 718 GLN A CA 1
ATOM 5461 C C . GLN A 1 718 ? 18.671 -1.928 12.748 1.00 91.81 718 GLN A C 1
ATOM 5463 O O . GLN A 1 718 ? 18.307 -2.478 13.789 1.00 91.81 718 GLN A O 1
ATOM 5468 N N . SER A 1 719 ? 19.673 -2.384 12.001 1.00 92.25 719 SER A N 1
ATOM 5469 C CA . SER A 1 719 ? 20.464 -3.556 12.339 1.00 92.25 719 SER A CA 1
ATOM 5470 C C . SER A 1 719 ? 21.747 -3.182 13.082 1.00 92.25 719 SER A C 1
ATOM 5472 O O . SER A 1 719 ? 22.373 -2.144 12.866 1.00 92.25 719 SER A O 1
ATOM 5474 N N . PHE A 1 720 ? 22.153 -4.060 13.997 1.00 91.31 720 PHE A N 1
ATOM 5475 C CA . PHE A 1 720 ? 23.353 -3.885 14.812 1.00 91.31 720 PHE A CA 1
ATOM 5476 C C . PHE A 1 720 ? 24.525 -4.697 14.246 1.00 91.31 720 PHE A C 1
ATOM 5478 O O . PHE A 1 720 ? 24.374 -5.505 13.334 1.00 91.31 720 PHE A O 1
ATOM 5485 N N . HIS A 1 721 ? 25.724 -4.477 14.792 1.00 93.75 721 HIS A N 1
ATOM 5486 C CA . HIS A 1 721 ? 26.911 -5.313 14.546 1.00 93.75 721 HIS A CA 1
ATOM 5487 C C . HIS A 1 721 ? 27.371 -5.420 13.079 1.00 93.75 721 HIS A C 1
ATOM 5489 O O . HIS A 1 721 ? 28.110 -6.334 12.722 1.00 93.75 721 HIS A O 1
ATOM 5495 N N . GLY A 1 722 ? 26.986 -4.465 12.227 1.00 94.31 722 GLY A N 1
ATOM 5496 C CA . GLY A 1 722 ? 27.377 -4.451 10.817 1.00 94.31 722 GLY A CA 1
ATOM 5497 C C . GLY A 1 722 ? 26.624 -5.457 9.939 1.00 94.31 722 GLY A C 1
ATOM 5498 O O . GLY A 1 722 ? 27.073 -5.711 8.821 1.00 94.31 722 GLY A O 1
ATOM 5499 N N . CYS A 1 723 ? 25.493 -6.004 10.404 1.00 96.19 723 CYS A N 1
ATOM 5500 C CA . CYS A 1 723 ? 24.672 -6.942 9.633 1.00 96.19 723 CYS A CA 1
ATOM 5501 C C . CYS A 1 723 ? 24.144 -6.336 8.322 1.00 96.19 723 CYS A C 1
ATOM 5503 O O . CYS A 1 723 ? 24.233 -7.005 7.295 1.00 96.19 723 CYS A O 1
ATOM 5505 N N . ALA A 1 724 ? 23.716 -5.065 8.308 1.00 96.88 724 ALA A N 1
ATOM 5506 C CA . ALA A 1 724 ? 23.354 -4.366 7.067 1.00 96.88 724 ALA A CA 1
ATOM 5507 C C . ALA A 1 724 ? 24.466 -4.433 6.010 1.00 96.88 724 ALA A C 1
ATOM 5509 O O . ALA A 1 724 ? 24.210 -4.705 4.839 1.00 96.88 724 ALA A O 1
ATOM 5510 N N . ARG A 1 725 ? 25.727 -4.230 6.422 1.00 96.81 725 ARG A N 1
ATOM 5511 C CA . ARG A 1 725 ? 26.875 -4.290 5.506 1.00 96.81 725 ARG A CA 1
ATOM 5512 C C . ARG A 1 725 ? 27.096 -5.706 4.998 1.00 96.81 725 ARG A C 1
ATOM 5514 O O . ARG A 1 725 ? 27.285 -5.888 3.804 1.00 96.81 725 ARG A O 1
ATOM 5521 N N . GLN A 1 726 ? 27.028 -6.700 5.883 1.00 96.31 726 GLN A N 1
ATOM 5522 C CA . GLN A 1 726 ? 27.125 -8.101 5.475 1.00 96.31 726 GLN A CA 1
ATOM 5523 C C . GLN A 1 726 ? 26.036 -8.460 4.460 1.00 96.31 726 GLN A C 1
ATOM 5525 O O . GLN A 1 726 ? 26.338 -9.096 3.458 1.00 96.31 726 GLN A O 1
ATOM 5530 N N . ARG A 1 727 ? 24.792 -8.016 4.668 1.00 95.81 727 ARG A N 1
ATOM 5531 C CA . ARG A 1 727 ? 23.706 -8.223 3.707 1.00 95.81 727 ARG A CA 1
ATOM 5532 C C . ARG A 1 727 ? 24.003 -7.539 2.372 1.00 95.81 727 ARG A C 1
ATOM 5534 O O . ARG A 1 727 ? 23.963 -8.203 1.345 1.00 95.81 727 ARG A O 1
ATOM 5541 N N . TYR A 1 728 ? 24.383 -6.263 2.387 1.00 96.88 728 TYR A N 1
ATOM 5542 C CA . TYR A 1 728 ? 24.733 -5.506 1.179 1.00 96.88 728 TYR A CA 1
ATOM 5543 C C . TYR A 1 728 ? 25.887 -6.130 0.377 1.00 96.88 728 TYR A C 1
ATOM 5545 O O . TYR A 1 728 ? 25.854 -6.155 -0.845 1.00 96.88 728 TYR A O 1
ATOM 5553 N N . GLU A 1 729 ? 26.899 -6.684 1.042 1.00 96.56 729 GLU A N 1
ATOM 5554 C CA . GLU A 1 729 ? 28.043 -7.313 0.367 1.00 96.56 729 GLU A CA 1
ATOM 5555 C C . GLU A 1 729 ? 27.728 -8.713 -0.197 1.00 96.56 729 GLU A C 1
ATOM 5557 O O . GLU A 1 729 ? 28.490 -9.223 -1.023 1.00 96.56 729 GLU A O 1
ATOM 5562 N N . ASN A 1 730 ? 26.637 -9.352 0.249 1.00 96.12 730 ASN A N 1
ATOM 5563 C CA . ASN A 1 730 ? 26.346 -10.757 -0.054 1.00 96.12 730 ASN A CA 1
ATOM 5564 C C . ASN A 1 730 ? 25.004 -11.013 -0.754 1.00 96.12 730 ASN A C 1
ATOM 5566 O O . ASN A 1 730 ? 24.853 -12.097 -1.313 1.00 96.12 730 ASN A O 1
ATOM 5570 N N . TYR A 1 731 ? 24.054 -10.069 -0.772 1.00 95.12 731 TYR A N 1
ATOM 5571 C CA . TYR A 1 731 ? 22.702 -10.311 -1.300 1.00 95.12 731 TYR A CA 1
ATOM 5572 C C . TYR A 1 731 ? 22.721 -10.830 -2.748 1.00 95.12 731 TYR A C 1
ATOM 5574 O O . TYR A 1 731 ? 22.000 -11.764 -3.063 1.00 95.12 731 TYR A O 1
ATOM 5582 N N . GLY A 1 732 ? 23.599 -10.295 -3.607 1.00 94.50 732 GLY A N 1
ATOM 5583 C CA . GLY A 1 732 ? 23.737 -10.718 -5.008 1.00 94.50 732 GLY A CA 1
ATOM 5584 C C . GLY A 1 732 ? 24.519 -12.021 -5.222 1.00 94.50 732 GLY A C 1
ATOM 5585 O O . GLY A 1 732 ? 24.740 -12.413 -6.361 1.00 94.50 732 GLY A O 1
ATOM 5586 N N . ARG A 1 733 ? 24.988 -12.674 -4.150 1.00 93.50 733 ARG A N 1
ATOM 5587 C CA . ARG A 1 733 ? 25.843 -13.879 -4.187 1.00 93.50 733 ARG A CA 1
ATOM 5588 C C . ARG A 1 733 ? 25.241 -15.061 -3.426 1.00 93.50 733 ARG A C 1
ATOM 5590 O O . ARG A 1 733 ? 25.950 -16.017 -3.122 1.00 93.50 733 ARG A O 1
ATOM 5597 N N . GLN A 1 734 ? 23.962 -14.973 -3.071 1.00 92.00 734 GLN A N 1
ATOM 5598 C CA . GLN A 1 734 ? 23.253 -15.983 -2.285 1.00 92.00 734 GLN A CA 1
ATOM 5599 C C . GLN A 1 734 ? 21.933 -16.382 -2.965 1.00 92.00 734 GLN A C 1
ATOM 5601 O O . GLN A 1 734 ? 20.877 -16.224 -2.352 1.00 92.00 734 GLN A O 1
ATOM 5606 N N . PRO A 1 735 ? 21.965 -16.864 -4.226 1.00 94.25 735 PRO A N 1
ATOM 5607 C CA . PRO A 1 735 ? 20.761 -17.376 -4.865 1.00 94.25 735 PRO A CA 1
ATOM 5608 C C . PRO A 1 735 ? 20.210 -18.568 -4.072 1.00 94.25 735 PRO A C 1
ATOM 5610 O O . PRO A 1 735 ? 20.959 -19.439 -3.624 1.00 94.25 735 PRO A O 1
ATOM 5613 N N . LEU A 1 736 ? 18.895 -18.591 -3.867 1.00 92.38 736 LEU A N 1
ATOM 5614 C CA . LEU A 1 736 ? 18.204 -19.707 -3.241 1.00 92.38 736 LEU A CA 1
ATOM 5615 C C . LEU A 1 736 ? 18.149 -20.898 -4.194 1.00 92.38 736 LEU A C 1
ATOM 5617 O O . LEU A 1 736 ? 17.555 -20.829 -5.268 1.00 92.38 736 LEU A O 1
ATOM 5621 N N . GLU A 1 737 ? 18.695 -22.023 -3.744 1.00 87.94 737 GLU A N 1
ATOM 5622 C CA . GLU A 1 737 ? 18.617 -23.301 -4.443 1.00 87.94 737 GLU A CA 1
ATOM 5623 C C . GLU A 1 737 ? 17.624 -24.225 -3.729 1.00 87.94 737 GLU A C 1
ATOM 5625 O O . GLU A 1 737 ? 17.800 -24.594 -2.564 1.00 87.94 737 GLU A O 1
ATOM 5630 N N . PHE A 1 738 ? 16.559 -24.617 -4.431 1.00 84.88 738 PHE A N 1
ATOM 5631 C CA . PHE A 1 738 ? 15.577 -25.569 -3.916 1.00 84.88 738 PHE A CA 1
ATOM 5632 C C . PHE A 1 738 ? 15.824 -26.961 -4.501 1.00 84.88 738 PHE A C 1
ATOM 5634 O O . PHE A 1 738 ? 15.588 -27.210 -5.683 1.00 84.88 738 PHE A O 1
ATOM 5641 N N . HIS A 1 739 ? 16.244 -27.903 -3.656 1.00 85.50 739 HIS A N 1
ATOM 5642 C CA . HIS A 1 739 ? 16.397 -29.307 -4.036 1.00 85.50 739 HIS A CA 1
ATOM 5643 C C . HIS A 1 739 ? 15.199 -30.124 -3.552 1.00 85.50 739 HIS A C 1
ATOM 5645 O O . HIS A 1 739 ? 15.161 -30.601 -2.417 1.00 85.50 739 HIS A O 1
ATOM 5651 N N . PHE A 1 740 ? 14.211 -30.300 -4.426 1.00 84.44 740 PHE A N 1
ATOM 5652 C CA . PHE A 1 740 ? 13.090 -31.201 -4.168 1.00 84.44 740 PHE A CA 1
ATOM 5653 C C . PHE A 1 740 ? 13.424 -32.637 -4.586 1.00 84.44 740 PHE A C 1
ATOM 5655 O O . PHE A 1 740 ? 14.209 -32.870 -5.507 1.00 84.44 740 PHE A O 1
ATOM 5662 N N . HIS A 1 741 ? 12.799 -33.619 -3.931 1.00 82.69 741 HIS A N 1
ATOM 5663 C CA . HIS A 1 741 ? 12.907 -35.016 -4.353 1.00 82.69 741 HIS A CA 1
ATOM 5664 C C . HIS A 1 741 ? 12.385 -35.170 -5.799 1.00 82.69 741 HIS A C 1
ATOM 5666 O O . HIS A 1 741 ? 11.330 -34.611 -6.102 1.00 82.69 741 HIS A O 1
ATOM 5672 N N . PRO A 1 742 ? 13.033 -35.950 -6.689 1.00 84.00 742 PRO A N 1
ATOM 5673 C CA . PRO A 1 742 ? 12.616 -36.069 -8.093 1.00 84.00 742 PRO A CA 1
ATOM 5674 C C . PRO A 1 742 ? 11.192 -36.593 -8.304 1.00 84.00 742 PRO A C 1
ATOM 5676 O O . PRO A 1 742 ? 10.621 -36.407 -9.377 1.00 84.00 742 PRO A O 1
ATOM 5679 N N . GLU A 1 743 ? 10.614 -37.260 -7.305 1.00 82.88 743 GLU A N 1
ATOM 5680 C CA . GLU A 1 743 ? 9.225 -37.744 -7.311 1.00 82.88 743 GLU A CA 1
ATOM 5681 C C . GLU A 1 743 ? 8.233 -36.759 -6.677 1.00 82.88 743 GLU A C 1
ATOM 5683 O O . GLU A 1 743 ? 7.027 -36.955 -6.800 1.00 82.88 743 GLU A O 1
ATOM 5688 N N . PHE A 1 744 ? 8.701 -35.686 -6.028 1.00 83.56 744 PHE A N 1
ATOM 5689 C CA . PHE A 1 744 ? 7.817 -34.667 -5.473 1.00 83.56 744 PHE A CA 1
ATOM 5690 C C . PHE A 1 744 ? 7.085 -33.966 -6.621 1.00 83.56 744 PHE A C 1
ATOM 5692 O O . PHE A 1 744 ? 7.694 -33.448 -7.559 1.00 83.56 744 PHE A O 1
ATOM 5699 N N . ARG A 1 745 ? 5.753 -34.004 -6.584 1.00 80.88 745 ARG A N 1
ATOM 5700 C CA . ARG A 1 745 ? 4.886 -33.359 -7.585 1.00 80.88 745 ARG A CA 1
ATOM 5701 C C . ARG A 1 745 ? 4.074 -32.215 -6.983 1.00 80.88 745 ARG A C 1
ATOM 5703 O O . ARG A 1 745 ? 3.203 -31.689 -7.662 1.00 80.88 745 ARG A O 1
ATOM 5710 N N . GLY A 1 746 ? 4.297 -31.882 -5.708 1.00 76.44 746 GLY A N 1
ATOM 5711 C CA . GLY A 1 746 ? 3.452 -30.929 -4.985 1.00 76.44 746 GLY A CA 1
ATOM 5712 C C . GLY A 1 746 ? 2.011 -31.418 -4.806 1.00 76.44 746 GLY A C 1
ATOM 5713 O O . GLY A 1 746 ? 1.099 -30.610 -4.696 1.00 76.44 746 GLY A O 1
ATOM 5714 N N . THR A 1 747 ? 1.787 -32.738 -4.811 1.00 76.88 747 THR A N 1
ATOM 5715 C CA . THR A 1 747 ? 0.457 -33.346 -4.635 1.00 76.88 747 THR A CA 1
ATOM 5716 C C . THR A 1 747 ? 0.427 -34.238 -3.398 1.00 76.88 747 THR A C 1
ATOM 5718 O O . THR A 1 747 ? 1.442 -34.855 -3.062 1.00 76.88 747 THR A O 1
ATOM 5721 N N . PHE A 1 748 ? -0.739 -34.373 -2.757 1.00 74.69 748 PHE A N 1
ATOM 5722 C CA . PHE A 1 748 ? -0.932 -35.309 -1.640 1.00 74.69 748 PHE A CA 1
ATOM 5723 C C . PHE A 1 748 ? -0.523 -36.741 -2.013 1.00 74.69 748 PHE A C 1
ATOM 5725 O O . PHE A 1 748 ? 0.240 -37.375 -1.286 1.00 74.69 748 PHE A O 1
ATOM 5732 N N . ALA A 1 749 ? -0.903 -37.189 -3.214 1.00 80.88 749 ALA A N 1
ATOM 5733 C CA . ALA A 1 749 ? -0.517 -38.493 -3.746 1.00 80.88 749 ALA A CA 1
ATOM 5734 C C . ALA A 1 749 ? 1.010 -38.675 -3.820 1.00 80.88 749 ALA A C 1
ATOM 5736 O O . ALA A 1 749 ? 1.516 -39.726 -3.434 1.00 80.88 749 ALA A O 1
ATOM 5737 N N . SER A 1 750 ? 1.762 -37.647 -4.242 1.00 80.25 750 SER A N 1
ATOM 5738 C CA . SER A 1 750 ? 3.236 -37.706 -4.269 1.00 80.25 750 SER A CA 1
ATOM 5739 C C . SER A 1 750 ? 3.891 -37.754 -2.886 1.00 80.25 750 SER A C 1
ATOM 5741 O O . SER A 1 750 ? 5.078 -38.047 -2.788 1.00 80.25 750 SER A O 1
ATOM 5743 N N . LEU A 1 751 ? 3.130 -37.480 -1.824 1.00 75.75 751 LEU A N 1
ATOM 5744 C CA . LEU A 1 751 ? 3.562 -37.601 -0.433 1.00 75.75 751 LEU A CA 1
ATOM 5745 C C . LEU A 1 751 ? 3.022 -38.872 0.247 1.00 75.75 751 LEU A C 1
ATOM 5747 O O . LEU A 1 751 ? 3.279 -39.077 1.430 1.00 75.75 751 LEU A O 1
ATOM 5751 N N . GLY A 1 752 ? 2.275 -39.722 -0.472 1.00 79.88 752 GLY A N 1
ATOM 5752 C CA . GLY A 1 752 ? 1.609 -40.892 0.107 1.00 79.88 752 GLY A CA 1
ATOM 5753 C C . GLY A 1 752 ? 0.483 -40.535 1.084 1.00 79.88 752 GLY A C 1
ATOM 5754 O O . GLY A 1 752 ? 0.172 -41.327 1.970 1.00 79.88 752 GLY A O 1
ATOM 5755 N N . ILE A 1 753 ? -0.098 -39.339 0.945 1.00 79.81 753 ILE A N 1
ATOM 5756 C CA . ILE A 1 753 ? -1.175 -38.814 1.790 1.00 79.81 753 ILE A CA 1
ATOM 5757 C C . ILE A 1 753 ? -2.487 -38.865 0.989 1.00 79.81 753 ILE A C 1
ATOM 5759 O O . ILE A 1 753 ? -2.505 -38.479 -0.180 1.00 79.81 753 ILE A O 1
ATOM 5763 N N . ASP A 1 754 ? -3.571 -39.331 1.615 1.00 69.31 754 ASP A N 1
ATOM 5764 C CA . ASP A 1 754 ? -4.945 -39.258 1.091 1.00 69.31 754 ASP A CA 1
ATOM 5765 C C . ASP A 1 754 ? -5.701 -38.171 1.888 1.00 69.31 754 ASP A C 1
ATOM 5767 O O . ASP A 1 754 ? -5.826 -38.329 3.107 1.00 69.31 754 ASP A O 1
ATOM 5771 N N . PRO A 1 755 ? -6.049 -37.025 1.267 1.00 62.59 755 PRO A N 1
ATOM 5772 C CA . PRO A 1 755 ? -6.509 -35.818 1.962 1.00 62.59 755 PRO A CA 1
ATOM 5773 C C . PRO A 1 755 ? -7.926 -35.867 2.545 1.00 62.59 755 PRO A C 1
ATOM 5775 O O . PRO A 1 755 ? -8.797 -36.577 1.995 1.00 62.59 755 PRO A O 1
#

Radius of gyration: 26.43 Å; Cα contacts (8 Å, |Δi|>4): 1906; chains: 1; bounding box: 64×72×78 Å

Nearest PDB structures (foldseek):
  4lgy-assembly1_A  TM=9.532E-01  e=1.181E-76  Salmonella enterica subsp. enterica serovar Typhimurium str. LT2
  6lyl-assembly1_A  TM=9.516E-01  e=1.389E-75  Salmonella enterica subsp. enterica serovar Typhimurium str. LT2
  4l78-assembly1_A  TM=9.491E-01  e=4.706E-76  Salmonella enterica subsp. enterica serovar Typhimurium str. LT2
  6jt9-assembly1_A  TM=9.255E-01  e=6.750E-76  Salmonella enterica subsp. enterica serovar Typhimurium
  3ugj-assembly1_A  TM=9.485E-01  e=8.954E-75  Salmonella enterica subsp. enterica serovar Typhimurium

pLDDT: mean 94.47, std 7.22, range [53.78, 98.94]